Protein AF-A0A9P6H7E5-F1 (afdb_monomer)

Sequence (894 aa):
MCPVGIWALAPSVSDFTDDGSLLLPTSDANMGAVDEIGDEVEEIGEWLGSKRKRANEANEEVTARWKVARREGREMLPDDESGVETDDERKPSRSASASRRLKELARSADFMVDEKKRKRFEEKCVEMDSEAKFRYQDAGWQVLHSKCLKWYKMSEPYNATKFRQHLGTCKARGDKQNLLITSFFKPKDPNDGTEAKSKITVSARNQIFVGGSASASPSIKPPQAGNELVAQRQPCLGISKRHDPLVSTYLSRTVVEGAGSVSLQEATEMVFGKGAEYSKLTGKQKADVTTAQSHLRSWSINRELQVIFSTVCAKFVDQDRSPNKTCSNCEKVLRSDSFKRALRVKPAPFERMKFIPAKYRGSLEDLGAKFAGIRGLSDLLQDDPQTSMWVRFVRGVIKGEYDDKLVFLAMIQATVTAHDRNSRGVGLQNMIYLPIYEEFTQMVALTSPRTYRLLAPHIQLPSLRHHQSLRSRSPLFPRFICNDSFLLAQHYMASVGYSGPTAATKAVLVANPEELQNLLARLEDKVATKLRLWCIQIPLIGIPSMIVAAEAIPNNLTAEELYEKSREVIDNLKSHGINAVSYSSDGTKVERAVQDLLISHAMNWVTHTIPDPEDDCTHEIRIPMYRLSPIVMIQDSKHAAKTMRNNLFSGARALVLGNHLAMYSHVRDMAFNPLPGCPLYHRDVEKLDRQDDNSATRLFSAAVLDFAVNRFPDRLGLIVYLFVMGEVVDAYQSWTITHLERIKMVLRCRYLLRLWKCFLNAARYPKTRYYISREADDILDTLVDGLIGLVYVYRDHLGEQRYPLLPWLHSTEICEHVFAECRKLVKDFTHLDFLHMVPRLHIMIRAASLFSKGTDPKARAMGYSHSYLNPENAHIALVVTRDLHKKCGKGAIL

Mean predicted aligned error: 21.63 Å

Structure (mmCIF, N/CA/C/O backbone):
data_AF-A0A9P6H7E5-F1
#
_entry.id   AF-A0A9P6H7E5-F1
#
loop_
_atom_site.group_PDB
_atom_site.id
_atom_site.type_symbol
_atom_site.label_atom_id
_atom_site.label_alt_id
_atom_site.label_comp_id
_atom_site.label_asym_id
_atom_site.label_entity_id
_atom_site.label_seq_id
_atom_site.pdbx_PDB_ins_code
_atom_site.Cartn_x
_atom_site.Cartn_y
_atom_site.Cartn_z
_atom_site.occupancy
_atom_site.B_iso_or_equiv
_atom_site.auth_seq_id
_atom_site.auth_comp_id
_atom_site.auth_asym_id
_atom_site.auth_atom_id
_atom_site.pdbx_PDB_model_num
ATOM 1 N N . MET A 1 1 ? -11.662 -35.490 19.452 1.00 25.08 1 MET A N 1
ATOM 2 C CA . MET A 1 1 ? -11.122 -36.673 20.158 1.00 25.08 1 MET A CA 1
ATOM 3 C C . MET A 1 1 ? -9.599 -36.575 20.147 1.00 25.08 1 MET A C 1
ATOM 5 O O . MET A 1 1 ? -9.067 -36.141 19.136 1.00 25.08 1 MET A O 1
ATOM 9 N N . CYS A 1 2 ? -8.937 -36.906 21.260 1.00 21.86 2 CYS A N 1
ATOM 10 C CA . CYS A 1 2 ? -7.483 -37.177 21.354 1.00 21.86 2 CYS A CA 1
ATOM 11 C C . CYS A 1 2 ? -7.182 -38.618 20.851 1.00 21.86 2 CYS A C 1
ATOM 13 O O . CYS A 1 2 ? -8.177 -39.303 20.591 1.00 21.86 2 CYS A O 1
ATOM 15 N N . PRO A 1 3 ? -5.922 -39.131 20.736 1.00 32.16 3 PRO A N 1
ATOM 16 C CA . PRO A 1 3 ? -4.662 -38.765 21.437 1.00 32.16 3 PRO A CA 1
ATOM 17 C C . PRO A 1 3 ? -3.443 -38.443 20.523 1.00 32.16 3 PRO A C 1
ATOM 19 O O . PRO A 1 3 ? -3.468 -38.732 19.336 1.00 32.16 3 PRO A O 1
ATOM 22 N N . VAL A 1 4 ? -2.450 -37.646 20.958 1.00 22.53 4 VAL A N 1
ATOM 23 C CA . VAL A 1 4 ? -1.210 -37.953 21.740 1.00 22.53 4 VAL A CA 1
ATOM 24 C C . VAL A 1 4 ? -0.193 -38.875 21.039 1.00 22.53 4 VAL A C 1
ATOM 26 O O . VAL A 1 4 ? -0.474 -40.039 20.784 1.00 22.53 4 VAL A O 1
ATOM 29 N N . GLY A 1 5 ? 1.033 -38.359 20.859 1.00 21.70 5 GLY A N 1
ATOM 30 C CA . GLY A 1 5 ? 2.231 -39.100 20.447 1.00 21.70 5 GLY A CA 1
ATOM 31 C C . GLY A 1 5 ? 3.512 -38.326 20.792 1.00 21.70 5 GLY A C 1
ATOM 32 O O . GLY A 1 5 ? 3.928 -37.445 20.050 1.00 21.70 5 GLY A O 1
ATOM 33 N N . ILE A 1 6 ? 4.107 -38.632 21.948 1.00 21.03 6 ILE A N 1
ATOM 34 C CA . ILE A 1 6 ? 5.485 -38.246 22.317 1.00 21.03 6 ILE A CA 1
ATOM 35 C C . ILE A 1 6 ? 6.450 -39.142 21.523 1.00 21.03 6 ILE A C 1
ATOM 37 O O . ILE A 1 6 ? 6.061 -40.259 21.213 1.00 21.03 6 ILE A O 1
ATOM 41 N N . TRP A 1 7 ? 7.691 -38.717 21.269 1.00 21.47 7 TRP A N 1
ATOM 42 C CA . TRP A 1 7 ? 8.900 -39.562 21.363 1.00 21.47 7 TRP A CA 1
ATOM 43 C C . TRP A 1 7 ? 10.120 -38.644 21.545 1.00 21.47 7 TRP A C 1
ATOM 45 O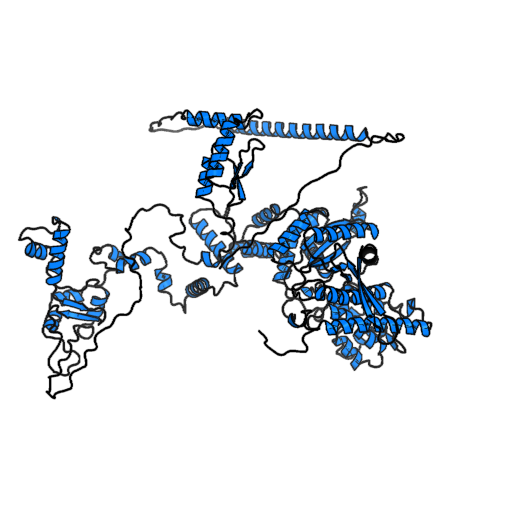 O . TRP A 1 7 ? 10.161 -37.541 21.003 1.00 21.47 7 TRP A O 1
ATOM 55 N N . ALA A 1 8 ? 11.085 -39.079 22.352 1.00 20.47 8 ALA A N 1
ATOM 56 C CA . ALA A 1 8 ? 12.312 -38.348 22.661 1.00 20.47 8 ALA A CA 1
ATOM 57 C C . ALA A 1 8 ? 13.520 -39.171 22.212 1.00 20.47 8 ALA A C 1
ATOM 59 O O . ALA A 1 8 ? 13.470 -40.395 22.300 1.00 20.47 8 ALA A O 1
ATOM 60 N N . LEU A 1 9 ? 14.610 -38.516 21.806 1.00 22.14 9 LEU A N 1
ATOM 61 C CA . LEU A 1 9 ? 15.930 -39.135 21.672 1.00 22.14 9 LEU A CA 1
ATOM 62 C C . LEU A 1 9 ? 17.028 -38.084 21.889 1.00 22.14 9 LEU A C 1
ATOM 64 O O . LEU A 1 9 ? 16.990 -37.005 21.303 1.00 22.14 9 LEU A O 1
ATOM 68 N N . ALA A 1 10 ? 18.004 -38.435 22.722 1.00 20.58 10 ALA A N 1
ATOM 69 C CA . ALA A 1 10 ? 19.292 -37.762 22.873 1.00 20.58 10 ALA A CA 1
ATOM 70 C C . ALA A 1 10 ? 20.404 -38.795 22.617 1.00 20.58 10 ALA A C 1
ATOM 72 O O . ALA A 1 10 ? 20.185 -39.986 22.849 1.00 20.58 10 ALA A O 1
ATOM 73 N N . PRO A 1 11 ? 21.567 -38.357 22.120 1.00 24.69 11 PRO A N 1
ATOM 74 C CA . PRO A 1 11 ? 22.848 -38.647 22.793 1.00 24.69 11 PRO A CA 1
ATOM 75 C C . PRO A 1 11 ? 23.655 -37.338 22.968 1.00 24.69 11 PRO A C 1
ATOM 77 O O . PRO A 1 11 ? 23.604 -36.469 22.105 1.00 24.69 11 PRO A O 1
ATOM 80 N N . SER A 1 12 ? 24.227 -36.998 24.129 1.00 20.86 12 SER A N 1
ATOM 81 C CA . SER A 1 12 ? 25.342 -37.601 24.898 1.00 20.86 12 SER A CA 1
ATOM 82 C C . SER A 1 12 ? 26.742 -37.177 24.420 1.00 20.86 12 SER A C 1
ATOM 84 O O . SER A 1 12 ? 27.041 -37.204 23.232 1.00 20.86 12 SER A O 1
ATOM 86 N N . VAL A 1 13 ? 27.581 -36.785 25.384 1.00 23.23 13 VAL A N 1
ATOM 87 C CA . VAL A 1 13 ? 28.905 -36.147 25.240 1.00 23.23 13 VAL A CA 1
ATOM 88 C C . VAL A 1 13 ? 30.030 -37.183 25.366 1.00 23.23 13 VAL A C 1
ATOM 90 O O . VAL A 1 13 ? 29.924 -38.042 26.237 1.00 23.23 13 VAL A O 1
ATOM 93 N N . SER A 1 14 ? 31.073 -37.077 24.529 1.00 22.09 14 SER A N 1
ATOM 94 C CA . SER A 1 14 ? 32.425 -37.675 24.661 1.00 22.09 14 SER A CA 1
ATOM 95 C C . SER A 1 14 ? 33.227 -37.376 23.371 1.00 22.09 14 SER A C 1
ATOM 97 O O . SER A 1 14 ? 32.622 -37.414 22.300 1.00 22.09 14 SER A O 1
ATOM 99 N N . ASP A 1 15 ? 34.535 -37.079 23.318 1.00 22.94 15 ASP A N 1
ATOM 100 C CA . ASP A 1 15 ? 35.533 -36.505 24.255 1.00 22.94 15 ASP A CA 1
ATOM 101 C C . ASP A 1 15 ? 36.740 -36.008 23.410 1.00 22.94 15 ASP A C 1
ATOM 103 O O . ASP A 1 15 ? 36.989 -36.598 22.363 1.00 22.94 15 ASP A O 1
ATOM 107 N N . PHE A 1 16 ? 37.505 -34.983 23.837 1.00 23.77 16 PHE A N 1
ATOM 108 C CA . PHE A 1 16 ? 38.940 -34.798 23.489 1.00 23.77 16 PHE A CA 1
ATOM 109 C C . PHE A 1 16 ? 39.612 -33.714 24.359 1.00 23.77 16 PHE A C 1
ATOM 111 O O . PHE A 1 16 ? 39.039 -32.649 24.586 1.00 23.77 16 PHE A O 1
ATOM 118 N N . THR A 1 17 ? 40.829 -33.995 24.834 1.00 25.14 17 THR A N 1
ATOM 119 C CA . THR A 1 17 ? 41.576 -33.224 25.847 1.00 25.14 17 THR A CA 1
ATOM 120 C C . THR A 1 17 ? 42.887 -32.619 25.327 1.00 25.14 17 THR A C 1
ATOM 122 O O . THR A 1 17 ? 43.598 -33.270 24.568 1.00 25.14 17 THR A O 1
ATOM 125 N N . ASP A 1 18 ? 43.200 -31.441 25.872 1.00 25.36 18 ASP A N 1
ATOM 126 C CA . ASP A 1 18 ? 44.512 -30.890 26.262 1.00 25.36 18 ASP A CA 1
ATOM 127 C C . ASP A 1 18 ? 45.628 -30.484 25.262 1.00 25.36 18 ASP A C 1
ATOM 129 O O . ASP A 1 18 ? 46.025 -31.195 24.344 1.00 25.36 18 ASP A O 1
ATOM 133 N N . ASP A 1 19 ? 46.184 -29.315 25.624 1.00 24.59 19 ASP A N 1
ATOM 134 C CA . ASP A 1 19 ? 47.555 -28.788 25.513 1.00 24.59 19 ASP A CA 1
ATOM 135 C C . ASP A 1 19 ? 48.208 -28.387 24.170 1.00 24.59 19 ASP A C 1
ATOM 137 O O . ASP A 1 19 ? 48.295 -29.130 23.198 1.00 24.59 19 ASP A O 1
ATOM 141 N N . GLY A 1 20 ? 48.773 -27.164 24.163 1.00 24.12 20 GLY A N 1
ATOM 142 C CA . GLY A 1 20 ? 49.472 -26.571 23.010 1.00 24.12 20 GLY A CA 1
ATOM 143 C C . GLY A 1 20 ? 49.835 -25.083 23.163 1.00 24.12 20 GLY A C 1
ATOM 144 O O . GLY A 1 20 ? 49.370 -24.240 22.406 1.00 24.12 20 GLY A O 1
ATOM 145 N N . SER A 1 21 ? 50.646 -24.757 24.169 1.00 23.62 21 SER A N 1
ATOM 146 C CA . SER A 1 21 ? 51.177 -23.426 24.530 1.00 23.62 21 SER A CA 1
ATOM 147 C C . SER A 1 21 ? 51.617 -22.457 23.405 1.00 23.62 21 SER A C 1
ATOM 149 O O . SER A 1 21 ? 52.334 -22.862 22.498 1.00 23.62 21 SER A O 1
ATOM 151 N N . LEU A 1 22 ? 51.377 -21.153 23.645 1.00 23.94 22 LEU A N 1
ATOM 152 C CA . LEU A 1 22 ? 52.231 -19.978 23.328 1.00 23.94 22 LEU A CA 1
ATOM 153 C C . LEU A 1 22 ? 52.756 -19.763 21.887 1.00 23.94 22 LEU A C 1
ATOM 155 O O . LEU A 1 22 ? 53.616 -20.496 21.417 1.00 23.94 22 LEU A O 1
ATOM 159 N N . LEU A 1 23 ? 52.435 -18.595 21.303 1.00 24.16 23 LEU A N 1
ATOM 160 C CA . LEU A 1 23 ? 53.404 -17.495 21.074 1.00 24.16 23 LEU A CA 1
ATOM 161 C C . LEU A 1 23 ? 52.735 -16.262 20.424 1.00 24.16 23 LEU A C 1
ATOM 163 O O . LEU A 1 23 ? 52.088 -16.364 19.386 1.00 24.16 23 LEU A O 1
ATOM 167 N N . LEU A 1 24 ? 52.946 -15.082 21.017 1.00 23.52 24 LEU A N 1
ATOM 168 C CA . LEU A 1 24 ? 52.703 -13.774 20.391 1.00 23.52 24 LEU A CA 1
ATOM 169 C C . LEU A 1 24 ? 54.004 -13.264 19.749 1.00 23.52 24 LEU A C 1
ATOM 171 O O . LEU A 1 24 ? 55.048 -13.348 20.398 1.00 23.52 24 LEU A O 1
ATOM 175 N N . PRO A 1 25 ? 53.952 -12.629 18.567 1.00 26.30 25 PRO A N 1
ATOM 176 C CA . PRO A 1 25 ? 54.927 -11.623 18.161 1.00 26.30 25 PRO A CA 1
ATOM 177 C C . PRO A 1 25 ? 54.497 -10.238 18.668 1.00 26.30 25 PRO A C 1
ATOM 179 O O . PRO A 1 25 ? 53.348 -9.827 18.507 1.00 26.30 25 PRO A O 1
ATOM 182 N N . THR A 1 26 ? 55.432 -9.525 19.285 1.00 25.06 26 THR A N 1
ATOM 183 C CA . THR A 1 26 ? 55.295 -8.150 19.787 1.00 25.06 26 THR A CA 1
ATOM 184 C C . THR A 1 26 ? 55.647 -7.100 18.727 1.00 25.06 26 THR A C 1
ATOM 186 O O . THR A 1 26 ? 56.281 -7.433 17.727 1.00 25.06 26 THR A O 1
ATOM 189 N N . SER A 1 27 ? 55.394 -5.823 19.066 1.00 26.95 27 SER A N 1
ATOM 190 C CA . SER A 1 27 ? 56.130 -4.608 18.634 1.00 26.95 27 SER A CA 1
ATOM 191 C C . SER A 1 27 ? 56.074 -4.190 17.144 1.00 26.95 27 SER A C 1
ATOM 193 O O . SER A 1 27 ? 56.229 -5.015 16.254 1.00 26.95 27 SER A O 1
ATOM 195 N N . ASP A 1 28 ? 55.932 -2.907 16.781 1.00 26.12 28 ASP A N 1
ATOM 196 C CA . ASP A 1 28 ? 55.709 -1.693 17.592 1.00 26.12 28 ASP A CA 1
ATOM 197 C C . ASP A 1 28 ? 55.170 -0.515 16.741 1.00 26.12 28 ASP A C 1
ATOM 199 O O . ASP A 1 28 ? 55.135 -0.593 15.515 1.00 26.12 28 ASP A O 1
ATOM 203 N N . ALA A 1 29 ? 54.840 0.591 17.427 1.00 27.83 29 ALA A N 1
ATOM 204 C CA . ALA A 1 29 ? 54.575 1.952 16.922 1.00 27.83 29 ALA A CA 1
ATOM 205 C C . ALA A 1 29 ? 53.182 2.268 16.320 1.00 27.83 29 ALA A C 1
ATOM 207 O O . ALA A 1 29 ? 52.977 2.252 15.109 1.00 27.83 29 ALA A O 1
ATOM 208 N N . ASN A 1 30 ? 52.262 2.763 17.161 1.00 29.86 30 ASN A N 1
ATOM 209 C CA . ASN A 1 30 ? 52.198 4.217 17.413 1.00 29.86 30 ASN A CA 1
ATOM 210 C C . ASN A 1 30 ? 51.312 4.547 18.636 1.00 29.86 30 ASN A C 1
ATOM 212 O O . ASN A 1 30 ? 50.109 4.295 18.625 1.00 29.86 30 ASN A O 1
ATOM 216 N N . MET A 1 31 ? 51.897 5.141 19.682 1.00 34.19 31 MET A N 1
ATOM 217 C CA . MET A 1 31 ? 51.150 5.749 20.794 1.00 34.19 31 MET A CA 1
ATOM 218 C C . MET A 1 31 ? 50.840 7.212 20.465 1.00 34.19 31 MET A C 1
ATOM 220 O O . MET A 1 31 ? 51.756 7.963 20.141 1.00 34.19 31 MET A O 1
ATOM 224 N N . GLY A 1 32 ? 49.575 7.623 20.590 1.00 34.72 32 GLY A N 1
ATOM 225 C CA . GLY A 1 32 ? 49.175 9.023 20.397 1.00 34.72 32 GLY A CA 1
ATOM 226 C C . GLY A 1 32 ? 47.685 9.228 20.124 1.00 34.72 32 GLY A C 1
ATOM 227 O O . GLY A 1 32 ? 47.355 9.860 19.128 1.00 34.72 32 GLY A O 1
ATOM 228 N N . ALA A 1 33 ? 46.800 8.643 20.946 1.00 34.81 33 ALA A N 1
ATOM 229 C CA . ALA A 1 33 ? 45.337 8.824 20.856 1.00 34.81 33 ALA A CA 1
ATOM 230 C C . ALA A 1 33 ? 44.575 8.302 22.105 1.00 34.81 33 ALA A C 1
ATOM 232 O O . ALA A 1 33 ? 43.559 7.624 21.962 1.00 34.81 33 ALA A O 1
ATOM 233 N N . VAL A 1 34 ? 45.087 8.519 23.327 1.00 33.81 34 VAL A N 1
ATOM 234 C CA . VAL A 1 34 ? 44.434 8.013 24.564 1.00 33.81 34 VAL A CA 1
ATOM 235 C C . VAL A 1 34 ? 44.217 9.098 25.625 1.00 33.81 34 VAL A C 1
ATOM 237 O O . VAL A 1 34 ? 43.219 9.032 26.337 1.00 33.81 34 VAL A O 1
ATOM 240 N N . ASP A 1 35 ? 45.066 10.127 25.689 1.00 33.97 35 ASP A N 1
ATOM 241 C CA . ASP A 1 35 ? 44.964 11.149 26.742 1.00 33.97 35 ASP A CA 1
ATOM 242 C C . ASP A 1 35 ? 43.819 12.163 26.508 1.00 33.97 35 ASP A C 1
ATOM 244 O O . ASP A 1 35 ? 43.192 12.601 27.467 1.00 33.97 35 ASP A O 1
ATOM 248 N N . GLU A 1 36 ? 43.433 12.449 25.256 1.00 39.47 36 GLU A N 1
ATOM 249 C CA . GLU A 1 36 ? 42.335 13.394 24.939 1.00 39.47 36 GLU A CA 1
ATOM 250 C C . GLU A 1 36 ? 40.924 12.884 25.314 1.00 39.47 36 GLU A C 1
ATOM 252 O O . GLU A 1 36 ? 39.978 13.664 25.354 1.00 39.47 36 GLU A O 1
ATOM 257 N N . ILE A 1 37 ? 40.758 11.589 25.617 1.00 39.59 37 ILE A N 1
ATOM 258 C CA . ILE A 1 37 ? 39.457 11.005 26.012 1.00 39.59 37 ILE A CA 1
ATOM 259 C C . ILE A 1 37 ? 39.257 11.054 27.542 1.00 39.59 37 ILE A C 1
ATOM 261 O O . ILE A 1 37 ? 38.132 10.913 28.024 1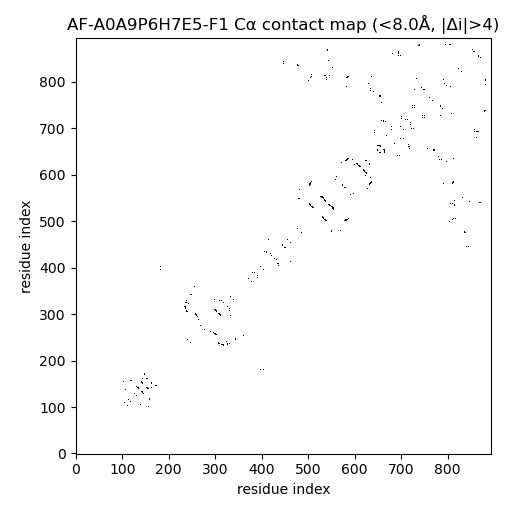.00 39.59 37 ILE A O 1
ATOM 265 N N . GLY A 1 38 ? 40.324 11.269 28.322 1.00 36.66 38 GLY A N 1
ATOM 266 C CA . GLY A 1 38 ? 40.234 11.415 29.779 1.00 36.66 38 GLY A CA 1
ATOM 267 C C . GLY A 1 38 ? 39.550 12.721 30.187 1.00 36.66 38 GLY A C 1
ATOM 268 O O . GLY A 1 38 ? 38.552 12.701 30.914 1.00 36.66 38 GLY A O 1
ATOM 269 N N . ASP A 1 39 ? 40.049 13.835 29.654 1.00 39.38 39 ASP A N 1
ATOM 270 C CA . ASP A 1 39 ? 39.657 15.184 30.072 1.00 39.38 39 ASP A CA 1
ATOM 271 C C . ASP A 1 39 ? 38.188 15.511 29.721 1.00 39.38 39 ASP A C 1
ATOM 273 O O . ASP A 1 39 ? 37.457 16.050 30.556 1.00 39.38 39 ASP A O 1
ATOM 277 N N . GLU A 1 40 ? 37.692 15.100 28.542 1.00 40.44 40 GLU A N 1
ATOM 278 C CA . GLU A 1 40 ? 36.280 15.306 28.159 1.00 40.44 40 GLU A CA 1
ATOM 279 C C . GLU A 1 40 ? 35.293 14.564 29.085 1.00 40.44 40 GLU A C 1
ATOM 281 O O . GLU A 1 40 ? 34.180 15.038 29.340 1.00 40.44 40 GLU A O 1
ATOM 286 N N . VAL A 1 41 ? 35.674 13.394 29.611 1.00 44.38 41 VAL A N 1
ATOM 287 C CA . VAL A 1 41 ? 34.809 12.601 30.503 1.00 44.38 41 VAL A CA 1
ATOM 288 C C . VAL A 1 41 ? 34.741 13.220 31.901 1.00 44.38 41 VAL A C 1
ATOM 290 O O . VAL A 1 41 ? 33.677 13.186 32.532 1.00 44.38 41 VAL A O 1
ATOM 293 N N . GLU A 1 42 ? 35.832 13.824 32.375 1.00 40.22 42 GLU A N 1
ATOM 294 C CA . GLU A 1 42 ? 35.870 14.522 33.662 1.00 40.22 42 GLU A CA 1
ATOM 295 C C . GLU A 1 42 ? 35.089 15.852 33.601 1.00 40.22 42 GLU A C 1
ATOM 297 O O . GLU A 1 42 ? 34.240 16.103 34.464 1.00 40.22 42 GLU A O 1
ATOM 302 N N . GLU A 1 43 ? 35.227 16.630 32.519 1.00 43.72 43 GLU A N 1
ATOM 303 C CA . GLU A 1 43 ? 34.500 17.897 32.327 1.00 43.72 43 GLU A CA 1
ATOM 304 C C . GLU A 1 43 ? 32.970 17.692 32.198 1.00 43.72 43 GLU A C 1
ATOM 306 O O . GLU A 1 43 ? 32.166 18.424 32.795 1.00 43.72 43 GLU A O 1
ATOM 311 N N . ILE A 1 44 ? 32.528 16.627 31.511 1.00 46.25 44 ILE A N 1
ATOM 312 C CA . ILE A 1 44 ? 31.109 16.219 31.476 1.00 46.25 44 ILE A CA 1
ATOM 313 C C . ILE A 1 44 ? 30.615 15.801 32.874 1.00 46.25 44 ILE A C 1
ATOM 315 O O . ILE A 1 44 ? 29.467 16.092 33.244 1.00 46.25 44 ILE A O 1
ATOM 319 N N . GLY A 1 45 ? 31.468 15.149 33.671 1.00 46.59 45 GLY A N 1
ATOM 320 C CA . GLY A 1 45 ? 31.192 14.783 35.060 1.00 46.59 45 GLY A CA 1
ATOM 321 C C . GLY A 1 45 ? 30.925 16.002 35.947 1.00 46.59 45 GLY A C 1
ATOM 322 O O . GLY A 1 45 ? 29.884 16.071 36.617 1.00 46.59 45 GLY A O 1
ATOM 323 N N . GLU A 1 46 ? 31.807 17.002 35.898 1.00 46.75 46 GLU A N 1
ATOM 324 C CA . GLU A 1 46 ? 31.654 18.255 36.645 1.00 46.75 46 GLU A CA 1
ATOM 325 C C . GLU A 1 46 ? 30.420 19.055 36.198 1.00 46.75 46 GLU A C 1
ATOM 327 O O . GLU A 1 46 ? 29.650 19.553 37.035 1.00 46.75 46 GLU A O 1
ATOM 332 N N . TRP A 1 47 ? 30.150 19.124 34.890 1.00 47.38 47 TRP A N 1
ATOM 333 C CA . TRP A 1 47 ? 28.978 19.818 34.348 1.00 47.38 47 TRP A CA 1
ATOM 334 C C . TRP A 1 47 ? 27.654 19.197 34.819 1.00 47.38 47 TRP A C 1
ATOM 336 O O . TRP A 1 47 ? 26.728 19.912 35.234 1.00 47.38 47 TRP A O 1
ATOM 346 N N . LEU A 1 48 ? 27.560 17.861 34.819 1.00 40.03 48 LEU A N 1
ATOM 347 C CA . LEU A 1 48 ? 26.404 17.131 35.348 1.00 40.03 48 LEU A CA 1
ATOM 348 C C . LEU A 1 48 ? 26.255 17.322 36.867 1.00 40.03 48 LEU A C 1
ATOM 350 O O . LEU A 1 48 ? 25.132 17.513 37.350 1.00 40.03 48 LEU A O 1
ATOM 354 N N . GLY A 1 49 ? 27.365 17.347 37.612 1.00 47.03 49 GLY A N 1
ATOM 355 C CA . GLY A 1 49 ? 27.390 17.677 39.039 1.00 47.03 49 GLY A CA 1
ATOM 356 C C . GLY A 1 49 ? 26.843 19.080 39.329 1.00 47.03 49 GLY A C 1
ATOM 357 O O . GLY A 1 49 ? 25.928 19.239 40.144 1.00 47.03 49 GLY A O 1
ATOM 358 N N . SER A 1 50 ? 27.323 20.090 38.598 1.00 49.75 50 SER A N 1
ATOM 359 C CA . SER A 1 50 ? 26.899 21.493 38.727 1.00 49.75 50 SER A CA 1
ATOM 360 C C . SER A 1 50 ? 25.405 21.676 38.426 1.00 49.75 50 SER A C 1
ATOM 362 O O . SER A 1 50 ? 24.685 22.328 39.189 1.00 49.75 50 SER A O 1
ATOM 364 N N . LYS A 1 51 ? 24.885 21.028 37.370 1.00 48.56 51 LYS A N 1
ATOM 365 C CA . LYS A 1 51 ? 23.443 21.032 37.059 1.00 48.56 51 LYS A CA 1
ATOM 366 C C . LYS A 1 51 ? 22.599 20.389 38.156 1.00 48.56 51 LYS A C 1
ATOM 368 O O . LYS A 1 51 ? 21.532 20.909 38.486 1.00 48.56 51 LYS A O 1
ATOM 373 N N . ARG A 1 52 ? 23.063 19.277 38.734 1.00 38.50 52 ARG A N 1
ATOM 374 C CA . ARG A 1 52 ? 22.354 18.569 39.811 1.00 38.50 52 ARG A CA 1
ATOM 375 C C . ARG A 1 52 ? 22.327 19.382 41.107 1.00 38.50 52 ARG A C 1
ATOM 377 O O . ARG A 1 52 ? 21.304 19.385 41.788 1.00 38.50 52 ARG A O 1
ATOM 384 N N . LYS A 1 53 ? 23.403 20.118 41.407 1.00 48.59 53 LYS A N 1
ATOM 385 C CA . LYS A 1 53 ? 23.475 21.028 42.558 1.00 48.59 53 LYS A CA 1
ATOM 386 C C . LYS A 1 53 ? 22.486 22.195 42.425 1.00 48.59 53 LYS A C 1
ATOM 388 O O . LYS A 1 53 ? 21.625 22.339 43.288 1.00 48.59 53 LYS A O 1
ATOM 393 N N . ARG A 1 54 ? 22.491 22.911 41.290 1.00 45.97 54 ARG A N 1
ATOM 394 C CA . ARG A 1 54 ? 21.527 24.003 41.019 1.00 45.97 54 ARG A CA 1
ATOM 395 C C . ARG A 1 54 ? 20.069 23.534 41.028 1.00 45.97 54 ARG A C 1
ATOM 397 O O . ARG A 1 54 ? 19.191 24.264 41.474 1.00 45.97 54 ARG A O 1
ATOM 404 N N . ALA A 1 55 ? 19.796 22.316 40.549 1.00 41.44 55 ALA A N 1
ATOM 405 C CA . ALA A 1 55 ? 18.451 21.739 40.583 1.00 41.44 55 ALA A CA 1
ATOM 406 C C . ALA A 1 55 ? 17.961 21.450 42.015 1.00 41.44 55 ALA A C 1
ATOM 408 O O . ALA A 1 55 ? 16.774 21.612 42.290 1.00 41.44 55 ALA A O 1
ATOM 409 N N . ASN A 1 56 ? 18.858 21.058 42.926 1.00 47.75 56 ASN A N 1
ATOM 410 C CA . ASN A 1 56 ? 18.524 20.868 44.338 1.00 47.75 56 ASN A CA 1
ATOM 411 C C . ASN A 1 56 ? 18.350 22.213 45.063 1.00 47.75 56 ASN A C 1
ATOM 413 O O . ASN A 1 56 ? 17.341 22.394 45.738 1.00 47.75 56 ASN A O 1
ATOM 417 N N . GLU A 1 57 ? 19.262 23.169 44.859 1.00 51.81 57 GLU A N 1
ATOM 418 C CA . GLU A 1 57 ? 19.197 24.516 45.454 1.00 51.81 57 GLU A CA 1
ATOM 419 C C . GLU A 1 57 ? 17.898 25.247 45.057 1.00 51.81 57 GLU A C 1
ATOM 421 O O . GLU A 1 57 ? 17.177 25.748 45.919 1.00 51.81 57 GLU A O 1
ATOM 426 N N . ALA A 1 58 ? 17.511 25.202 43.775 1.00 46.75 58 ALA A N 1
ATOM 427 C CA . ALA A 1 58 ? 16.239 25.763 43.307 1.00 46.75 58 ALA A CA 1
ATOM 428 C C . ALA A 1 58 ? 15.006 25.066 43.921 1.00 46.75 58 ALA A C 1
ATOM 430 O O . ALA A 1 58 ? 13.971 25.696 44.148 1.00 46.75 58 ALA A O 1
ATOM 431 N N . ASN A 1 59 ? 15.092 23.764 44.209 1.00 41.34 59 ASN A N 1
ATOM 432 C CA . ASN A 1 59 ? 13.997 23.012 44.823 1.00 41.34 59 ASN A CA 1
ATOM 433 C C . ASN A 1 59 ? 13.873 23.321 46.330 1.00 41.34 59 ASN A C 1
ATOM 435 O O . ASN A 1 59 ? 12.761 23.401 46.861 1.00 41.34 59 ASN A O 1
ATOM 439 N N . GLU A 1 60 ? 14.992 23.560 47.019 1.00 46.69 60 GLU A N 1
ATOM 440 C CA . GLU A 1 60 ? 15.008 24.034 48.408 1.00 46.69 60 GLU A CA 1
ATOM 441 C C . GLU A 1 60 ? 14.490 25.474 48.528 1.00 46.69 60 GLU A C 1
ATOM 443 O O . GLU A 1 60 ? 13.659 25.738 49.399 1.00 46.69 60 GLU A O 1
ATOM 448 N N . GLU A 1 61 ? 14.861 26.376 47.612 1.00 46.28 61 GLU A N 1
ATOM 449 C CA . GLU A 1 61 ? 14.357 27.758 47.574 1.00 46.28 61 GLU A CA 1
ATOM 450 C C . GLU A 1 61 ? 12.834 27.811 47.345 1.00 46.28 61 GLU A C 1
ATOM 452 O O . GLU A 1 61 ? 12.104 28.510 48.058 1.00 46.28 61 GLU A O 1
ATOM 457 N N . VAL A 1 62 ? 12.313 27.002 46.414 1.00 47.22 62 VAL A N 1
ATOM 458 C CA . VAL A 1 62 ? 10.862 26.833 46.225 1.00 47.22 62 VAL A CA 1
ATOM 459 C C . VAL A 1 62 ? 10.218 26.290 47.505 1.00 47.22 62 VAL A C 1
ATOM 461 O O . VAL A 1 62 ? 9.226 26.849 47.981 1.00 47.22 62 VAL A O 1
ATOM 464 N N . THR A 1 63 ? 10.793 25.255 48.122 1.00 50.53 63 THR A N 1
ATOM 465 C CA . THR A 1 63 ? 10.253 24.659 49.358 1.00 50.53 63 THR A CA 1
ATOM 466 C C . THR A 1 63 ? 10.286 25.636 50.545 1.00 50.53 63 THR A C 1
ATOM 468 O O . THR A 1 63 ? 9.404 25.583 51.408 1.00 50.53 63 THR A O 1
ATOM 471 N N . ALA A 1 64 ? 11.245 26.564 50.586 1.00 46.03 64 ALA A N 1
ATOM 472 C CA . ALA A 1 64 ? 11.298 27.654 51.557 1.00 46.03 64 ALA A CA 1
ATOM 473 C C . ALA A 1 64 ? 10.195 28.699 51.306 1.00 46.03 64 ALA A C 1
ATOM 475 O O . ALA A 1 64 ? 9.449 29.027 52.232 1.00 46.03 64 ALA A O 1
ATOM 476 N N . ARG A 1 65 ? 9.999 29.148 50.056 1.00 40.06 65 ARG A N 1
ATOM 477 C CA . ARG A 1 65 ? 8.924 30.098 49.690 1.00 40.06 65 ARG A CA 1
ATOM 478 C C . ARG A 1 65 ? 7.527 29.551 50.015 1.00 40.06 65 ARG A C 1
ATOM 480 O O . ARG A 1 65 ? 6.702 30.284 50.556 1.00 40.06 65 ARG A O 1
ATOM 487 N N . TRP A 1 66 ? 7.286 28.252 49.809 1.00 38.44 66 TRP A N 1
ATOM 488 C CA . TRP A 1 66 ? 6.036 27.581 50.215 1.00 38.44 66 TRP A CA 1
ATOM 489 C C . TRP A 1 66 ? 5.823 27.496 51.741 1.00 38.44 66 TRP A C 1
ATOM 491 O O . TRP A 1 66 ? 4.684 27.350 52.186 1.00 38.44 66 TRP A O 1
ATOM 501 N N . LYS A 1 67 ? 6.884 27.586 52.557 1.00 39.41 67 LYS A N 1
ATOM 502 C CA . LYS A 1 67 ? 6.789 27.611 54.031 1.00 39.41 67 LYS A CA 1
ATOM 503 C C . LYS A 1 67 ? 6.583 29.023 54.588 1.00 39.41 67 LYS A C 1
ATOM 505 O O . LYS A 1 67 ? 5.874 29.163 55.582 1.00 39.41 67 LYS A O 1
ATOM 510 N N . VAL A 1 68 ? 7.149 30.050 53.949 1.00 42.53 68 VAL A N 1
ATOM 511 C CA . VAL A 1 68 ? 6.948 31.464 54.329 1.00 42.53 68 VAL A CA 1
ATOM 512 C C . VAL A 1 68 ? 5.522 31.916 54.001 1.00 42.53 68 VAL A C 1
ATOM 514 O O . VAL A 1 68 ? 4.811 32.369 54.894 1.00 42.53 68 VAL A O 1
ATOM 517 N N . ALA A 1 69 ? 5.034 31.636 52.785 1.00 40.97 69 ALA A N 1
ATOM 518 C CA . ALA A 1 69 ? 3.674 31.983 52.346 1.00 40.97 69 ALA A CA 1
ATOM 519 C C . ALA A 1 69 ? 2.537 31.336 53.172 1.00 40.97 69 ALA A C 1
ATOM 521 O O . ALA A 1 69 ? 1.369 31.675 52.999 1.00 40.97 69 ALA A O 1
ATOM 522 N N . ARG A 1 70 ? 2.859 30.394 54.070 1.00 39.94 70 ARG A N 1
ATOM 523 C CA . ARG A 1 70 ? 1.908 29.711 54.962 1.00 39.94 70 ARG A CA 1
ATOM 524 C C . ARG A 1 70 ? 1.946 30.222 56.412 1.00 39.94 70 ARG A C 1
ATOM 526 O O . ARG A 1 70 ? 1.202 29.705 57.241 1.00 39.94 70 ARG A O 1
ATOM 533 N N . ARG A 1 71 ? 2.805 31.201 56.734 1.00 37.38 71 ARG A N 1
ATOM 534 C CA . ARG A 1 71 ? 2.948 31.795 58.081 1.00 37.38 71 ARG A CA 1
ATOM 535 C C . ARG A 1 71 ? 2.397 33.218 58.223 1.00 37.38 71 ARG A C 1
ATOM 537 O O . ARG A 1 71 ? 2.235 33.664 59.352 1.00 37.38 71 ARG A O 1
ATOM 544 N N . GLU A 1 72 ? 2.085 33.907 57.128 1.00 39.62 72 GLU A N 1
ATOM 545 C CA . GLU A 1 72 ? 1.723 35.340 57.140 1.00 39.62 72 GLU A CA 1
ATOM 546 C C . GLU A 1 72 ? 0.205 35.615 57.033 1.00 39.62 72 GLU A C 1
ATOM 548 O O . GLU A 1 72 ? -0.216 36.749 56.835 1.00 39.62 72 GLU A O 1
ATOM 553 N N . GLY A 1 73 ? -0.639 34.589 57.202 1.00 33.44 73 GLY A N 1
ATOM 554 C CA . GLY A 1 73 ? -2.104 34.704 57.171 1.00 33.44 73 GLY A CA 1
ATOM 555 C C . GLY A 1 73 ? -2.751 34.907 58.547 1.00 33.44 73 GLY A C 1
ATOM 556 O O . GLY A 1 73 ? -3.330 33.968 59.090 1.00 33.44 73 GLY A O 1
ATOM 557 N N . ARG A 1 74 ? -2.676 36.128 59.088 1.00 30.53 74 ARG A N 1
ATOM 558 C CA . ARG A 1 74 ? -3.566 36.662 60.147 1.00 30.53 74 ARG A CA 1
ATOM 559 C C . ARG A 1 74 ? -4.674 37.496 59.461 1.00 30.53 74 ARG A C 1
ATOM 561 O O . ARG A 1 74 ? -4.416 38.007 58.379 1.00 30.53 74 ARG A O 1
ATOM 568 N N . GLU A 1 75 ? -5.893 37.711 59.960 1.00 29.64 75 GLU A N 1
ATOM 569 C CA . GLU A 1 75 ? -6.597 37.362 61.209 1.00 29.64 75 GLU A CA 1
ATOM 570 C C . GLU A 1 75 ? -8.112 37.616 60.982 1.00 29.64 75 GLU A C 1
ATOM 572 O O . GLU A 1 75 ? -8.432 38.471 60.160 1.00 29.64 75 GLU A O 1
ATOM 577 N N . MET A 1 76 ? -9.021 36.913 61.679 1.00 24.53 76 MET A N 1
ATOM 578 C CA . MET A 1 76 ? -10.242 37.447 62.343 1.00 24.53 76 MET A CA 1
ATOM 579 C C . MET A 1 76 ? -11.260 36.337 62.694 1.00 24.53 76 MET A C 1
ATOM 581 O O . MET A 1 76 ? -11.749 35.615 61.827 1.00 24.53 76 MET A O 1
ATOM 585 N N . LEU A 1 77 ? -11.576 36.260 63.990 1.00 33.09 77 LEU A N 1
ATOM 586 C CA . LEU A 1 77 ? -12.779 35.666 64.609 1.00 33.09 77 LEU A CA 1
ATOM 587 C C . LEU A 1 77 ? -13.970 36.647 64.423 1.00 33.09 77 LEU A C 1
ATOM 589 O O . LEU A 1 77 ? -13.683 37.811 64.116 1.00 33.09 77 LEU A O 1
ATOM 593 N N . PRO A 1 78 ? -15.265 36.253 64.516 1.00 35.59 78 PRO A N 1
ATOM 594 C CA . PRO A 1 78 ? -15.925 35.614 65.684 1.00 35.59 78 PRO A CA 1
ATOM 595 C C . PRO A 1 78 ? -16.949 34.512 65.296 1.00 35.59 78 PRO A C 1
ATOM 597 O O . PRO A 1 78 ? -17.111 34.216 64.114 1.00 35.59 78 PRO A O 1
ATOM 600 N N . ASP A 1 79 ? -17.727 33.877 66.178 1.00 26.52 79 ASP A N 1
ATOM 601 C CA . ASP A 1 79 ? -17.564 33.472 67.588 1.00 26.52 79 ASP A CA 1
ATOM 602 C C . ASP A 1 79 ? -18.504 32.262 67.819 1.00 26.52 79 ASP A C 1
ATOM 604 O O . ASP A 1 79 ? -19.455 32.052 67.066 1.00 26.52 79 ASP A O 1
ATOM 608 N N . ASP A 1 80 ? -18.250 31.547 68.915 1.00 27.72 80 ASP A N 1
ATOM 609 C CA . ASP A 1 80 ? -19.216 30.803 69.740 1.00 27.72 80 ASP A CA 1
ATOM 610 C C . ASP A 1 80 ? -19.745 29.380 69.409 1.00 27.72 80 ASP A C 1
ATOM 612 O O . ASP A 1 80 ? -19.887 28.923 68.278 1.00 27.72 80 ASP A O 1
ATOM 616 N N . GLU A 1 81 ? -20.059 28.724 70.534 1.00 27.72 81 GLU A N 1
ATOM 617 C CA . GLU A 1 81 ? -20.879 27.535 70.812 1.00 27.72 81 GLU A CA 1
ATOM 618 C C . GLU A 1 81 ? -20.493 26.105 70.351 1.00 27.72 81 GLU A C 1
ATOM 620 O O . GLU A 1 81 ? -20.866 25.594 69.296 1.00 27.72 81 GLU A O 1
ATOM 625 N N . SER A 1 82 ? -20.035 25.366 71.374 1.00 26.95 82 SER A N 1
ATOM 626 C CA . SER A 1 82 ? -20.390 23.971 71.711 1.00 26.95 82 SER A CA 1
ATOM 627 C C . SER A 1 82 ? -19.629 22.821 71.025 1.00 26.95 82 SER A C 1
ATOM 629 O O . SER A 1 82 ? -19.413 22.777 69.818 1.00 26.95 82 SER A O 1
ATOM 631 N N . GLY A 1 83 ? -19.169 21.874 71.852 1.00 32.06 83 GLY A N 1
ATOM 632 C CA . GLY A 1 83 ? -18.210 20.839 71.460 1.00 32.06 83 GLY A CA 1
ATOM 633 C C . GLY A 1 83 ? -18.800 19.444 71.249 1.00 32.06 83 GLY A C 1
ATOM 634 O O . GLY A 1 83 ? -19.938 19.158 71.612 1.00 32.06 83 GLY A O 1
ATOM 635 N N . VAL A 1 84 ? -17.957 18.549 70.725 1.00 28.47 84 VAL A N 1
ATOM 636 C CA . VAL A 1 84 ? -18.123 17.088 70.769 1.00 28.47 84 VAL A CA 1
ATOM 637 C C . VAL A 1 84 ? -16.759 16.465 71.087 1.00 28.47 84 VAL A C 1
ATOM 639 O O . VAL A 1 84 ? -15.723 16.967 70.648 1.00 28.47 84 VAL A O 1
ATOM 642 N N . GLU A 1 85 ? -16.765 15.404 71.890 1.00 29.62 85 GLU A N 1
ATOM 643 C CA . GLU A 1 85 ? -15.580 14.728 72.429 1.00 29.62 85 GLU A CA 1
ATOM 644 C C . GLU A 1 85 ? -14.694 14.077 71.347 1.00 29.62 85 GLU A C 1
ATOM 646 O O . GLU A 1 85 ? -15.152 13.711 70.263 1.00 29.62 85 GLU A O 1
ATOM 651 N N . THR A 1 86 ? -13.403 13.913 71.658 1.00 30.42 86 THR A N 1
ATOM 652 C CA . THR A 1 86 ? -12.429 13.240 70.779 1.00 30.42 86 THR A CA 1
ATOM 653 C C . THR A 1 86 ? -12.317 11.758 71.121 1.00 30.42 86 THR A C 1
ATOM 655 O O . THR A 1 86 ? -12.107 11.400 72.277 1.00 30.42 86 THR A O 1
ATOM 658 N N . ASP A 1 87 ? -12.445 10.904 70.104 1.00 32.16 87 ASP A N 1
ATOM 659 C CA . ASP A 1 87 ? -12.434 9.445 70.250 1.00 32.16 87 ASP A CA 1
ATOM 660 C C . ASP A 1 87 ? -11.017 8.849 70.058 1.00 32.16 87 ASP A C 1
ATOM 662 O O . ASP A 1 87 ? -10.206 9.328 69.263 1.00 32.16 87 ASP A O 1
ATOM 666 N N . ASP A 1 88 ? -10.751 7.783 70.807 1.00 36.97 88 ASP A N 1
ATOM 667 C CA . ASP A 1 88 ? -9.468 7.164 71.198 1.00 36.97 88 ASP A CA 1
ATOM 668 C C . ASP A 1 88 ? -8.352 6.953 70.123 1.00 36.97 88 ASP A C 1
ATOM 670 O O . ASP A 1 88 ? -8.538 6.280 69.098 1.00 36.97 88 ASP A O 1
ATOM 674 N N . GLU A 1 89 ? -7.103 7.364 70.420 1.00 39.50 89 GLU A N 1
ATOM 675 C CA . GLU A 1 89 ? -5.905 7.018 69.620 1.00 39.50 89 GLU A CA 1
ATOM 676 C C . GLU A 1 89 ? -5.457 5.551 69.824 1.00 39.50 89 GLU A C 1
ATOM 678 O O . GLU A 1 89 ? -4.617 5.212 70.669 1.00 39.50 89 GLU A O 1
ATOM 683 N N . ARG A 1 90 ? -5.929 4.636 68.969 1.00 42.94 90 ARG A N 1
ATOM 684 C CA . ARG A 1 90 ? -5.453 3.238 68.975 1.00 42.94 90 ARG A CA 1
ATOM 685 C C . ARG A 1 90 ? -4.013 3.088 68.462 1.00 42.94 90 ARG A C 1
ATOM 687 O O . ARG A 1 90 ? -3.757 3.076 67.256 1.00 42.94 90 ARG A O 1
ATOM 694 N N . LYS A 1 91 ? -3.077 2.827 69.383 1.00 46.12 91 LYS A N 1
ATOM 695 C CA . LYS A 1 91 ? -1.685 2.432 69.076 1.00 46.12 91 LYS A CA 1
ATOM 696 C C . LYS A 1 91 ? -1.626 1.195 68.149 1.00 46.12 91 LYS A C 1
ATOM 698 O O . LYS A 1 91 ? -2.354 0.225 68.373 1.00 46.12 91 LYS A O 1
ATOM 703 N N . PRO A 1 92 ? -0.740 1.167 67.131 1.00 45.88 92 PRO A N 1
ATOM 704 C CA . PRO A 1 92 ? -0.635 0.042 66.202 1.00 45.88 92 PRO A CA 1
ATOM 705 C C . PRO A 1 92 ? -0.110 -1.230 66.884 1.00 45.88 92 PRO A C 1
ATOM 707 O O . PRO A 1 92 ? 0.767 -1.187 67.746 1.00 45.88 92 PRO A O 1
ATOM 710 N N . SER A 1 93 ? -0.622 -2.391 66.462 1.00 60.09 93 SER A N 1
ATOM 711 C CA . SER A 1 93 ? -0.255 -3.683 67.054 1.00 60.09 93 SER A CA 1
ATOM 712 C C . SER A 1 93 ? 1.219 -4.049 66.822 1.00 60.09 93 SER A C 1
ATOM 714 O O . SER A 1 93 ? 1.820 -3.674 65.812 1.00 60.09 93 SER A O 1
ATOM 716 N N . ARG A 1 94 ? 1.791 -4.883 67.709 1.00 53.25 94 ARG A N 1
ATOM 717 C CA . ARG A 1 94 ? 3.169 -5.413 67.587 1.00 53.25 94 ARG A CA 1
ATOM 718 C C . ARG A 1 94 ? 3.485 -5.976 66.190 1.00 53.25 94 ARG A C 1
ATOM 720 O O . ARG A 1 94 ? 4.591 -5.789 65.692 1.00 53.25 94 ARG A O 1
ATOM 727 N N . SER A 1 95 ? 2.509 -6.621 65.545 1.00 55.59 95 SER A N 1
ATOM 728 C CA . SER A 1 95 ? 2.651 -7.171 64.187 1.00 55.59 95 SER A CA 1
ATOM 729 C C . SER A 1 95 ? 2.755 -6.095 63.093 1.00 55.59 95 SER A C 1
ATOM 731 O O . SER A 1 95 ? 3.567 -6.231 62.178 1.00 55.59 95 SER A O 1
ATOM 733 N N . ALA A 1 96 ? 2.014 -4.988 63.215 1.00 55.50 96 ALA A N 1
ATOM 734 C CA . ALA A 1 96 ? 2.103 -3.859 62.291 1.00 55.50 96 ALA A CA 1
ATOM 735 C C . ALA A 1 96 ? 3.464 -3.148 62.401 1.00 55.50 96 ALA A C 1
ATOM 737 O O . ALA A 1 96 ? 4.067 -2.808 61.382 1.00 55.50 96 ALA A O 1
ATOM 738 N N . SER A 1 97 ? 3.988 -2.994 63.621 1.00 64.44 97 SER A N 1
ATOM 739 C CA . SER A 1 97 ? 5.321 -2.423 63.864 1.00 64.44 97 SER A CA 1
ATOM 740 C C . SER A 1 97 ? 6.446 -3.317 63.324 1.00 64.44 97 SER A C 1
ATOM 742 O O . SER A 1 97 ? 7.370 -2.816 62.686 1.00 64.44 97 SER A O 1
ATOM 744 N N . ALA A 1 98 ? 6.344 -4.642 63.490 1.00 65.00 98 ALA A N 1
ATOM 745 C CA . ALA A 1 98 ? 7.297 -5.591 62.906 1.00 65.00 98 ALA A CA 1
ATOM 746 C C . ALA A 1 98 ? 7.280 -5.561 61.364 1.00 65.00 98 ALA A C 1
ATOM 748 O O . ALA A 1 98 ? 8.335 -5.522 60.735 1.00 65.00 98 ALA A O 1
ATOM 749 N N . SER A 1 99 ? 6.089 -5.504 60.757 1.00 69.19 99 SER A N 1
ATOM 750 C CA . SER A 1 99 ? 5.906 -5.379 59.304 1.00 69.19 99 SER A CA 1
ATOM 751 C C . SER A 1 99 ? 6.508 -4.081 58.737 1.00 69.19 99 SER A C 1
ATOM 753 O O . SER A 1 99 ? 7.120 -4.112 57.669 1.00 69.19 99 SER A O 1
ATOM 755 N N . ARG A 1 100 ? 6.393 -2.945 59.446 1.00 68.88 100 ARG A N 1
ATOM 756 C CA . ARG A 1 100 ? 7.060 -1.683 59.060 1.00 68.88 100 ARG A CA 1
ATOM 757 C C . ARG A 1 100 ? 8.584 -1.820 59.086 1.00 68.88 100 ARG A C 1
ATOM 759 O O . ARG A 1 100 ? 9.213 -1.610 58.053 1.00 68.88 100 ARG A O 1
ATOM 766 N N . ARG A 1 101 ? 9.147 -2.304 60.200 1.00 72.50 101 ARG A N 1
ATOM 767 C CA . ARG A 1 101 ? 10.599 -2.499 60.359 1.00 72.50 101 ARG A CA 1
ATOM 768 C C . ARG A 1 101 ? 11.188 -3.423 59.284 1.00 72.50 101 ARG A C 1
ATOM 770 O O . ARG A 1 101 ? 12.269 -3.160 58.773 1.00 72.50 101 ARG A O 1
ATOM 777 N N . LEU A 1 102 ? 10.466 -4.475 58.886 1.00 69.19 102 LEU A N 1
ATOM 778 C CA . LEU A 1 102 ? 10.917 -5.403 57.840 1.00 69.19 102 LEU A CA 1
ATOM 779 C C . LEU A 1 102 ? 10.866 -4.792 56.424 1.00 69.19 102 LEU A C 1
ATOM 781 O O . LEU A 1 102 ? 11.673 -5.156 55.574 1.00 69.19 102 LEU A O 1
ATOM 785 N N . LYS A 1 103 ? 9.950 -3.845 56.170 1.00 70.31 103 LYS A N 1
ATOM 786 C CA . LYS A 1 103 ? 9.874 -3.071 54.913 1.00 70.31 103 LYS A CA 1
ATOM 787 C C . LYS A 1 103 ? 10.926 -1.969 54.829 1.00 70.31 103 LYS A C 1
ATOM 789 O O . LYS A 1 103 ? 11.341 -1.632 53.727 1.00 70.31 103 LYS A O 1
ATOM 794 N N . GLU A 1 104 ? 11.325 -1.404 55.964 1.00 68.25 104 GLU A N 1
ATOM 795 C CA . GLU A 1 104 ? 12.432 -0.445 56.063 1.00 68.25 104 GLU A CA 1
ATOM 796 C C . GLU A 1 104 ? 13.772 -1.154 55.841 1.00 68.25 104 GLU A C 1
ATOM 798 O O . GLU A 1 104 ? 14.520 -0.757 54.952 1.00 68.25 104 GLU A O 1
ATOM 803 N N . LEU A 1 105 ? 14.013 -2.277 56.529 1.00 66.88 105 LEU A N 1
ATOM 804 C CA . LEU A 1 105 ? 15.202 -3.114 56.318 1.00 66.88 105 LEU A CA 1
ATOM 805 C C . LEU A 1 105 ? 15.311 -3.641 54.879 1.00 66.88 105 LEU A C 1
ATOM 807 O O . LEU A 1 105 ? 16.403 -3.704 54.335 1.00 66.88 105 LEU A O 1
ATOM 811 N N . ALA A 1 106 ? 14.194 -3.968 54.224 1.00 63.03 106 ALA A N 1
ATOM 812 C CA . ALA A 1 106 ? 14.198 -4.389 52.820 1.00 63.03 106 ALA A CA 1
ATOM 813 C C . ALA A 1 106 ? 14.483 -3.254 51.812 1.00 63.03 106 ALA A C 1
ATOM 815 O O . ALA A 1 106 ? 14.561 -3.531 50.618 1.00 63.03 106 ALA A O 1
ATOM 816 N N . ARG A 1 107 ? 14.579 -1.990 52.257 1.00 62.75 107 ARG A N 1
ATOM 817 C CA . ARG A 1 107 ? 14.947 -0.825 51.429 1.00 62.75 107 ARG A CA 1
ATOM 818 C C . ARG A 1 107 ? 16.397 -0.376 51.624 1.00 62.75 107 ARG A C 1
ATOM 820 O O . ARG A 1 107 ? 16.895 0.351 50.771 1.00 62.75 107 ARG A O 1
ATOM 827 N N . SER A 1 108 ? 17.054 -0.763 52.717 1.00 63.16 108 SER A N 1
ATOM 828 C CA . SER A 1 108 ? 18.500 -0.580 52.891 1.00 63.16 108 SER A CA 1
ATOM 829 C C . SER A 1 108 ? 19.282 -1.600 52.061 1.00 63.16 108 SER A C 1
ATOM 831 O O . SER A 1 108 ? 18.824 -2.729 51.887 1.00 63.16 108 SER A O 1
ATOM 833 N N . ALA A 1 109 ? 20.472 -1.217 51.591 1.00 55.66 109 ALA A N 1
ATOM 834 C CA . ALA A 1 109 ? 21.349 -2.092 50.809 1.00 55.66 109 ALA A CA 1
ATOM 835 C C . ALA A 1 109 ? 21.811 -3.347 51.587 1.00 55.66 109 ALA A C 1
ATOM 837 O O . ALA A 1 109 ? 22.033 -4.389 50.979 1.00 55.66 109 ALA A O 1
ATOM 838 N N . ASP A 1 110 ? 21.849 -3.286 52.923 1.00 53.62 110 ASP A N 1
ATOM 839 C CA . ASP A 1 110 ? 22.323 -4.362 53.813 1.00 53.62 110 ASP A CA 1
ATO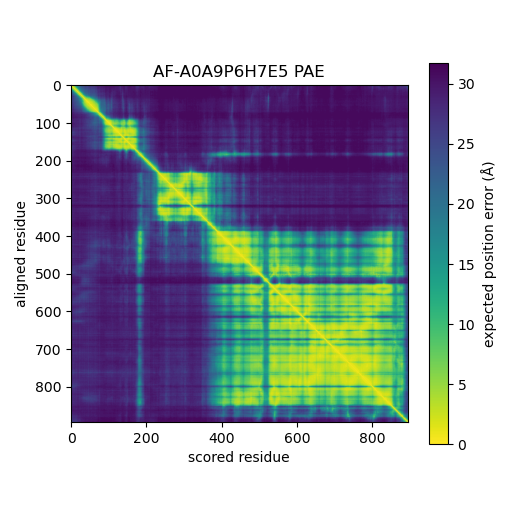M 840 C C . ASP A 1 110 ? 21.274 -5.452 54.144 1.00 53.62 110 ASP A C 1
ATOM 842 O O . ASP A 1 110 ? 21.350 -6.116 55.183 1.00 53.62 110 ASP A O 1
ATOM 846 N N . PHE A 1 111 ? 20.247 -5.653 53.308 1.00 69.88 111 PHE A N 1
ATOM 847 C CA . PHE A 1 111 ? 19.217 -6.668 53.577 1.00 69.88 111 PHE A CA 1
ATOM 848 C C . PHE A 1 111 ? 19.717 -8.102 53.329 1.00 69.88 111 PHE A C 1
ATOM 850 O O . PHE A 1 111 ? 19.491 -8.682 52.265 1.00 69.88 111 PHE A O 1
ATOM 857 N N . MET A 1 112 ? 20.329 -8.723 54.341 1.00 64.50 112 MET A N 1
ATOM 858 C CA . MET A 1 112 ? 20.631 -10.158 54.301 1.00 64.50 112 MET A CA 1
ATOM 859 C C . MET A 1 112 ? 19.346 -11.004 54.280 1.00 64.50 112 MET A C 1
ATOM 861 O O . MET A 1 112 ? 18.511 -10.949 55.188 1.00 64.50 112 MET A O 1
ATOM 865 N N . VAL A 1 113 ? 19.200 -11.817 53.231 1.00 71.94 113 VAL A N 1
ATOM 866 C CA . VAL A 1 113 ? 18.055 -12.715 53.038 1.00 71.94 113 VAL A CA 1
ATOM 867 C C . VAL A 1 113 ? 18.221 -13.976 53.891 1.00 71.94 113 VAL A C 1
ATOM 869 O O . VAL A 1 113 ? 19.226 -14.675 53.810 1.00 71.94 113 VAL A O 1
ATOM 872 N N . ASP A 1 114 ? 17.205 -14.300 54.691 1.00 77.25 114 ASP A N 1
ATOM 873 C CA . ASP A 1 114 ? 17.142 -15.549 55.449 1.00 77.25 114 ASP A CA 1
ATOM 874 C C . ASP A 1 114 ? 16.708 -16.683 54.514 1.00 77.25 114 ASP A C 1
ATOM 876 O O . ASP A 1 114 ? 15.532 -16.806 54.156 1.00 77.25 114 ASP A O 1
ATOM 880 N N . GLU A 1 115 ? 17.671 -17.517 54.132 1.00 72.50 115 GLU A N 1
ATOM 881 C CA . GLU A 1 115 ? 17.495 -18.612 53.177 1.00 72.50 115 GLU A CA 1
ATOM 882 C C . GLU A 1 115 ? 16.389 -19.601 53.588 1.00 72.50 115 GLU A C 1
ATOM 884 O O . GLU A 1 115 ? 15.587 -20.039 52.760 1.00 72.50 115 GLU A O 1
ATOM 889 N N . LYS A 1 116 ? 16.261 -19.898 54.891 1.00 74.56 116 LYS A N 1
ATOM 890 C CA . LYS A 1 116 ? 15.221 -20.806 55.405 1.00 74.56 116 LYS A CA 1
ATOM 891 C C . LYS A 1 116 ? 13.831 -20.178 55.303 1.00 74.56 116 LYS A C 1
ATOM 893 O O . LYS A 1 116 ? 12.850 -20.891 55.080 1.00 74.56 116 LYS A O 1
ATOM 898 N N . LYS A 1 117 ? 13.719 -18.854 55.461 1.00 78.12 117 LYS A N 1
ATOM 899 C CA . LYS A 1 117 ? 12.457 -18.126 55.250 1.00 78.12 117 LYS A CA 1
ATOM 900 C C . LYS A 1 117 ? 12.143 -17.927 53.765 1.00 78.12 117 LYS A C 1
ATOM 902 O O . LYS A 1 117 ? 10.966 -18.001 53.413 1.00 78.12 117 LYS A O 1
ATOM 907 N N . ARG A 1 118 ? 13.152 -17.723 52.902 1.00 81.81 118 ARG A N 1
ATOM 908 C CA . ARG A 1 118 ? 12.987 -17.654 51.438 1.00 81.81 118 ARG A CA 1
ATOM 909 C C . ARG A 1 118 ? 12.405 -18.959 50.906 1.00 81.81 118 ARG A C 1
ATOM 911 O O . ARG A 1 118 ? 11.324 -18.934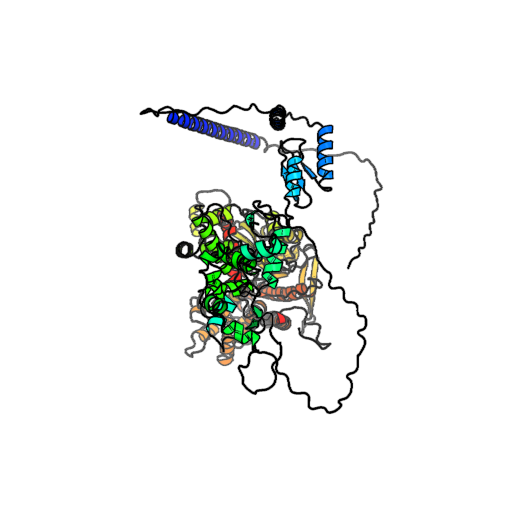 50.325 1.00 81.81 118 ARG A O 1
ATOM 918 N N . LYS A 1 119 ? 13.039 -20.092 51.216 1.00 80.06 119 LYS A N 1
ATOM 919 C CA . LYS A 1 119 ? 12.599 -21.407 50.737 1.00 80.06 119 LYS A CA 1
ATOM 920 C C . LYS A 1 119 ? 11.151 -21.730 51.139 1.00 80.06 119 LYS A C 1
ATOM 922 O O . LYS A 1 119 ? 10.344 -22.073 50.286 1.00 80.06 119 LYS A O 1
ATOM 927 N N . ARG A 1 120 ? 10.763 -21.469 52.397 1.00 82.25 120 ARG A N 1
ATOM 928 C CA . ARG A 1 120 ? 9.366 -21.616 52.876 1.00 82.25 120 ARG A CA 1
ATOM 929 C C . ARG A 1 120 ? 8.352 -20.682 52.204 1.00 82.25 120 ARG A C 1
ATOM 931 O O . ARG A 1 120 ? 7.152 -20.953 52.245 1.00 82.25 120 ARG A O 1
ATOM 938 N N . PHE A 1 121 ? 8.790 -19.539 51.682 1.00 86.56 121 PHE A N 1
ATOM 939 C CA . PHE A 1 121 ? 7.938 -18.622 50.924 1.00 86.56 121 PHE A CA 1
ATOM 940 C C . PHE A 1 121 ? 7.757 -19.109 49.482 1.00 86.56 121 PHE A C 1
ATOM 942 O O . PHE A 1 121 ? 6.637 -19.071 48.975 1.00 86.56 121 PHE A O 1
ATOM 949 N N . GLU A 1 122 ? 8.825 -19.609 48.861 1.00 85.19 122 GLU A N 1
ATOM 950 C CA . GLU A 1 122 ? 8.801 -20.202 47.522 1.00 85.19 122 GLU A CA 1
ATOM 951 C C . GLU A 1 122 ? 7.960 -21.480 47.507 1.00 85.19 122 GLU A C 1
ATOM 953 O O . GLU A 1 122 ? 7.021 -21.555 46.721 1.00 85.19 122 GLU A O 1
ATOM 958 N N . GLU A 1 123 ? 8.181 -22.402 48.452 1.00 84.81 123 GLU A N 1
ATOM 959 C CA . GLU A 1 123 ? 7.363 -23.609 48.669 1.00 84.81 123 GLU A CA 1
ATOM 960 C C . GLU A 1 123 ? 5.863 -23.268 48.736 1.00 84.81 123 GLU A C 1
ATOM 962 O O . GLU A 1 123 ? 5.067 -23.845 48.003 1.00 84.81 123 GLU A O 1
ATOM 967 N N . LYS A 1 124 ? 5.474 -22.253 49.523 1.00 85.00 124 LYS A N 1
ATOM 968 C CA . LYS A 1 124 ? 4.076 -21.788 49.616 1.00 85.00 124 LYS A CA 1
ATOM 969 C C . LYS A 1 124 ? 3.539 -21.145 48.343 1.00 85.00 124 LYS A C 1
ATOM 971 O O . LYS A 1 124 ? 2.328 -21.118 48.151 1.00 85.00 124 LYS A O 1
ATOM 976 N N . CYS A 1 125 ? 4.388 -20.544 47.515 1.00 83.06 125 CYS A N 1
ATOM 977 C CA . CYS A 1 125 ? 3.953 -19.980 46.240 1.00 83.06 125 CYS A CA 1
ATOM 978 C C . CYS A 1 125 ? 3.806 -21.078 45.180 1.00 83.06 125 CYS A C 1
ATOM 980 O O . CYS A 1 125 ? 2.818 -21.051 44.455 1.00 83.06 125 CYS A O 1
ATOM 982 N N . VAL A 1 126 ? 4.707 -22.066 45.164 1.00 84.88 126 VAL A N 1
ATOM 983 C CA . VAL A 1 126 ? 4.655 -23.246 44.284 1.00 84.88 126 VAL A CA 1
ATOM 984 C C . VAL A 1 126 ? 3.483 -24.172 44.639 1.00 84.88 126 VAL A C 1
ATOM 986 O O . VAL A 1 126 ? 2.811 -24.676 43.748 1.00 84.88 126 VAL A O 1
ATOM 989 N N . GLU A 1 127 ? 3.156 -24.322 45.927 1.00 84.69 127 GLU A N 1
ATOM 990 C CA . GLU A 1 127 ? 1.947 -25.021 46.405 1.00 84.69 127 GLU A CA 1
ATOM 991 C C . GLU A 1 127 ? 0.649 -24.386 45.864 1.00 84.69 127 GLU A C 1
ATOM 993 O O . GLU A 1 127 ? -0.353 -25.072 45.669 1.00 84.69 127 GLU A O 1
ATOM 998 N N . MET A 1 128 ? 0.656 -23.072 45.603 1.00 82.50 128 MET A N 1
ATOM 999 C CA . MET A 1 128 ? -0.496 -22.344 45.058 1.00 82.50 128 MET A CA 1
ATOM 1000 C C . MET A 1 128 ? -0.467 -22.184 43.523 1.00 82.50 128 MET A C 1
ATOM 1002 O O . MET A 1 128 ? -1.515 -21.940 42.927 1.00 82.50 128 MET A O 1
ATOM 1006 N N . ASP A 1 129 ? 0.706 -22.288 42.892 1.00 82.88 129 ASP A N 1
ATOM 1007 C CA . ASP A 1 129 ? 0.934 -22.235 41.442 1.00 82.88 129 ASP A CA 1
ATOM 1008 C C . ASP A 1 129 ? 2.222 -23.002 41.093 1.00 82.88 129 ASP A C 1
ATOM 1010 O O . ASP A 1 129 ? 3.327 -22.502 41.305 1.00 82.88 129 ASP A O 1
ATOM 1014 N N . SER A 1 130 ? 2.083 -24.206 40.532 1.00 78.69 130 SER A N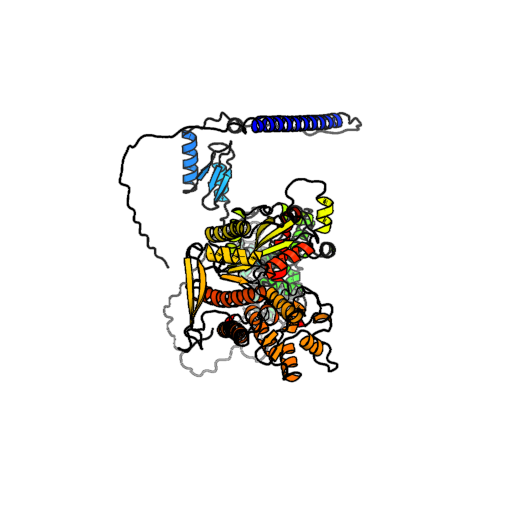 1
ATOM 1015 C CA . SER A 1 130 ? 3.191 -25.147 40.313 1.00 78.69 130 SER A CA 1
ATOM 1016 C C . SER A 1 130 ? 4.296 -24.646 39.374 1.00 78.69 130 SER A C 1
ATOM 1018 O O . SER A 1 130 ? 5.387 -25.209 39.382 1.00 78.69 130 SER A O 1
ATOM 1020 N N . GLU A 1 131 ? 4.042 -23.602 38.578 1.00 78.69 131 GLU A N 1
ATOM 1021 C CA . GLU A 1 131 ? 5.028 -22.990 37.672 1.00 78.69 131 GLU A CA 1
ATOM 1022 C C . GLU A 1 131 ? 5.414 -21.551 38.075 1.00 78.69 131 GLU A C 1
ATOM 1024 O O . GLU A 1 131 ? 5.930 -20.778 37.257 1.00 78.69 131 GLU A O 1
ATOM 1029 N N . ALA A 1 132 ? 5.182 -21.167 39.336 1.00 83.44 132 ALA A N 1
ATOM 1030 C CA . ALA A 1 132 ? 5.562 -19.855 39.850 1.00 83.44 132 ALA A CA 1
ATOM 1031 C C . ALA A 1 132 ? 7.080 -19.605 39.731 1.00 83.44 132 ALA A C 1
ATOM 1033 O O . ALA A 1 132 ? 7.903 -20.409 40.171 1.00 83.44 132 ALA A O 1
ATOM 1034 N N . LYS A 1 133 ? 7.465 -18.448 39.171 1.00 85.06 133 LYS A N 1
ATOM 1035 C CA . LYS A 1 133 ? 8.873 -18.008 39.059 1.00 85.06 133 LYS A CA 1
ATOM 1036 C C . LYS A 1 133 ? 9.142 -16.805 39.958 1.00 85.06 133 LYS A C 1
ATOM 1038 O O . LYS A 1 133 ? 8.263 -15.966 40.148 1.00 85.06 133 LYS A O 1
ATOM 1043 N N . PHE A 1 134 ? 10.365 -16.680 40.465 1.00 86.38 134 PHE A N 1
ATOM 1044 C CA . PHE A 1 134 ? 10.736 -15.680 41.474 1.00 86.38 134 PHE A CA 1
ATOM 1045 C C . PHE A 1 134 ? 11.799 -14.702 40.954 1.00 86.38 134 PHE A C 1
ATOM 1047 O O . PHE A 1 134 ? 12.666 -15.076 40.165 1.00 86.38 134 PHE A O 1
ATOM 1054 N N . ARG A 1 135 ? 11.724 -13.437 41.384 1.00 82.56 135 ARG A N 1
ATOM 1055 C CA . ARG A 1 135 ? 12.734 -12.391 41.138 1.00 82.56 135 ARG A CA 1
ATOM 1056 C C . ARG A 1 135 ? 12.938 -11.560 42.404 1.00 82.56 135 ARG A C 1
ATOM 1058 O O . ARG A 1 135 ? 11.965 -11.191 43.061 1.00 82.56 135 ARG A O 1
ATOM 1065 N N . TYR A 1 136 ? 14.201 -11.251 42.703 1.00 78.19 136 TYR A N 1
ATOM 1066 C CA . TYR A 1 136 ? 14.640 -10.574 43.932 1.00 78.19 136 TYR A CA 1
ATOM 1067 C C . TYR A 1 136 ? 15.679 -9.466 43.653 1.00 78.19 136 TYR A C 1
ATOM 1069 O O . TYR A 1 136 ? 16.689 -9.374 44.341 1.00 78.19 136 TYR A O 1
ATOM 1077 N N . GLN A 1 137 ? 15.460 -8.648 42.620 1.00 59.66 137 GLN A N 1
ATOM 1078 C CA . GLN A 1 137 ? 16.340 -7.521 42.258 1.00 59.66 137 GLN A CA 1
ATOM 1079 C C . GLN A 1 137 ? 15.865 -6.214 42.920 1.00 59.66 137 GLN A C 1
ATOM 1081 O O . GLN A 1 137 ? 14.662 -6.030 43.114 1.00 59.66 137 GLN A O 1
ATOM 1086 N N . ASP A 1 138 ? 16.799 -5.327 43.275 1.00 55.19 138 ASP A N 1
ATOM 1087 C CA . ASP A 1 138 ? 16.589 -3.930 43.706 1.00 55.19 138 ASP A CA 1
ATOM 1088 C C . ASP A 1 138 ? 15.414 -3.713 44.682 1.00 55.19 138 ASP A C 1
ATOM 1090 O O . ASP A 1 138 ? 14.413 -3.050 44.382 1.00 55.19 138 ASP A O 1
ATOM 1094 N N . ALA A 1 139 ? 15.500 -4.335 45.866 1.00 55.28 139 ALA A N 1
ATOM 1095 C CA . ALA A 1 139 ? 14.460 -4.297 46.908 1.00 55.28 139 ALA A CA 1
ATOM 1096 C C . ALA A 1 139 ? 13.057 -4.774 46.436 1.00 55.28 139 ALA A C 1
ATOM 1098 O O . ALA A 1 139 ? 12.014 -4.457 47.025 1.00 55.28 139 ALA A O 1
ATOM 1099 N N . GLY A 1 140 ? 12.990 -5.532 45.339 1.00 65.88 140 GLY A N 1
ATOM 1100 C CA . GLY A 1 140 ? 11.769 -6.015 44.706 1.00 65.88 140 GLY A CA 1
ATOM 1101 C C . GLY A 1 140 ? 11.556 -7.516 44.859 1.00 65.88 140 GLY A C 1
ATOM 1102 O O . GLY A 1 140 ? 11.973 -8.281 44.001 1.00 65.88 140 GLY A O 1
ATOM 1103 N N . TRP A 1 141 ? 10.802 -7.934 45.879 1.00 80.50 141 TRP A N 1
ATOM 1104 C CA . TRP A 1 141 ? 10.283 -9.307 45.967 1.00 80.50 141 TRP A CA 1
ATOM 1105 C C . TRP A 1 141 ? 9.132 -9.497 44.971 1.00 80.50 141 TRP A C 1
ATOM 1107 O O . TRP A 1 141 ? 8.057 -8.916 45.158 1.00 80.50 141 TRP A O 1
ATOM 1117 N N . GLN A 1 142 ? 9.348 -10.278 43.910 1.00 86.75 142 GLN A N 1
ATOM 1118 C CA . GLN A 1 142 ? 8.379 -10.495 42.832 1.00 86.75 142 GLN A CA 1
ATOM 1119 C C . GLN A 1 142 ? 8.120 -11.983 42.556 1.00 86.75 142 GLN A C 1
ATOM 1121 O O . GLN A 1 142 ? 9.049 -12.787 42.526 1.00 86.75 142 GLN A O 1
ATOM 1126 N N . VAL A 1 143 ? 6.854 -12.320 42.286 1.00 87.50 143 VAL A N 1
ATOM 1127 C CA . VAL A 1 143 ? 6.408 -13.668 41.886 1.00 87.50 143 VAL A CA 1
ATOM 1128 C C . VAL A 1 143 ? 5.645 -13.588 40.562 1.00 87.50 143 VAL A C 1
ATOM 1130 O O . VAL A 1 143 ? 4.744 -12.759 40.421 1.00 87.50 143 VAL A O 1
ATOM 1133 N N . LEU A 1 144 ? 6.003 -14.425 39.593 1.00 84.75 144 LEU A N 1
ATOM 1134 C CA . LEU A 1 144 ? 5.282 -14.632 38.338 1.00 84.75 144 LEU A CA 1
ATOM 1135 C C . LEU A 1 144 ? 4.161 -15.652 38.561 1.00 84.75 144 LEU A C 1
ATOM 1137 O O . LEU A 1 144 ? 4.441 -16.740 39.049 1.00 84.75 144 LEU A O 1
ATOM 1141 N N . HIS A 1 145 ? 2.931 -15.325 38.162 1.00 86.56 145 HIS A N 1
ATOM 1142 C CA . HIS A 1 145 ? 1.832 -16.298 38.088 1.00 86.56 145 HIS A CA 1
ATOM 1143 C C . HIS A 1 145 ? 1.758 -16.903 36.679 1.00 86.56 145 HIS A C 1
ATOM 1145 O O . HIS A 1 145 ? 1.601 -16.160 35.703 1.00 86.56 145 HIS A O 1
ATOM 1151 N N . SER A 1 146 ? 1.818 -18.230 36.577 1.00 80.19 146 SER A N 1
ATOM 1152 C CA . SER A 1 146 ? 1.777 -19.007 35.329 1.00 80.19 146 SER A CA 1
ATOM 1153 C C . SER A 1 146 ? 0.598 -18.636 34.414 1.00 80.19 146 SER A C 1
ATOM 1155 O O . SER A 1 146 ? 0.788 -18.272 33.254 1.00 80.19 146 SER A O 1
ATOM 1157 N N . LYS A 1 147 ? -0.630 -18.605 34.949 1.00 73.81 147 LYS A N 1
ATOM 1158 C CA . LYS A 1 147 ? -1.877 -18.414 34.181 1.00 73.81 147 LYS A CA 1
ATOM 1159 C C . LYS A 1 147 ? -2.040 -17.031 33.534 1.00 73.81 147 LYS A C 1
ATOM 1161 O O . LYS A 1 147 ? -2.819 -16.880 32.590 1.00 73.81 147 LYS A O 1
ATOM 1166 N N . CYS A 1 148 ? -1.366 -15.996 34.043 1.00 77.12 148 CYS A N 1
ATOM 1167 C CA . CYS A 1 148 ? -1.445 -14.636 33.485 1.00 77.12 148 CYS A CA 1
ATOM 1168 C C . CYS A 1 148 ? -0.108 -14.057 33.013 1.00 77.12 148 CYS A C 1
ATOM 1170 O O . CYS A 1 148 ? -0.114 -13.000 32.377 1.00 77.12 148 CYS A O 1
ATOM 1172 N N . LEU A 1 149 ? 1.007 -14.730 33.314 1.00 75.81 149 LEU A N 1
ATOM 1173 C CA . LEU A 1 149 ? 2.376 -14.345 32.971 1.00 75.81 149 LEU A CA 1
ATOM 1174 C C . LEU A 1 149 ? 2.745 -12.917 33.421 1.00 75.81 149 LEU A C 1
ATOM 1176 O O . LEU A 1 149 ? 3.500 -12.213 32.751 1.00 75.81 149 LEU A O 1
ATOM 1180 N N . LYS A 1 150 ? 2.210 -12.474 34.568 1.00 77.88 150 LYS A N 1
ATOM 1181 C CA . LYS A 1 150 ? 2.518 -11.168 35.175 1.00 77.88 150 LYS A CA 1
ATOM 1182 C C . LYS A 1 150 ? 3.322 -11.316 36.460 1.00 77.88 150 LYS A C 1
ATOM 1184 O O . LYS A 1 150 ? 2.989 -12.131 37.317 1.00 77.88 150 LYS A O 1
ATOM 1189 N N . TRP A 1 151 ? 4.337 -10.468 36.599 1.00 80.50 151 TRP A N 1
ATOM 1190 C CA . TRP A 1 151 ? 5.122 -10.310 37.820 1.00 80.50 151 TRP A CA 1
ATOM 1191 C C . TRP A 1 151 ? 4.352 -9.477 38.851 1.00 80.50 151 TRP A C 1
ATOM 1193 O O . TRP A 1 151 ? 4.015 -8.318 38.604 1.00 80.50 151 TRP A O 1
ATOM 1203 N N . TYR A 1 152 ? 4.099 -10.050 40.025 1.00 81.44 152 TYR A N 1
ATOM 1204 C CA . TYR A 1 152 ? 3.450 -9.385 41.152 1.00 81.44 152 TYR A CA 1
ATOM 1205 C C . TYR A 1 152 ? 4.471 -9.033 42.231 1.00 81.44 152 TYR A C 1
ATOM 1207 O O . TYR A 1 152 ? 5.105 -9.919 42.798 1.00 81.44 152 TYR A O 1
ATOM 1215 N N . LYS A 1 153 ? 4.604 -7.739 42.555 1.00 83.62 153 LYS A N 1
ATOM 1216 C CA . LYS A 1 153 ? 5.451 -7.264 43.662 1.00 83.62 153 LYS A CA 1
ATOM 1217 C C . LYS A 1 153 ? 4.749 -7.492 45.007 1.00 83.62 153 LYS A C 1
ATOM 1219 O O . LYS A 1 153 ? 3.651 -6.972 45.246 1.00 83.62 153 LYS A O 1
ATOM 1224 N N . MET A 1 154 ? 5.383 -8.265 45.886 1.00 82.06 154 MET A N 1
ATOM 1225 C CA . MET A 1 154 ? 4.892 -8.534 47.239 1.00 82.06 154 MET A CA 1
ATOM 1226 C C . MET A 1 154 ? 4.899 -7.261 48.097 1.00 82.06 154 MET A C 1
ATOM 1228 O O . MET A 1 154 ? 5.578 -6.279 47.802 1.00 82.06 154 MET A O 1
ATOM 1232 N N . SER A 1 155 ? 4.087 -7.246 49.156 1.00 73.56 155 SER A N 1
ATOM 1233 C CA . SER A 1 155 ? 4.012 -6.118 50.097 1.00 73.56 155 SER A CA 1
ATOM 1234 C C . SER A 1 155 ? 5.196 -6.054 51.057 1.00 73.56 155 SER A C 1
ATOM 1236 O O . SER A 1 155 ? 5.498 -4.978 51.562 1.00 73.56 155 SER A O 1
ATOM 1238 N N . GLU A 1 156 ? 5.818 -7.196 51.330 1.00 79.62 156 GLU A N 1
ATOM 1239 C CA . GLU A 1 156 ? 6.958 -7.378 52.227 1.00 79.62 156 GLU A CA 1
ATOM 1240 C C . GLU A 1 156 ? 7.648 -8.713 51.902 1.00 79.62 156 GLU A C 1
ATOM 1242 O O . GLU A 1 156 ? 6.986 -9.605 51.355 1.00 79.62 156 GLU A O 1
ATOM 1247 N N . PRO A 1 157 ? 8.944 -8.863 52.226 1.00 77.56 157 PRO A N 1
ATOM 1248 C CA . PRO A 1 157 ? 9.643 -10.140 52.140 1.00 77.56 157 PRO A CA 1
ATOM 1249 C C . PRO A 1 157 ? 8.895 -11.278 52.846 1.00 77.56 157 PRO A C 1
ATOM 1251 O O . PRO A 1 157 ? 8.254 -11.072 53.877 1.00 77.56 157 PRO A O 1
ATOM 1254 N N . TYR A 1 158 ? 9.002 -12.489 52.298 1.00 81.25 158 TYR A N 1
ATOM 1255 C CA . TYR A 1 158 ? 8.440 -13.733 52.849 1.00 81.25 158 TYR A CA 1
ATOM 1256 C C . TYR A 1 158 ? 6.897 -13.816 52.984 1.00 81.25 158 TYR A C 1
ATOM 1258 O O . TYR A 1 158 ? 6.392 -14.836 53.460 1.00 81.25 158 TYR A O 1
ATOM 1266 N N . ASN A 1 159 ? 6.115 -12.811 52.556 1.00 81.31 159 ASN A N 1
ATOM 1267 C CA . ASN A 1 159 ? 4.646 -12.825 52.675 1.00 81.31 159 ASN A CA 1
ATOM 1268 C C . ASN A 1 159 ? 3.924 -13.064 51.331 1.00 81.31 159 ASN A C 1
ATOM 1270 O O . ASN A 1 159 ? 3.788 -12.163 50.503 1.00 81.31 159 ASN A O 1
ATOM 1274 N N . ALA A 1 160 ? 3.362 -14.267 51.164 1.00 82.00 160 ALA A N 1
ATOM 1275 C CA . ALA A 1 160 ? 2.636 -14.700 49.963 1.00 82.00 160 ALA A CA 1
ATOM 1276 C C . ALA A 1 160 ? 1.156 -14.248 49.879 1.00 82.00 160 ALA A C 1
ATOM 1278 O O . ALA A 1 160 ? 0.445 -14.613 48.941 1.00 82.00 160 ALA A O 1
ATOM 1279 N N . THR A 1 161 ? 0.648 -13.452 50.829 1.00 82.62 161 THR A N 1
ATOM 1280 C CA . THR A 1 161 ? -0.788 -13.095 50.897 1.00 82.62 161 THR A CA 1
ATOM 1281 C C . THR A 1 161 ? -1.264 -12.319 49.666 1.00 82.62 161 THR A C 1
ATOM 1283 O O . THR A 1 161 ? -2.360 -12.574 49.169 1.00 82.62 161 THR A O 1
ATOM 1286 N N . LYS A 1 162 ? -0.430 -11.421 49.117 1.00 80.19 162 LYS A N 1
ATOM 1287 C CA . LYS A 1 162 ? -0.742 -10.710 47.864 1.00 80.19 162 LYS A CA 1
ATOM 1288 C C . LYS A 1 162 ? -0.816 -11.643 46.656 1.00 80.19 162 LYS A C 1
ATOM 1290 O O . LYS A 1 162 ? -1.673 -11.442 45.801 1.00 80.19 162 LYS A O 1
ATOM 1295 N N . PHE A 1 163 ? 0.051 -12.655 46.592 1.00 83.25 163 PHE A N 1
ATOM 1296 C CA . PHE A 1 163 ? 0.010 -13.658 45.528 1.00 83.25 163 PHE A CA 1
ATOM 1297 C C . PHE A 1 163 ? -1.308 -14.441 45.595 1.00 83.25 163 PHE A C 1
ATOM 1299 O O . PHE A 1 163 ? -2.050 -14.475 44.620 1.00 83.25 163 PHE A O 1
ATOM 1306 N N . ARG A 1 164 ? -1.697 -14.916 46.787 1.00 82.12 164 ARG A N 1
ATOM 1307 C CA . ARG A 1 164 ? -2.989 -15.590 47.013 1.00 82.12 164 ARG A CA 1
ATOM 1308 C C . ARG A 1 164 ? -4.203 -14.732 46.625 1.00 82.12 164 ARG A C 1
ATOM 1310 O O . ARG A 1 164 ? -5.126 -15.230 45.986 1.00 82.12 164 ARG A O 1
ATOM 1317 N N . GLN A 1 165 ? -4.203 -13.443 46.974 1.00 82.25 165 GLN A N 1
ATOM 1318 C CA . GLN A 1 165 ? -5.257 -12.501 46.562 1.00 82.25 165 GLN A CA 1
ATOM 1319 C C . GLN A 1 165 ? -5.314 -12.321 45.039 1.00 82.25 165 GLN A C 1
ATOM 1321 O O . GLN A 1 165 ? -6.402 -12.204 44.472 1.00 82.25 165 GLN A O 1
ATOM 1326 N N . HIS A 1 166 ? -4.160 -12.326 44.365 1.00 80.81 166 HIS A N 1
ATOM 1327 C CA . HIS A 1 166 ? -4.117 -12.300 42.911 1.00 80.81 166 HIS A CA 1
ATOM 1328 C C . HIS A 1 166 ? -4.702 -13.580 42.297 1.00 80.81 166 HIS A C 1
ATOM 1330 O O . HIS A 1 166 ? -5.532 -13.470 41.398 1.00 80.81 166 HIS A O 1
ATOM 1336 N N . LEU A 1 167 ? -4.336 -14.769 42.790 1.00 78.12 167 LEU A N 1
ATOM 1337 C CA . LEU A 1 167 ? -4.857 -16.045 42.278 1.00 78.12 167 LEU A CA 1
ATOM 1338 C C . LEU A 1 167 ? -6.395 -16.078 42.300 1.00 78.12 167 LEU A C 1
ATOM 1340 O O . LEU A 1 167 ? -7.015 -16.380 41.283 1.00 78.12 167 LEU A O 1
ATOM 1344 N N . GLY A 1 168 ? -7.011 -15.644 43.407 1.00 70.31 168 GLY A N 1
ATOM 1345 C CA . GLY A 1 168 ? -8.472 -15.552 43.547 1.00 70.31 168 GLY A CA 1
ATOM 1346 C C . GLY A 1 168 ? -9.163 -14.474 42.694 1.00 70.31 168 GLY A C 1
ATOM 1347 O O . GLY A 1 168 ? -10.388 -14.422 42.664 1.00 70.31 168 GLY A O 1
ATOM 1348 N N . THR A 1 169 ? -8.414 -13.606 42.006 1.00 74.69 169 THR A N 1
ATOM 1349 C CA . THR A 1 169 ? -8.944 -12.518 41.153 1.00 74.69 169 THR A CA 1
ATOM 1350 C C . THR A 1 169 ? -8.363 -12.524 39.732 1.00 74.69 169 THR A C 1
ATOM 1352 O O . THR A 1 169 ? -8.546 -11.575 38.963 1.00 74.69 169 THR A O 1
ATOM 1355 N N . CYS A 1 170 ? -7.642 -13.584 39.356 1.00 70.06 170 CYS A N 1
ATOM 1356 C CA . CYS A 1 170 ? -6.895 -13.631 38.109 1.00 70.06 170 CYS A CA 1
ATOM 1357 C C . CYS A 1 170 ? -7.791 -13.924 36.895 1.00 70.06 170 CYS A C 1
ATOM 1359 O O . CYS A 1 170 ? -8.307 -15.030 36.739 1.00 70.06 170 CYS A O 1
ATOM 1361 N N . LYS A 1 171 ? -7.902 -12.950 35.982 1.00 65.88 171 LYS A N 1
ATOM 1362 C CA . LYS A 1 171 ? -8.459 -13.155 34.636 1.00 65.88 171 LYS A CA 1
ATOM 1363 C C . LYS A 1 171 ? -7.336 -13.585 33.685 1.00 65.88 171 LYS A C 1
ATOM 1365 O O . LYS A 1 171 ? -6.318 -12.892 33.597 1.00 65.88 171 LYS A O 1
ATOM 1370 N N . ALA A 1 172 ? -7.514 -14.721 33.008 1.00 52.25 172 ALA A N 1
ATOM 1371 C CA . ALA A 1 172 ? -6.533 -15.272 32.073 1.00 52.25 172 ALA A CA 1
ATOM 1372 C C . ALA A 1 172 ? -6.326 -14.344 30.862 1.00 52.25 172 ALA A C 1
ATOM 1374 O O . ALA A 1 172 ? -7.156 -13.482 30.567 1.00 52.25 172 ALA A O 1
ATOM 1375 N N . ARG A 1 173 ? -5.209 -14.512 30.141 1.00 41.62 173 ARG A N 1
ATOM 1376 C CA . ARG A 1 173 ? -4.827 -13.604 29.041 1.00 41.62 173 ARG A CA 1
ATOM 1377 C C . ARG A 1 173 ? -5.752 -13.687 27.806 1.00 41.62 173 ARG A C 1
ATOM 1379 O O . ARG A 1 173 ? -5.675 -12.795 26.970 1.00 41.62 173 ARG A O 1
ATOM 1386 N N . GLY A 1 174 ? -6.629 -14.697 27.717 1.00 39.19 174 GLY A N 1
ATOM 1387 C CA . GLY A 1 174 ? -7.567 -14.904 26.599 1.00 39.19 174 GLY A CA 1
ATOM 1388 C C . GLY A 1 174 ? -8.898 -14.133 26.674 1.00 39.19 174 GLY A C 1
ATOM 1389 O O . GLY A 1 174 ? -9.406 -13.701 25.643 1.00 39.19 174 GLY A O 1
ATOM 1390 N N . ASP A 1 175 ? -9.443 -13.868 27.867 1.00 34.50 175 ASP A N 1
ATOM 1391 C CA . ASP A 1 175 ? -10.845 -13.416 28.035 1.00 34.50 175 ASP A CA 1
ATOM 1392 C C . ASP A 1 175 ? -11.082 -11.909 27.790 1.00 34.50 175 ASP A C 1
ATOM 1394 O O . ASP A 1 175 ? -11.974 -11.296 28.381 1.00 34.50 175 ASP A O 1
ATOM 1398 N N . LYS A 1 176 ? -10.250 -11.255 26.969 1.00 37.59 176 LYS A N 1
ATOM 1399 C CA . LYS A 1 176 ? -10.334 -9.801 26.726 1.00 37.59 176 LYS A CA 1
ATOM 1400 C C . LYS A 1 176 ? -10.304 -9.351 25.266 1.00 37.59 176 LYS A C 1
ATOM 1402 O O . LYS A 1 176 ? -10.312 -8.143 25.044 1.00 37.59 176 LYS A O 1
ATOM 1407 N N . GLN A 1 177 ? -10.299 -10.261 24.290 1.00 36.47 177 GLN A N 1
ATOM 1408 C CA . GLN A 1 177 ? -10.250 -9.875 22.869 1.00 36.47 177 GLN A CA 1
ATOM 1409 C C . GLN A 1 177 ? -11.514 -10.165 22.044 1.00 36.47 177 GLN A C 1
ATOM 1411 O O . GLN A 1 177 ? -11.656 -9.555 20.994 1.00 36.47 177 GLN A O 1
ATOM 1416 N N . ASN A 1 178 ? -12.478 -10.952 22.543 1.00 30.41 178 ASN A N 1
ATOM 1417 C CA . ASN A 1 178 ? -13.746 -11.231 21.841 1.00 30.41 178 ASN A CA 1
ATOM 1418 C C . ASN A 1 178 ? -14.998 -10.756 22.606 1.00 30.41 178 ASN A C 1
ATOM 1420 O O . ASN A 1 178 ? -16.006 -11.457 22.679 1.00 30.41 178 ASN A O 1
ATOM 1424 N N . LEU A 1 179 ? -14.966 -9.535 23.149 1.00 36.94 179 LEU A N 1
ATOM 1425 C CA . LEU A 1 179 ? -16.214 -8.812 23.413 1.00 36.94 179 LEU A CA 1
ATOM 1426 C C . LEU A 1 179 ? -16.673 -8.180 22.095 1.00 36.94 179 LEU A C 1
ATOM 1428 O O . LEU A 1 179 ? -16.210 -7.102 21.725 1.00 36.94 179 LEU A O 1
ATOM 1432 N N . LEU A 1 180 ? -17.571 -8.874 21.385 1.00 42.81 180 LEU A N 1
ATOM 1433 C CA . LEU A 1 180 ? -18.363 -8.282 20.301 1.00 42.81 180 LEU A CA 1
ATOM 1434 C C . LEU A 1 180 ? -18.936 -6.948 20.789 1.00 42.81 180 LEU A C 1
ATOM 1436 O O . LEU A 1 180 ? -19.466 -6.893 21.894 1.00 42.81 180 LEU A O 1
ATOM 1440 N N . ILE A 1 181 ? -18.895 -5.888 19.978 1.00 46.72 181 ILE A N 1
ATOM 1441 C CA . ILE A 1 181 ? -19.430 -4.572 20.381 1.00 46.72 181 ILE A CA 1
ATOM 1442 C C . ILE A 1 181 ? -20.918 -4.665 20.785 1.00 46.72 181 ILE A C 1
ATOM 1444 O O . ILE A 1 181 ? -21.367 -3.963 21.693 1.00 46.72 181 ILE A O 1
ATOM 1448 N N . THR A 1 182 ? -21.669 -5.617 20.219 1.00 44.22 182 THR A N 1
ATOM 1449 C CA . THR A 1 182 ? -23.046 -5.926 20.638 1.00 44.22 182 THR A CA 1
ATOM 1450 C C . THR A 1 182 ? -23.186 -6.452 22.066 1.00 44.22 182 THR A C 1
ATOM 1452 O O . THR A 1 182 ? -24.282 -6.380 22.612 1.00 44.22 182 THR A O 1
ATOM 1455 N N . SER A 1 183 ? -22.122 -6.915 22.733 1.00 53.22 183 SER A N 1
ATOM 1456 C CA . SER A 1 183 ? -22.183 -7.342 24.139 1.00 53.22 183 SER A CA 1
ATOM 1457 C C . SER A 1 183 ? -22.462 -6.186 25.104 1.00 53.22 183 SER A C 1
ATOM 1459 O O . SER A 1 183 ? -22.909 -6.433 26.217 1.00 53.22 183 SER A O 1
ATOM 1461 N N . PHE A 1 184 ? -22.216 -4.932 24.702 1.00 49.16 184 PHE A N 1
ATOM 1462 C CA . PHE A 1 184 ? -22.636 -3.749 25.465 1.00 49.16 184 PHE A CA 1
ATOM 1463 C C . PHE A 1 184 ? -24.162 -3.552 25.430 1.00 49.16 184 PHE A C 1
ATOM 1465 O O . PHE A 1 184 ? -24.747 -3.049 26.384 1.00 49.16 184 PHE A O 1
ATOM 1472 N N . PHE A 1 185 ? -24.803 -3.976 24.338 1.00 53.03 185 PHE A N 1
ATOM 1473 C CA . PHE A 1 185 ? -26.244 -3.855 24.103 1.00 53.03 185 PHE A CA 1
ATOM 1474 C C . PHE A 1 185 ? -27.030 -5.126 24.472 1.00 53.03 185 PHE A C 1
ATOM 1476 O O . PHE A 1 185 ? -28.258 -5.132 24.406 1.00 53.03 185 PHE A O 1
ATOM 1483 N N . LYS A 1 186 ? -26.341 -6.205 24.860 1.00 47.00 186 LYS A N 1
ATOM 1484 C CA . LYS A 1 186 ? -26.947 -7.444 25.364 1.00 47.00 186 LYS A CA 1
ATOM 1485 C C . LYS A 1 186 ? -27.054 -7.382 26.896 1.00 47.00 186 LYS A C 1
ATOM 1487 O O . LYS A 1 186 ? -26.130 -6.885 27.543 1.00 47.00 186 LYS A O 1
ATOM 1492 N N . PRO A 1 187 ? -28.150 -7.877 27.501 1.00 38.00 187 PRO A N 1
ATOM 1493 C CA . PRO A 1 187 ? -28.244 -7.986 28.953 1.00 38.00 187 PRO A CA 1
ATOM 1494 C C . PRO A 1 187 ? -27.145 -8.918 29.481 1.00 38.00 187 PRO A C 1
ATOM 1496 O O . PRO A 1 187 ? -26.839 -9.937 28.863 1.00 38.00 187 PRO A O 1
ATOM 1499 N N . LYS A 1 188 ? -26.540 -8.562 30.618 1.00 35.22 188 LYS A N 1
ATOM 1500 C CA . LYS A 1 188 ? -25.515 -9.390 31.264 1.00 35.22 188 LYS A CA 1
ATOM 1501 C C . LYS A 1 188 ? -26.134 -10.598 31.960 1.00 35.22 188 LYS A C 1
ATOM 1503 O O . LYS A 1 188 ? -27.174 -10.467 32.603 1.00 35.22 188 LYS A O 1
ATOM 1508 N N . ASP A 1 189 ? -25.438 -11.730 31.908 1.00 36.41 189 ASP A N 1
ATOM 1509 C CA . ASP A 1 189 ? -25.785 -12.908 32.701 1.00 36.41 189 ASP A CA 1
ATOM 1510 C C . ASP A 1 189 ? -25.643 -12.639 34.211 1.00 36.41 189 ASP A C 1
ATOM 1512 O O . ASP A 1 189 ? -24.633 -12.068 34.638 1.00 36.41 189 ASP A O 1
ATOM 1516 N N . PRO A 1 190 ? -26.580 -13.122 35.050 1.00 35.31 190 PRO A N 1
ATOM 1517 C CA . PRO A 1 190 ? -26.536 -12.947 36.505 1.00 35.31 190 PRO A CA 1
ATOM 1518 C C . PRO A 1 190 ? -25.396 -13.713 37.208 1.00 35.31 190 PRO A C 1
ATOM 1520 O O . PRO A 1 190 ? -25.253 -13.606 38.421 1.00 35.31 190 PRO A O 1
ATOM 1523 N N . ASN A 1 191 ? -24.567 -14.464 36.470 1.00 35.97 191 ASN A N 1
ATOM 1524 C CA . ASN A 1 191 ? -23.398 -15.179 36.996 1.00 35.97 191 ASN A CA 1
ATOM 1525 C C . ASN A 1 191 ? -22.056 -14.420 36.836 1.00 35.97 191 ASN A C 1
ATOM 1527 O O . ASN A 1 191 ? -21.030 -14.922 37.300 1.00 35.97 191 ASN A O 1
ATOM 1531 N N . ASP A 1 192 ? -22.010 -13.230 36.214 1.00 32.03 192 ASP A N 1
ATOM 1532 C CA . ASP A 1 192 ? -20.772 -12.423 36.146 1.00 32.03 192 ASP A CA 1
ATOM 1533 C C . ASP A 1 192 ? -20.520 -11.715 37.494 1.00 32.03 192 ASP A C 1
ATOM 1535 O O . ASP A 1 192 ? -21.046 -10.635 37.771 1.00 32.03 192 ASP A O 1
ATOM 1539 N N . GLY A 1 193 ? -19.740 -12.375 38.359 1.00 33.41 193 GLY A N 1
ATOM 1540 C CA . GLY A 1 193 ? -19.611 -12.119 39.801 1.00 33.41 193 GLY A CA 1
ATOM 1541 C C . GLY A 1 193 ? -19.072 -10.746 40.227 1.00 33.41 193 GLY A C 1
ATOM 1542 O O . GLY A 1 193 ? -17.976 -10.642 40.778 1.00 33.41 193 GLY A O 1
ATOM 1543 N N . THR A 1 194 ? -19.877 -9.699 40.052 1.00 36.25 194 THR A N 1
ATOM 1544 C CA . THR A 1 194 ? -19.688 -8.359 40.634 1.00 36.25 194 THR A CA 1
ATOM 1545 C C . THR A 1 194 ? -20.970 -7.857 41.303 1.00 36.25 194 THR A C 1
ATOM 1547 O O . THR A 1 194 ? -21.489 -6.793 40.977 1.00 36.25 194 THR A O 1
ATOM 1550 N N . GLU A 1 195 ? -21.481 -8.614 42.277 1.00 31.75 195 GLU A N 1
ATOM 1551 C CA . GLU A 1 195 ? -22.615 -8.173 43.095 1.00 31.75 195 GLU A CA 1
ATOM 1552 C C . GLU A 1 195 ? -22.199 -7.343 44.317 1.00 31.75 195 GLU A C 1
ATOM 1554 O O . GLU A 1 195 ? -21.400 -7.761 45.163 1.00 31.75 195 GLU A O 1
ATOM 1559 N N . ALA A 1 196 ? -22.863 -6.197 44.473 1.00 31.14 196 ALA A N 1
ATOM 1560 C CA . ALA A 1 196 ? -23.137 -5.653 45.793 1.00 31.14 196 ALA A CA 1
ATOM 1561 C C . ALA A 1 196 ? -24.133 -6.588 46.502 1.00 31.14 196 ALA A C 1
ATOM 1563 O O . ALA A 1 196 ? -25.197 -6.897 45.975 1.00 31.14 196 ALA A O 1
ATOM 1564 N N . LYS A 1 197 ? -23.772 -7.056 47.700 1.00 28.77 197 LYS A N 1
ATOM 1565 C CA . LYS A 1 197 ? -24.498 -8.108 48.425 1.00 28.77 197 LYS A CA 1
ATOM 1566 C C . LYS A 1 197 ? -25.958 -7.730 48.706 1.00 28.77 197 LYS A C 1
ATOM 1568 O O . LYS A 1 197 ? -26.206 -6.832 49.507 1.00 28.77 197 LYS A O 1
ATOM 1573 N N . SER A 1 198 ? -26.901 -8.545 48.236 1.00 27.91 198 SER A N 1
ATOM 1574 C CA . SER A 1 198 ? -28.178 -8.743 48.930 1.00 27.91 198 SER A CA 1
ATOM 1575 C C . SER A 1 198 ? -28.455 -10.245 49.060 1.00 27.91 198 SER A C 1
ATOM 1577 O O . SER A 1 198 ? -28.402 -10.990 48.089 1.00 27.91 198 SER A O 1
ATOM 1579 N N . LYS A 1 199 ? -28.633 -10.728 50.296 1.00 26.77 199 LYS A N 1
ATOM 1580 C CA . LYS A 1 199 ? -28.788 -12.162 50.583 1.00 26.77 199 LYS A CA 1
ATOM 1581 C C . LYS A 1 199 ? -30.262 -12.558 50.521 1.00 26.77 199 LYS A C 1
ATOM 1583 O O . LYS A 1 199 ? -30.990 -12.220 51.450 1.00 26.77 199 LYS A O 1
ATOM 1588 N N . ILE A 1 200 ? -30.658 -13.381 49.550 1.00 25.62 200 ILE A N 1
ATOM 1589 C CA . ILE A 1 200 ? -31.793 -14.305 49.712 1.00 25.62 200 ILE A CA 1
ATOM 1590 C C . ILE A 1 200 ? -31.401 -15.669 49.136 1.00 25.62 200 ILE A C 1
ATOM 1592 O O . ILE A 1 200 ? -31.233 -15.836 47.934 1.00 25.62 200 ILE A O 1
ATOM 1596 N N . THR A 1 201 ? -31.247 -16.654 50.016 1.00 24.11 201 THR A N 1
ATOM 1597 C CA . THR A 1 201 ? -31.038 -18.062 49.662 1.00 24.11 201 THR A CA 1
ATOM 1598 C C . THR A 1 201 ? -32.358 -18.718 49.266 1.00 24.11 201 THR A C 1
ATOM 1600 O O . THR A 1 201 ? -33.269 -18.787 50.092 1.00 24.11 201 THR A O 1
ATOM 1603 N N . VAL A 1 202 ? -32.434 -19.285 48.060 1.00 26.78 202 VAL A N 1
ATOM 1604 C CA . VAL A 1 202 ? -33.500 -20.221 47.667 1.00 26.78 202 VAL A CA 1
ATOM 1605 C C . VAL A 1 202 ? -32.901 -21.621 47.548 1.00 26.78 202 VAL A C 1
ATOM 1607 O O . VAL A 1 202 ? -31.887 -21.822 46.885 1.00 26.78 202 VAL A O 1
ATOM 1610 N N . SER A 1 203 ? -33.514 -22.583 48.238 1.00 26.62 203 SER A N 1
ATOM 1611 C CA . SER A 1 203 ? -33.072 -23.979 48.258 1.00 26.62 203 SER A CA 1
ATOM 1612 C C . SER A 1 203 ? -33.411 -24.677 46.940 1.00 26.62 203 SER A C 1
ATOM 1614 O O . SER A 1 203 ? -34.560 -24.645 46.499 1.00 26.62 203 SER A O 1
ATOM 1616 N N . ALA A 1 204 ? -32.426 -25.330 46.326 1.00 27.31 204 ALA A N 1
ATOM 1617 C CA . ALA A 1 204 ? -32.628 -26.100 45.107 1.00 27.31 204 ALA A CA 1
ATOM 1618 C C . ALA A 1 204 ? -33.309 -27.445 45.412 1.00 27.31 204 ALA A C 1
ATOM 1620 O O . ALA A 1 204 ? -32.738 -28.307 46.081 1.00 27.31 204 ALA A O 1
ATOM 1621 N N . ARG A 1 205 ? -34.507 -27.658 44.860 1.00 26.34 205 ARG A N 1
ATOM 1622 C CA . ARG A 1 205 ? -35.103 -28.989 44.688 1.00 26.34 205 ARG A CA 1
ATOM 1623 C C . ARG A 1 205 ? -35.922 -29.035 43.399 1.00 26.34 205 ARG A C 1
ATOM 1625 O O . ARG A 1 205 ? -36.598 -28.069 43.066 1.00 26.34 205 ARG A O 1
ATOM 1632 N N . ASN A 1 206 ? -35.861 -30.187 42.733 1.00 26.33 206 ASN A N 1
ATOM 1633 C CA . ASN A 1 206 ? -36.592 -30.566 41.518 1.00 26.33 206 ASN A CA 1
ATOM 1634 C C . ASN A 1 206 ? -36.073 -29.965 40.195 1.00 26.33 206 ASN A C 1
ATOM 1636 O O . ASN A 1 206 ? -36.787 -29.268 39.481 1.00 26.33 206 ASN A O 1
ATOM 1640 N N . GLN A 1 207 ? -34.867 -30.381 39.796 1.00 26.75 207 GLN A N 1
ATOM 1641 C CA . GLN A 1 207 ? -34.690 -30.809 38.404 1.00 26.75 207 GLN A CA 1
ATOM 1642 C C . GLN A 1 207 ? -35.293 -32.214 38.271 1.00 26.75 207 GLN A C 1
ATOM 1644 O O . GLN A 1 207 ? -34.942 -33.096 39.055 1.00 26.75 207 GLN A O 1
ATOM 1649 N N . ILE A 1 208 ? -36.175 -32.434 37.294 1.00 25.64 208 ILE A N 1
ATOM 1650 C CA . ILE A 1 208 ? -36.547 -33.781 36.843 1.00 25.64 208 ILE A CA 1
ATOM 1651 C C . ILE A 1 208 ? -36.029 -33.934 35.415 1.00 25.64 208 ILE A C 1
ATOM 1653 O O . ILE A 1 208 ? -36.344 -33.135 34.536 1.00 25.64 208 ILE A O 1
ATOM 1657 N N . PHE A 1 209 ? -35.196 -34.954 35.221 1.00 24.72 209 PHE A N 1
ATOM 1658 C CA . PHE A 1 209 ? -34.649 -35.347 33.928 1.00 24.72 209 PHE A CA 1
ATOM 1659 C C . PHE A 1 209 ? -35.764 -35.787 32.971 1.00 24.72 209 PHE A C 1
ATOM 1661 O O . PHE A 1 209 ? -36.614 -36.600 33.334 1.00 24.72 209 PHE A O 1
ATOM 1668 N N . VAL A 1 210 ? -35.694 -35.342 31.715 1.00 26.34 210 VAL A N 1
ATOM 1669 C CA . VAL A 1 210 ? -36.447 -35.963 30.617 1.00 26.34 210 VAL A CA 1
ATOM 1670 C C . VAL A 1 210 ? -35.681 -37.209 30.168 1.00 26.34 210 VAL A C 1
ATOM 1672 O O . VAL A 1 210 ? -34.814 -37.145 29.301 1.00 26.34 210 VAL A O 1
ATOM 1675 N N . GLY A 1 211 ? -35.973 -38.343 30.805 1.00 25.48 211 GLY A N 1
ATOM 1676 C CA . GLY A 1 211 ? -35.506 -39.664 30.387 1.00 25.48 211 GLY A CA 1
ATOM 1677 C C . GLY A 1 211 ? -36.592 -40.382 29.592 1.00 25.48 211 GLY A C 1
ATOM 1678 O O . GLY A 1 211 ? -37.604 -40.786 30.160 1.00 25.48 211 GLY A O 1
ATOM 1679 N N . GLY A 1 212 ? -36.400 -40.539 28.282 1.00 27.31 212 GLY A N 1
ATOM 1680 C CA . GLY A 1 212 ? -37.314 -41.317 27.446 1.00 27.31 212 GLY A CA 1
ATOM 1681 C C . GLY A 1 212 ? -37.101 -42.820 27.630 1.00 27.31 212 GLY A C 1
ATOM 1682 O O . GLY A 1 212 ? -35.984 -43.310 27.480 1.00 27.31 212 GLY A O 1
ATOM 1683 N N . SER A 1 213 ? -38.166 -43.567 27.916 1.00 25.08 213 SER A N 1
ATOM 1684 C CA . SER A 1 213 ? -38.220 -45.028 27.770 1.00 25.08 213 SER A CA 1
ATOM 1685 C C . SER A 1 213 ? -39.671 -45.471 27.615 1.00 25.08 213 SER A C 1
ATOM 1687 O O . SER A 1 213 ? -40.534 -45.088 28.402 1.00 25.08 213 SER A O 1
ATOM 1689 N N . ALA A 1 214 ? -39.949 -46.245 26.568 1.00 28.78 214 ALA A N 1
ATOM 1690 C CA . ALA A 1 214 ? -41.296 -46.689 26.236 1.00 28.78 214 ALA A CA 1
ATOM 1691 C C . ALA A 1 214 ? -41.711 -47.912 27.068 1.00 28.78 214 ALA A C 1
ATOM 1693 O O . ALA A 1 214 ? -40.945 -48.862 27.214 1.00 28.78 214 ALA A O 1
ATOM 1694 N N . SER A 1 215 ? -42.955 -47.925 27.544 1.00 25.97 215 SER A N 1
ATOM 1695 C CA . SER A 1 215 ? -43.655 -49.147 27.957 1.00 25.97 215 SER A CA 1
ATOM 1696 C C . SER A 1 215 ? -45.159 -49.003 27.685 1.00 25.97 215 SER A C 1
ATOM 1698 O O . SER A 1 215 ? -45.669 -47.895 27.512 1.00 25.97 215 SER A O 1
ATOM 1700 N N . ALA A 1 216 ? -45.836 -50.135 27.491 1.00 26.25 216 ALA A N 1
ATOM 1701 C CA . ALA A 1 216 ? -47.060 -50.205 26.695 1.00 26.25 216 ALA A CA 1
ATOM 1702 C C . ALA A 1 216 ? -48.329 -49.689 27.399 1.00 26.25 216 ALA A C 1
ATOM 1704 O O . ALA A 1 216 ? -48.572 -49.968 28.570 1.00 26.25 216 ALA A O 1
ATOM 1705 N N . SER A 1 217 ? -49.202 -49.029 26.631 1.00 29.11 217 SER A N 1
ATOM 1706 C CA . SER A 1 217 ? -50.608 -48.815 26.998 1.00 29.11 217 SER A CA 1
ATOM 1707 C C . SER A 1 217 ? -51.483 -49.937 26.416 1.00 29.11 217 SER A C 1
ATOM 1709 O O . SER A 1 217 ? -51.346 -50.241 25.227 1.00 29.11 217 SER A O 1
ATOM 1711 N N . PRO A 1 218 ? -52.393 -50.556 27.191 1.00 29.27 218 PRO A N 1
ATOM 1712 C CA . PRO A 1 218 ? -53.286 -51.587 26.671 1.00 29.27 218 PRO A CA 1
ATOM 1713 C C . PRO A 1 218 ? -54.360 -50.979 25.757 1.00 29.27 218 PRO A C 1
ATOM 1715 O O . PRO A 1 218 ? -55.048 -50.027 26.123 1.00 29.27 218 PRO A O 1
ATOM 1718 N N . SER A 1 219 ? -54.531 -51.554 24.565 1.00 30.14 219 SER A N 1
ATOM 1719 C CA . SER A 1 219 ? -55.579 -51.145 23.622 1.00 30.14 219 SER A CA 1
ATOM 1720 C C . SER A 1 219 ? -56.957 -51.628 24.076 1.00 30.14 219 SER A C 1
ATOM 1722 O O . SER A 1 219 ? -57.277 -52.809 23.944 1.00 30.14 219 SER A O 1
ATOM 1724 N N . ILE A 1 220 ? -57.803 -50.709 24.542 1.00 33.72 220 ILE A N 1
ATOM 1725 C CA . ILE A 1 220 ? -59.236 -50.962 24.730 1.00 33.72 220 ILE A CA 1
ATOM 1726 C C . ILE A 1 220 ? -59.952 -50.645 23.411 1.00 33.72 220 ILE A C 1
ATOM 1728 O O . ILE A 1 220 ? -59.977 -49.498 22.967 1.00 33.72 220 ILE A O 1
ATOM 1732 N N . LYS A 1 221 ? -60.520 -51.671 22.766 1.00 34.38 221 LYS A N 1
ATOM 1733 C CA . LYS A 1 221 ? -61.343 -51.507 21.556 1.00 34.38 221 LYS A CA 1
ATOM 1734 C C . LYS A 1 221 ? -62.688 -50.852 21.916 1.00 34.38 221 LYS A C 1
ATOM 1736 O O . LYS A 1 221 ? -63.245 -51.190 22.960 1.00 34.38 221 LYS A O 1
ATOM 1741 N N . PRO A 1 222 ? -63.250 -49.978 21.064 1.00 34.16 222 PRO A N 1
ATOM 1742 C CA . PRO A 1 222 ? -64.592 -49.449 21.279 1.00 34.16 222 PRO A CA 1
ATOM 1743 C C . PRO A 1 222 ? -65.659 -50.541 21.059 1.00 34.16 222 PRO A C 1
ATOM 1745 O O . PRO A 1 222 ? -65.536 -51.316 20.104 1.00 34.16 222 PRO A O 1
ATOM 1748 N N . PRO A 1 223 ? -66.715 -50.613 21.891 1.00 36.09 223 PRO A N 1
ATOM 1749 C CA . PRO A 1 223 ? -67.868 -51.464 21.619 1.00 36.09 223 PRO A CA 1
ATOM 1750 C C . PRO A 1 223 ? -68.680 -50.918 20.434 1.00 36.09 223 PRO A C 1
ATOM 1752 O O . PRO A 1 223 ? -68.730 -49.712 20.190 1.00 36.09 223 PRO A O 1
ATOM 1755 N N . GLN A 1 224 ? -69.308 -51.826 19.687 1.00 37.81 224 GLN A N 1
ATOM 1756 C CA . GLN A 1 224 ? -70.142 -51.495 18.532 1.00 37.81 224 GLN A CA 1
ATOM 1757 C C . GLN A 1 224 ? -71.463 -50.833 18.953 1.00 37.81 224 GLN A C 1
ATOM 1759 O O . GLN A 1 224 ? -71.967 -51.053 20.053 1.00 37.81 224 GLN A O 1
ATOM 1764 N N . ALA A 1 225 ? -72.024 -50.023 18.054 1.00 39.94 225 ALA A N 1
ATOM 1765 C CA . ALA A 1 225 ? -73.256 -49.285 18.292 1.00 39.94 225 ALA A CA 1
ATOM 1766 C C . ALA A 1 225 ? -74.487 -50.208 18.357 1.00 39.94 225 ALA A C 1
ATOM 1768 O O . ALA A 1 225 ? -74.804 -50.900 17.391 1.00 39.94 225 ALA A O 1
ATOM 1769 N N . GLY A 1 226 ? -75.215 -50.140 19.473 1.00 34.50 226 GLY A N 1
ATOM 1770 C CA . GLY A 1 226 ? -76.636 -50.479 19.550 1.00 34.50 226 GLY A CA 1
ATOM 1771 C C . GLY A 1 226 ? -77.458 -49.190 19.517 1.00 34.50 226 GLY A C 1
ATOM 1772 O O . GLY A 1 226 ? -77.128 -48.234 20.218 1.00 34.50 226 GLY A O 1
ATOM 1773 N N . ASN A 1 227 ? -78.495 -49.139 18.680 1.00 46.75 227 ASN A N 1
ATOM 1774 C CA . ASN A 1 227 ? -79.339 -47.953 18.525 1.00 46.75 227 ASN A CA 1
ATOM 1775 C C . ASN A 1 227 ? -80.270 -47.754 19.731 1.00 46.75 227 ASN A C 1
ATOM 1777 O O . ASN A 1 227 ? -81.309 -48.401 19.816 1.00 46.75 227 ASN A O 1
ATOM 1781 N N . GLU A 1 228 ? -79.973 -46.758 20.563 1.00 39.03 228 GLU A N 1
ATOM 1782 C CA . GLU A 1 228 ? -80.983 -46.030 21.335 1.00 39.03 228 GLU A CA 1
ATOM 1783 C C . GLU A 1 228 ? -80.799 -44.523 21.122 1.00 39.03 228 GLU A C 1
ATOM 1785 O O . GLU A 1 228 ? -79.677 -44.012 21.063 1.00 39.03 228 GLU A O 1
ATOM 1790 N N . LEU A 1 229 ? -81.910 -43.792 20.993 1.00 51.12 229 LEU A N 1
ATOM 1791 C CA . LEU A 1 229 ? -81.923 -42.334 20.843 1.00 51.12 229 LEU A CA 1
ATOM 1792 C C . LEU A 1 229 ? -81.599 -41.656 22.184 1.00 51.12 229 LEU A C 1
ATOM 1794 O O . LEU A 1 229 ? -82.475 -41.130 22.869 1.00 51.12 229 LEU A O 1
ATOM 1798 N N . VAL A 1 230 ? -80.319 -41.652 22.559 1.00 45.91 230 VAL A N 1
ATOM 1799 C CA . VAL A 1 230 ? -79.838 -40.925 23.740 1.00 45.91 230 VAL A CA 1
ATOM 1800 C C . VAL A 1 230 ? -80.042 -39.423 23.524 1.00 45.91 230 VAL A C 1
ATOM 1802 O O . VAL A 1 230 ? -79.489 -38.832 22.593 1.00 45.91 230 VAL A O 1
ATOM 1805 N N . ALA A 1 231 ? -80.825 -38.791 24.403 1.00 49.47 231 ALA A N 1
ATOM 1806 C CA . ALA A 1 231 ? -81.069 -37.352 24.376 1.00 49.47 231 ALA A CA 1
ATOM 1807 C C . ALA A 1 231 ? -79.739 -36.573 24.368 1.00 49.47 231 ALA A C 1
ATOM 1809 O O . ALA A 1 231 ? -78.902 -36.744 25.258 1.00 49.47 231 ALA A O 1
ATOM 1810 N N . GLN A 1 232 ? -79.526 -35.713 23.362 1.00 56.22 232 GLN A N 1
ATOM 1811 C CA . GLN A 1 232 ? -78.254 -34.997 23.212 1.00 56.22 232 GLN A CA 1
ATOM 1812 C C . GLN A 1 232 ? -78.110 -33.921 24.294 1.00 56.22 232 GLN A C 1
ATOM 1814 O O . GLN A 1 232 ? -78.593 -32.796 24.146 1.00 56.22 232 GLN A O 1
ATOM 1819 N N . ARG A 1 233 ? -77.408 -34.268 25.372 1.00 63.03 233 ARG A N 1
ATOM 1820 C CA . ARG A 1 233 ? -77.026 -33.351 26.447 1.00 63.03 233 ARG A CA 1
ATOM 1821 C C . ARG A 1 233 ? -75.952 -32.383 25.965 1.00 63.03 233 ARG A C 1
ATOM 1823 O O . ARG A 1 233 ? -74.846 -32.805 25.635 1.00 63.03 233 ARG A O 1
ATOM 1830 N N . GLN A 1 234 ? -76.249 -31.085 25.948 1.00 71.75 234 GLN A N 1
ATOM 1831 C CA . GLN A 1 234 ? -75.267 -30.064 25.565 1.00 71.75 234 GLN A CA 1
ATOM 1832 C C . GLN A 1 234 ? -74.473 -29.579 26.787 1.00 71.75 234 GLN A C 1
ATOM 1834 O O . GLN A 1 234 ? -75.041 -29.484 27.876 1.00 71.75 234 GLN A O 1
ATOM 1839 N N . PRO A 1 235 ? -73.171 -29.264 26.654 1.00 79.38 235 PRO A N 1
ATOM 1840 C CA . PRO A 1 235 ? -72.386 -28.722 27.758 1.00 79.38 235 PRO A CA 1
ATOM 1841 C C . PRO A 1 235 ? -72.863 -27.312 28.136 1.00 79.38 235 PRO A C 1
ATOM 1843 O O . PRO A 1 235 ? -73.205 -26.496 27.282 1.00 79.38 235 PRO A O 1
ATOM 1846 N N . CYS A 1 236 ? -72.849 -27.004 29.432 1.00 83.81 236 CYS A N 1
ATOM 1847 C CA . CYS A 1 236 ? -73.138 -25.668 29.943 1.00 83.81 236 CYS A CA 1
ATOM 1848 C C . CYS A 1 236 ? -72.078 -24.677 29.438 1.00 83.81 236 CYS A C 1
ATOM 1850 O O . CYS A 1 236 ? -70.891 -24.860 29.701 1.00 83.81 236 CYS A O 1
ATOM 1852 N N . LEU A 1 237 ? -72.502 -23.598 28.775 1.00 82.69 237 LEU A N 1
ATOM 1853 C CA . LEU A 1 237 ? -71.586 -22.597 28.207 1.00 82.69 237 LEU A CA 1
ATOM 1854 C C . LEU A 1 237 ? -71.049 -21.578 29.230 1.00 82.69 237 LEU A C 1
ATOM 1856 O O . LEU A 1 237 ? -70.157 -20.803 28.902 1.00 82.69 237 LEU A O 1
ATOM 1860 N N . GLY A 1 238 ? -71.569 -21.577 30.461 1.00 85.44 238 GLY A N 1
ATOM 1861 C CA . GLY A 1 238 ? -71.143 -20.669 31.532 1.00 85.44 238 GLY A CA 1
ATOM 1862 C C . GLY A 1 238 ? -71.505 -19.193 31.305 1.00 85.44 238 GLY A C 1
ATOM 1863 O O . GLY A 1 238 ? -71.999 -18.782 30.255 1.00 85.44 238 GLY A O 1
ATOM 1864 N N . ILE A 1 239 ? -71.274 -18.374 32.330 1.00 87.62 239 ILE A N 1
ATOM 1865 C CA . ILE A 1 239 ? -71.471 -16.924 32.265 1.00 87.62 239 ILE A CA 1
ATOM 1866 C C . ILE A 1 239 ? -70.293 -16.312 31.500 1.00 87.62 239 ILE A C 1
ATOM 1868 O O . ILE A 1 239 ? -69.134 -16.597 31.792 1.00 87.62 239 ILE A O 1
ATOM 1872 N N . SER A 1 240 ? -70.587 -15.442 30.538 1.00 85.19 240 SER A N 1
ATOM 1873 C CA . SER A 1 240 ? -69.625 -14.908 29.565 1.00 85.19 240 SER A CA 1
ATOM 1874 C C . SER A 1 240 ? -69.954 -13.458 29.203 1.00 85.19 240 SER A C 1
ATOM 1876 O O . SER A 1 240 ? -71.019 -12.959 29.573 1.00 85.19 240 SER A O 1
ATOM 1878 N N . LYS A 1 241 ? -69.105 -12.801 28.397 1.00 83.06 241 LYS A N 1
ATOM 1879 C CA . LYS A 1 241 ? -69.361 -11.449 27.847 1.00 83.06 241 LYS A CA 1
ATOM 1880 C C . LYS A 1 241 ? -70.732 -11.303 27.155 1.00 83.06 241 LYS A C 1
ATOM 1882 O O . LYS A 1 241 ? -71.254 -10.198 27.078 1.00 83.06 241 LYS A O 1
ATOM 1887 N N . ARG A 1 242 ? -71.321 -12.405 26.667 1.00 80.56 242 ARG A N 1
ATOM 1888 C CA . ARG A 1 242 ? -72.654 -12.438 26.029 1.00 80.56 242 ARG A CA 1
ATOM 1889 C C . ARG A 1 242 ? -73.804 -12.190 27.014 1.00 80.56 242 ARG A C 1
ATOM 1891 O O . ARG A 1 242 ? -74.888 -11.821 26.585 1.00 80.56 242 ARG A O 1
ATOM 1898 N N . HIS A 1 243 ? -73.563 -12.418 28.304 1.00 81.88 243 HIS A N 1
ATOM 1899 C CA . HIS A 1 243 ? -74.543 -12.290 29.381 1.00 81.88 243 HIS A CA 1
ATOM 1900 C C . HIS A 1 243 ? -74.431 -10.942 30.108 1.00 81.88 243 HIS A C 1
ATOM 1902 O O . HIS A 1 243 ? -75.445 -10.332 30.427 1.00 81.88 243 HIS A O 1
ATOM 1908 N N . ASP A 1 244 ? -73.204 -10.470 30.350 1.00 81.38 244 ASP A N 1
ATOM 1909 C CA . ASP A 1 244 ? -72.915 -9.126 30.862 1.00 81.38 244 ASP A CA 1
ATOM 1910 C C . ASP A 1 244 ? -71.527 -8.685 30.336 1.00 81.38 244 ASP A C 1
ATOM 1912 O O . ASP A 1 244 ? -70.550 -9.431 30.491 1.00 81.38 244 ASP A O 1
ATOM 1916 N N . PRO A 1 245 ? -71.389 -7.500 29.705 1.00 83.31 245 PRO A N 1
ATOM 1917 C CA . PRO A 1 245 ? -70.114 -7.039 29.151 1.00 83.31 245 PRO A CA 1
ATOM 1918 C C . PRO A 1 245 ? -69.003 -6.880 30.206 1.00 83.31 245 PRO A C 1
ATOM 1920 O O . PRO A 1 245 ? -67.822 -7.061 29.881 1.00 83.31 245 PRO A O 1
ATOM 1923 N N . LEU A 1 246 ? -69.360 -6.601 31.467 1.00 84.75 246 LEU A N 1
ATOM 1924 C CA . LEU A 1 246 ? -68.433 -6.446 32.592 1.00 84.75 246 LEU A CA 1
ATOM 1925 C C . LEU A 1 246 ? -67.760 -7.763 32.999 1.00 84.75 246 LEU A C 1
ATOM 1927 O O . LEU A 1 246 ? -66.731 -7.723 33.674 1.00 84.75 246 LEU A O 1
ATOM 1931 N N . VAL A 1 247 ? -68.268 -8.923 32.559 1.00 83.75 247 VAL A N 1
ATOM 1932 C CA . VAL A 1 247 ? -67.621 -10.231 32.780 1.00 83.75 247 VAL A CA 1
ATOM 1933 C C . VAL A 1 247 ? -66.193 -10.228 32.232 1.00 83.75 247 VAL A C 1
ATOM 1935 O O . VAL A 1 247 ? -65.279 -10.671 32.918 1.00 83.75 247 VAL A O 1
ATOM 1938 N N . SER A 1 248 ? -65.969 -9.633 31.056 1.00 77.75 248 SER A N 1
ATOM 1939 C CA . SER A 1 248 ? -64.632 -9.477 30.456 1.00 77.75 248 SER A CA 1
ATOM 1940 C C . SER A 1 248 ? -63.673 -8.710 31.380 1.00 77.75 248 SER A C 1
ATOM 1942 O O . SER A 1 248 ? -62.546 -9.137 31.622 1.00 77.75 248 SER A O 1
ATOM 1944 N N . THR A 1 249 ? -64.145 -7.593 31.941 1.00 78.81 249 THR A N 1
ATOM 1945 C CA . THR A 1 249 ? -63.391 -6.733 32.869 1.00 78.81 249 THR A CA 1
ATOM 1946 C C . THR A 1 249 ? -63.147 -7.420 34.212 1.00 78.81 249 THR A C 1
ATOM 1948 O O . THR A 1 249 ? -62.116 -7.210 34.846 1.00 78.81 249 THR A O 1
ATOM 1951 N N . TYR A 1 250 ? -64.087 -8.253 34.661 1.00 81.31 250 TYR A N 1
ATOM 1952 C CA . TYR A 1 250 ? -63.954 -9.056 35.871 1.00 81.31 250 TYR A CA 1
ATOM 1953 C C . TYR A 1 250 ? -62.922 -10.181 35.704 1.00 81.31 250 TYR A C 1
ATOM 1955 O O . TYR A 1 250 ? -62.093 -10.367 36.593 1.00 81.31 250 TYR A O 1
ATOM 1963 N N . LEU A 1 251 ? -62.926 -10.883 34.566 1.00 78.19 251 LEU A N 1
ATOM 1964 C CA . LEU A 1 251 ? -61.963 -11.938 34.227 1.00 78.19 251 LEU A CA 1
ATOM 1965 C C . LEU A 1 251 ? -60.527 -11.408 34.097 1.00 78.19 251 LEU A C 1
ATOM 1967 O O . LEU A 1 251 ? -59.599 -12.046 34.595 1.00 78.19 251 LEU A O 1
ATOM 1971 N N . SER A 1 252 ? -60.333 -10.237 33.479 1.00 70.00 252 SER A N 1
ATOM 1972 C CA . SER A 1 252 ? -58.997 -9.648 33.312 1.00 70.00 252 SER A CA 1
ATOM 1973 C C . SER A 1 252 ? -58.395 -9.129 34.623 1.00 70.00 252 SER A C 1
ATOM 1975 O O . SER A 1 252 ? -57.190 -9.252 34.830 1.00 70.00 252 SER A O 1
ATOM 1977 N N . ARG A 1 253 ? -59.215 -8.583 35.535 1.00 73.38 253 ARG A N 1
ATOM 1978 C CA . ARG A 1 253 ? -58.742 -7.998 36.807 1.00 73.38 253 ARG A CA 1
ATOM 1979 C C . ARG A 1 253 ? -58.695 -8.978 37.987 1.00 73.38 253 ARG A C 1
ATOM 1981 O O . ARG A 1 253 ? -58.099 -8.655 39.013 1.00 73.38 253 ARG A O 1
ATOM 1988 N N . THR A 1 254 ? -59.383 -10.118 37.905 1.00 74.00 254 THR A N 1
ATOM 1989 C CA . THR A 1 254 ? -59.485 -11.077 39.019 1.00 74.00 254 THR A CA 1
ATOM 1990 C C . THR A 1 254 ? -58.394 -12.134 38.896 1.00 74.00 254 THR A C 1
ATOM 1992 O O . THR A 1 254 ? -58.319 -12.849 37.900 1.00 74.00 254 THR A O 1
ATOM 1995 N N . VAL A 1 255 ? -57.535 -12.246 39.912 1.00 71.31 255 VAL A N 1
ATOM 1996 C CA . VAL A 1 255 ? -56.386 -13.174 39.902 1.00 71.31 255 VAL A CA 1
ATOM 1997 C C . VAL A 1 255 ? -56.758 -14.567 40.436 1.00 71.31 255 VAL A C 1
ATOM 1999 O O . VAL A 1 255 ? -56.227 -15.569 39.962 1.00 71.31 255 VAL A O 1
ATOM 2002 N N . VAL A 1 256 ? -57.715 -14.648 41.364 1.00 74.94 256 VAL A N 1
ATOM 2003 C CA . VAL A 1 256 ? -58.173 -15.904 41.989 1.00 74.94 256 VAL A CA 1
ATOM 2004 C C . VAL A 1 256 ? -59.025 -16.776 41.057 1.00 74.94 256 VAL A C 1
ATOM 2006 O O . VAL A 1 256 ? -59.671 -16.278 40.142 1.00 74.94 256 VAL A O 1
ATOM 2009 N N . GLU A 1 257 ? -59.070 -18.078 41.335 1.00 75.56 257 GLU A N 1
ATOM 2010 C CA . GLU A 1 257 ? -59.795 -19.101 40.554 1.00 75.56 257 GLU A CA 1
ATOM 2011 C C . GLU A 1 257 ? -61.311 -19.152 40.824 1.00 75.56 257 GLU A C 1
ATOM 2013 O O . GLU A 1 257 ? -62.037 -19.925 40.203 1.00 75.56 257 GLU A O 1
ATOM 2018 N N . GLY A 1 258 ? -61.821 -18.363 41.770 1.00 81.88 258 GLY A N 1
ATOM 2019 C CA . GLY A 1 258 ? -63.240 -18.329 42.122 1.00 81.88 258 GLY A CA 1
ATOM 2020 C C . GLY A 1 258 ? -63.539 -17.365 43.266 1.00 81.88 258 GLY A C 1
ATOM 2021 O O . GLY A 1 258 ? -62.625 -16.913 43.957 1.00 81.88 258 GLY A O 1
ATOM 2022 N N . ALA A 1 259 ? -64.815 -17.035 43.462 1.00 83.69 259 ALA A N 1
ATOM 2023 C CA . ALA A 1 259 ? -65.260 -16.092 44.487 1.00 83.69 259 ALA A CA 1
ATOM 2024 C C . ALA A 1 259 ? -66.712 -16.361 44.942 1.00 83.69 259 ALA A C 1
ATOM 2026 O O . ALA A 1 259 ? -67.293 -17.409 44.657 1.00 83.69 259 ALA A O 1
ATOM 2027 N N . GLY A 1 260 ? -67.278 -15.430 45.717 1.00 82.19 260 GLY A N 1
ATOM 2028 C CA . GLY A 1 260 ? -68.603 -15.583 46.324 1.00 82.19 260 GLY A CA 1
ATOM 2029 C C . GLY A 1 260 ? -68.607 -16.515 47.536 1.00 82.19 260 GLY A C 1
ATOM 2030 O O . GLY A 1 260 ? -69.517 -17.324 47.660 1.00 82.19 260 GLY A O 1
ATOM 2031 N N . SER A 1 261 ? -67.572 -16.436 48.377 1.00 81.69 261 SER A N 1
ATOM 2032 C CA . SER A 1 261 ? -67.494 -17.105 49.684 1.00 81.69 261 SER A CA 1
ATOM 2033 C C . SER A 1 261 ? -67.778 -16.115 50.820 1.00 81.69 261 SER A C 1
ATOM 2035 O O . SER A 1 261 ? -67.658 -14.903 50.630 1.00 81.69 261 SER A O 1
ATOM 2037 N N . VAL A 1 262 ? -68.080 -16.650 52.006 1.00 82.56 262 VAL A N 1
ATOM 2038 C CA . VAL A 1 262 ? -68.106 -15.931 53.292 1.00 82.56 262 VAL A CA 1
ATOM 2039 C C . VAL A 1 262 ? -66.767 -15.249 53.615 1.00 82.56 262 VAL A C 1
ATOM 2041 O O . VAL A 1 262 ? -65.718 -15.580 53.038 1.00 82.56 262 VAL A O 1
ATOM 2044 N N . SER A 1 263 ? -66.794 -14.291 54.543 1.00 82.06 263 SER A N 1
ATOM 2045 C CA . SER A 1 263 ? -65.604 -13.570 55.002 1.00 82.06 263 SER A CA 1
ATOM 2046 C C . SER A 1 263 ? -64.584 -14.494 55.684 1.00 82.06 263 SER A C 1
ATOM 2048 O O . SER A 1 263 ? -64.897 -15.605 56.106 1.00 82.06 263 SER A O 1
ATOM 2050 N N . LEU A 1 264 ? -63.333 -14.032 55.810 1.00 79.19 264 LEU A N 1
ATOM 2051 C CA . LEU A 1 264 ? -62.281 -14.787 56.512 1.00 79.19 264 LEU A CA 1
ATOM 2052 C C . LEU A 1 264 ? -62.610 -15.015 57.994 1.00 79.19 264 LEU A C 1
ATOM 2054 O O . LEU A 1 264 ? -62.188 -16.020 58.557 1.00 79.19 264 LEU A O 1
ATOM 2058 N N . GLN A 1 265 ? -63.351 -14.092 58.610 1.00 81.00 265 GLN A N 1
ATOM 2059 C CA . GLN A 1 265 ? -63.738 -14.180 60.013 1.00 81.00 265 GLN A CA 1
ATOM 2060 C C . GLN A 1 265 ? -64.893 -15.176 60.199 1.00 81.00 265 GLN A C 1
ATOM 2062 O O . GLN A 1 265 ? -64.769 -16.085 61.009 1.00 81.00 265 GLN A O 1
ATOM 2067 N N . GLU A 1 266 ? -65.933 -15.130 59.359 1.00 81.81 266 GLU A N 1
ATOM 2068 C CA . GLU A 1 266 ? -66.997 -16.151 59.356 1.00 81.81 266 GLU A CA 1
ATOM 2069 C C . GLU A 1 266 ? -66.446 -17.552 59.042 1.00 81.81 266 GLU A C 1
ATOM 2071 O O . GLU A 1 266 ? -66.794 -18.515 59.716 1.00 81.81 266 GLU A O 1
ATOM 2076 N N . ALA A 1 267 ? -65.530 -17.679 58.072 1.00 81.31 267 ALA A N 1
ATOM 2077 C CA . ALA A 1 267 ? -64.853 -18.948 57.790 1.00 81.31 267 ALA A CA 1
ATOM 2078 C C . ALA A 1 267 ? -64.002 -19.435 58.979 1.00 81.31 267 ALA A C 1
ATOM 2080 O O . ALA A 1 267 ? -63.883 -20.637 59.198 1.00 81.31 267 ALA A O 1
ATOM 2081 N N . THR A 1 268 ? -63.424 -18.517 59.762 1.00 84.38 268 THR A N 1
ATOM 2082 C CA . THR A 1 268 ? -62.703 -18.861 60.997 1.00 84.38 268 THR A CA 1
ATOM 2083 C C . THR A 1 268 ? -63.663 -19.389 62.056 1.00 84.38 268 THR A C 1
ATOM 2085 O O . THR A 1 268 ? -63.396 -20.427 62.654 1.00 84.38 268 THR A O 1
ATOM 2088 N N . GLU A 1 269 ? -64.805 -18.730 62.244 1.00 84.94 269 GLU A N 1
ATOM 2089 C CA . GLU A 1 269 ? -65.823 -19.132 63.217 1.00 84.94 269 GLU A CA 1
ATOM 2090 C C . GLU A 1 269 ? -66.518 -20.450 62.843 1.00 84.94 269 GLU A C 1
ATOM 2092 O O . GLU A 1 269 ? -66.878 -21.221 63.729 1.00 84.94 269 GLU A O 1
ATOM 2097 N N . MET A 1 270 ? -66.644 -20.758 61.547 1.00 81.56 270 MET A N 1
ATOM 2098 C CA . MET A 1 270 ? -67.138 -22.054 61.064 1.00 81.56 270 MET A CA 1
ATOM 2099 C C . MET A 1 270 ? -66.168 -23.216 61.330 1.00 81.56 270 MET A C 1
ATOM 2101 O O . MET A 1 270 ? -66.625 -24.335 61.540 1.00 81.56 270 MET A O 1
ATOM 2105 N N . VAL A 1 271 ? -64.849 -22.977 61.308 1.00 83.06 271 VAL A N 1
ATOM 2106 C CA . VAL A 1 271 ? -63.828 -24.032 61.486 1.00 83.06 271 VAL A CA 1
ATOM 2107 C C . VAL A 1 271 ? -63.377 -24.171 62.946 1.00 83.06 271 VAL A C 1
ATOM 2109 O O . VAL A 1 271 ? -63.116 -25.282 63.398 1.00 83.06 271 VAL A O 1
ATOM 2112 N N . PHE A 1 272 ? -63.296 -23.065 63.694 1.00 84.31 272 PHE A N 1
ATOM 2113 C CA . PHE A 1 272 ? -62.736 -23.016 65.055 1.00 84.31 272 PHE A CA 1
ATOM 2114 C C . PHE A 1 272 ? -63.717 -22.524 66.135 1.00 84.31 272 PHE A C 1
ATOM 2116 O O . PHE A 1 272 ? -63.339 -22.442 67.303 1.00 84.31 272 PHE A O 1
ATOM 2123 N N . GLY A 1 273 ? -64.973 -22.234 65.780 1.00 81.31 273 GLY A N 1
ATOM 2124 C CA . GLY A 1 273 ? -66.014 -21.788 66.710 1.00 81.31 273 GLY A CA 1
ATOM 2125 C C . GLY A 1 273 ? -66.104 -20.265 66.877 1.00 81.31 273 GLY A C 1
ATOM 2126 O O . GLY A 1 273 ? -65.175 -19.512 66.575 1.00 81.31 273 GLY A O 1
ATOM 2127 N N . LYS A 1 274 ? -67.260 -19.796 67.364 1.00 76.12 274 LYS A N 1
ATOM 2128 C CA . LYS A 1 274 ? -67.536 -18.365 67.575 1.00 76.12 274 LYS A CA 1
ATOM 2129 C C . LYS A 1 274 ? -66.537 -17.744 68.557 1.00 76.12 274 LYS A C 1
ATOM 2131 O O . LYS A 1 274 ? -66.338 -18.267 69.649 1.00 76.12 274 LYS A O 1
ATOM 2136 N N . GLY A 1 275 ? -65.957 -16.605 68.176 1.00 74.00 275 GLY A N 1
ATOM 2137 C CA . GLY A 1 275 ? -64.951 -15.882 68.965 1.00 74.00 275 GLY A CA 1
ATOM 2138 C C . GLY A 1 275 ? -63.492 -16.182 68.594 1.00 74.00 275 GLY A C 1
ATOM 2139 O O . GLY A 1 275 ? -62.595 -15.494 69.078 1.00 74.00 275 GLY A O 1
ATOM 2140 N N . ALA A 1 276 ? -63.228 -17.152 67.711 1.00 77.56 276 ALA A N 1
ATOM 2141 C CA . ALA A 1 276 ? -61.892 -17.370 67.161 1.00 77.56 276 ALA A CA 1
ATOM 2142 C C . ALA A 1 276 ? -61.511 -16.243 66.178 1.00 77.56 276 ALA A C 1
ATOM 2144 O O . ALA A 1 276 ? -62.250 -15.943 65.245 1.00 77.56 276 ALA A O 1
ATOM 2145 N N . GLU A 1 277 ? -60.347 -15.616 66.361 1.00 82.19 277 GLU A N 1
ATOM 2146 C CA . GLU A 1 277 ? -59.899 -14.485 65.535 1.00 82.19 277 GLU A CA 1
ATOM 2147 C C . GLU A 1 277 ? -58.830 -14.931 64.527 1.00 82.19 277 GLU A C 1
ATOM 2149 O O . GLU A 1 277 ? -57.789 -15.468 64.918 1.00 82.19 277 GLU A O 1
ATOM 2154 N N . TYR A 1 278 ? -59.038 -14.671 63.228 1.00 79.69 278 TYR A N 1
ATOM 2155 C CA . TYR A 1 278 ? -58.118 -15.130 62.171 1.00 79.69 278 TYR A CA 1
ATOM 2156 C C . TYR A 1 278 ? -56.665 -14.667 62.388 1.00 79.69 278 TYR A C 1
ATOM 2158 O O . TYR A 1 278 ? -55.723 -15.372 62.028 1.00 79.69 278 TYR A O 1
ATOM 2166 N N . SER A 1 279 ? -56.456 -13.491 62.988 1.00 80.19 279 SER A N 1
ATOM 2167 C CA . SER A 1 279 ? -55.131 -12.938 63.300 1.00 80.19 279 SER A CA 1
ATOM 2168 C C . SER A 1 279 ? -54.302 -13.870 64.203 1.00 80.19 279 SER A C 1
ATOM 2170 O O . SER A 1 279 ? -53.127 -14.111 63.906 1.00 80.19 279 SER A O 1
ATOM 2172 N N . LYS A 1 280 ? -54.933 -14.458 65.229 1.00 81.19 280 LYS A N 1
ATOM 2173 C CA . LYS A 1 280 ? -54.326 -15.259 66.309 1.00 81.19 280 LYS A CA 1
ATOM 2174 C C . LYS A 1 280 ? -54.054 -16.722 65.934 1.00 81.19 280 LYS A C 1
ATOM 2176 O O . LYS A 1 280 ? -53.328 -17.405 66.647 1.00 81.19 280 LYS A O 1
ATOM 2181 N N . LEU A 1 281 ? -54.589 -17.204 64.810 1.00 83.00 281 LEU A N 1
ATOM 2182 C CA . LEU A 1 281 ? -54.381 -18.580 64.341 1.00 83.00 281 LEU A CA 1
ATOM 2183 C C . LEU A 1 281 ? -52.934 -18.857 63.887 1.00 83.00 281 LEU A C 1
ATOM 2185 O O . LEU A 1 281 ? -52.259 -17.997 63.312 1.00 83.00 281 LEU A O 1
ATOM 2189 N N . THR A 1 282 ? -52.472 -20.097 64.059 1.00 84.19 282 THR A N 1
ATOM 2190 C CA . THR A 1 282 ? -51.182 -20.568 63.519 1.00 84.19 282 THR A CA 1
ATOM 2191 C C . THR A 1 282 ? -51.210 -20.717 61.992 1.00 84.19 282 THR A C 1
ATOM 2193 O O . THR A 1 282 ? -52.269 -20.730 61.366 1.00 84.19 282 THR A O 1
ATOM 2196 N N . GLY A 1 283 ? -50.038 -20.862 61.360 1.00 79.31 283 GLY A N 1
ATOM 2197 C CA . GLY A 1 283 ? -49.929 -21.010 59.901 1.00 79.31 283 GLY A CA 1
ATOM 2198 C C . GLY A 1 283 ? -50.704 -22.204 59.321 1.00 79.31 283 GLY A C 1
ATOM 2199 O O . GLY A 1 283 ? -51.305 -22.063 58.259 1.00 79.31 283 GLY A O 1
ATOM 2200 N N . LYS A 1 284 ? -50.754 -23.342 60.034 1.00 79.44 284 LYS A N 1
ATOM 2201 C CA . LYS A 1 284 ? -51.560 -24.511 59.629 1.00 79.44 284 LYS A CA 1
ATOM 2202 C C . LYS A 1 284 ? -53.060 -24.226 59.746 1.00 79.44 284 LYS A C 1
ATOM 2204 O O . LYS A 1 284 ? -53.762 -24.321 58.751 1.00 79.44 284 LYS A O 1
ATOM 2209 N N . GLN A 1 285 ? -53.513 -23.726 60.896 1.00 82.00 285 GLN A N 1
ATOM 2210 C CA . GLN A 1 285 ? -54.921 -23.361 61.111 1.00 82.00 285 GLN A CA 1
ATOM 2211 C C . GLN A 1 285 ? -55.420 -22.314 60.096 1.00 82.00 285 GLN A C 1
ATOM 2213 O O . GLN A 1 285 ? -56.544 -22.397 59.608 1.00 82.00 285 GLN A O 1
ATOM 2218 N N . LYS A 1 286 ? -54.574 -21.349 59.707 1.00 83.00 286 LYS A N 1
ATOM 2219 C CA . LYS A 1 286 ? -54.875 -20.380 58.637 1.00 83.00 286 LYS A CA 1
ATOM 2220 C C . LYS A 1 286 ? -55.040 -21.042 57.263 1.00 83.00 286 LYS A C 1
ATOM 2222 O O . LYS A 1 286 ? -55.852 -20.567 56.466 1.00 83.00 286 LYS A O 1
ATOM 2227 N N . ALA A 1 287 ? -54.313 -22.124 56.979 1.00 80.81 287 ALA A N 1
ATOM 2228 C CA . ALA A 1 287 ? -54.505 -22.923 55.770 1.00 80.81 287 ALA A CA 1
ATOM 2229 C C . ALA A 1 287 ? -55.834 -23.699 55.812 1.00 80.81 287 ALA A C 1
ATOM 2231 O O . ALA A 1 287 ? -56.537 -23.726 54.802 1.00 80.81 287 ALA A O 1
ATOM 2232 N N . ASP A 1 288 ? -56.234 -24.219 56.975 1.00 82.50 288 ASP A N 1
ATOM 2233 C CA . ASP A 1 288 ? -57.524 -24.900 57.160 1.00 82.50 288 ASP A CA 1
ATOM 2234 C C . ASP A 1 288 ? -58.706 -23.937 56.921 1.00 82.50 288 ASP A C 1
ATOM 2236 O O . ASP A 1 288 ? -59.581 -24.226 56.101 1.00 82.50 288 ASP A O 1
ATOM 2240 N N . VAL A 1 289 ? -58.678 -22.726 57.509 1.00 83.31 289 VAL A N 1
ATOM 2241 C CA . VAL A 1 289 ? -59.668 -21.662 57.212 1.00 83.31 289 VAL A CA 1
ATOM 2242 C C . VAL A 1 289 ? -59.672 -21.295 55.727 1.00 83.31 289 VAL A C 1
ATOM 2244 O O . VAL A 1 289 ? -60.734 -21.133 55.127 1.00 83.31 289 VAL A O 1
ATOM 2247 N N . THR A 1 290 ? -58.496 -21.158 55.107 1.00 81.00 290 THR A N 1
ATOM 2248 C CA . THR A 1 290 ? -58.391 -20.797 53.682 1.00 81.00 290 THR A CA 1
ATOM 2249 C C . THR A 1 290 ? -58.956 -21.901 52.778 1.00 81.00 290 THR A C 1
ATOM 2251 O O . THR A 1 290 ? -59.572 -21.603 51.754 1.00 81.00 290 THR A O 1
ATOM 2254 N N . THR A 1 291 ? -58.807 -23.166 53.176 1.00 83.44 291 THR A N 1
ATOM 2255 C CA . THR A 1 291 ? -59.366 -24.332 52.478 1.00 83.44 291 THR A CA 1
ATOM 2256 C C . THR A 1 291 ? -60.889 -24.360 52.606 1.00 83.44 291 THR A C 1
ATOM 2258 O O . THR A 1 291 ? -61.581 -24.441 51.591 1.00 83.44 291 THR A O 1
ATOM 2261 N N . ALA A 1 292 ? -61.427 -24.160 53.814 1.00 83.81 292 ALA A N 1
ATOM 2262 C CA . ALA A 1 292 ? -62.867 -24.010 54.036 1.00 83.81 292 ALA A CA 1
ATOM 2263 C C . ALA A 1 292 ? -63.459 -22.837 53.227 1.00 83.81 292 ALA A C 1
ATOM 2265 O O . ALA A 1 292 ? -64.463 -23.001 52.534 1.00 83.81 292 ALA A O 1
ATOM 2266 N N . GLN A 1 293 ? -62.786 -21.680 53.204 1.00 84.19 293 GLN A N 1
ATOM 2267 C CA . GLN A 1 293 ? -63.174 -20.535 52.370 1.00 84.19 293 GLN A CA 1
ATOM 2268 C C . GLN A 1 293 ? -63.097 -20.843 50.859 1.00 84.19 293 GLN A C 1
ATOM 2270 O O . GLN A 1 293 ? -63.810 -20.239 50.057 1.00 84.19 293 GLN A O 1
ATOM 2275 N N . SER A 1 294 ? -62.244 -21.778 50.434 1.00 80.06 294 SER A N 1
ATOM 2276 C CA . SER A 1 294 ? -62.204 -22.237 49.042 1.00 80.06 294 SER A CA 1
ATOM 2277 C C . SER A 1 294 ? -63.421 -23.100 48.694 1.00 80.06 294 SER A C 1
ATOM 2279 O O . SER A 1 294 ? -64.035 -22.900 47.647 1.00 80.06 294 SER A O 1
ATOM 2281 N N . HIS A 1 295 ? -63.817 -24.007 49.594 1.00 81.88 295 HIS A N 1
ATOM 2282 C CA . HIS A 1 295 ? -64.984 -24.877 49.415 1.00 81.88 295 HIS A CA 1
ATOM 2283 C C . HIS A 1 295 ? -66.317 -24.109 49.425 1.00 81.88 295 HIS A C 1
ATOM 2285 O O . HIS A 1 295 ? -67.249 -24.495 48.727 1.00 81.88 295 HIS A O 1
ATOM 2291 N N . LEU A 1 296 ? -66.398 -22.991 50.155 1.00 84.31 296 LEU A N 1
ATOM 2292 C CA . LEU A 1 296 ? -67.600 -22.150 50.266 1.00 84.31 296 LEU A CA 1
ATOM 2293 C C . LEU A 1 296 ? -67.775 -21.128 49.121 1.00 84.31 296 LEU A C 1
ATOM 2295 O O . LEU A 1 296 ? -68.623 -20.240 49.207 1.00 84.31 296 LEU A O 1
ATOM 2299 N N . ARG A 1 297 ? -66.993 -21.216 48.036 1.00 86.88 297 ARG A N 1
ATOM 2300 C CA . ARG A 1 297 ? -67.142 -20.335 46.861 1.00 86.88 297 ARG A CA 1
ATOM 2301 C C . ARG A 1 297 ? -68.428 -20.648 46.092 1.00 86.88 297 ARG A C 1
ATOM 2303 O O . ARG A 1 297 ? -68.703 -21.799 45.764 1.00 86.88 297 ARG A O 1
ATOM 2310 N N . SER A 1 298 ? -69.169 -19.609 45.711 1.00 85.69 298 SER A N 1
ATOM 2311 C CA . SER A 1 298 ? -70.381 -19.726 44.884 1.00 85.69 298 SER A CA 1
ATOM 2312 C C . SER A 1 298 ? -70.085 -19.901 43.386 1.00 85.69 298 SER A C 1
ATOM 2314 O O . SER A 1 298 ? -70.899 -20.472 42.654 1.00 85.69 298 SER A O 1
ATOM 2316 N N . TRP A 1 299 ? -68.935 -19.408 42.905 1.00 90.81 299 TRP A N 1
ATOM 231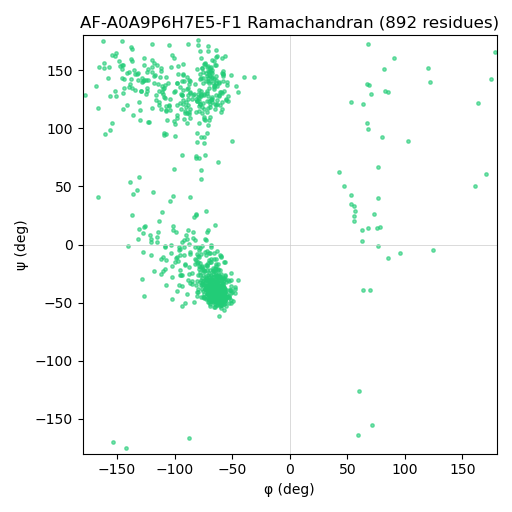7 C CA . TRP A 1 299 ? -68.535 -19.514 41.497 1.00 90.81 299 TRP A CA 1
ATOM 2318 C C . TRP A 1 299 ? -67.025 -19.680 41.294 1.00 90.81 299 TRP A C 1
ATOM 2320 O O . TRP A 1 299 ? -66.213 -19.178 42.075 1.00 90.81 299 TRP A O 1
ATOM 2330 N N . SER A 1 300 ? -66.660 -20.358 40.208 1.00 88.75 300 SER A N 1
ATOM 2331 C CA . SER A 1 300 ? -65.295 -20.572 39.724 1.00 88.75 300 SER A CA 1
ATOM 2332 C C . SER A 1 300 ? -65.071 -19.900 38.366 1.00 88.75 300 SER A C 1
ATOM 2334 O O . SER A 1 300 ? -66.004 -19.656 37.598 1.00 88.75 300 SER A O 1
ATOM 2336 N N . ILE A 1 301 ? -63.817 -19.562 38.081 1.00 86.62 301 ILE A N 1
ATOM 2337 C CA . ILE A 1 301 ? -63.377 -18.833 36.893 1.00 86.62 301 ILE A CA 1
ATOM 2338 C C . ILE A 1 301 ? -62.555 -19.780 36.019 1.00 86.62 301 ILE A C 1
ATOM 2340 O O . ILE A 1 301 ? -61.476 -20.207 36.421 1.00 86.62 301 ILE A O 1
ATOM 2344 N N . ASN A 1 302 ? -63.033 -20.071 34.807 1.00 83.19 302 ASN A N 1
ATOM 2345 C CA . ASN A 1 302 ? -62.259 -20.797 33.805 1.00 83.19 302 ASN A CA 1
ATOM 2346 C C . ASN A 1 302 ? -61.632 -19.792 32.822 1.00 83.19 302 ASN A C 1
ATOM 2348 O O . ASN A 1 302 ? -62.331 -19.134 32.047 1.00 83.19 302 ASN A O 1
ATOM 2352 N N . ARG A 1 303 ? -60.299 -19.664 32.873 1.00 77.75 303 ARG A N 1
ATOM 2353 C CA . ARG A 1 303 ? -59.533 -18.727 32.034 1.00 77.75 303 ARG A CA 1
ATOM 2354 C C . ARG A 1 303 ? -59.373 -19.198 30.588 1.00 77.75 303 ARG A C 1
ATOM 2356 O O . ARG A 1 303 ? -59.355 -18.351 29.704 1.00 77.75 303 ARG A O 1
ATOM 2363 N N . GLU A 1 304 ? -59.273 -20.500 30.343 1.00 75.69 304 GLU A N 1
ATOM 2364 C CA . GLU A 1 304 ? -59.108 -21.062 28.993 1.00 75.69 304 GLU A CA 1
ATOM 2365 C C . GLU A 1 304 ? -60.356 -20.809 28.145 1.00 75.69 304 GLU A C 1
ATOM 2367 O O . GLU A 1 304 ? -60.273 -20.346 27.012 1.00 75.69 304 GLU A O 1
ATOM 2372 N N . LEU A 1 305 ? -61.528 -21.033 28.742 1.00 79.06 305 LEU A N 1
ATOM 2373 C CA . LEU A 1 305 ? -62.824 -20.844 28.099 1.00 79.06 305 LEU A CA 1
ATOM 2374 C C . LEU A 1 305 ? -63.360 -19.402 28.218 1.00 79.06 305 LEU A C 1
ATOM 2376 O O . LEU A 1 305 ? -64.380 -19.092 27.612 1.00 79.06 305 LEU A O 1
ATOM 2380 N N . GLN A 1 306 ? -62.697 -18.519 28.981 1.00 81.81 306 GLN A N 1
ATOM 2381 C CA . GLN A 1 306 ? -63.131 -17.138 29.273 1.00 81.81 306 GLN A CA 1
ATOM 2382 C C . GLN A 1 306 ? -64.569 -17.048 29.833 1.00 81.81 306 GLN A C 1
ATOM 2384 O O . GLN A 1 306 ? -65.358 -16.174 29.461 1.00 81.81 306 GLN A O 1
ATOM 2389 N N . VAL A 1 307 ? -64.910 -17.961 30.749 1.00 85.94 307 VAL A N 1
ATOM 2390 C CA . VAL A 1 307 ? -66.253 -18.082 31.343 1.00 85.94 307 VAL A CA 1
ATOM 2391 C C . VAL A 1 307 ? -66.217 -18.339 32.843 1.00 85.94 307 VAL A C 1
ATOM 2393 O O . VAL A 1 307 ? -65.226 -18.797 33.413 1.00 85.94 307 VAL A O 1
ATOM 2396 N N . ILE A 1 308 ? -67.338 -18.039 33.492 1.00 88.50 308 ILE A N 1
ATOM 2397 C CA . ILE A 1 308 ? -67.544 -18.202 34.929 1.00 88.50 308 ILE A CA 1
ATOM 2398 C C . ILE A 1 308 ? -68.641 -19.244 35.138 1.00 88.50 308 ILE A C 1
ATOM 2400 O O . ILE A 1 308 ? -69.732 -19.140 34.575 1.00 88.50 308 ILE A O 1
ATOM 2404 N N . PHE A 1 309 ? -68.360 -20.245 35.963 1.00 89.69 309 PHE A N 1
ATOM 2405 C CA . PHE A 1 309 ? -69.293 -21.314 36.304 1.00 89.69 309 PHE A CA 1
ATOM 2406 C C . PHE A 1 309 ? -69.712 -21.210 37.767 1.00 89.69 309 PHE A C 1
ATOM 2408 O O . PHE A 1 309 ? -68.941 -20.770 38.613 1.00 89.69 309 PHE A O 1
ATOM 2415 N N . SER A 1 310 ? -70.915 -21.674 38.103 1.00 88.56 310 SER A N 1
ATOM 2416 C CA . SER A 1 310 ? -71.208 -22.029 39.494 1.00 88.56 310 SER A CA 1
ATOM 2417 C C . SER A 1 310 ? -70.319 -23.202 39.919 1.00 88.56 310 SER A C 1
ATOM 2419 O O . SER A 1 310 ? -70.070 -24.106 39.120 1.00 88.56 310 SER A O 1
ATOM 2421 N N . THR A 1 311 ? -69.880 -23.229 41.176 1.00 85.81 311 THR A N 1
ATOM 2422 C CA . THR A 1 311 ? -69.155 -24.383 41.744 1.00 85.81 311 THR A CA 1
ATOM 2423 C C . THR A 1 311 ? -69.990 -25.668 41.717 1.00 85.81 311 THR A C 1
ATOM 2425 O O . THR A 1 311 ? -69.437 -26.752 41.559 1.00 85.81 311 THR A O 1
ATOM 2428 N N . VAL A 1 312 ? -71.323 -25.544 41.741 1.00 85.50 312 VAL A N 1
ATOM 2429 C CA . VAL A 1 312 ? -72.301 -26.632 41.547 1.00 85.50 312 VAL A CA 1
ATOM 2430 C C . VAL A 1 312 ? -72.945 -26.597 40.149 1.00 85.50 312 VAL A C 1
ATOM 2432 O O . VAL A 1 312 ? -74.144 -26.832 39.979 1.00 85.50 312 VAL A O 1
ATOM 2435 N N . CYS A 1 313 ? -72.165 -26.258 39.118 1.00 85.50 313 CYS A N 1
ATOM 2436 C CA . CYS A 1 313 ? -72.604 -26.321 37.721 1.00 85.50 313 CYS A CA 1
ATOM 2437 C C . CYS A 1 313 ? -73.072 -27.741 37.356 1.00 85.50 313 CYS A C 1
ATOM 2439 O O . CYS A 1 313 ? -72.346 -28.708 37.574 1.00 85.50 313 CYS A O 1
ATOM 2441 N N . ALA A 1 314 ? -74.240 -27.860 36.715 1.00 81.88 314 ALA A N 1
ATOM 2442 C CA . ALA A 1 314 ? -74.788 -29.142 36.253 1.00 81.88 314 ALA A CA 1
ATOM 2443 C C . ALA A 1 314 ? -73.946 -29.818 35.146 1.00 81.88 314 ALA A C 1
ATOM 2445 O O . ALA A 1 314 ? -74.214 -30.959 34.779 1.00 81.88 314 ALA A O 1
ATOM 2446 N N . LYS A 1 315 ? -72.924 -29.117 34.622 1.00 83.88 315 LYS A N 1
ATOM 2447 C CA . LYS A 1 315 ? -72.019 -29.470 33.508 1.00 83.88 315 LYS A CA 1
ATOM 2448 C C . LYS A 1 315 ? -72.702 -29.630 32.151 1.00 83.88 315 LYS A C 1
ATOM 2450 O O . LYS A 1 315 ? -72.169 -29.129 31.168 1.00 83.88 315 LYS A O 1
ATOM 2455 N N . PHE A 1 316 ? -73.888 -30.222 32.111 1.00 80.94 316 PHE A N 1
ATOM 2456 C CA . PHE A 1 316 ? -74.707 -30.405 30.922 1.00 80.94 316 PHE A CA 1
ATOM 2457 C C . PHE A 1 316 ? -76.126 -29.860 31.135 1.00 80.94 316 PHE A C 1
ATOM 2459 O O . PHE A 1 316 ? -76.557 -29.643 32.269 1.00 80.94 316 PHE A O 1
ATOM 2466 N N . VAL A 1 317 ? -76.831 -29.605 30.036 1.00 77.81 317 VAL A N 1
ATOM 2467 C CA . VAL A 1 317 ? -78.208 -29.104 29.995 1.00 77.81 317 VAL A CA 1
ATOM 2468 C C . VAL A 1 317 ? -78.985 -29.928 28.965 1.00 77.81 317 VAL A C 1
ATOM 2470 O O . VAL A 1 317 ? -78.496 -30.162 27.856 1.00 77.81 317 VAL A O 1
ATOM 2473 N N . ASP A 1 318 ? -80.181 -30.380 29.342 1.00 64.06 318 ASP A N 1
ATOM 2474 C CA . ASP A 1 318 ? -81.093 -31.092 28.443 1.00 64.06 318 ASP A CA 1
ATOM 2475 C C . ASP A 1 318 ? -81.780 -30.105 27.464 1.00 64.06 318 ASP A C 1
ATOM 2477 O O . ASP A 1 318 ? -81.894 -28.901 27.725 1.00 64.06 318 ASP A O 1
ATOM 2481 N N . GLN A 1 319 ? -82.152 -30.610 26.285 1.00 55.97 319 GLN A N 1
ATOM 2482 C CA . GLN A 1 319 ? -82.323 -29.838 25.046 1.00 55.97 319 GLN A CA 1
ATOM 2483 C C . GLN A 1 319 ? -83.298 -28.642 25.118 1.00 55.97 319 GLN A C 1
ATOM 2485 O O . GLN A 1 319 ? -84.484 -28.809 25.355 1.00 55.97 319 GLN A O 1
ATOM 2490 N N . ASP A 1 320 ? -82.799 -27.454 24.755 1.00 50.81 320 ASP A N 1
ATOM 2491 C CA . ASP A 1 320 ? -83.455 -26.529 23.810 1.00 50.81 320 ASP A CA 1
ATOM 2492 C C . ASP A 1 320 ? -82.354 -25.851 22.988 1.00 50.81 320 ASP A C 1
ATOM 2494 O O . ASP A 1 320 ? -81.311 -25.489 23.539 1.00 50.81 320 ASP A O 1
ATOM 2498 N N . ARG A 1 321 ? -82.579 -25.618 21.690 1.00 50.34 321 ARG A N 1
ATOM 2499 C CA . ARG A 1 321 ? -81.590 -24.985 20.797 1.00 50.34 321 ARG A CA 1
ATOM 2500 C C . ARG A 1 321 ? -81.507 -23.460 20.985 1.00 50.34 321 ARG A C 1
ATOM 2502 O O . ARG A 1 321 ? -81.795 -22.714 20.053 1.00 50.34 321 ARG A O 1
ATOM 2509 N N . SER A 1 322 ? -81.092 -22.977 22.160 1.00 56.16 322 SER A N 1
ATOM 2510 C CA . SER A 1 322 ? -80.783 -21.552 22.374 1.00 56.16 322 SER A CA 1
ATOM 2511 C C . SER A 1 322 ? -79.271 -21.317 22.573 1.00 56.16 322 SER A C 1
ATOM 2513 O O . SER A 1 322 ? -78.642 -21.974 23.403 1.00 56.16 322 SER A O 1
ATOM 2515 N N . PRO A 1 323 ? -78.644 -20.368 21.844 1.00 55.94 323 PRO A N 1
ATOM 2516 C CA . PRO A 1 323 ? -77.180 -20.220 21.796 1.00 55.94 323 PRO A CA 1
ATOM 2517 C C . PRO A 1 323 ? -76.533 -19.646 23.073 1.00 55.94 323 PRO A C 1
ATOM 2519 O O . PRO A 1 323 ? -75.327 -19.405 23.089 1.00 55.94 323 PRO A O 1
ATOM 2522 N N . ASN A 1 324 ? -77.324 -19.415 24.128 1.00 60.25 324 ASN A N 1
ATOM 2523 C CA . ASN A 1 324 ? -76.913 -18.806 25.397 1.00 60.25 324 ASN A CA 1
ATOM 2524 C C . ASN A 1 324 ? -77.377 -19.617 26.635 1.00 60.25 324 ASN A C 1
ATOM 2526 O O . ASN A 1 324 ? -77.361 -19.086 27.744 1.00 60.25 324 ASN A O 1
ATOM 2530 N N . LYS A 1 325 ? -77.838 -20.875 26.496 1.00 70.38 325 LYS A N 1
ATOM 2531 C CA . LYS A 1 325 ? -78.384 -21.629 27.644 1.00 70.38 325 LYS A CA 1
ATOM 2532 C C . LYS A 1 325 ? -77.271 -21.993 28.646 1.00 70.38 325 LYS A C 1
ATOM 2534 O O . LYS A 1 325 ? -76.415 -22.840 28.392 1.00 70.38 325 LYS A O 1
ATOM 2539 N N . THR A 1 326 ? -77.288 -21.347 29.811 1.00 78.44 326 THR A N 1
ATOM 2540 C CA . THR A 1 326 ? -76.506 -21.753 30.989 1.00 78.44 326 THR A CA 1
ATOM 2541 C C . THR A 1 326 ? -77.353 -22.666 31.875 1.00 78.44 326 THR A C 1
ATOM 2543 O O . THR A 1 326 ? -78.581 -22.626 31.823 1.00 78.44 326 THR A O 1
ATOM 2546 N N . CYS A 1 327 ? -76.729 -23.528 32.686 1.00 84.62 327 CYS A N 1
ATOM 2547 C CA . CYS A 1 327 ? -77.498 -24.332 33.640 1.00 84.62 327 CYS A CA 1
ATOM 2548 C C . CYS A 1 327 ? -78.107 -23.444 34.740 1.00 84.62 327 CYS A C 1
ATOM 2550 O O . CYS A 1 327 ? -77.523 -22.424 35.115 1.00 84.62 327 CYS A O 1
ATOM 2552 N N . SER A 1 328 ? -79.228 -23.875 35.323 1.00 81.25 328 SER A N 1
ATOM 2553 C CA . SER A 1 328 ? -79.971 -23.120 36.346 1.00 81.25 328 SER A CA 1
ATOM 2554 C C . SER A 1 328 ? -79.115 -22.679 37.544 1.00 81.25 328 SER A C 1
ATOM 2556 O O . SER A 1 328 ? -79.346 -21.615 38.115 1.00 81.25 328 SER A O 1
ATOM 2558 N N . ASN A 1 329 ? -78.077 -23.438 37.908 1.00 85.19 329 ASN A N 1
ATOM 2559 C CA . ASN A 1 329 ? -77.142 -23.055 38.970 1.00 85.19 329 ASN A CA 1
ATOM 2560 C C . ASN A 1 329 ? -76.158 -21.946 38.545 1.00 85.19 329 ASN A C 1
ATOM 2562 O O . ASN A 1 329 ? -75.850 -21.068 39.348 1.00 85.19 329 ASN A O 1
ATOM 2566 N N . CYS A 1 330 ? -75.710 -21.921 37.285 1.00 86.56 330 CYS A N 1
ATOM 2567 C CA . CYS A 1 330 ? -74.949 -20.784 36.747 1.00 86.56 330 CYS A CA 1
ATOM 2568 C C . CYS A 1 330 ? -75.839 -19.544 36.590 1.00 86.56 330 CYS A C 1
ATOM 2570 O O . CYS A 1 330 ? -75.405 -18.432 36.879 1.00 86.56 330 CYS A O 1
ATOM 2572 N N . GLU A 1 331 ? -77.104 -19.721 36.213 1.00 84.12 331 GLU A N 1
ATOM 2573 C CA . GLU A 1 331 ? -78.048 -18.611 36.107 1.00 84.12 331 GLU A CA 1
ATOM 2574 C C . GLU A 1 331 ? -78.371 -17.980 37.476 1.00 84.12 331 GLU A C 1
ATOM 2576 O O . GLU A 1 331 ? -78.432 -16.754 37.594 1.00 84.12 331 GLU A O 1
ATOM 2581 N N . LYS A 1 332 ? -78.479 -18.783 38.546 1.00 85.19 332 LYS A N 1
ATOM 2582 C CA . LYS A 1 332 ? -78.566 -18.276 39.930 1.00 85.19 332 LYS A CA 1
ATOM 2583 C C . LYS A 1 332 ? -77.360 -17.406 40.302 1.00 85.19 332 LYS A C 1
ATOM 2585 O O . LYS A 1 332 ? -77.548 -16.344 40.891 1.00 85.19 332 LYS A O 1
ATOM 2590 N N . VAL A 1 333 ? -76.139 -17.805 39.922 1.00 86.44 333 VAL A N 1
ATOM 2591 C CA . VAL A 1 333 ? -74.932 -16.978 40.118 1.00 86.44 333 VAL A CA 1
ATOM 2592 C C . VAL A 1 333 ? -75.053 -15.655 39.359 1.00 86.44 333 VAL A C 1
ATOM 2594 O O . VAL A 1 333 ? -74.889 -14.603 39.974 1.00 86.44 333 VAL A O 1
ATOM 2597 N N . LEU A 1 334 ? -75.418 -15.684 38.071 1.00 85.31 334 LEU A N 1
ATOM 2598 C CA . LEU A 1 334 ? -75.603 -14.485 37.241 1.00 85.31 334 LEU A CA 1
ATOM 2599 C C . LEU A 1 334 ? -76.626 -13.505 37.843 1.00 85.31 334 LEU A C 1
ATOM 2601 O O . LEU A 1 334 ? -76.419 -12.291 37.837 1.00 85.31 334 LEU A O 1
ATOM 2605 N N . ARG A 1 335 ? -77.722 -14.030 38.400 1.00 84.88 335 ARG A N 1
ATOM 2606 C CA . ARG A 1 335 ? -78.772 -13.223 39.032 1.00 84.88 335 ARG A CA 1
ATOM 2607 C C . ARG A 1 335 ? -78.401 -12.728 40.439 1.00 84.88 335 ARG A C 1
ATOM 2609 O O . ARG A 1 335 ? -79.044 -11.789 40.904 1.00 84.88 335 ARG A O 1
ATOM 2616 N N . SER A 1 336 ? -77.380 -13.283 41.099 1.00 88.00 336 SER A N 1
ATOM 2617 C CA . SER A 1 336 ? -77.032 -12.948 42.489 1.00 88.00 336 SER A CA 1
ATOM 2618 C C . SER A 1 336 ? -76.424 -11.546 42.671 1.00 88.00 336 SER A C 1
ATOM 2620 O O . SER A 1 336 ? -75.589 -11.084 41.889 1.00 88.00 336 SER A O 1
ATOM 2622 N N . ASP A 1 337 ? -76.799 -10.863 43.756 1.00 84.25 337 ASP A N 1
ATOM 2623 C CA . ASP A 1 337 ? -76.338 -9.493 44.026 1.00 84.25 337 ASP A CA 1
ATOM 2624 C C . ASP A 1 337 ? -74.892 -9.421 44.529 1.00 84.25 337 ASP A C 1
ATOM 2626 O O . ASP A 1 337 ? -74.260 -8.365 44.465 1.00 84.25 337 ASP A O 1
ATOM 2630 N N . SER A 1 338 ? -74.337 -10.527 45.029 1.00 84.81 338 SER A N 1
ATOM 2631 C CA . SER A 1 338 ? -72.903 -10.650 45.317 1.00 84.81 338 SER A CA 1
ATOM 2632 C C . SER A 1 338 ? -72.086 -10.670 44.020 1.00 84.81 338 SER A C 1
ATOM 2634 O O . SER A 1 338 ? -71.105 -9.932 43.908 1.00 84.81 338 SER A O 1
ATOM 2636 N N . PHE A 1 339 ? -72.524 -11.429 43.011 1.00 87.75 339 PHE A N 1
ATOM 2637 C CA . PHE A 1 339 ? -71.883 -11.482 41.697 1.00 87.75 339 PHE A CA 1
ATOM 2638 C C . PHE A 1 339 ? -72.013 -10.156 40.934 1.00 87.75 339 PHE A C 1
ATOM 2640 O O . PHE A 1 339 ? -71.006 -9.602 40.493 1.00 87.75 339 PHE A O 1
ATOM 2647 N N . LYS A 1 340 ? -73.214 -9.563 40.874 1.00 87.31 340 LYS A N 1
ATOM 2648 C CA . LYS A 1 340 ? -73.432 -8.240 40.250 1.00 87.31 340 LYS A CA 1
ATOM 2649 C C . LYS A 1 340 ? -72.584 -7.136 40.891 1.00 87.31 340 LYS A C 1
ATOM 2651 O O . LYS A 1 340 ? -72.022 -6.302 40.181 1.00 87.31 340 LYS A O 1
ATOM 2656 N N . ARG A 1 341 ? -72.443 -7.127 42.226 1.00 87.06 341 ARG A N 1
ATOM 2657 C CA . ARG A 1 341 ? -71.518 -6.209 42.919 1.00 87.06 341 ARG A CA 1
ATOM 2658 C C . ARG A 1 341 ? -70.067 -6.475 42.526 1.00 87.06 341 ARG A C 1
ATOM 2660 O O . ARG A 1 341 ? -69.341 -5.522 42.259 1.00 87.06 341 ARG A O 1
ATOM 2667 N N . ALA A 1 342 ? -69.657 -7.740 42.422 1.00 84.38 342 ALA A N 1
ATOM 2668 C CA . ALA A 1 342 ? -68.310 -8.106 41.996 1.00 84.38 342 ALA A CA 1
ATOM 2669 C C . ALA A 1 342 ? -67.991 -7.649 40.556 1.00 84.38 342 ALA A C 1
ATOM 2671 O O . ALA A 1 342 ? -66.889 -7.151 40.316 1.00 84.38 342 ALA A O 1
ATOM 2672 N N . LEU A 1 343 ? -68.939 -7.729 39.614 1.00 85.88 343 LEU A N 1
ATOM 2673 C CA . LEU A 1 343 ? -68.755 -7.230 38.242 1.00 85.88 343 LEU A CA 1
ATOM 2674 C C . LEU A 1 343 ? -68.538 -5.705 38.175 1.00 85.88 343 LEU A C 1
ATOM 2676 O O . LEU A 1 343 ? -67.749 -5.235 37.359 1.00 85.88 343 LEU A O 1
ATOM 2680 N N . ARG A 1 344 ? -69.184 -4.928 39.056 1.00 85.88 344 ARG A N 1
ATOM 2681 C CA . ARG A 1 344 ? -69.142 -3.449 39.052 1.00 85.88 344 ARG A CA 1
ATOM 2682 C C . ARG A 1 344 ? -67.875 -2.825 39.655 1.00 85.88 344 ARG A C 1
ATOM 2684 O O . ARG A 1 344 ? -67.679 -1.617 39.524 1.00 85.88 344 ARG A O 1
ATOM 2691 N N . VAL A 1 345 ? -67.012 -3.597 40.320 1.00 82.31 345 VAL A N 1
ATOM 2692 C CA . VAL A 1 345 ? -65.760 -3.068 40.897 1.00 82.31 345 VAL A CA 1
ATOM 2693 C C . VAL A 1 345 ? -64.759 -2.747 39.781 1.00 82.31 345 VAL A C 1
ATOM 2695 O O . VAL A 1 345 ? -64.392 -3.621 38.996 1.00 82.31 345 VAL A O 1
ATOM 2698 N N . LYS A 1 346 ? -64.293 -1.493 39.731 1.00 76.44 346 LYS A N 1
ATOM 2699 C CA . LYS A 1 346 ? -63.311 -1.015 38.742 1.00 76.44 346 LYS A CA 1
ATOM 2700 C C . LYS A 1 346 ? -61.913 -1.629 38.981 1.00 76.44 346 LYS A C 1
ATOM 2702 O O . LYS A 1 346 ? -61.575 -1.917 40.131 1.00 76.44 346 LYS A O 1
ATOM 2707 N N . PRO A 1 347 ? -61.083 -1.818 37.935 1.00 66.19 347 PRO A N 1
ATOM 2708 C CA . PRO A 1 347 ? -59.676 -2.195 38.095 1.00 66.19 347 PRO A CA 1
ATOM 2709 C C . PRO A 1 347 ? -58.898 -1.181 38.950 1.00 66.19 347 PRO A C 1
ATOM 2711 O O . PRO A 1 347 ? -59.178 0.017 38.909 1.00 66.19 347 PRO A O 1
ATOM 2714 N N . ALA A 1 348 ? -57.912 -1.654 39.715 1.00 65.00 348 ALA A N 1
ATOM 2715 C CA . ALA A 1 348 ? -57.027 -0.780 40.483 1.00 65.00 348 ALA A CA 1
ATOM 2716 C C . ALA A 1 348 ? -55.954 -0.142 39.571 1.00 65.00 348 ALA A C 1
ATOM 2718 O O . ALA A 1 348 ? -55.430 -0.841 38.701 1.00 65.00 348 ALA A O 1
ATOM 2719 N N . PRO A 1 349 ? -55.574 1.137 39.779 1.00 61.84 349 PRO A N 1
ATOM 2720 C CA . PRO A 1 349 ? -54.434 1.744 39.090 1.00 61.84 349 PRO A CA 1
ATOM 2721 C C . PRO A 1 349 ? -53.133 0.983 39.373 1.00 61.84 349 PRO A C 1
ATOM 2723 O O . PRO A 1 349 ? -52.943 0.489 40.488 1.00 61.84 349 PRO A O 1
ATOM 2726 N N . PHE A 1 350 ? -52.218 0.947 38.400 1.00 56.00 350 PHE A N 1
ATOM 2727 C CA . PHE A 1 350 ? -50.950 0.206 38.486 1.00 56.00 350 PHE A CA 1
ATOM 2728 C C . PHE A 1 350 ? -50.142 0.558 39.751 1.00 56.00 350 PHE A C 1
ATOM 2730 O O . PHE A 1 350 ? -49.740 -0.322 40.510 1.00 56.00 350 PHE A O 1
ATOM 2737 N N . GLU A 1 351 ? -50.039 1.850 40.075 1.00 55.53 351 GLU A N 1
ATOM 2738 C CA . GLU A 1 351 ? -49.380 2.381 41.281 1.00 55.53 351 GLU A CA 1
ATOM 2739 C C . GLU A 1 351 ? -49.923 1.819 42.608 1.00 55.53 351 GLU A C 1
ATOM 2741 O O . GLU A 1 351 ? -49.208 1.778 43.615 1.00 55.53 351 GLU A O 1
ATOM 2746 N N . ARG A 1 352 ? -51.197 1.400 42.628 1.00 63.41 352 ARG A N 1
ATOM 2747 C CA . ARG A 1 352 ? -51.882 0.860 43.811 1.00 63.41 352 ARG A CA 1
ATOM 2748 C C . ARG A 1 352 ? -51.855 -0.669 43.877 1.00 63.41 352 ARG A C 1
ATOM 2750 O O . ARG A 1 352 ? -52.189 -1.220 44.926 1.00 63.41 352 ARG A O 1
ATOM 2757 N N . MET A 1 353 ? -51.404 -1.369 42.829 1.00 59.72 353 MET A N 1
ATOM 2758 C CA . MET A 1 353 ? -51.288 -2.837 42.842 1.00 59.72 353 MET A CA 1
ATOM 2759 C C . MET A 1 353 ? -50.346 -3.340 43.951 1.00 59.72 353 MET A C 1
ATOM 2761 O O . MET A 1 353 ? -50.600 -4.391 44.541 1.00 59.72 353 MET A O 1
ATOM 2765 N N . LYS A 1 354 ? -49.345 -2.534 44.338 1.00 58.47 354 LYS A N 1
ATOM 2766 C CA . LYS A 1 354 ? -48.423 -2.802 45.461 1.00 58.47 354 LYS A CA 1
ATOM 2767 C C . LYS A 1 354 ? -49.087 -2.957 46.842 1.00 58.47 354 LYS A C 1
ATOM 2769 O O . LYS A 1 354 ? -48.412 -3.382 47.776 1.00 58.47 354 LYS A O 1
ATOM 2774 N N . PHE A 1 355 ? -50.376 -2.633 46.986 1.00 60.28 355 PHE A N 1
ATOM 2775 C CA . PHE A 1 355 ? -51.135 -2.762 48.241 1.00 60.28 355 PHE A CA 1
ATOM 2776 C C . PHE A 1 355 ? -52.078 -3.980 48.292 1.00 60.28 355 PHE A C 1
ATOM 2778 O O . PHE A 1 355 ? -52.637 -4.278 49.344 1.00 60.28 355 PHE A O 1
ATOM 2785 N N . ILE A 1 356 ? -52.251 -4.723 47.192 1.00 63.78 356 ILE A N 1
ATOM 2786 C CA . ILE A 1 356 ? -53.026 -5.980 47.183 1.00 63.78 356 ILE A CA 1
ATOM 2787 C C . ILE A 1 356 ? -52.286 -7.013 48.059 1.00 63.78 356 ILE A C 1
ATOM 2789 O O . ILE A 1 356 ? -51.071 -7.097 47.926 1.00 63.78 356 ILE A O 1
ATOM 2793 N N . PRO A 1 357 ? -52.912 -7.819 48.936 1.00 63.94 357 PRO A N 1
ATOM 2794 C CA . PRO A 1 357 ? -52.183 -8.835 49.709 1.00 63.94 357 PRO A CA 1
ATOM 2795 C C . PRO A 1 357 ? -51.510 -9.893 48.816 1.00 63.94 357 PRO A C 1
ATOM 2797 O O . PRO A 1 357 ? -52.140 -10.374 47.877 1.00 63.94 357 PRO A O 1
ATOM 2800 N N . ALA A 1 358 ? -50.276 -10.310 49.134 1.00 60.44 358 ALA A N 1
ATOM 2801 C CA . ALA A 1 358 ? -49.470 -11.223 48.300 1.00 60.44 358 ALA A CA 1
ATOM 2802 C C . ALA A 1 358 ? -50.204 -12.521 47.899 1.00 60.44 358 ALA A C 1
ATOM 2804 O O . ALA A 1 358 ? -50.182 -12.918 46.736 1.00 60.44 358 ALA A O 1
ATOM 2805 N N . LYS A 1 359 ? -50.990 -13.107 48.817 1.00 63.28 359 LYS A N 1
ATOM 2806 C CA . LYS A 1 359 ? -51.846 -14.283 48.549 1.00 63.28 359 LYS A CA 1
ATOM 2807 C C . LYS A 1 359 ? -52.868 -14.117 47.409 1.00 63.28 359 LYS A C 1
ATOM 2809 O O . LYS A 1 359 ? -53.437 -15.106 46.962 1.00 63.28 359 LYS A O 1
ATOM 2814 N N . TYR A 1 360 ? -53.126 -12.889 46.958 1.00 61.41 360 TYR A N 1
ATOM 2815 C CA . TYR A 1 360 ? -54.033 -12.568 45.854 1.00 61.41 360 TYR A CA 1
ATOM 2816 C C . TYR A 1 360 ? -53.318 -11.946 44.638 1.00 61.41 360 TYR A C 1
ATOM 2818 O O . TYR A 1 360 ? -53.995 -11.537 43.697 1.00 61.41 360 TYR A O 1
ATOM 2826 N N . ARG A 1 361 ? -51.975 -11.868 44.630 1.00 57.72 361 ARG A N 1
ATOM 2827 C CA . ARG A 1 361 ? -51.182 -11.341 43.498 1.00 57.72 361 ARG A CA 1
ATOM 2828 C C . ARG A 1 361 ? -50.832 -12.400 42.445 1.00 57.72 361 ARG A C 1
ATOM 2830 O O . ARG A 1 361 ? -50.674 -12.051 41.278 1.00 57.72 361 ARG A O 1
ATOM 2837 N N . GLY A 1 362 ? -50.786 -13.682 42.827 1.00 55.09 362 GLY A N 1
ATOM 2838 C CA . GLY A 1 362 ? -50.503 -14.806 41.919 1.00 55.09 362 GLY A CA 1
ATOM 2839 C C . GLY A 1 362 ? -49.142 -14.697 41.215 1.00 55.09 362 GLY A C 1
ATOM 2840 O O . GLY A 1 362 ? -48.302 -13.884 41.596 1.00 55.09 362 GLY A O 1
ATOM 2841 N N . SER A 1 363 ? -48.924 -15.463 40.138 1.00 49.38 363 SER A N 1
ATOM 2842 C CA . SER A 1 363 ? -47.671 -15.368 39.359 1.00 49.38 363 SER A CA 1
ATOM 2843 C C . SER A 1 363 ? -47.516 -14.044 38.590 1.00 49.38 363 SER A C 1
ATOM 2845 O O . SER A 1 363 ? -46.490 -13.820 37.951 1.00 49.38 363 SER A O 1
ATOM 2847 N N . LEU A 1 364 ? -48.512 -13.149 38.656 1.00 46.25 364 LEU A N 1
ATOM 2848 C CA . LEU A 1 364 ? -48.437 -11.803 38.090 1.00 46.25 364 LEU A CA 1
ATOM 2849 C C . LEU A 1 364 ? -47.413 -10.925 38.819 1.00 46.25 364 LEU A C 1
ATOM 2851 O O . LEU A 1 364 ? -46.883 -9.994 38.221 1.00 46.25 364 LEU A O 1
ATOM 2855 N N . GLU A 1 365 ? -47.122 -11.223 40.088 1.00 43.41 365 GLU A N 1
ATOM 2856 C CA . GLU A 1 365 ? -46.091 -10.532 40.867 1.00 43.41 365 GLU A CA 1
ATOM 2857 C C . GLU A 1 365 ? -44.705 -10.697 40.221 1.00 43.41 365 GLU A C 1
ATOM 2859 O O . GLU A 1 365 ? -43.928 -9.746 40.159 1.00 43.41 365 GLU A O 1
ATOM 2864 N N . ASP A 1 366 ? -44.451 -11.865 39.625 1.00 49.31 366 ASP A N 1
ATOM 2865 C CA . ASP A 1 366 ? -43.163 -12.235 39.044 1.00 49.31 366 ASP A CA 1
ATOM 2866 C C . ASP A 1 366 ? -42.912 -11.622 37.652 1.00 49.31 366 ASP A C 1
ATOM 2868 O O . ASP A 1 366 ? -41.764 -11.472 37.245 1.00 49.31 366 ASP A O 1
ATOM 2872 N N . LEU A 1 367 ? -43.961 -11.207 36.929 1.00 49.25 367 LEU A N 1
ATOM 2873 C CA . LEU A 1 367 ? -43.838 -10.362 35.728 1.00 49.25 367 LEU A CA 1
ATOM 2874 C C . LEU A 1 367 ? -43.911 -8.874 36.095 1.00 49.25 367 LEU A C 1
ATOM 2876 O O . LEU A 1 367 ? -43.051 -8.090 35.704 1.00 49.25 367 LEU A O 1
ATOM 2880 N N . GLY A 1 368 ? -44.923 -8.479 36.871 1.00 49.12 368 GLY A N 1
ATOM 2881 C CA . GLY A 1 368 ? -45.211 -7.084 37.199 1.00 49.12 368 GLY A CA 1
ATOM 2882 C C . GLY A 1 368 ? -44.085 -6.393 37.966 1.00 49.12 368 GLY A C 1
ATOM 2883 O O . GLY A 1 368 ? -43.759 -5.254 37.646 1.00 49.12 368 GLY A O 1
ATOM 2884 N N . ALA A 1 369 ? -43.436 -7.076 38.917 1.00 48.75 369 ALA A N 1
ATOM 2885 C CA . ALA A 1 369 ? -42.281 -6.518 39.623 1.00 48.75 369 ALA A CA 1
ATOM 2886 C C . ALA A 1 369 ? -41.039 -6.406 38.719 1.00 48.75 369 ALA A C 1
ATOM 2888 O O . ALA A 1 369 ? -40.308 -5.420 38.815 1.00 48.75 369 ALA A O 1
ATOM 2889 N N . LYS A 1 370 ? -40.828 -7.361 37.797 1.00 49.75 370 LYS A N 1
ATOM 2890 C CA . LYS A 1 370 ? -39.719 -7.320 36.825 1.00 49.75 370 LYS A CA 1
ATOM 2891 C C . LYS A 1 370 ? -39.897 -6.194 35.801 1.00 49.75 370 LYS A C 1
ATOM 2893 O O . LYS A 1 370 ? -38.925 -5.518 35.486 1.00 49.75 370 LYS A O 1
ATOM 2898 N N . PHE A 1 371 ? -41.125 -5.931 35.346 1.00 49.22 371 PHE A N 1
ATOM 2899 C CA . PHE A 1 371 ? -41.419 -4.795 34.463 1.00 49.22 371 PHE A CA 1
ATOM 2900 C C . PHE A 1 371 ? -41.403 -3.444 35.196 1.00 49.22 371 PHE A C 1
ATOM 2902 O O . PHE A 1 371 ? -40.823 -2.489 34.688 1.00 49.22 371 PHE A O 1
ATOM 2909 N N . ALA A 1 372 ? -41.979 -3.348 36.400 1.00 46.41 372 ALA A N 1
ATOM 2910 C CA . ALA A 1 372 ? -42.023 -2.095 37.163 1.00 46.41 372 ALA A CA 1
ATOM 2911 C C . ALA A 1 372 ? -40.651 -1.655 37.711 1.00 46.41 372 ALA A C 1
ATOM 2913 O O . ALA A 1 372 ? -40.443 -0.467 37.954 1.00 46.41 372 ALA A O 1
ATOM 2914 N N . GLY A 1 373 ? -39.714 -2.590 37.906 1.00 47.94 373 GLY A N 1
ATOM 2915 C CA . GLY A 1 373 ? -38.352 -2.290 38.353 1.00 47.94 373 GLY A CA 1
ATOM 2916 C C . GLY A 1 373 ? -37.465 -1.621 37.295 1.00 47.94 373 GLY A C 1
ATOM 2917 O O . GLY A 1 373 ? -36.454 -1.018 37.653 1.00 47.94 373 GLY A O 1
ATOM 2918 N N . ILE A 1 374 ? -37.826 -1.693 36.007 1.00 51.47 374 ILE A N 1
ATOM 2919 C CA . ILE A 1 374 ? -37.001 -1.199 34.896 1.00 51.47 374 ILE A CA 1
ATOM 2920 C C . ILE A 1 374 ? -37.645 0.056 34.293 1.00 51.47 374 ILE A C 1
ATOM 2922 O O . ILE A 1 374 ? -38.533 -0.004 33.442 1.00 51.47 374 ILE A O 1
ATOM 2926 N N . ARG A 1 375 ? -37.168 1.223 34.743 1.00 49.97 375 ARG A N 1
ATOM 2927 C CA . ARG A 1 375 ? -37.583 2.548 34.250 1.00 49.97 375 ARG A CA 1
ATOM 2928 C C . ARG A 1 375 ? -37.438 2.621 32.720 1.00 49.97 375 ARG A C 1
ATOM 2930 O O . ARG A 1 375 ? -36.368 2.323 32.201 1.00 49.97 375 ARG A O 1
ATOM 2937 N N . GLY A 1 376 ? -38.496 3.021 32.012 1.00 55.16 376 GLY A N 1
ATOM 2938 C CA . GLY A 1 376 ? -38.508 3.157 30.547 1.00 55.16 376 GLY A CA 1
ATOM 2939 C C . GLY A 1 376 ? -38.824 1.881 29.751 1.00 55.16 376 GLY A C 1
ATOM 2940 O O . GLY A 1 376 ? -39.108 1.963 28.558 1.00 55.16 376 GLY A O 1
ATOM 2941 N N . LEU A 1 377 ? -38.831 0.694 30.376 1.00 57.25 377 LEU A N 1
ATOM 2942 C CA . LEU A 1 377 ? -39.128 -0.557 29.661 1.00 57.25 377 LEU A CA 1
ATOM 2943 C C . LEU A 1 377 ? -40.600 -0.654 29.232 1.00 57.25 377 LEU A C 1
ATOM 2945 O O . LEU A 1 377 ? -40.898 -1.231 28.193 1.00 57.25 377 LEU A O 1
ATOM 2949 N N . SER A 1 378 ? -41.513 -0.066 30.011 1.00 51.81 378 SER A N 1
ATOM 2950 C CA . SER A 1 378 ? -42.931 0.032 29.643 1.00 51.81 378 SER A CA 1
ATOM 2951 C C . SER A 1 378 ? -43.138 0.853 28.368 1.00 51.81 378 SER A C 1
ATOM 2953 O O . SER A 1 378 ? -43.993 0.503 27.563 1.00 51.81 378 SER A O 1
ATOM 2955 N N . ASP A 1 379 ? -42.348 1.907 28.173 1.00 57.56 379 ASP A N 1
ATOM 2956 C CA . ASP A 1 379 ? -42.483 2.822 27.037 1.00 57.56 379 ASP A CA 1
ATOM 2957 C C . ASP A 1 379 ? -41.949 2.142 25.759 1.00 57.56 379 ASP A C 1
ATOM 2959 O O . ASP A 1 379 ? -42.643 2.060 24.749 1.00 57.56 379 ASP A O 1
ATOM 2963 N N . LEU A 1 380 ? -40.782 1.489 25.861 1.00 57.91 380 LEU A N 1
ATOM 2964 C CA . LEU A 1 380 ? -40.184 0.652 24.806 1.00 57.91 380 LEU A CA 1
ATOM 2965 C C . LEU A 1 380 ? -41.041 -0.552 24.364 1.00 57.91 380 LEU A C 1
ATOM 2967 O O . LEU A 1 380 ? -40.810 -1.088 23.282 1.00 57.91 380 LEU A O 1
ATOM 2971 N N . LEU A 1 381 ? -41.975 -1.012 25.203 1.00 56.81 381 LEU A N 1
ATOM 2972 C CA . LEU A 1 381 ? -42.894 -2.121 24.905 1.00 56.81 381 LEU A CA 1
ATOM 2973 C C . LEU A 1 381 ? -44.275 -1.657 24.412 1.00 56.81 381 LEU A C 1
ATOM 2975 O O . LEU A 1 381 ? -45.041 -2.485 23.921 1.00 56.81 381 LEU A O 1
ATOM 2979 N N . GLN A 1 382 ? -44.604 -0.372 24.569 1.00 55.16 382 GLN A N 1
ATOM 2980 C CA . GLN A 1 382 ? -45.845 0.234 24.071 1.00 55.16 382 GLN A CA 1
ATOM 2981 C C . GLN A 1 382 ? -45.659 0.893 22.697 1.00 55.16 382 GLN A C 1
ATOM 2983 O O . GLN A 1 382 ? -46.619 0.960 21.930 1.00 55.16 382 GLN A O 1
ATOM 2988 N N . ASP A 1 383 ? -44.439 1.326 22.367 1.00 58.72 383 ASP A N 1
ATOM 2989 C CA . ASP A 1 383 ? -44.064 1.794 21.030 1.00 58.72 383 ASP A CA 1
ATOM 2990 C C . ASP A 1 383 ? -44.223 0.687 19.966 1.00 58.72 383 ASP A C 1
ATOM 2992 O O . ASP A 1 383 ? -43.649 -0.400 20.075 1.00 58.72 383 ASP A O 1
ATOM 2996 N N . ASP A 1 384 ? -44.943 0.983 18.878 1.00 57.88 384 ASP A N 1
ATOM 2997 C CA . ASP A 1 384 ? -45.031 0.096 17.712 1.00 57.88 384 ASP A CA 1
ATOM 2998 C C . ASP A 1 384 ? -43.662 0.025 16.987 1.00 57.88 384 ASP A C 1
ATOM 3000 O O . ASP A 1 384 ? -43.125 1.059 16.563 1.00 57.88 384 ASP A O 1
ATOM 3004 N N . PRO A 1 385 ? -43.088 -1.182 16.780 1.00 55.44 385 PRO A N 1
ATOM 3005 C CA . PRO A 1 385 ? -41.847 -1.371 16.032 1.00 55.44 385 PRO A CA 1
ATOM 3006 C C . PRO A 1 385 ? -41.841 -0.823 14.597 1.00 55.44 385 PRO A C 1
ATOM 3008 O O . PRO A 1 385 ? -40.763 -0.733 14.009 1.00 55.44 385 PRO A O 1
ATOM 3011 N N . GLN A 1 386 ? -42.992 -0.501 13.997 1.00 58.72 386 GLN A N 1
ATOM 3012 C CA . GLN A 1 386 ? -43.049 0.130 12.674 1.00 58.72 386 GLN A CA 1
ATOM 3013 C C . GLN A 1 386 ? -42.816 1.647 12.721 1.00 58.72 386 GLN A C 1
ATOM 3015 O O . GLN A 1 386 ? -42.180 2.190 11.812 1.00 58.72 386 GLN A O 1
ATOM 3020 N N . THR A 1 387 ? -43.278 2.331 13.772 1.00 60.97 387 THR A N 1
ATOM 3021 C CA . THR A 1 387 ? -43.211 3.798 13.898 1.00 60.97 387 THR A CA 1
ATOM 3022 C C . THR A 1 387 ? -42.003 4.288 14.699 1.00 60.97 387 THR A C 1
ATOM 3024 O O . THR A 1 387 ? -41.423 5.315 14.344 1.00 60.97 387 THR A O 1
ATOM 3027 N N . SER A 1 388 ? -41.556 3.558 15.727 1.00 77.00 388 SER A N 1
ATOM 3028 C CA . SER A 1 388 ? -40.433 3.990 16.575 1.00 77.00 388 SER A CA 1
ATOM 3029 C C . SER A 1 388 ? -39.067 3.576 16.006 1.00 77.00 388 SER A C 1
ATOM 3031 O O . SER A 1 388 ? -38.672 2.405 16.027 1.00 77.00 388 SER A O 1
ATOM 3033 N N . MET A 1 389 ? -38.291 4.553 15.514 1.00 75.88 389 MET A N 1
ATOM 3034 C CA . MET A 1 389 ? -36.929 4.323 14.997 1.00 75.88 389 MET A CA 1
ATOM 3035 C C . MET A 1 389 ? -35.991 3.722 16.059 1.00 75.88 389 MET A C 1
ATOM 3037 O O . MET A 1 389 ? -35.128 2.909 15.725 1.00 75.88 389 MET A O 1
ATOM 3041 N N . TRP A 1 390 ? -36.177 4.068 17.336 1.00 77.50 390 TRP A N 1
ATOM 3042 C CA . TRP A 1 390 ? -35.352 3.565 18.436 1.00 77.50 390 TRP A CA 1
ATOM 3043 C C . TRP A 1 390 ? -35.603 2.082 18.718 1.00 77.50 390 TRP A C 1
ATOM 3045 O O . TRP A 1 390 ? -34.645 1.322 18.856 1.00 77.50 390 TRP A O 1
ATOM 3055 N N . VAL A 1 391 ? -36.867 1.641 18.701 1.00 76.44 391 VAL A N 1
ATOM 3056 C CA . VAL A 1 391 ? -37.229 0.216 18.814 1.00 76.44 391 VAL A CA 1
ATOM 3057 C C . VAL A 1 391 ? -36.640 -0.585 17.648 1.00 76.44 391 VAL A C 1
ATOM 3059 O O . VAL A 1 391 ? -36.072 -1.660 17.857 1.00 76.44 391 VAL A O 1
ATOM 3062 N N . ARG A 1 392 ? -36.691 -0.041 16.423 1.00 79.25 392 ARG A N 1
ATOM 3063 C CA . ARG A 1 392 ? -36.053 -0.650 15.241 1.00 79.25 392 ARG A CA 1
ATOM 3064 C C . ARG A 1 392 ? -34.541 -0.784 15.411 1.00 79.25 392 ARG A C 1
ATOM 3066 O O . ARG A 1 392 ? -34.015 -1.872 15.186 1.00 79.25 392 ARG A O 1
ATOM 3073 N N . PHE A 1 393 ? -33.866 0.281 15.846 1.00 82.69 393 PHE A N 1
ATOM 3074 C CA . PHE A 1 393 ? -32.424 0.274 16.088 1.00 82.69 393 PHE A CA 1
ATOM 3075 C C . PHE A 1 393 ? -32.031 -0.768 17.146 1.00 82.69 393 PHE A C 1
ATOM 3077 O O . PHE A 1 393 ? -31.200 -1.629 16.870 1.00 82.69 393 PHE A O 1
ATOM 3084 N N . VAL A 1 394 ? -32.676 -0.763 18.319 1.00 81.50 394 VAL A N 1
ATOM 3085 C CA . VAL A 1 394 ? -32.401 -1.732 19.396 1.00 81.50 394 VAL A CA 1
ATOM 3086 C C . VAL A 1 394 ? -32.624 -3.169 18.920 1.00 81.50 394 VAL A C 1
ATOM 3088 O O . VAL A 1 394 ? -31.773 -4.029 19.149 1.00 81.50 394 VAL A O 1
ATOM 3091 N N . ARG A 1 395 ? -33.720 -3.440 18.195 1.00 77.81 395 ARG A N 1
ATOM 3092 C CA . ARG A 1 395 ? -33.992 -4.777 17.648 1.00 77.81 395 ARG A CA 1
ATOM 3093 C C . ARG A 1 395 ? -32.928 -5.213 16.638 1.00 77.81 395 ARG A C 1
ATOM 3095 O O . ARG A 1 395 ? -32.526 -6.374 16.668 1.00 77.81 395 ARG A O 1
ATOM 3102 N N . GLY A 1 396 ? -32.462 -4.302 15.783 1.00 80.88 396 GLY A N 1
ATOM 3103 C CA . GLY A 1 396 ? -31.376 -4.569 14.841 1.00 80.88 396 GLY A CA 1
ATOM 3104 C C . GLY A 1 396 ? -30.056 -4.879 15.549 1.00 80.88 396 GLY A C 1
ATOM 3105 O O . GLY A 1 396 ? -29.427 -5.890 15.251 1.00 80.88 396 GLY A O 1
ATOM 3106 N N . VAL A 1 397 ? -29.679 -4.096 16.567 1.00 82.06 397 VAL A N 1
ATOM 3107 C CA . VAL A 1 397 ? -28.455 -4.336 17.355 1.00 82.06 397 VAL A CA 1
ATOM 3108 C C . VAL A 1 397 ? -28.501 -5.675 18.099 1.00 82.06 397 VAL A C 1
ATOM 3110 O O . VAL A 1 397 ? -27.518 -6.412 18.085 1.00 82.06 397 VAL A O 1
ATOM 3113 N N . ILE A 1 398 ? -29.636 -6.038 18.710 1.00 78.25 398 ILE A N 1
ATOM 3114 C CA . ILE A 1 398 ? -29.792 -7.331 19.406 1.00 78.25 398 ILE A CA 1
ATOM 3115 C C . ILE A 1 398 ? -29.622 -8.510 18.437 1.00 78.25 398 ILE A C 1
ATOM 3117 O O . ILE A 1 398 ? -29.022 -9.524 18.799 1.00 78.25 398 ILE A O 1
ATOM 3121 N N . LYS A 1 399 ? -30.117 -8.368 17.203 1.00 77.94 399 LYS A N 1
ATOM 3122 C CA . LYS A 1 399 ? -29.992 -9.368 16.136 1.00 77.94 399 LYS A CA 1
ATOM 3123 C C . LYS A 1 399 ? -28.637 -9.381 15.414 1.00 77.94 399 LYS A C 1
ATOM 3125 O O . LYS A 1 399 ? -28.414 -10.292 14.624 1.00 77.94 399 LYS A O 1
ATOM 3130 N N . GLY A 1 400 ? -27.766 -8.396 15.640 1.00 79.06 400 GLY A N 1
ATOM 3131 C CA . GLY A 1 400 ? -26.514 -8.234 14.887 1.00 79.06 400 GLY A CA 1
ATOM 3132 C C . GLY A 1 400 ? -26.678 -7.613 13.489 1.00 79.06 400 GLY A C 1
ATOM 3133 O O . GLY A 1 400 ? -25.741 -7.641 12.700 1.00 79.06 400 GLY A O 1
ATOM 3134 N N . GLU A 1 401 ? -27.829 -6.998 13.175 1.00 80.50 401 GLU A N 1
ATOM 3135 C CA . GLU A 1 401 ? -28.100 -6.328 11.881 1.00 80.50 401 GLU A CA 1
ATOM 3136 C C . GLU A 1 401 ? -27.170 -5.110 11.617 1.00 80.50 401 GLU A C 1
ATOM 3138 O O . GLU A 1 401 ? -27.211 -4.537 10.532 1.00 80.50 401 GLU A O 1
ATOM 3143 N N . TYR A 1 402 ? -26.332 -4.719 12.590 1.00 80.75 402 TYR A N 1
ATOM 3144 C CA . TYR A 1 402 ? -25.357 -3.619 12.506 1.00 80.75 402 TYR A CA 1
ATOM 3145 C C . TYR A 1 402 ? -23.915 -4.039 12.854 1.00 80.75 402 TYR A C 1
ATOM 3147 O O . TYR A 1 402 ? -23.080 -3.175 13.134 1.00 80.75 402 TYR A O 1
ATOM 3155 N N . ASP A 1 403 ? -23.601 -5.340 12.868 1.00 75.00 403 ASP A N 1
ATOM 3156 C CA . ASP A 1 403 ? -22.259 -5.837 13.225 1.00 75.00 403 ASP A CA 1
ATOM 3157 C C . ASP A 1 403 ? -21.168 -5.382 12.232 1.00 75.00 403 ASP A C 1
ATOM 3159 O O . ASP A 1 403 ? -19.991 -5.322 12.581 1.00 75.00 403 ASP A O 1
ATOM 3163 N N . ASP A 1 404 ? -21.548 -4.956 11.024 1.00 72.25 404 ASP A N 1
ATOM 3164 C CA . ASP A 1 404 ? -20.669 -4.315 10.041 1.00 72.25 404 ASP A CA 1
ATOM 3165 C C . ASP A 1 404 ? -20.416 -2.814 10.324 1.00 72.25 404 ASP A C 1
ATOM 3167 O O . ASP A 1 404 ? -19.483 -2.220 9.779 1.00 72.25 404 ASP A O 1
ATOM 3171 N N . LYS A 1 405 ? -21.213 -2.169 11.192 1.00 79.94 405 LYS A N 1
ATOM 3172 C CA . LYS A 1 405 ? -21.130 -0.732 11.531 1.00 79.94 405 LYS A CA 1
ATOM 3173 C C . LYS A 1 405 ? -20.430 -0.471 12.871 1.00 79.94 405 LYS A C 1
ATOM 3175 O O . LYS A 1 405 ? -20.825 0.412 13.635 1.00 79.94 405 LYS A O 1
ATOM 3180 N N . LEU A 1 406 ? -19.340 -1.190 13.141 1.00 80.50 406 LEU A N 1
ATOM 3181 C CA . LEU A 1 406 ? -18.596 -1.139 14.410 1.00 80.50 406 LEU A CA 1
ATOM 3182 C C . LEU A 1 406 ? -18.222 0.285 14.881 1.00 80.50 406 LEU A C 1
ATOM 3184 O O . LEU A 1 406 ? -18.367 0.592 16.063 1.00 80.50 406 LEU A O 1
ATOM 3188 N N . VAL A 1 407 ? -17.793 1.177 13.975 1.00 84.56 407 VAL A N 1
ATOM 3189 C CA . VAL A 1 407 ? -17.453 2.581 14.306 1.00 84.56 407 VAL A CA 1
ATOM 3190 C C . VAL A 1 407 ? -18.672 3.358 14.820 1.00 84.56 407 VAL A C 1
ATOM 3192 O O . VAL A 1 407 ? -18.557 4.118 15.779 1.00 84.56 407 VAL A O 1
ATOM 3195 N N . PHE A 1 408 ? -19.846 3.150 14.219 1.00 86.81 408 PHE A N 1
ATOM 3196 C CA . PHE A 1 408 ? -21.094 3.810 14.611 1.00 86.81 408 PHE A CA 1
ATOM 3197 C C . PHE A 1 408 ? -21.595 3.305 15.968 1.00 86.81 408 PHE A C 1
ATOM 3199 O O . PHE A 1 408 ? -21.942 4.103 16.839 1.00 86.81 408 PHE A O 1
ATOM 3206 N N . LEU A 1 409 ? -21.552 1.989 16.194 1.00 87.50 409 LEU A N 1
ATOM 3207 C CA . LEU A 1 409 ? -21.891 1.404 17.493 1.00 87.50 409 LEU A CA 1
ATOM 3208 C C . LEU A 1 409 ? -20.938 1.891 18.600 1.00 87.50 409 LEU A C 1
ATOM 3210 O O . LEU A 1 409 ? -21.385 2.237 19.694 1.00 87.50 409 LEU A O 1
ATOM 3214 N N . ALA A 1 410 ? -19.640 2.005 18.304 1.00 87.12 410 ALA A N 1
ATOM 3215 C CA . ALA A 1 410 ? -18.648 2.545 19.230 1.00 87.12 410 ALA A CA 1
ATOM 3216 C C . ALA A 1 410 ? -18.830 4.051 19.512 1.00 87.12 410 ALA A C 1
ATOM 3218 O O . ALA A 1 410 ? -18.640 4.487 20.648 1.00 87.12 410 ALA A O 1
ATOM 3219 N N . MET A 1 411 ? -19.253 4.838 18.515 1.00 92.81 411 MET A N 1
ATOM 3220 C CA . MET A 1 411 ? -19.642 6.245 18.680 1.00 92.81 411 MET A CA 1
ATOM 3221 C C . MET A 1 411 ? -20.843 6.386 19.624 1.00 92.81 411 MET A C 1
ATOM 3223 O O . MET A 1 411 ? -20.819 7.218 20.532 1.00 92.81 411 MET A O 1
ATOM 3227 N N . ILE A 1 412 ? -21.877 5.552 19.456 1.00 90.69 412 ILE A N 1
ATOM 3228 C CA . ILE A 1 412 ? -23.035 5.519 20.362 1.00 90.69 412 ILE A CA 1
ATOM 3229 C C . ILE A 1 412 ? -22.584 5.151 21.776 1.00 90.69 412 ILE A C 1
ATOM 3231 O O . ILE A 1 412 ? -22.922 5.862 22.721 1.00 90.69 412 ILE A O 1
ATOM 3235 N N . GLN A 1 413 ? -21.775 4.099 21.932 1.00 89.12 413 GLN A N 1
ATOM 3236 C CA . GLN A 1 413 ? -21.255 3.692 23.238 1.00 89.12 413 GLN A CA 1
ATOM 3237 C C . GLN A 1 413 ? -20.461 4.819 23.915 1.00 89.12 413 GLN A C 1
ATOM 3239 O O . GLN A 1 413 ? -20.649 5.053 25.111 1.00 89.12 413 GLN A O 1
ATOM 3244 N N . ALA A 1 414 ? -19.613 5.544 23.178 1.00 91.94 414 ALA A N 1
ATOM 3245 C CA . ALA A 1 414 ? -18.884 6.694 23.706 1.00 91.94 414 ALA A CA 1
ATOM 3246 C C . ALA A 1 414 ? -19.845 7.791 24.201 1.00 91.94 414 ALA A C 1
ATOM 3248 O O . ALA A 1 414 ? -19.722 8.244 25.339 1.00 91.94 414 ALA A O 1
ATOM 3249 N N . THR A 1 415 ? -20.838 8.168 23.392 1.00 91.31 415 THR A N 1
ATOM 3250 C CA . THR A 1 415 ? -21.821 9.209 23.733 1.00 91.31 415 THR A CA 1
ATOM 3251 C C . THR A 1 415 ? -22.687 8.822 24.937 1.00 91.31 415 THR A C 1
ATOM 3253 O O . THR A 1 415 ? -22.822 9.613 25.871 1.00 91.31 415 THR A O 1
ATOM 3256 N N . VAL A 1 416 ? -23.202 7.588 24.981 1.00 89.94 416 VAL A N 1
ATOM 3257 C CA . VAL A 1 416 ? -23.981 7.063 26.120 1.00 89.94 416 VAL A CA 1
ATOM 3258 C C . VAL A 1 416 ? -23.130 7.014 27.392 1.00 89.94 416 VAL A C 1
ATOM 3260 O O . VAL A 1 416 ? -23.575 7.458 28.447 1.00 89.94 416 VAL A O 1
ATOM 3263 N N . THR A 1 417 ? -21.879 6.550 27.295 1.00 89.19 417 THR A N 1
ATOM 3264 C CA . THR A 1 417 ? -20.952 6.493 28.439 1.00 89.19 417 THR A CA 1
ATOM 3265 C C . THR A 1 417 ? -20.612 7.888 28.966 1.00 89.19 417 THR A C 1
ATOM 3267 O O . THR A 1 417 ? -20.533 8.082 30.176 1.00 89.19 417 THR A O 1
ATOM 3270 N N . ALA A 1 418 ? -20.427 8.883 28.095 1.00 88.94 418 ALA A N 1
ATOM 3271 C CA . ALA A 1 418 ? -20.202 10.262 28.523 1.00 88.94 418 ALA A CA 1
ATOM 3272 C C . ALA A 1 418 ? -21.439 10.864 29.207 1.00 88.94 418 ALA A C 1
ATOM 3274 O O . ALA A 1 418 ? -21.304 11.499 30.253 1.00 88.94 418 ALA A O 1
ATOM 3275 N N . HIS A 1 419 ? -22.639 10.608 28.680 1.00 88.88 419 HIS A N 1
ATOM 3276 C CA . HIS A 1 419 ? -23.888 11.056 29.297 1.00 88.88 419 HIS A CA 1
ATOM 3277 C C . HIS A 1 419 ? -24.107 10.434 30.690 1.00 88.88 419 HIS A C 1
ATOM 3279 O O . HIS A 1 419 ? -24.370 11.161 31.645 1.00 88.88 419 HIS A O 1
ATOM 3285 N N . ASP A 1 420 ? -23.907 9.120 30.839 1.00 87.00 420 ASP A N 1
ATOM 3286 C CA . ASP A 1 420 ? -23.986 8.400 32.124 1.00 87.00 420 ASP A CA 1
ATOM 3287 C C . ASP A 1 420 ? -22.913 8.840 33.142 1.00 87.00 420 ASP A C 1
ATOM 3289 O O . ASP A 1 420 ? -23.094 8.755 34.356 1.00 87.00 420 ASP A O 1
ATOM 3293 N N . ARG A 1 421 ? -21.760 9.334 32.685 1.00 88.44 421 ARG A N 1
ATOM 3294 C CA . ARG A 1 421 ? -20.763 9.943 33.579 1.00 88.44 421 ARG A CA 1
ATOM 3295 C C . ARG A 1 421 ? -21.193 11.333 34.037 1.00 88.44 421 ARG A C 1
ATOM 3297 O O . ARG A 1 421 ? -21.145 11.606 35.235 1.00 88.44 421 ARG A O 1
ATOM 3304 N N . ASN A 1 422 ? -21.685 12.160 33.115 1.00 88.31 422 ASN A N 1
ATOM 3305 C CA . ASN A 1 422 ? -22.179 13.501 33.418 1.00 88.31 422 ASN A CA 1
ATOM 3306 C C . ASN A 1 422 ? -23.399 13.470 34.357 1.00 88.31 422 ASN A C 1
ATOM 3308 O O . ASN A 1 422 ? -23.443 14.254 35.301 1.00 88.31 422 ASN A O 1
ATOM 3312 N N . SER A 1 423 ? -24.342 12.534 34.176 1.00 87.44 423 SER A N 1
ATOM 3313 C CA . SER A 1 423 ? -25.509 12.378 35.066 1.00 87.44 423 SER A CA 1
ATOM 3314 C C . SER A 1 423 ? -25.128 11.992 36.502 1.00 87.44 423 SER A C 1
ATOM 3316 O O . SER A 1 423 ? -25.828 12.348 37.446 1.00 87.44 423 SER A O 1
ATOM 3318 N N . ARG A 1 424 ? -23.984 11.319 36.681 1.00 87.44 424 ARG A N 1
ATOM 3319 C CA . ARG A 1 424 ? -23.387 10.984 37.985 1.00 87.44 424 ARG A CA 1
ATOM 3320 C C . ARG A 1 424 ? -22.441 12.063 38.531 1.00 87.44 424 ARG A C 1
ATOM 3322 O O . ARG A 1 424 ? -21.789 11.826 39.544 1.00 87.44 424 ARG A O 1
ATOM 3329 N N . GLY A 1 425 ? -22.312 13.212 37.863 1.00 84.75 425 GLY A N 1
ATOM 3330 C CA . GLY A 1 425 ? -21.373 14.278 38.242 1.00 84.75 425 GLY A CA 1
ATOM 3331 C C . GLY A 1 425 ? -19.891 13.916 38.059 1.00 84.75 425 GLY A C 1
ATOM 3332 O O . GLY A 1 425 ? -19.016 14.609 38.575 1.00 84.75 425 GLY A O 1
ATOM 3333 N N . VAL A 1 426 ? -19.579 12.836 37.336 1.00 86.81 426 VAL A N 1
ATOM 3334 C CA . VAL A 1 426 ? -18.207 12.359 37.124 1.00 86.81 426 VAL A CA 1
ATOM 3335 C C . VAL A 1 426 ? -17.668 12.921 35.811 1.00 86.81 426 VAL A C 1
ATOM 3337 O O . VAL A 1 426 ? -18.143 12.571 34.734 1.00 86.81 426 VAL A O 1
ATOM 3340 N N . GLY A 1 427 ? -16.616 13.739 35.873 1.00 82.62 427 GLY A N 1
ATOM 3341 C CA . GLY A 1 427 ? -15.975 14.282 34.670 1.00 82.62 427 GLY A CA 1
ATOM 3342 C C . GLY A 1 427 ? -15.444 13.201 33.712 1.00 82.62 427 GLY A C 1
ATOM 3343 O O . GLY A 1 427 ? -15.179 12.060 34.097 1.00 82.62 427 GLY A O 1
ATOM 3344 N N . LEU A 1 428 ? -15.209 13.561 32.447 1.00 83.19 428 LEU A N 1
ATOM 3345 C CA . LEU A 1 428 ? -14.768 12.643 31.375 1.00 83.19 428 LEU A CA 1
ATOM 3346 C C . LEU A 1 428 ? -13.303 12.150 31.498 1.00 83.19 428 LEU A C 1
ATOM 3348 O O . LEU A 1 428 ? -12.752 11.541 30.581 1.00 83.19 428 LEU A O 1
ATOM 3352 N N . GLN A 1 429 ? -12.652 12.398 32.636 1.00 77.44 429 GLN A N 1
ATOM 3353 C CA . GLN A 1 429 ? -11.285 11.964 32.929 1.00 77.44 429 GLN A CA 1
ATOM 3354 C C . GLN A 1 429 ? -11.203 10.431 33.023 1.00 77.44 429 GLN A C 1
ATOM 3356 O O . GLN A 1 429 ? -12.045 9.789 33.654 1.00 77.44 429 GLN A O 1
ATOM 3361 N N . ASN A 1 430 ? -10.179 9.832 32.408 1.00 80.81 430 ASN A N 1
ATOM 3362 C CA . ASN A 1 430 ? -10.005 8.374 32.313 1.00 80.81 430 ASN A CA 1
ATOM 3363 C C . ASN A 1 430 ? -11.202 7.628 31.682 1.00 80.81 430 ASN A C 1
ATOM 3365 O O . ASN A 1 430 ? -11.399 6.441 31.941 1.00 80.81 430 ASN A O 1
ATOM 3369 N N . MET A 1 431 ? -12.006 8.303 30.853 1.00 85.81 431 MET A N 1
ATOM 3370 C CA . MET A 1 431 ? -12.944 7.624 29.961 1.00 85.81 431 MET A CA 1
ATOM 3371 C C . MET A 1 431 ? -12.157 6.783 28.945 1.00 85.81 431 MET A C 1
ATOM 3373 O O . MET A 1 431 ? -11.231 7.283 28.308 1.00 85.81 431 MET A O 1
ATOM 3377 N N . ILE A 1 432 ? -12.527 5.509 28.824 1.00 83.31 432 ILE A N 1
ATOM 3378 C CA . ILE A 1 432 ? -11.949 4.563 27.866 1.00 83.31 432 ILE A CA 1
ATOM 3379 C C . ILE A 1 432 ? -12.820 4.591 26.612 1.00 83.31 432 ILE A C 1
ATOM 3381 O O . ILE A 1 432 ? -14.039 4.442 26.713 1.00 83.31 432 ILE A O 1
ATOM 3385 N N . TYR A 1 433 ? -12.201 4.765 25.449 1.00 87.69 433 TYR A N 1
ATOM 3386 C CA . TYR A 1 433 ? -12.860 4.623 24.157 1.00 87.69 433 TYR A CA 1
ATOM 3387 C C . TYR A 1 433 ? -12.513 3.247 23.565 1.00 87.69 433 TYR A C 1
ATOM 3389 O O . TYR A 1 433 ? -11.563 2.587 23.988 1.00 87.69 433 TYR A O 1
ATOM 3397 N N . LEU A 1 434 ? -13.313 2.765 22.612 1.00 83.44 434 LEU A N 1
ATOM 3398 C CA . LEU A 1 434 ? -12.992 1.523 21.906 1.00 83.44 434 LEU A CA 1
ATOM 3399 C C . LEU A 1 434 ? -11.862 1.773 20.892 1.00 83.44 434 LEU A C 1
ATOM 3401 O O . LEU A 1 434 ? -11.944 2.774 20.179 1.00 83.44 434 LEU A O 1
ATOM 3405 N N . PRO A 1 435 ? -10.877 0.863 20.733 1.00 80.88 435 PRO A N 1
ATOM 3406 C CA . PRO A 1 435 ? -9.730 1.077 19.843 1.00 80.88 435 PRO A CA 1
ATOM 3407 C C . PRO A 1 435 ? -10.106 1.453 18.404 1.00 80.88 435 PRO A C 1
ATOM 3409 O O . PRO A 1 435 ? -9.510 2.355 17.828 1.00 80.88 435 PRO A O 1
ATOM 3412 N N . ILE A 1 436 ? -11.156 0.837 17.846 1.00 77.50 436 ILE A N 1
ATOM 3413 C CA . ILE A 1 436 ? -11.655 1.150 16.496 1.00 77.50 436 ILE A CA 1
ATOM 3414 C C . ILE A 1 436 ? -12.186 2.591 16.367 1.00 77.50 436 ILE A C 1
ATOM 3416 O O . ILE A 1 436 ? -12.065 3.215 15.315 1.00 77.50 436 ILE A O 1
ATOM 3420 N N . TYR A 1 437 ? -12.734 3.149 17.449 1.00 87.81 437 TYR A N 1
ATOM 3421 C CA . TYR A 1 437 ? -13.200 4.533 17.502 1.00 87.81 437 TYR A CA 1
ATOM 3422 C C . TYR A 1 437 ? -12.064 5.506 17.841 1.00 87.81 437 TYR A C 1
ATOM 3424 O O . TYR A 1 437 ? -12.027 6.605 17.295 1.00 87.81 437 TYR A O 1
ATOM 3432 N N . GLU A 1 438 ? -11.089 5.113 18.665 1.00 86.44 438 GLU A N 1
ATOM 3433 C CA . GLU A 1 438 ? -9.848 5.880 18.858 1.00 86.44 438 GLU A CA 1
ATOM 3434 C C . GLU A 1 438 ? -9.060 6.010 17.547 1.00 86.44 438 GLU A C 1
ATOM 3436 O O . GLU A 1 438 ? -8.575 7.094 17.228 1.00 86.44 438 GLU A O 1
ATOM 3441 N N . GLU A 1 439 ? -8.967 4.943 16.750 1.00 80.31 439 GLU A N 1
ATOM 3442 C CA . GLU A 1 439 ? -8.339 4.971 15.427 1.00 80.31 439 GLU A CA 1
ATOM 3443 C C . GLU A 1 439 ? -9.143 5.844 14.448 1.00 80.31 439 GLU A C 1
ATOM 3445 O O . GLU A 1 439 ? -8.586 6.773 13.861 1.00 80.31 439 GLU A O 1
ATOM 3450 N N . PHE A 1 440 ? -10.465 5.651 14.347 1.00 85.12 440 PHE A N 1
ATOM 3451 C CA . PHE A 1 440 ? -11.333 6.493 13.511 1.00 85.12 440 PHE A CA 1
ATOM 3452 C C . PHE A 1 440 ? -11.244 7.985 13.856 1.00 85.12 440 PHE A C 1
ATOM 3454 O O . PHE A 1 440 ? -11.050 8.830 12.981 1.00 85.12 440 PHE A O 1
ATOM 3461 N N . THR A 1 441 ? -11.334 8.327 15.139 1.00 89.94 441 THR A N 1
ATOM 3462 C CA . THR A 1 441 ? -11.273 9.722 15.584 1.00 89.94 441 THR A CA 1
ATOM 3463 C C . THR A 1 441 ? -9.876 10.323 15.402 1.00 89.94 441 THR A C 1
ATOM 3465 O O . THR A 1 441 ? -9.773 11.513 15.103 1.00 89.94 441 THR A O 1
ATOM 3468 N N . GLN A 1 442 ? -8.799 9.531 15.468 1.00 87.88 442 GLN A N 1
ATOM 3469 C CA . GLN A 1 442 ? -7.465 9.984 15.057 1.00 87.88 442 GLN A CA 1
ATOM 3470 C C . GLN A 1 442 ? -7.364 10.249 13.555 1.00 87.88 442 GLN A C 1
ATOM 3472 O O . GLN A 1 442 ? -6.786 11.269 13.186 1.00 87.88 442 GLN A O 1
ATOM 3477 N N . MET A 1 443 ? -7.945 9.398 12.702 1.00 82.94 443 MET A N 1
ATOM 3478 C CA . MET A 1 443 ? -7.989 9.631 11.253 1.00 82.94 443 MET A CA 1
ATOM 3479 C C . MET A 1 443 ? -8.695 10.958 10.940 1.00 82.94 443 MET A C 1
ATOM 3481 O O . MET A 1 443 ? -8.088 11.836 10.332 1.00 82.94 443 MET A O 1
ATOM 3485 N N . VAL A 1 444 ? -9.908 11.182 11.465 1.00 86.88 444 VAL A N 1
ATOM 3486 C CA . VAL A 1 444 ? -10.644 12.453 11.276 1.00 86.88 444 VAL A CA 1
ATOM 3487 C C . VAL A 1 444 ? -9.853 13.659 11.809 1.00 86.88 444 VAL A C 1
ATOM 3489 O O . VAL A 1 444 ? -9.804 14.704 11.157 1.00 86.88 444 VAL A O 1
ATOM 3492 N N . ALA A 1 445 ? -9.195 13.523 12.967 1.00 88.88 445 ALA A N 1
ATOM 3493 C CA . ALA A 1 445 ? -8.368 14.583 13.548 1.00 88.88 445 ALA A CA 1
ATOM 3494 C C . ALA A 1 445 ? -7.115 14.911 12.719 1.00 88.88 445 ALA A C 1
ATOM 3496 O O . ALA A 1 445 ? -6.669 16.057 12.757 1.00 88.88 445 ALA A O 1
ATOM 3497 N N . LEU A 1 446 ? -6.544 13.938 12.001 1.00 84.12 446 LEU A N 1
ATOM 3498 C CA . LEU A 1 446 ? -5.395 14.133 11.111 1.00 84.12 446 LEU A CA 1
ATOM 3499 C C . LEU A 1 446 ? -5.823 14.713 9.756 1.00 84.12 446 LEU A C 1
ATOM 3501 O O . LEU A 1 446 ? -5.201 15.665 9.297 1.00 84.12 446 LEU A O 1
ATOM 3505 N N . THR A 1 447 ? -6.905 14.207 9.154 1.00 81.12 447 THR A N 1
ATOM 3506 C CA . THR A 1 447 ? -7.427 14.706 7.869 1.00 81.12 447 THR A CA 1
ATOM 3507 C C . THR A 1 447 ? -7.906 16.155 7.964 1.00 81.12 447 THR A C 1
ATOM 3509 O O . THR A 1 447 ? -7.659 16.947 7.060 1.00 81.12 447 THR A O 1
ATOM 3512 N N . SER A 1 448 ? -8.603 16.525 9.044 1.00 84.62 448 SER A N 1
ATOM 3513 C CA . SER A 1 448 ? -9.022 17.910 9.274 1.00 84.62 448 SER A CA 1
ATOM 3514 C C . SER A 1 448 ? -9.252 18.190 10.764 1.00 84.62 448 SER A C 1
ATOM 3516 O O . SER A 1 448 ? -10.354 17.975 11.285 1.00 84.62 448 SER A O 1
ATOM 3518 N N . PRO A 1 449 ? -8.265 18.787 11.462 1.00 87.62 449 PRO A N 1
ATOM 3519 C CA . PRO A 1 449 ? -8.449 19.283 12.826 1.00 87.62 449 PRO A CA 1
ATOM 3520 C C . PRO A 1 449 ? -9.600 20.294 12.948 1.00 87.62 449 PRO A C 1
ATOM 3522 O O . PRO A 1 449 ? -10.190 20.433 14.018 1.00 87.62 449 PRO A O 1
ATOM 3525 N N . ARG A 1 450 ? -9.935 21.012 11.863 1.00 87.69 450 ARG A N 1
ATOM 3526 C CA . ARG A 1 450 ? -11.078 21.937 11.815 1.00 87.69 450 ARG A CA 1
ATOM 3527 C C . ARG A 1 450 ? -12.401 21.172 11.846 1.00 87.69 450 ARG A C 1
ATOM 3529 O O . ARG A 1 450 ? -13.234 21.473 12.692 1.00 87.69 450 ARG A O 1
ATOM 3536 N N . THR A 1 451 ? -12.562 20.156 10.999 1.00 89.31 451 THR A N 1
ATOM 3537 C CA . THR A 1 451 ? -13.755 19.292 10.984 1.00 89.31 451 THR A CA 1
ATOM 3538 C C . THR A 1 451 ? -13.904 18.546 12.308 1.00 89.31 451 THR A C 1
ATOM 3540 O O . THR A 1 451 ? -14.997 18.489 12.856 1.00 89.31 451 THR A O 1
ATOM 3543 N N . TYR A 1 452 ? -12.801 18.073 12.893 1.00 93.06 452 TYR A N 1
ATOM 3544 C CA . TYR A 1 452 ? -12.815 17.436 14.210 1.00 93.06 452 TYR A CA 1
ATOM 3545 C C . TYR A 1 452 ? -13.375 18.349 15.314 1.00 93.06 452 TYR A C 1
ATOM 3547 O O . TYR A 1 452 ? -14.219 17.930 16.104 1.00 93.06 452 TYR A O 1
ATOM 3555 N N . ARG A 1 453 ? -12.954 19.623 15.346 1.00 91.88 453 ARG A N 1
ATOM 3556 C CA . ARG A 1 453 ? -13.491 20.620 16.291 1.00 91.88 453 ARG A CA 1
ATOM 3557 C C . ARG A 1 453 ? -14.953 20.980 16.019 1.00 91.88 453 ARG A C 1
ATOM 3559 O O . ARG A 1 453 ? -15.650 21.302 16.970 1.00 91.88 453 ARG A O 1
ATOM 3566 N N . LEU A 1 454 ? -15.410 20.920 14.765 1.00 92.88 454 LEU A N 1
ATOM 3567 C CA . LEU A 1 454 ? -16.819 21.129 14.407 1.00 92.88 454 LEU A CA 1
ATOM 3568 C C . LEU A 1 454 ? -17.711 19.946 14.813 1.00 92.88 454 LEU A C 1
ATOM 3570 O O . LEU A 1 454 ? -18.872 20.153 15.133 1.00 92.88 454 LEU A O 1
ATOM 3574 N N . LEU A 1 455 ? -17.180 18.720 14.832 1.00 91.81 455 LEU A N 1
ATOM 3575 C CA . LEU A 1 455 ? -17.920 17.523 15.250 1.00 91.81 455 LEU A CA 1
ATOM 3576 C C . LEU A 1 455 ? -17.987 17.354 16.778 1.00 91.81 455 LEU A C 1
ATOM 3578 O O . LEU A 1 455 ? -18.978 16.838 17.290 1.00 91.81 455 LEU A O 1
ATOM 3582 N N . ALA A 1 456 ? -16.963 17.803 17.511 1.00 90.19 456 ALA A N 1
ATOM 3583 C CA . ALA A 1 456 ? -16.841 17.610 18.962 1.00 90.19 456 ALA A CA 1
ATOM 3584 C C . ALA A 1 456 ? -18.012 18.129 19.835 1.00 90.19 456 ALA A C 1
ATOM 3586 O O . ALA A 1 456 ? -18.237 17.535 20.888 1.00 90.19 456 ALA A O 1
ATOM 3587 N N . PRO A 1 457 ? -18.770 19.183 19.460 1.00 89.19 457 PRO A N 1
ATOM 3588 C CA . PRO A 1 457 ? -19.980 19.590 20.182 1.00 89.19 457 PRO A CA 1
ATOM 3589 C C . PRO A 1 457 ? -21.191 18.673 19.950 1.00 89.19 457 PRO A C 1
ATOM 3591 O O . PRO A 1 457 ? -22.113 18.676 20.759 1.00 89.19 457 PRO A O 1
ATOM 3594 N N . HIS A 1 458 ? -21.216 17.923 18.843 1.00 89.62 458 HIS A N 1
ATOM 3595 C CA . HIS A 1 458 ? -22.379 17.138 18.406 1.00 89.62 458 HIS A CA 1
ATOM 3596 C C . HIS A 1 458 ? -22.248 15.639 18.699 1.00 89.62 458 HIS A C 1
ATOM 3598 O O . HIS A 1 458 ? -23.256 14.960 18.881 1.00 89.62 458 HIS A O 1
ATOM 3604 N N . ILE A 1 459 ? -21.019 15.116 18.746 1.00 91.38 459 ILE A N 1
ATOM 3605 C CA . ILE A 1 459 ? -20.717 13.713 19.048 1.00 91.38 459 ILE A CA 1
ATOM 3606 C C . ILE A 1 459 ? -19.571 13.611 20.056 1.00 91.38 459 ILE A C 1
ATOM 3608 O O . ILE A 1 459 ? -18.645 14.423 20.048 1.00 91.38 459 ILE A O 1
ATOM 3612 N N . GLN A 1 460 ? -19.601 12.589 20.916 1.00 92.06 460 GLN A N 1
ATOM 3613 C CA . GLN A 1 460 ? -18.575 12.418 21.941 1.00 92.06 460 GLN A CA 1
ATOM 3614 C C . GLN A 1 460 ? -17.237 11.995 21.321 1.00 92.06 460 GLN A C 1
ATOM 3616 O O . GLN A 1 460 ? -17.021 10.826 20.992 1.00 92.06 460 GLN A O 1
ATOM 3621 N N . LEU A 1 461 ? -16.317 12.949 21.203 1.00 92.62 461 LEU A N 1
ATOM 3622 C CA . LEU A 1 461 ? -14.973 12.752 20.666 1.00 92.62 461 LEU A CA 1
ATOM 3623 C C . LEU A 1 461 ? -13.901 12.803 21.772 1.00 92.62 461 LEU A C 1
ATOM 3625 O O . LEU A 1 461 ? -14.004 13.622 22.691 1.00 92.62 461 LEU A O 1
ATOM 3629 N N . PRO A 1 462 ? -12.824 11.998 21.679 1.00 91.25 462 PRO A N 1
ATOM 3630 C CA . PRO A 1 462 ? -11.627 12.206 22.490 1.00 91.25 462 PRO A CA 1
ATOM 3631 C C . PRO A 1 462 ? -11.036 13.605 22.266 1.00 91.25 462 PRO A C 1
ATOM 3633 O O . PRO A 1 462 ? -11.100 14.159 21.166 1.00 91.25 462 PRO A O 1
ATOM 3636 N N . SER A 1 463 ? -10.402 14.192 23.282 1.00 88.69 463 SER A N 1
ATOM 3637 C CA . SER A 1 463 ? -9.728 15.483 23.103 1.00 88.69 463 SER A CA 1
ATOM 3638 C C . SER A 1 463 ? -8.481 15.344 22.218 1.00 88.69 463 SER A C 1
ATOM 3640 O O . SER A 1 463 ? -7.807 14.314 22.222 1.00 88.69 463 SER A O 1
ATOM 3642 N N . LEU A 1 464 ? -8.089 16.407 21.506 1.00 87.75 464 LEU A N 1
ATOM 3643 C CA . LEU A 1 464 ? -6.839 16.397 20.725 1.00 87.75 464 LEU A CA 1
ATOM 3644 C C . LEU A 1 464 ? -5.602 16.102 21.604 1.00 87.75 464 LEU A C 1
ATOM 3646 O O . LEU A 1 464 ? -4.647 15.482 21.137 1.00 87.75 464 LEU A O 1
ATOM 3650 N N . ARG A 1 465 ? -5.653 16.475 22.894 1.00 86.81 465 ARG A N 1
ATOM 3651 C CA . ARG A 1 465 ? -4.633 16.150 23.904 1.00 86.81 465 ARG A CA 1
ATOM 3652 C C . ARG A 1 465 ? -4.593 14.655 24.244 1.00 86.81 465 ARG A C 1
ATOM 3654 O O . ARG A 1 465 ? -3.510 14.126 24.471 1.00 86.81 465 ARG A O 1
ATOM 3661 N N . HIS A 1 466 ? -5.736 13.965 24.249 1.00 87.75 466 HIS A N 1
ATOM 3662 C CA . HIS A 1 466 ? -5.781 12.508 24.397 1.00 87.75 466 HIS A CA 1
ATOM 3663 C C . HIS A 1 466 ? -5.047 11.831 23.228 1.00 87.75 466 HIS A C 1
ATOM 3665 O O . HIS A 1 466 ? -4.129 11.052 23.462 1.00 87.75 466 HIS A O 1
ATOM 3671 N N . HIS A 1 467 ? -5.338 12.230 21.985 1.00 87.31 467 HIS A N 1
ATOM 3672 C CA . HIS A 1 467 ? -4.644 11.719 20.790 1.00 87.31 467 HIS A CA 1
ATOM 3673 C C . HIS A 1 467 ? -3.136 12.011 20.792 1.00 87.31 467 HIS A C 1
ATOM 3675 O O . HIS A 1 467 ? -2.335 11.175 20.378 1.00 87.31 467 HIS A O 1
ATOM 3681 N N . GLN A 1 468 ? -2.718 13.184 21.279 1.00 83.44 468 GLN A N 1
ATOM 3682 C CA . GLN A 1 468 ? -1.298 13.490 21.497 1.00 83.44 468 GLN A CA 1
ATOM 3683 C C . GLN A 1 468 ? -0.672 12.566 22.552 1.00 83.44 468 GLN A C 1
ATOM 3685 O O . GLN A 1 468 ? 0.395 12.013 22.302 1.00 83.44 468 GLN A O 1
ATOM 3690 N N . SER A 1 469 ? -1.346 12.349 23.687 1.00 84.56 469 SER A N 1
ATOM 3691 C CA . SER A 1 469 ? -0.867 11.464 24.757 1.00 84.56 469 SER A CA 1
ATOM 3692 C C . SER A 1 469 ? -0.851 9.984 24.368 1.00 84.56 469 SER A C 1
ATOM 3694 O O . SER A 1 469 ? -0.084 9.227 24.960 1.00 84.56 469 SER A O 1
ATOM 3696 N N . LEU A 1 470 ? -1.697 9.546 23.433 1.00 80.62 470 LEU A N 1
ATOM 3697 C CA . LEU A 1 470 ? -1.670 8.179 22.915 1.00 80.62 470 LEU A CA 1
ATOM 3698 C C . LEU A 1 470 ? -0.442 7.984 22.014 1.00 80.62 470 LEU A C 1
ATOM 3700 O O . LEU A 1 470 ? 0.339 7.055 22.215 1.00 80.62 470 LEU A O 1
ATOM 3704 N N . ARG A 1 471 ? -0.199 8.929 21.096 1.00 78.69 471 ARG A N 1
ATOM 3705 C CA . ARG A 1 471 ? 0.995 8.930 20.237 1.00 78.69 471 ARG A CA 1
ATOM 3706 C C . ARG A 1 471 ? 2.299 9.070 21.023 1.00 78.69 471 ARG A C 1
ATOM 3708 O O . ARG A 1 471 ? 3.263 8.407 20.678 1.00 78.69 471 ARG A O 1
ATOM 3715 N N . SER A 1 472 ? 2.333 9.847 22.109 1.00 75.69 472 SER A N 1
ATOM 3716 C CA . SER A 1 472 ? 3.529 9.955 22.966 1.00 75.69 472 SER A CA 1
ATOM 3717 C C . SER A 1 472 ? 3.798 8.713 23.829 1.00 75.69 472 SER A C 1
ATOM 3719 O O . SER A 1 472 ? 4.826 8.653 24.494 1.00 75.69 472 SER A O 1
ATOM 3721 N N . ARG A 1 473 ? 2.860 7.756 23.881 1.00 77.38 473 ARG A N 1
ATOM 3722 C CA . ARG A 1 473 ? 3.036 6.430 24.502 1.00 77.38 473 ARG A CA 1
ATOM 3723 C C . ARG A 1 473 ? 3.351 5.340 23.478 1.00 77.38 473 ARG A C 1
ATOM 3725 O O . ARG A 1 473 ? 3.691 4.230 23.873 1.00 77.38 473 ARG A O 1
ATOM 3732 N N . SER A 1 474 ? 3.197 5.636 22.188 1.00 69.44 474 SER A N 1
ATOM 3733 C CA . SER A 1 474 ? 3.662 4.751 21.122 1.00 69.44 474 SER A CA 1
ATOM 3734 C C . SER A 1 474 ? 5.196 4.751 21.126 1.00 69.44 474 SER A C 1
ATOM 3736 O O . SER A 1 474 ? 5.782 5.798 21.422 1.00 69.44 474 SER A O 1
ATOM 3738 N N . PRO A 1 475 ? 5.860 3.623 20.820 1.00 67.88 475 PRO A N 1
ATOM 3739 C CA . PRO A 1 475 ? 7.309 3.617 20.664 1.00 67.88 475 PRO A CA 1
ATOM 3740 C C . PRO A 1 475 ? 7.715 4.620 19.578 1.00 67.88 475 PRO A C 1
ATOM 3742 O O . PRO A 1 475 ? 7.028 4.770 18.564 1.00 67.88 475 PRO A O 1
ATOM 3745 N N . LEU A 1 476 ? 8.820 5.330 19.809 1.00 67.94 476 LEU A N 1
ATOM 3746 C CA . LEU A 1 476 ? 9.416 6.182 18.784 1.00 67.94 476 LEU A CA 1
ATOM 3747 C C . LEU A 1 476 ? 9.936 5.298 17.650 1.00 67.94 476 LEU A C 1
ATOM 3749 O O . LEU A 1 476 ? 10.471 4.220 17.902 1.00 67.94 476 LEU A O 1
ATOM 3753 N N . PHE A 1 477 ? 9.793 5.762 16.409 1.00 77.75 477 PHE A N 1
ATOM 3754 C CA . PHE A 1 477 ? 10.402 5.067 15.282 1.00 77.75 477 PHE A CA 1
ATOM 3755 C C . PHE A 1 477 ? 11.938 5.147 15.399 1.00 77.75 477 PHE A C 1
ATOM 3757 O O . PHE A 1 477 ? 12.448 6.235 15.700 1.00 77.75 477 PHE A O 1
ATOM 3764 N N . PRO A 1 478 ? 12.677 4.040 15.200 1.00 75.00 478 PRO A N 1
ATOM 3765 C CA . PRO A 1 478 ? 14.132 4.045 15.298 1.00 75.00 478 PRO A CA 1
ATOM 3766 C C . PRO A 1 478 ? 14.806 5.036 14.343 1.00 75.00 478 PRO A C 1
ATOM 3768 O O . PRO A 1 478 ? 14.333 5.284 13.237 1.00 75.00 478 PRO A O 1
ATOM 3771 N N . ARG A 1 479 ? 15.938 5.603 14.777 1.00 66.56 479 ARG A N 1
ATOM 3772 C CA . ARG A 1 479 ? 16.728 6.566 13.981 1.00 66.56 479 ARG A CA 1
ATOM 3773 C C . ARG A 1 479 ? 17.603 5.907 12.911 1.00 66.56 479 ARG A C 1
ATOM 3775 O O . ARG A 1 479 ? 18.060 6.580 11.998 1.00 66.56 479 ARG A O 1
ATOM 3782 N N . PHE A 1 480 ? 17.854 4.612 13.069 1.00 74.81 480 PHE A N 1
ATOM 3783 C CA . PHE A 1 480 ? 18.752 3.800 12.257 1.00 74.81 480 PHE A CA 1
ATOM 3784 C C . PHE A 1 480 ? 18.092 2.445 11.991 1.00 74.81 480 PHE A C 1
ATOM 3786 O O . PHE A 1 480 ? 17.079 2.111 12.614 1.00 74.81 480 PHE A O 1
ATOM 3793 N N . ILE A 1 481 ? 18.680 1.647 11.100 1.00 79.25 481 ILE A N 1
ATOM 3794 C CA . ILE A 1 481 ? 18.321 0.235 10.953 1.00 79.25 481 ILE A CA 1
ATOM 3795 C C . ILE A 1 481 ? 18.613 -0.453 12.298 1.00 79.25 481 ILE A C 1
ATOM 3797 O O . ILE A 1 481 ? 19.732 -0.396 12.799 1.00 79.25 481 ILE A O 1
ATOM 3801 N N . CYS A 1 482 ? 17.597 -1.033 12.941 1.00 81.19 482 CYS A N 1
ATOM 3802 C CA . CYS A 1 482 ? 17.769 -1.735 14.213 1.00 81.19 482 CYS A CA 1
ATOM 3803 C C . CYS A 1 482 ? 16.731 -2.846 14.402 1.00 81.19 482 CYS A C 1
ATOM 3805 O O . CYS A 1 482 ? 15.673 -2.851 13.768 1.00 81.19 482 CYS A O 1
ATOM 3807 N N . ASN A 1 483 ? 17.020 -3.770 15.321 1.00 81.44 483 ASN A N 1
ATOM 3808 C CA . ASN A 1 483 ? 16.210 -4.964 15.561 1.00 81.44 483 ASN A CA 1
ATOM 3809 C C . ASN A 1 483 ? 14.741 -4.655 15.932 1.00 81.44 483 ASN A C 1
ATOM 3811 O O . ASN A 1 483 ? 13.838 -5.388 15.531 1.00 81.44 483 ASN A O 1
ATOM 3815 N N . ASP A 1 484 ? 14.481 -3.552 16.642 1.00 79.69 484 ASP A N 1
ATOM 3816 C CA . ASP A 1 484 ? 13.131 -3.168 17.083 1.00 79.69 484 ASP A CA 1
ATOM 3817 C C . ASP A 1 484 ? 12.172 -2.908 15.909 1.00 79.69 484 ASP A C 1
ATOM 3819 O O . ASP A 1 484 ? 10.993 -3.262 15.984 1.00 79.69 484 ASP A O 1
ATOM 3823 N N . SER A 1 485 ? 12.670 -2.358 14.795 1.00 81.19 485 SER A N 1
ATOM 3824 C CA . SER A 1 485 ? 11.877 -2.180 13.570 1.00 81.19 485 SER A CA 1
ATOM 3825 C C . SER A 1 485 ? 11.415 -3.511 12.977 1.00 81.19 485 SER A C 1
ATOM 3827 O O . SER A 1 485 ? 10.279 -3.630 12.513 1.00 81.19 485 SER A O 1
ATOM 3829 N N . PHE A 1 486 ? 12.275 -4.531 12.998 1.00 84.81 486 PHE A N 1
ATOM 3830 C CA . PHE A 1 486 ? 11.964 -5.848 12.441 1.00 84.81 486 PHE A CA 1
ATOM 3831 C C . PHE A 1 486 ? 11.062 -6.664 13.379 1.00 84.81 486 PHE A C 1
ATOM 3833 O O . PHE A 1 486 ? 10.166 -7.363 12.905 1.00 84.81 486 PHE A O 1
ATOM 3840 N N . LEU A 1 487 ? 11.193 -6.489 14.700 1.00 84.56 487 LEU A N 1
ATOM 3841 C CA . LEU A 1 487 ? 10.225 -6.990 15.684 1.00 84.56 487 LEU A CA 1
ATOM 3842 C C . LEU A 1 487 ? 8.843 -6.341 15.508 1.00 84.56 487 LEU A C 1
ATOM 3844 O O . LEU A 1 487 ? 7.830 -7.038 15.547 1.00 84.56 487 LEU A O 1
ATOM 3848 N N . LEU A 1 488 ? 8.775 -5.028 15.257 1.00 80.88 488 LEU A N 1
ATOM 3849 C CA . LEU A 1 488 ? 7.513 -4.345 14.953 1.00 80.88 488 LEU A CA 1
ATOM 3850 C C . LEU A 1 488 ? 6.877 -4.887 13.662 1.00 80.88 488 LEU A C 1
ATOM 3852 O O . LEU A 1 488 ? 5.672 -5.144 13.637 1.00 80.88 488 LEU A O 1
ATOM 3856 N N . ALA A 1 489 ? 7.683 -5.129 12.625 1.00 81.50 489 ALA A N 1
ATOM 3857 C CA . ALA A 1 489 ? 7.229 -5.758 11.389 1.00 81.50 489 ALA A CA 1
ATOM 3858 C C . ALA A 1 489 ? 6.711 -7.189 11.617 1.00 81.50 489 ALA A C 1
ATOM 3860 O O . ALA A 1 489 ? 5.636 -7.532 11.125 1.00 81.50 489 ALA A O 1
ATOM 3861 N N . GLN A 1 490 ? 7.401 -7.998 12.425 1.00 82.94 490 GLN A N 1
ATOM 3862 C CA . GLN A 1 490 ? 6.957 -9.344 12.799 1.00 82.94 490 GLN A CA 1
ATOM 3863 C C . GLN A 1 490 ? 5.637 -9.309 13.588 1.00 82.94 490 GLN A C 1
ATOM 3865 O O . GLN A 1 490 ? 4.715 -10.071 13.290 1.00 82.94 490 GLN A O 1
ATOM 3870 N N . HIS A 1 491 ? 5.497 -8.391 14.550 1.00 81.94 491 HIS A N 1
ATOM 3871 C CA . HIS A 1 491 ? 4.240 -8.179 15.269 1.00 81.94 491 HIS A CA 1
ATOM 3872 C C . HIS A 1 491 ? 3.103 -7.745 14.338 1.00 81.94 491 HIS A C 1
ATOM 3874 O O . HIS A 1 491 ? 1.975 -8.209 14.511 1.00 81.94 491 HIS A O 1
ATOM 3880 N N . TYR A 1 492 ? 3.387 -6.914 13.331 1.00 78.88 492 TYR A N 1
ATOM 3881 C CA . TYR A 1 492 ? 2.403 -6.529 12.323 1.00 78.88 492 TYR A CA 1
ATOM 3882 C C . TYR A 1 492 ? 1.947 -7.735 11.491 1.00 78.88 492 TYR A C 1
ATOM 3884 O O . TYR A 1 492 ? 0.748 -8.017 11.470 1.00 78.88 492 TYR A O 1
ATOM 3892 N N . MET A 1 493 ? 2.879 -8.512 10.919 1.00 76.56 493 MET A N 1
ATOM 3893 C CA . MET A 1 493 ? 2.570 -9.765 10.207 1.00 76.56 493 MET A CA 1
ATOM 3894 C C . MET A 1 493 ? 1.685 -10.695 11.059 1.00 76.56 493 MET A C 1
ATOM 3896 O O . MET A 1 493 ? 0.630 -11.143 10.608 1.00 76.56 493 MET A O 1
ATOM 3900 N N . ALA A 1 494 ? 2.054 -10.905 12.329 1.00 77.44 494 ALA A N 1
ATOM 3901 C CA . ALA A 1 494 ? 1.307 -11.741 13.269 1.00 77.44 494 ALA A CA 1
ATOM 3902 C C . ALA A 1 494 ? -0.101 -11.199 13.586 1.00 77.44 494 ALA A C 1
ATOM 3904 O O . ALA A 1 494 ? -1.046 -11.977 13.685 1.00 77.44 494 ALA A O 1
ATOM 3905 N N . SER A 1 495 ? -0.269 -9.877 13.714 1.00 71.38 495 SER A N 1
ATOM 3906 C CA . SER A 1 495 ? -1.578 -9.242 13.957 1.00 71.38 495 SER A CA 1
ATOM 3907 C C . SER A 1 495 ? -2.529 -9.274 12.756 1.00 71.38 495 SER A C 1
ATOM 3909 O O . SER A 1 495 ? -3.743 -9.270 12.944 1.00 71.38 495 SER A O 1
ATOM 3911 N N . VAL A 1 496 ? -1.983 -9.335 11.538 1.00 70.56 496 VAL A N 1
ATOM 3912 C CA . VAL A 1 496 ? -2.736 -9.582 10.298 1.00 70.56 496 VAL A CA 1
ATOM 3913 C C . VAL A 1 496 ? -2.983 -11.088 10.096 1.00 70.56 496 VAL A C 1
ATOM 3915 O O . VAL A 1 496 ? -3.858 -11.472 9.325 1.00 70.56 496 VAL A O 1
ATOM 3918 N N . GLY A 1 497 ? -2.247 -11.953 10.805 1.00 71.56 497 GLY A N 1
ATOM 3919 C CA . GLY A 1 497 ? -2.307 -13.408 10.646 1.00 71.56 497 GLY A CA 1
ATOM 3920 C C . GLY A 1 497 ? -1.640 -13.902 9.358 1.00 71.56 497 GLY A C 1
ATOM 3921 O O . GLY A 1 497 ? -2.031 -14.937 8.826 1.00 71.56 497 GLY A O 1
ATOM 3922 N N . TYR A 1 498 ? -0.664 -13.154 8.833 1.00 77.19 498 TYR A N 1
ATOM 3923 C CA . TYR A 1 498 ? -0.043 -13.406 7.533 1.00 77.19 498 TYR A CA 1
ATOM 3924 C C . TYR A 1 498 ? 1.411 -13.875 7.665 1.00 77.19 498 TYR A C 1
ATOM 3926 O O . TYR A 1 498 ? 2.215 -13.241 8.343 1.00 77.19 498 TYR A O 1
ATOM 3934 N N . SER A 1 499 ? 1.759 -14.958 6.968 1.00 72.19 499 SER A N 1
ATOM 3935 C CA . SER A 1 499 ? 3.111 -15.546 6.920 1.00 72.19 499 SER A CA 1
ATOM 3936 C C . SER A 1 499 ? 3.640 -15.744 5.490 1.00 72.19 499 SER A C 1
ATOM 3938 O O . SER A 1 499 ? 4.567 -16.521 5.275 1.00 72.19 499 SER A O 1
ATOM 3940 N N . GLY A 1 500 ? 3.002 -15.109 4.504 1.00 73.69 500 GLY A N 1
ATOM 3941 C CA . GLY A 1 500 ? 3.297 -15.294 3.083 1.00 73.69 500 GLY A CA 1
ATOM 3942 C C . GLY A 1 500 ? 4.398 -14.378 2.530 1.00 73.69 500 GLY A C 1
ATOM 3943 O O . GLY A 1 500 ? 5.116 -13.733 3.298 1.00 73.69 500 GLY A O 1
ATOM 3944 N N . PRO A 1 501 ? 4.530 -14.286 1.192 1.00 76.00 501 PRO A N 1
ATOM 3945 C CA . PRO A 1 501 ? 5.480 -13.387 0.538 1.00 76.00 501 PRO A CA 1
ATOM 3946 C C . PRO A 1 501 ? 5.249 -11.925 0.929 1.00 76.00 501 PRO A C 1
ATOM 3948 O O . PRO A 1 501 ? 4.105 -11.488 1.054 1.00 76.00 501 PRO A O 1
ATOM 3951 N N . THR A 1 502 ? 6.317 -11.142 1.037 1.00 76.88 502 THR A N 1
ATOM 3952 C CA . THR A 1 502 ? 6.257 -9.676 1.116 1.00 76.88 502 THR A CA 1
ATOM 3953 C C . THR A 1 502 ? 7.096 -9.033 0.014 1.00 76.88 502 THR A C 1
ATOM 3955 O O . THR A 1 502 ? 8.108 -9.582 -0.428 1.00 76.88 502 THR A O 1
ATOM 3958 N N . ALA A 1 503 ? 6.676 -7.861 -0.455 1.00 71.50 503 ALA A N 1
ATOM 3959 C CA . ALA A 1 503 ? 7.468 -7.037 -1.357 1.00 71.50 503 ALA A CA 1
ATOM 3960 C C . ALA A 1 503 ? 8.242 -6.004 -0.531 1.00 71.50 503 ALA A C 1
ATOM 3962 O O . ALA A 1 503 ? 7.637 -5.212 0.194 1.00 71.50 503 ALA A O 1
ATOM 3963 N N . ALA A 1 504 ? 9.572 -6.007 -0.630 1.00 73.44 504 ALA A N 1
ATOM 3964 C CA . ALA A 1 504 ? 10.395 -4.914 -0.135 1.00 73.44 504 ALA A CA 1
ATOM 3965 C C . ALA A 1 504 ? 10.532 -3.851 -1.234 1.00 73.44 504 ALA A C 1
ATOM 3967 O O . ALA A 1 504 ? 10.659 -4.161 -2.423 1.00 73.44 504 ALA A O 1
ATOM 3968 N N . THR A 1 505 ? 10.505 -2.585 -0.839 1.00 73.06 505 THR A N 1
ATOM 3969 C CA . THR A 1 505 ? 10.647 -1.443 -1.745 1.00 73.06 505 THR A CA 1
ATOM 3970 C C . THR A 1 505 ? 11.484 -0.352 -1.094 1.00 73.06 505 THR A C 1
ATOM 3972 O O . THR A 1 505 ? 11.458 -0.175 0.129 1.00 73.06 505 THR A O 1
ATOM 3975 N N . LYS A 1 506 ? 12.234 0.379 -1.920 1.00 76.38 506 LYS A N 1
ATOM 3976 C CA . LYS A 1 506 ? 13.135 1.440 -1.490 1.00 76.38 506 LYS A CA 1
ATOM 3977 C C . LYS A 1 506 ? 13.019 2.663 -2.400 1.00 76.38 506 LYS A C 1
ATOM 3979 O O . LYS A 1 506 ? 13.093 2.538 -3.618 1.00 76.38 506 LYS A O 1
ATOM 3984 N N . ALA A 1 507 ? 12.948 3.852 -1.803 1.00 55.53 507 ALA A N 1
ATOM 3985 C CA . ALA A 1 507 ? 13.004 5.125 -2.526 1.00 55.53 507 ALA A CA 1
ATOM 3986 C C . ALA A 1 507 ? 13.899 6.155 -1.814 1.00 55.53 507 ALA A C 1
ATOM 3988 O O . ALA A 1 507 ? 14.322 5.958 -0.669 1.00 55.53 507 ALA A O 1
ATOM 3989 N N . VAL A 1 508 ? 14.203 7.253 -2.512 1.00 58.38 508 VAL A N 1
ATOM 3990 C CA . VAL A 1 508 ? 14.978 8.394 -2.003 1.00 58.38 508 VAL A CA 1
ATOM 3991 C C . VAL A 1 508 ? 14.160 9.666 -2.157 1.00 58.38 508 VAL A C 1
ATOM 3993 O O . VAL A 1 508 ? 13.671 9.959 -3.243 1.00 58.38 508 VAL A O 1
ATOM 3996 N N . LEU A 1 509 ? 14.082 10.462 -1.096 1.00 51.16 509 LEU A N 1
ATOM 3997 C CA . LEU A 1 509 ? 13.654 11.852 -1.170 1.00 51.16 509 LEU A CA 1
ATOM 3998 C C . LEU A 1 509 ? 14.886 12.758 -1.128 1.00 51.16 509 LEU A C 1
ATOM 4000 O O . LEU A 1 509 ? 15.724 12.597 -0.246 1.00 51.16 509 LEU A O 1
ATOM 4004 N N . VAL A 1 510 ? 14.984 13.720 -2.044 1.00 49.81 510 VAL A N 1
ATOM 4005 C CA . VAL A 1 510 ? 15.990 14.796 -2.002 1.00 49.81 510 VAL A CA 1
ATOM 4006 C C . VAL A 1 510 ? 15.367 16.011 -1.311 1.00 49.81 510 VAL A C 1
ATOM 4008 O O . VAL A 1 510 ? 14.260 16.410 -1.678 1.00 49.81 510 VAL A O 1
ATOM 4011 N N . ALA A 1 511 ? 16.046 16.584 -0.317 1.00 45.75 511 ALA A N 1
ATOM 4012 C CA . ALA A 1 511 ? 15.651 17.864 0.271 1.00 45.75 511 ALA A CA 1
ATOM 4013 C C . ALA A 1 511 ? 15.932 19.017 -0.712 1.00 45.75 511 ALA A C 1
ATOM 4015 O O . ALA A 1 511 ? 16.832 18.914 -1.546 1.00 45.75 511 ALA A O 1
ATOM 4016 N N . ASN A 1 512 ? 15.170 20.110 -0.620 1.00 47.09 512 ASN A N 1
ATOM 4017 C CA . ASN A 1 512 ? 15.305 21.262 -1.515 1.00 47.09 512 ASN A CA 1
ATOM 4018 C C . ASN A 1 512 ? 16.726 21.874 -1.418 1.00 47.09 512 ASN A C 1
ATOM 4020 O O . ASN A 1 512 ? 17.083 22.383 -0.352 1.00 47.09 512 ASN A O 1
ATOM 4024 N N . PRO A 1 513 ? 17.562 21.822 -2.477 1.00 44.97 513 PRO A N 1
ATOM 4025 C CA . PRO A 1 513 ? 18.979 22.168 -2.357 1.00 44.97 513 PRO A CA 1
ATOM 4026 C C . PRO A 1 513 ? 19.236 23.666 -2.127 1.00 44.97 513 PRO A C 1
ATOM 40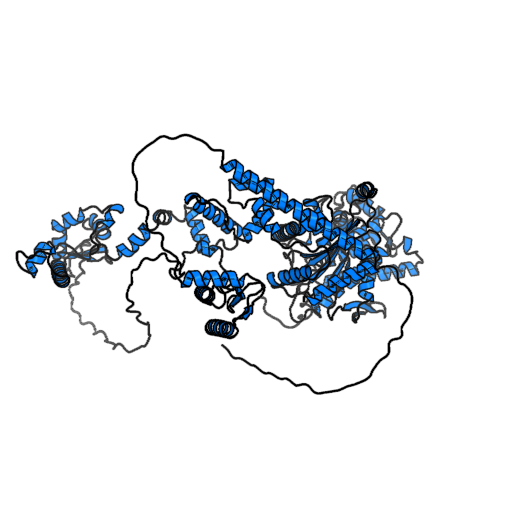28 O O . PRO A 1 513 ? 20.226 24.006 -1.485 1.00 44.97 513 PRO A O 1
ATOM 4031 N N . GLU A 1 514 ? 18.357 24.554 -2.601 1.00 45.34 514 GLU A N 1
ATOM 4032 C CA . GLU A 1 514 ? 18.565 26.013 -2.547 1.00 45.34 514 GLU A CA 1
ATOM 4033 C C . GLU A 1 514 ? 18.355 26.601 -1.138 1.00 45.34 514 GLU A C 1
ATOM 4035 O O . GLU A 1 514 ? 19.138 27.437 -0.686 1.00 45.34 514 GLU A O 1
ATOM 4040 N N . GLU A 1 515 ? 17.351 26.132 -0.389 1.00 46.12 515 GLU A N 1
ATOM 4041 C CA . GLU A 1 515 ? 17.185 26.513 1.026 1.00 46.12 515 GLU A CA 1
ATOM 4042 C C . GLU A 1 515 ? 18.301 25.928 1.898 1.00 46.12 515 GLU A C 1
ATOM 4044 O O . GLU A 1 515 ? 18.781 26.584 2.824 1.00 46.12 515 GLU A O 1
ATOM 4049 N N . LEU A 1 516 ? 18.758 24.716 1.570 1.00 40.66 516 LEU A N 1
ATOM 4050 C CA . LEU A 1 516 ? 19.813 24.038 2.313 1.00 40.66 516 LEU A CA 1
ATOM 4051 C C . LEU A 1 516 ? 21.166 24.749 2.158 1.00 40.66 516 LEU A C 1
ATOM 4053 O O . LEU A 1 516 ? 21.860 24.940 3.153 1.00 40.66 516 LEU A O 1
ATOM 4057 N N . GLN A 1 517 ? 21.521 25.213 0.953 1.00 47.09 517 GLN A N 1
ATOM 4058 C CA . GLN A 1 517 ? 22.765 25.961 0.700 1.00 47.09 517 GLN A CA 1
ATOM 4059 C C . GLN A 1 517 ? 22.897 27.234 1.551 1.00 47.09 517 GLN A C 1
ATOM 4061 O O . GLN A 1 517 ? 23.987 27.526 2.038 1.00 47.09 517 GLN A O 1
ATOM 4066 N N . ASN A 1 518 ? 21.797 27.946 1.805 1.00 52.38 518 ASN A N 1
ATOM 4067 C CA . ASN A 1 518 ? 21.808 29.151 2.643 1.00 52.38 518 ASN A CA 1
ATOM 4068 C C . ASN A 1 518 ? 21.971 28.853 4.147 1.00 52.38 518 ASN A C 1
ATOM 4070 O O . ASN A 1 518 ? 22.413 29.717 4.905 1.00 52.38 518 ASN A O 1
ATOM 4074 N N . LEU A 1 519 ? 21.629 27.638 4.585 1.00 43.91 519 LEU A N 1
ATOM 4075 C CA . LEU A 1 519 ? 21.744 27.188 5.978 1.00 43.91 519 LEU A CA 1
ATOM 4076 C C . LEU A 1 519 ? 23.082 26.464 6.241 1.00 43.91 519 LEU A C 1
ATOM 4078 O O . LEU A 1 519 ? 23.606 26.515 7.352 1.00 43.91 519 LEU A O 1
ATOM 4082 N N . LEU A 1 520 ? 23.671 25.866 5.198 1.00 45.66 520 LEU A N 1
ATOM 4083 C CA . LEU A 1 520 ? 24.962 25.165 5.207 1.00 45.66 520 LEU A CA 1
ATOM 4084 C C . LEU A 1 520 ? 26.175 26.061 5.497 1.00 45.66 520 LEU A C 1
ATOM 4086 O O . LEU A 1 520 ? 27.196 25.560 5.950 1.00 45.66 520 LEU A O 1
ATOM 4090 N N . ALA A 1 521 ? 26.080 27.379 5.309 1.00 53.19 521 ALA A N 1
ATOM 4091 C CA . ALA A 1 521 ? 27.190 28.312 5.536 1.00 53.19 521 ALA A CA 1
ATOM 4092 C C . ALA A 1 521 ? 27.570 28.531 7.025 1.00 53.19 521 ALA A C 1
ATOM 4094 O O . ALA A 1 521 ? 28.259 29.502 7.338 1.00 53.19 521 ALA A O 1
ATOM 4095 N N . ARG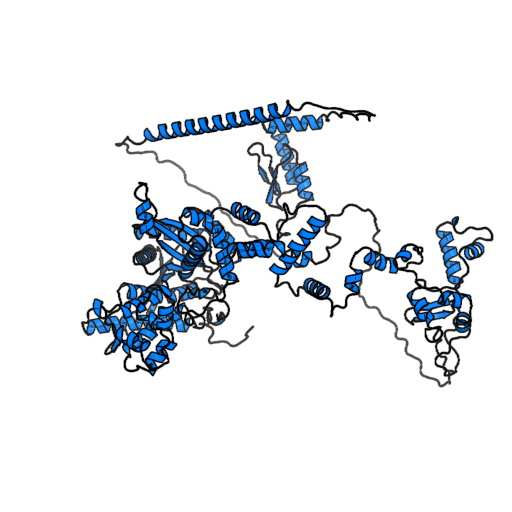 A 1 522 ? 27.065 27.709 7.962 1.00 50.28 522 ARG A N 1
ATOM 4096 C CA . ARG A 1 522 ? 27.215 27.909 9.421 1.00 50.28 522 ARG A CA 1
ATOM 4097 C C . ARG A 1 522 ? 27.462 26.647 10.261 1.00 50.28 522 ARG A C 1
ATOM 4099 O O . ARG A 1 522 ? 27.567 26.783 11.475 1.00 50.28 522 ARG A O 1
ATOM 4106 N N . LEU A 1 523 ? 27.505 25.447 9.676 1.00 45.81 523 LEU A N 1
ATOM 4107 C CA . LEU A 1 523 ? 27.686 24.187 10.416 1.00 45.81 523 LEU A CA 1
ATOM 4108 C C . LEU A 1 523 ? 28.595 23.238 9.620 1.00 45.81 523 LEU A C 1
ATOM 4110 O O . LEU A 1 523 ? 28.254 22.876 8.497 1.00 45.81 523 LEU A O 1
ATOM 4114 N N . GLU A 1 524 ? 29.732 22.844 10.200 1.00 48.97 524 GLU A N 1
ATOM 4115 C CA . GLU A 1 524 ? 30.801 22.094 9.508 1.00 48.97 524 GLU A CA 1
ATOM 4116 C C . GLU A 1 524 ? 30.646 20.561 9.513 1.00 48.97 524 GLU A C 1
ATOM 4118 O O . GLU A 1 524 ? 31.449 19.864 8.895 1.00 48.97 524 GLU A O 1
ATOM 4123 N N . ASP A 1 525 ? 29.588 20.017 10.122 1.00 49.22 525 ASP A N 1
ATOM 4124 C CA . ASP A 1 525 ? 29.345 18.569 10.166 1.00 49.22 525 ASP A CA 1
ATOM 4125 C C . ASP A 1 525 ? 28.369 18.056 9.098 1.00 49.22 525 ASP A C 1
ATOM 4127 O O . ASP A 1 525 ? 27.405 18.720 8.715 1.00 49.22 525 ASP A O 1
ATOM 4131 N N . LYS A 1 526 ? 28.620 16.823 8.634 1.00 55.75 526 LYS A N 1
ATOM 4132 C CA . LYS A 1 526 ? 28.008 16.158 7.462 1.00 55.75 526 LYS A CA 1
ATOM 4133 C C . LYS A 1 526 ? 26.469 16.211 7.430 1.00 55.75 526 LYS A C 1
ATOM 4135 O O . LYS A 1 526 ? 25.784 15.274 7.843 1.00 55.75 526 LYS A O 1
ATOM 4140 N N . VAL A 1 527 ? 25.915 17.265 6.832 1.00 58.84 527 VAL A N 1
ATOM 4141 C CA . VAL A 1 527 ? 24.466 17.419 6.648 1.00 58.84 527 VAL A CA 1
ATOM 4142 C C . VAL A 1 527 ? 23.929 16.406 5.633 1.00 58.84 527 VAL A C 1
ATOM 4144 O O . VAL A 1 527 ? 24.302 16.391 4.457 1.00 58.84 527 VAL A O 1
ATOM 4147 N N . ALA A 1 528 ? 22.988 15.573 6.076 1.00 65.62 528 ALA A N 1
ATOM 4148 C CA . ALA A 1 528 ? 22.246 14.681 5.198 1.00 65.62 528 ALA A CA 1
ATOM 4149 C C . ALA A 1 528 ? 21.307 15.476 4.271 1.00 65.62 528 ALA A C 1
ATOM 4151 O O . ALA A 1 528 ? 20.465 16.252 4.717 1.00 65.62 528 ALA A O 1
ATOM 4152 N N . THR A 1 529 ? 21.441 15.249 2.966 1.00 72.94 529 THR A N 1
ATOM 4153 C CA . THR A 1 529 ? 20.709 15.961 1.896 1.00 72.94 529 THR A CA 1
ATOM 4154 C C . THR A 1 529 ? 19.520 15.163 1.364 1.00 72.94 529 THR A C 1
ATOM 4156 O O . THR A 1 529 ? 18.663 15.698 0.658 1.00 72.94 529 THR A O 1
ATOM 4159 N N . LYS A 1 530 ? 19.470 13.868 1.681 1.00 78.19 530 LYS A N 1
ATOM 4160 C CA . LYS A 1 530 ? 18.475 12.913 1.208 1.00 78.19 530 LYS A CA 1
ATOM 4161 C C . LYS A 1 530 ? 17.934 12.090 2.374 1.00 78.19 530 LYS A C 1
ATOM 4163 O O . LYS A 1 530 ? 18.664 11.751 3.302 1.00 78.19 530 LYS A O 1
ATOM 4168 N N . LEU A 1 531 ? 16.662 11.715 2.297 1.00 83.88 531 LEU A N 1
ATOM 4169 C CA . LEU A 1 531 ? 16.063 10.706 3.166 1.00 83.88 531 LEU A CA 1
ATOM 4170 C C . LEU A 1 531 ? 15.886 9.416 2.369 1.00 83.88 531 LEU A C 1
ATOM 4172 O O . LEU A 1 531 ? 15.160 9.382 1.373 1.00 83.88 531 LEU A O 1
ATOM 4176 N N . ARG A 1 532 ? 16.537 8.349 2.823 1.00 85.88 532 ARG A N 1
ATOM 4177 C CA . ARG A 1 532 ? 16.331 6.995 2.324 1.00 85.88 532 ARG A CA 1
ATOM 4178 C C . ARG A 1 532 ? 15.205 6.332 3.106 1.00 85.88 532 ARG A C 1
ATOM 4180 O O . ARG A 1 532 ? 15.182 6.416 4.330 1.00 85.88 532 ARG A O 1
ATOM 4187 N N . LEU A 1 533 ? 14.295 5.663 2.405 1.00 87.94 533 LEU A N 1
ATOM 4188 C CA . LEU A 1 533 ? 13.150 4.973 2.996 1.00 87.94 533 LEU A CA 1
ATOM 4189 C C . LEU A 1 533 ? 13.074 3.532 2.485 1.00 87.94 533 LEU A C 1
ATOM 4191 O O . LEU A 1 533 ? 13.122 3.316 1.273 1.00 87.94 533 LEU A O 1
ATOM 4195 N N . TRP A 1 534 ? 12.905 2.576 3.401 1.00 90.56 534 TRP A N 1
ATOM 4196 C CA . TRP A 1 534 ? 12.581 1.180 3.105 1.00 90.56 534 TRP A CA 1
ATOM 4197 C C . TRP A 1 534 ? 11.202 0.836 3.673 1.00 90.56 534 TRP A C 1
ATOM 4199 O O . TRP A 1 534 ? 10.957 0.961 4.881 1.00 90.56 534 TRP A O 1
ATOM 4209 N N . CYS A 1 535 ? 10.313 0.356 2.808 1.00 90.62 535 CYS A N 1
ATOM 4210 C CA . CYS A 1 535 ? 8.988 -0.123 3.189 1.00 90.62 535 CYS A CA 1
ATOM 4211 C C . CYS A 1 535 ? 8.814 -1.598 2.817 1.00 90.62 535 CYS A C 1
ATOM 4213 O O . CYS A 1 535 ? 9.419 -2.089 1.862 1.00 90.62 535 CYS A O 1
ATOM 4215 N N . ILE A 1 536 ? 7.948 -2.285 3.560 1.00 91.06 536 ILE A N 1
ATOM 4216 C CA . ILE A 1 536 ? 7.431 -3.605 3.198 1.00 91.06 536 ILE A CA 1
ATOM 4217 C C . ILE A 1 536 ? 5.941 -3.518 2.892 1.00 91.06 536 ILE A C 1
ATOM 4219 O O . ILE A 1 536 ? 5.191 -2.785 3.544 1.00 91.06 536 ILE A O 1
ATOM 4223 N N . GLN A 1 537 ? 5.519 -4.318 1.924 1.00 88.12 537 GLN A N 1
ATOM 4224 C CA . GLN A 1 537 ? 4.132 -4.505 1.540 1.00 88.12 537 GLN A CA 1
ATOM 4225 C C . GLN A 1 537 ? 3.779 -5.987 1.629 1.00 88.12 537 GLN A C 1
ATOM 4227 O O . GLN A 1 537 ? 4.514 -6.841 1.132 1.00 88.12 537 GLN A O 1
ATOM 4232 N N . ILE A 1 538 ? 2.626 -6.295 2.221 1.00 84.62 538 ILE A N 1
ATOM 4233 C CA . ILE A 1 538 ? 1.968 -7.580 1.983 1.00 84.62 538 ILE A CA 1
ATOM 4234 C C . ILE A 1 538 ? 1.252 -7.449 0.627 1.00 84.62 538 ILE A C 1
ATOM 4236 O O . ILE A 1 538 ? 0.402 -6.567 0.506 1.00 84.62 538 ILE A O 1
ATOM 4240 N N . PRO A 1 539 ? 1.568 -8.258 -0.399 1.00 83.06 539 PRO A N 1
ATOM 4241 C CA . PRO A 1 539 ? 1.031 -8.135 -1.754 1.00 83.06 539 PRO A CA 1
ATOM 4242 C C . PRO A 1 539 ? -0.410 -8.676 -1.841 1.00 83.06 539 PRO A C 1
ATOM 4244 O O . PRO A 1 539 ? -0.727 -9.560 -2.630 1.00 83.06 539 PRO A O 1
ATOM 4247 N N . LEU A 1 540 ? -1.295 -8.122 -1.010 1.00 79.19 540 LEU A N 1
ATOM 4248 C CA . LEU A 1 540 ? -2.730 -8.366 -0.949 1.00 79.19 540 LEU A CA 1
ATOM 4249 C C . LEU A 1 540 ? -3.475 -7.025 -0.909 1.00 79.19 540 LEU A C 1
ATOM 4251 O O . LEU A 1 540 ? -2.997 -6.037 -0.349 1.00 79.19 540 LEU A O 1
ATOM 4255 N N . ILE A 1 541 ? -4.669 -7.005 -1.496 1.00 71.25 541 ILE A N 1
ATOM 4256 C CA . ILE A 1 541 ? -5.507 -5.807 -1.621 1.00 71.25 541 ILE A CA 1
ATOM 4257 C C . ILE A 1 541 ? -5.987 -5.336 -0.239 1.00 71.25 541 ILE A C 1
ATOM 4259 O O . ILE A 1 541 ? -6.379 -6.144 0.600 1.00 71.25 541 ILE A O 1
ATOM 4263 N N . GLY A 1 542 ? -5.976 -4.019 -0.012 1.00 67.56 542 GLY A N 1
ATOM 4264 C CA . GLY A 1 542 ? -6.484 -3.390 1.214 1.00 67.56 542 GLY A CA 1
ATOM 4265 C C . GLY A 1 542 ? -5.572 -3.511 2.441 1.00 67.56 542 GLY A C 1
ATOM 4266 O O . GLY A 1 542 ? -5.908 -2.970 3.495 1.00 67.56 542 GLY A O 1
ATOM 4267 N N . ILE A 1 543 ? -4.415 -4.178 2.330 1.00 74.44 543 ILE A N 1
ATOM 4268 C CA . ILE A 1 543 ? -3.447 -4.273 3.428 1.00 74.44 543 ILE A CA 1
ATOM 4269 C C . ILE A 1 543 ? -2.450 -3.102 3.347 1.00 74.44 543 ILE A C 1
ATOM 4271 O O . ILE A 1 543 ? -1.774 -2.953 2.330 1.00 74.44 543 ILE A O 1
ATOM 4275 N N . PRO A 1 544 ? -2.326 -2.268 4.396 1.00 76.62 544 PRO A N 1
ATOM 4276 C CA . PRO A 1 544 ? -1.424 -1.121 4.383 1.00 76.62 544 PRO A CA 1
ATOM 4277 C C . PRO A 1 544 ? 0.055 -1.521 4.431 1.00 76.62 544 PRO A C 1
ATOM 4279 O O . PRO A 1 544 ? 0.445 -2.471 5.118 1.00 76.62 544 PRO A O 1
ATOM 4282 N N . SER A 1 545 ? 0.886 -0.727 3.757 1.00 84.62 545 SER A N 1
ATOM 4283 C CA . SER A 1 545 ? 2.347 -0.814 3.812 1.00 84.62 545 SER A CA 1
ATOM 4284 C C . SER A 1 545 ? 2.899 -0.433 5.183 1.00 84.62 545 SER A C 1
ATOM 4286 O O . SER A 1 545 ? 2.370 0.471 5.835 1.00 84.62 545 SER A O 1
ATOM 4288 N N . MET A 1 546 ? 4.035 -1.016 5.562 1.00 84.75 546 MET A N 1
ATOM 4289 C CA . MET A 1 546 ? 4.776 -0.650 6.770 1.00 84.75 546 MET A CA 1
ATOM 4290 C C . MET A 1 546 ? 6.140 -0.043 6.428 1.00 84.75 546 MET A C 1
ATOM 4292 O O . MET A 1 546 ? 6.861 -0.541 5.566 1.00 84.75 546 MET A O 1
ATOM 4296 N N . ILE A 1 547 ? 6.512 1.019 7.143 1.00 88.56 547 ILE A N 1
ATOM 4297 C CA . ILE A 1 547 ? 7.867 1.583 7.124 1.00 88.56 547 ILE A CA 1
ATOM 4298 C C . ILE A 1 547 ? 8.742 0.731 8.049 1.00 88.56 547 ILE A C 1
ATOM 4300 O O . ILE A 1 547 ? 8.409 0.588 9.223 1.00 88.56 547 ILE A O 1
ATOM 4304 N N . VAL A 1 548 ? 9.845 0.181 7.532 1.00 87.75 548 VAL A N 1
ATOM 4305 C CA . VAL A 1 548 ? 10.771 -0.669 8.307 1.00 87.75 548 VAL A CA 1
ATOM 4306 C C . VAL A 1 548 ? 12.014 0.110 8.717 1.00 87.75 548 VAL A C 1
ATOM 4308 O O . VAL A 1 548 ? 12.394 0.099 9.883 1.00 87.75 548 VAL A O 1
ATOM 4311 N N . ALA A 1 549 ? 12.620 0.841 7.785 1.00 87.19 549 ALA A N 1
ATOM 4312 C CA . ALA A 1 549 ? 13.789 1.665 8.061 1.00 87.19 549 ALA A CA 1
ATOM 4313 C C . ALA A 1 549 ? 13.691 3.003 7.327 1.00 87.19 549 ALA A C 1
ATOM 4315 O O . ALA A 1 549 ? 13.132 3.092 6.231 1.00 87.19 549 ALA A O 1
ATOM 4316 N N . ALA A 1 550 ? 14.265 4.039 7.928 1.00 86.75 550 ALA A N 1
ATOM 4317 C CA . ALA A 1 550 ? 14.485 5.321 7.285 1.00 86.75 550 ALA A CA 1
ATOM 4318 C C . ALA A 1 550 ? 15.813 5.894 7.776 1.00 86.75 550 ALA A C 1
ATOM 4320 O O . ALA A 1 550 ? 16.077 5.872 8.974 1.00 86.75 550 ALA A O 1
ATOM 4321 N N . GLU A 1 551 ? 16.635 6.405 6.866 1.00 83.81 551 GLU A N 1
ATOM 4322 C CA . GLU A 1 551 ? 17.979 6.883 7.188 1.00 83.81 551 GLU A CA 1
ATOM 4323 C C . GLU A 1 551 ? 18.300 8.171 6.429 1.00 83.81 551 GLU A C 1
ATOM 4325 O O . GLU A 1 551 ? 18.013 8.302 5.235 1.00 83.81 551 GLU A O 1
ATOM 4330 N N . ALA A 1 552 ? 18.889 9.137 7.128 1.00 82.25 552 ALA A N 1
ATOM 4331 C CA . ALA A 1 552 ? 19.363 10.373 6.530 1.00 82.25 552 ALA A CA 1
ATOM 4332 C C . ALA A 1 552 ? 20.724 10.130 5.859 1.00 82.25 552 ALA A C 1
ATOM 4334 O O . ALA A 1 552 ? 21.663 9.670 6.504 1.00 82.25 552 ALA A O 1
ATOM 4335 N N . ILE A 1 553 ? 20.830 10.433 4.567 1.00 80.19 553 ILE A N 1
ATOM 4336 C CA . ILE A 1 553 ? 21.999 10.124 3.743 1.00 80.19 553 ILE A CA 1
ATOM 4337 C C . ILE A 1 553 ? 22.530 11.362 2.989 1.00 80.19 553 ILE A C 1
ATOM 4339 O O . ILE A 1 553 ? 21.740 12.204 2.545 1.00 80.19 553 ILE A O 1
ATOM 4343 N N . PRO A 1 554 ? 23.858 11.521 2.825 1.00 78.12 554 PRO A N 1
ATOM 4344 C CA . PRO A 1 554 ? 24.441 12.545 1.960 1.00 78.12 554 PRO A CA 1
ATOM 4345 C C . PRO A 1 554 ? 24.228 12.255 0.462 1.00 78.12 554 PRO A C 1
ATOM 4347 O O . PRO A 1 554 ? 23.755 11.194 0.051 1.00 78.12 554 PRO A O 1
ATOM 4350 N N . ASN A 1 555 ? 24.569 13.234 -0.379 1.00 72.31 555 ASN A N 1
ATOM 4351 C CA . ASN A 1 555 ? 24.251 13.212 -1.810 1.00 72.31 555 ASN A CA 1
ATOM 4352 C C . ASN A 1 555 ? 25.171 12.303 -2.639 1.00 72.31 555 ASN A C 1
ATOM 4354 O O . ASN A 1 555 ? 24.796 11.952 -3.758 1.00 72.31 555 ASN A O 1
ATOM 4358 N N . ASN A 1 556 ? 26.341 11.967 -2.094 1.00 74.50 556 ASN A N 1
ATOM 4359 C CA . ASN A 1 556 ? 27.506 11.389 -2.764 1.00 74.50 556 ASN A CA 1
ATOM 4360 C C . ASN A 1 556 ? 27.859 9.955 -2.319 1.00 74.50 556 ASN A C 1
ATOM 4362 O O . ASN A 1 556 ? 28.932 9.488 -2.687 1.00 74.50 556 ASN A O 1
ATOM 4366 N N . LEU A 1 557 ? 26.992 9.275 -1.554 1.00 78.06 557 LEU A N 1
ATOM 4367 C CA . LEU A 1 557 ? 27.171 7.850 -1.235 1.00 78.06 557 LEU A CA 1
ATOM 4368 C C . LEU A 1 557 ? 27.325 7.015 -2.508 1.00 78.06 557 LEU A C 1
ATOM 4370 O O . LEU A 1 557 ? 26.595 7.222 -3.487 1.00 78.06 557 LEU A O 1
ATOM 4374 N N . THR A 1 558 ? 28.227 6.042 -2.463 1.00 84.12 558 THR A N 1
ATOM 4375 C CA . THR A 1 558 ? 28.466 5.121 -3.573 1.00 84.12 558 THR A CA 1
ATOM 4376 C C . THR A 1 558 ? 27.412 4.006 -3.624 1.00 84.12 558 THR A C 1
ATOM 4378 O O . THR A 1 558 ? 26.561 3.866 -2.737 1.00 84.12 558 THR A O 1
ATOM 4381 N N . ALA A 1 559 ? 27.427 3.205 -4.694 1.00 85.06 559 ALA A N 1
ATOM 4382 C CA . ALA A 1 559 ? 26.511 2.072 -4.818 1.00 85.06 559 ALA A CA 1
ATOM 4383 C C . ALA A 1 559 ? 26.829 0.975 -3.785 1.00 85.06 559 ALA A C 1
ATOM 4385 O O . ALA A 1 559 ? 25.918 0.334 -3.272 1.00 85.06 559 ALA A O 1
ATOM 4386 N N . GLU A 1 560 ? 28.102 0.812 -3.431 1.00 87.44 560 GLU A N 1
ATOM 4387 C CA . GLU A 1 560 ? 28.621 -0.168 -2.477 1.00 87.44 560 GLU A CA 1
ATOM 4388 C C . GLU A 1 560 ? 28.135 0.140 -1.051 1.00 87.44 560 GLU A C 1
ATOM 4390 O O . GLU A 1 560 ? 27.551 -0.718 -0.389 1.00 87.44 560 GLU A O 1
ATOM 4395 N N . GLU A 1 561 ? 28.252 1.396 -0.608 1.00 86.12 561 GLU A N 1
ATOM 4396 C CA . GLU A 1 561 ? 27.758 1.841 0.705 1.00 86.12 561 GLU A CA 1
ATOM 4397 C C . GLU A 1 561 ? 26.224 1.711 0.825 1.00 86.12 561 GLU A C 1
ATOM 4399 O O . GLU A 1 561 ? 25.677 1.404 1.889 1.00 86.12 561 GLU A O 1
ATOM 4404 N N . LEU A 1 562 ? 25.502 1.924 -0.282 1.00 85.25 562 LEU A N 1
ATOM 4405 C CA . LEU A 1 562 ? 24.048 1.746 -0.363 1.00 85.25 562 LEU A CA 1
ATOM 4406 C C . LEU A 1 562 ? 23.623 0.274 -0.476 1.00 85.25 562 LEU A C 1
ATOM 4408 O O . LEU A 1 562 ? 22.501 -0.067 -0.076 1.00 85.25 562 LEU A O 1
ATOM 4412 N N . TYR A 1 563 ? 24.489 -0.585 -1.016 1.00 89.25 563 TYR A N 1
ATOM 4413 C CA . TYR A 1 563 ? 24.317 -2.032 -1.063 1.00 89.25 563 TYR A CA 1
ATOM 4414 C C . TYR A 1 563 ? 24.411 -2.629 0.343 1.00 89.25 563 TYR A C 1
ATOM 4416 O O . TYR A 1 563 ? 23.473 -3.319 0.734 1.00 89.25 563 TYR A O 1
ATOM 4424 N N . GLU A 1 564 ? 25.430 -2.283 1.139 1.00 89.25 564 GLU A N 1
ATOM 4425 C CA . GLU A 1 564 ? 25.588 -2.767 2.523 1.00 89.25 564 GLU A CA 1
ATOM 4426 C C . GLU A 1 564 ? 24.319 -2.525 3.360 1.00 89.25 564 GLU A C 1
ATOM 4428 O O . GLU A 1 564 ? 23.734 -3.459 3.913 1.00 89.25 564 GLU A O 1
ATOM 4433 N N . LYS A 1 565 ? 23.804 -1.289 3.337 1.00 88.00 565 LYS A N 1
ATOM 4434 C CA . LYS A 1 565 ? 22.550 -0.894 4.007 1.00 88.00 565 LYS A CA 1
ATOM 4435 C C . LYS A 1 565 ? 21.327 -1.650 3.486 1.00 88.00 565 LYS A C 1
ATOM 4437 O O . LYS A 1 565 ? 20.404 -1.969 4.231 1.00 88.00 565 LYS A O 1
ATOM 4442 N N . SER A 1 566 ? 21.289 -1.930 2.184 1.00 89.00 566 SER A N 1
ATOM 4443 C CA . SER A 1 566 ? 20.182 -2.671 1.570 1.00 89.00 566 SER A CA 1
ATOM 4444 C C . SER A 1 566 ? 20.229 -4.160 1.920 1.00 89.00 566 SER A C 1
ATOM 4446 O O . SER A 1 566 ? 19.177 -4.744 2.186 1.00 89.00 566 SER A O 1
ATOM 4448 N N . ARG A 1 567 ? 21.430 -4.753 1.979 1.00 89.00 567 ARG A N 1
ATOM 4449 C CA . ARG A 1 567 ? 21.664 -6.128 2.431 1.00 89.00 567 ARG A CA 1
ATOM 4450 C C . ARG A 1 567 ? 21.269 -6.283 3.895 1.00 89.00 567 ARG A C 1
ATOM 4452 O O . ARG A 1 567 ? 20.519 -7.200 4.204 1.00 89.00 567 ARG A O 1
ATOM 4459 N N . GLU A 1 568 ? 21.674 -5.355 4.763 1.00 89.44 568 GLU A N 1
ATOM 4460 C CA . GLU A 1 568 ? 21.319 -5.359 6.188 1.00 89.44 568 GLU A CA 1
ATOM 4461 C C . GLU A 1 568 ? 19.797 -5.421 6.411 1.00 89.44 568 GLU A C 1
ATOM 4463 O O . GLU A 1 568 ? 19.319 -6.231 7.208 1.00 89.44 568 GLU A O 1
ATOM 4468 N N . VAL A 1 569 ? 19.009 -4.621 5.679 1.00 89.75 569 VAL A N 1
ATOM 4469 C CA . VAL A 1 569 ? 17.537 -4.664 5.769 1.00 89.75 569 VAL A CA 1
ATOM 4470 C C . VAL A 1 569 ? 16.981 -6.010 5.289 1.00 89.75 569 VAL A C 1
ATOM 4472 O O . VAL A 1 569 ? 16.097 -6.568 5.937 1.00 89.75 569 VAL A O 1
ATOM 4475 N N . ILE A 1 570 ? 17.493 -6.556 4.181 1.00 88.25 570 ILE A N 1
ATOM 4476 C CA . ILE A 1 570 ? 17.056 -7.852 3.633 1.00 88.25 570 ILE A CA 1
ATOM 4477 C C . ILE A 1 570 ? 17.369 -8.999 4.609 1.00 88.25 570 ILE A C 1
ATOM 4479 O O . ILE A 1 570 ? 16.491 -9.808 4.917 1.00 88.25 570 ILE A O 1
ATOM 4483 N N . ASP A 1 571 ? 18.593 -9.046 5.131 1.00 87.12 571 ASP A N 1
ATOM 4484 C CA . ASP A 1 571 ? 19.058 -10.054 6.083 1.00 87.12 571 ASP A CA 1
ATOM 4485 C C . ASP A 1 571 ? 18.249 -10.033 7.387 1.00 87.12 571 ASP A C 1
ATOM 4487 O O . ASP A 1 571 ? 17.867 -11.091 7.898 1.00 87.12 571 ASP A O 1
ATOM 4491 N N . ASN A 1 572 ? 17.943 -8.840 7.906 1.00 88.56 572 ASN A N 1
ATOM 4492 C CA . ASN A 1 572 ? 17.157 -8.685 9.127 1.00 88.56 572 ASN A CA 1
ATOM 4493 C C . ASN A 1 572 ? 15.664 -8.996 8.935 1.00 88.56 572 ASN A C 1
ATOM 4495 O O . ASN A 1 572 ? 15.040 -9.552 9.839 1.00 88.56 572 ASN A O 1
ATOM 4499 N N . LEU A 1 573 ? 15.078 -8.729 7.761 1.00 88.75 573 LEU A N 1
ATOM 4500 C CA . LEU A 1 573 ? 13.729 -9.221 7.446 1.00 88.75 573 LEU A CA 1
ATOM 4501 C C . LEU A 1 573 ? 13.690 -10.757 7.502 1.00 88.75 573 LEU A C 1
ATOM 4503 O O . LEU A 1 573 ? 12.800 -11.332 8.134 1.00 88.75 573 LEU A O 1
ATOM 4507 N N . LYS A 1 574 ? 14.690 -11.427 6.914 1.00 84.25 574 LYS A N 1
ATOM 4508 C CA . LYS A 1 574 ? 14.783 -12.895 6.916 1.00 84.25 574 LYS A CA 1
ATOM 4509 C C . LYS A 1 574 ? 15.030 -13.474 8.309 1.00 84.25 574 LYS A C 1
ATOM 4511 O O . LYS A 1 574 ? 14.391 -14.467 8.649 1.00 84.25 574 LYS A O 1
ATOM 4516 N N . SER A 1 575 ? 15.885 -12.865 9.137 1.00 87.56 575 SER A N 1
ATOM 4517 C CA . SER A 1 575 ? 16.127 -13.340 10.514 1.00 87.56 575 SER A CA 1
ATOM 4518 C C . SER A 1 575 ? 14.874 -13.292 11.399 1.00 87.56 575 SER A C 1
ATOM 4520 O O . SER A 1 575 ? 14.726 -14.124 12.291 1.00 87.56 575 SER A O 1
ATOM 4522 N N . HIS A 1 576 ? 13.932 -12.391 11.104 1.00 87.19 576 HIS A N 1
ATOM 4523 C CA . HIS A 1 576 ? 12.640 -12.277 11.790 1.00 87.19 576 HIS A CA 1
ATOM 4524 C C . HIS A 1 576 ? 11.520 -13.122 11.150 1.00 87.19 576 HIS A C 1
ATOM 4526 O O . HIS A 1 576 ? 10.356 -13.007 11.543 1.00 87.19 576 HIS A O 1
ATOM 4532 N N . GLY A 1 577 ? 11.845 -13.982 10.177 1.00 85.12 577 GLY A N 1
ATOM 4533 C CA . GLY A 1 577 ? 10.885 -14.852 9.493 1.00 85.12 577 GLY A CA 1
ATOM 4534 C C . GLY A 1 577 ? 9.998 -14.142 8.463 1.00 85.12 577 GLY A C 1
ATOM 4535 O O . GLY A 1 577 ? 8.994 -14.706 8.036 1.00 85.12 577 GLY A O 1
ATOM 4536 N N . ILE A 1 578 ? 10.339 -12.916 8.050 1.00 86.12 578 ILE A N 1
ATOM 4537 C CA . ILE A 1 578 ? 9.574 -12.163 7.049 1.00 86.12 578 ILE A CA 1
ATOM 4538 C C . ILE A 1 578 ? 10.083 -12.537 5.655 1.00 86.12 578 ILE A C 1
ATOM 4540 O O . ILE A 1 578 ? 11.207 -12.210 5.264 1.00 86.12 578 ILE A O 1
ATOM 4544 N N . ASN A 1 579 ? 9.243 -13.223 4.877 1.00 85.94 579 ASN A N 1
ATOM 4545 C CA . ASN A 1 579 ? 9.627 -13.724 3.564 1.00 85.94 579 ASN A CA 1
ATOM 4546 C C . ASN A 1 579 ? 9.549 -12.643 2.468 1.00 85.94 579 ASN A C 1
ATOM 4548 O O . ASN A 1 579 ? 8.661 -12.670 1.618 1.00 85.94 579 ASN A O 1
ATOM 4552 N N . ALA A 1 580 ? 10.505 -11.711 2.457 1.00 89.00 580 ALA A N 1
ATOM 4553 C CA . ALA A 1 580 ? 10.668 -10.789 1.332 1.00 89.00 580 ALA A CA 1
ATOM 4554 C C . ALA A 1 580 ? 11.033 -11.569 0.052 1.00 89.00 580 ALA A C 1
ATOM 4556 O O . ALA A 1 580 ? 12.042 -12.277 0.045 1.00 89.00 580 ALA A O 1
ATOM 4557 N N . VAL A 1 581 ? 10.218 -11.455 -1.002 1.00 90.19 581 VAL A N 1
ATOM 4558 C CA . VAL A 1 581 ? 10.392 -12.165 -2.293 1.00 90.19 581 VAL A CA 1
ATOM 4559 C C . VAL A 1 581 ? 10.783 -11.256 -3.453 1.00 90.19 581 VAL A C 1
ATOM 4561 O O . VAL A 1 581 ? 11.141 -11.733 -4.526 1.00 90.19 581 VAL A O 1
ATOM 4564 N N . SER A 1 582 ? 10.712 -9.942 -3.260 1.00 92.50 582 SER A N 1
ATOM 4565 C CA . SER A 1 582 ? 11.120 -8.965 -4.263 1.00 92.50 582 SER A CA 1
ATOM 4566 C C . SER A 1 582 ? 11.732 -7.734 -3.625 1.00 92.50 582 SER A C 1
ATOM 4568 O O . SER A 1 582 ? 11.363 -7.365 -2.508 1.00 92.50 582 SER A O 1
ATOM 4570 N N . TYR A 1 583 ? 12.579 -7.050 -4.383 1.00 92.31 583 TYR A N 1
ATOM 4571 C CA . TYR A 1 583 ? 13.176 -5.778 -4.012 1.00 92.31 583 TYR A CA 1
ATOM 4572 C C . TYR A 1 583 ? 12.992 -4.764 -5.146 1.00 92.31 583 TYR A C 1
ATOM 4574 O O . TYR A 1 583 ? 13.627 -4.865 -6.197 1.00 92.31 583 TYR A O 1
ATOM 4582 N N . SER A 1 584 ? 12.101 -3.797 -4.926 1.00 90.12 584 SER A N 1
ATOM 4583 C CA . SER A 1 584 ? 11.749 -2.766 -5.911 1.00 90.12 584 SER A CA 1
ATOM 4584 C C . SER A 1 584 ? 12.562 -1.490 -5.684 1.00 90.12 584 SER A C 1
ATOM 4586 O O . SER A 1 584 ? 12.672 -1.032 -4.541 1.00 90.12 584 SER A O 1
ATOM 4588 N N . SER A 1 585 ? 13.095 -0.896 -6.753 1.00 83.81 585 SER A N 1
ATOM 4589 C CA . SER A 1 585 ? 13.790 0.396 -6.709 1.00 83.81 585 SER A CA 1
ATOM 4590 C C . SER A 1 585 ? 13.396 1.319 -7.870 1.00 83.81 585 SER A C 1
ATOM 4592 O O . SER A 1 585 ? 12.894 0.878 -8.905 1.00 83.81 585 SER A O 1
ATOM 4594 N N . ASP A 1 586 ? 13.603 2.622 -7.664 1.00 71.31 586 ASP A N 1
ATOM 4595 C CA . ASP A 1 586 ? 13.437 3.654 -8.691 1.00 71.31 586 ASP A CA 1
ATOM 4596 C C . ASP A 1 586 ? 14.552 3.553 -9.749 1.00 71.31 586 ASP A C 1
ATOM 4598 O O . ASP A 1 586 ? 15.686 3.189 -9.436 1.00 71.31 586 ASP A O 1
ATOM 4602 N N . GLY A 1 587 ? 14.260 3.927 -10.996 1.00 65.19 587 GLY A N 1
ATOM 4603 C CA . GLY A 1 587 ? 15.115 3.727 -12.175 1.00 65.19 587 GLY A CA 1
ATOM 4604 C C . GLY A 1 587 ? 16.356 4.611 -12.279 1.00 65.19 587 GLY A C 1
ATOM 4605 O O . GLY A 1 587 ? 16.832 4.896 -13.383 1.00 65.19 587 GLY A O 1
ATOM 4606 N N . THR A 1 588 ? 16.929 5.041 -11.156 1.00 76.12 588 THR A N 1
ATOM 4607 C CA . THR A 1 588 ? 18.193 5.783 -11.162 1.00 76.12 588 THR A CA 1
ATOM 4608 C C . THR A 1 588 ? 19.385 4.852 -11.402 1.00 76.12 588 THR A C 1
ATOM 4610 O O . THR A 1 588 ? 19.381 3.676 -11.034 1.00 76.12 588 THR A O 1
ATOM 4613 N N . LYS A 1 589 ? 20.458 5.393 -11.991 1.00 79.69 589 LYS A N 1
ATOM 4614 C CA . LYS A 1 589 ? 21.693 4.639 -12.265 1.00 79.69 589 LYS A CA 1
ATOM 4615 C C . LYS A 1 589 ? 22.323 4.042 -10.996 1.00 79.69 589 LYS A C 1
ATOM 4617 O O . LYS A 1 589 ? 22.877 2.951 -11.060 1.00 79.69 589 LYS A O 1
ATOM 4622 N N . VAL A 1 590 ? 22.225 4.739 -9.860 1.00 82.75 590 VAL A N 1
ATOM 4623 C CA . VAL A 1 590 ? 22.774 4.269 -8.575 1.00 82.75 590 VAL A CA 1
ATOM 4624 C C . VAL A 1 590 ? 21.919 3.140 -7.996 1.00 82.75 590 VAL A C 1
ATOM 4626 O O . VAL A 1 590 ? 22.466 2.172 -7.483 1.00 82.75 590 VAL A O 1
ATOM 4629 N N . GLU A 1 591 ? 20.590 3.203 -8.126 1.00 82.75 591 GLU A N 1
ATOM 4630 C CA . GLU A 1 591 ? 19.722 2.108 -7.671 1.00 82.75 591 GLU A CA 1
ATOM 4631 C C . GLU A 1 591 ? 19.883 0.829 -8.494 1.00 82.75 591 GLU A C 1
ATOM 4633 O O . GLU A 1 591 ? 19.874 -0.254 -7.910 1.00 82.75 591 GLU A O 1
ATOM 4638 N N . ARG A 1 592 ? 20.055 0.941 -9.820 1.00 84.06 592 ARG A N 1
ATOM 4639 C CA . ARG A 1 592 ? 20.378 -0.224 -10.659 1.00 84.06 592 ARG A CA 1
ATOM 4640 C C . ARG A 1 592 ? 21.717 -0.833 -10.260 1.00 84.06 592 ARG A C 1
ATOM 4642 O O . ARG A 1 592 ? 21.751 -2.020 -9.980 1.00 84.06 592 ARG A O 1
ATOM 4649 N N . ALA A 1 593 ? 22.758 -0.019 -10.068 1.00 86.75 593 ALA A N 1
ATOM 4650 C CA . ALA A 1 593 ? 24.041 -0.511 -9.563 1.00 86.75 593 ALA A CA 1
ATOM 4651 C C . ALA A 1 593 ? 23.912 -1.226 -8.200 1.00 86.75 593 ALA A C 1
ATOM 4653 O O . ALA A 1 593 ? 24.553 -2.248 -7.987 1.00 86.75 593 ALA A O 1
ATOM 4654 N N . VAL A 1 594 ? 23.039 -0.763 -7.293 1.00 87.62 594 VAL A N 1
ATOM 4655 C CA . VAL A 1 594 ? 22.738 -1.485 -6.039 1.00 87.62 594 VAL A CA 1
ATOM 4656 C C . VAL A 1 594 ? 22.040 -2.829 -6.297 1.00 87.62 594 VAL A C 1
ATOM 4658 O O . VAL A 1 594 ? 22.354 -3.804 -5.620 1.00 87.62 594 VAL A O 1
ATOM 4661 N N . GLN A 1 595 ? 21.117 -2.919 -7.261 1.00 88.88 595 GLN A N 1
ATOM 4662 C CA . GLN A 1 595 ? 20.493 -4.193 -7.658 1.00 88.88 595 GLN A CA 1
ATOM 4663 C C . GLN A 1 595 ? 21.487 -5.144 -8.347 1.00 88.88 595 GLN A C 1
ATOM 4665 O O . GLN A 1 595 ? 21.469 -6.339 -8.058 1.00 88.88 595 GLN A O 1
ATOM 4670 N N . ASP A 1 596 ? 22.400 -4.628 -9.170 1.00 87.62 596 ASP A N 1
ATOM 4671 C CA . ASP A 1 596 ? 23.480 -5.402 -9.791 1.00 87.62 596 ASP A CA 1
ATOM 4672 C C . ASP A 1 596 ? 24.461 -5.930 -8.731 1.00 87.62 596 ASP A C 1
ATOM 4674 O O . ASP A 1 596 ? 24.863 -7.097 -8.768 1.00 87.62 596 ASP A O 1
ATOM 4678 N N . LEU A 1 597 ? 24.805 -5.104 -7.733 1.00 89.50 597 LEU A N 1
ATOM 4679 C CA . LEU A 1 597 ? 25.616 -5.505 -6.578 1.00 89.50 597 LEU A CA 1
ATOM 4680 C C . LEU A 1 597 ? 24.909 -6.581 -5.748 1.00 89.50 597 LEU A C 1
ATOM 4682 O O . LEU A 1 597 ? 25.540 -7.571 -5.387 1.00 89.50 597 LEU A O 1
ATOM 4686 N N . LEU A 1 598 ? 23.599 -6.445 -5.515 1.00 87.25 598 LEU A N 1
ATOM 4687 C CA . LEU A 1 598 ? 22.791 -7.488 -4.883 1.00 87.25 598 LEU A CA 1
ATOM 4688 C C . LEU A 1 598 ? 22.885 -8.807 -5.684 1.00 87.25 598 LEU A C 1
ATOM 4690 O O . LEU A 1 598 ? 23.333 -9.816 -5.138 1.00 87.25 598 LEU A O 1
ATOM 4694 N N . ILE A 1 599 ? 22.551 -8.805 -6.979 1.00 87.62 599 ILE A N 1
ATOM 4695 C CA . ILE A 1 599 ? 22.574 -10.016 -7.822 1.00 87.62 599 ILE A CA 1
ATOM 4696 C C . ILE A 1 599 ? 23.966 -10.668 -7.864 1.00 87.62 599 ILE A C 1
ATOM 4698 O O . ILE A 1 599 ? 24.055 -11.892 -7.795 1.00 87.62 599 ILE A O 1
ATOM 4702 N N . SER A 1 600 ? 25.038 -9.879 -7.974 1.00 87.25 600 SER A N 1
ATOM 4703 C CA . SER A 1 600 ? 26.420 -10.375 -8.091 1.00 87.25 600 SER A CA 1
ATOM 4704 C C . SER A 1 600 ? 27.015 -10.902 -6.782 1.00 87.25 600 SER A C 1
ATOM 4706 O O . SER A 1 600 ? 27.804 -11.840 -6.826 1.00 87.25 600 SER A O 1
ATOM 4708 N N . HIS A 1 601 ? 26.619 -10.351 -5.629 1.00 86.50 601 HIS A N 1
ATOM 4709 C CA . HIS A 1 601 ? 27.080 -10.800 -4.307 1.00 86.50 601 HIS A CA 1
ATOM 4710 C C . HIS A 1 601 ? 26.174 -11.867 -3.667 1.00 86.50 601 HIS A C 1
ATOM 4712 O O . HIS A 1 601 ? 26.395 -12.267 -2.521 1.00 86.50 601 HIS A O 1
ATOM 4718 N N . ALA A 1 602 ? 25.139 -12.338 -4.367 1.00 84.19 602 ALA A N 1
ATOM 4719 C CA . ALA A 1 602 ? 24.356 -13.479 -3.911 1.00 84.19 602 ALA A CA 1
ATOM 4720 C C . ALA A 1 602 ? 25.226 -14.749 -3.885 1.00 84.19 602 ALA A C 1
ATOM 4722 O O . ALA A 1 602 ? 25.981 -15.014 -4.811 1.00 84.19 602 ALA A O 1
ATOM 4723 N N . MET A 1 603 ? 25.112 -15.563 -2.831 1.00 79.75 603 MET A N 1
ATOM 4724 C CA . MET A 1 603 ? 25.906 -16.799 -2.710 1.00 79.75 603 MET A CA 1
ATOM 4725 C C . MET A 1 603 ? 25.407 -17.930 -3.620 1.00 79.75 603 MET A C 1
ATOM 4727 O O . MET A 1 603 ? 26.134 -18.886 -3.866 1.00 79.75 603 MET A O 1
ATOM 4731 N N . ASN A 1 604 ? 24.148 -17.861 -4.053 1.00 85.88 604 ASN A N 1
ATOM 4732 C CA . ASN A 1 604 ? 23.477 -18.860 -4.876 1.00 85.88 604 ASN A CA 1
ATOM 4733 C C . ASN A 1 604 ? 22.447 -18.169 -5.781 1.00 85.88 604 ASN A C 1
ATOM 4735 O O . ASN A 1 604 ? 21.932 -17.099 -5.442 1.00 85.88 604 ASN A O 1
ATOM 4739 N N . TRP A 1 605 ? 22.077 -18.824 -6.881 1.00 88.81 605 TRP A N 1
ATOM 4740 C CA . TRP A 1 605 ? 21.040 -18.365 -7.806 1.00 88.81 605 TRP A CA 1
ATOM 4741 C C . TRP A 1 605 ? 20.115 -19.521 -8.184 1.00 88.81 605 TRP A C 1
ATOM 4743 O O . TRP A 1 605 ? 20.542 -20.672 -8.250 1.00 88.81 605 TRP A O 1
ATOM 4753 N N . VAL A 1 606 ? 18.856 -19.202 -8.472 1.00 87.88 606 VAL A N 1
ATOM 4754 C CA . VAL A 1 606 ? 17.961 -20.071 -9.242 1.00 87.88 606 VAL A CA 1
ATOM 4755 C C . VAL A 1 606 ? 17.975 -19.560 -10.677 1.00 87.88 606 VAL A C 1
ATOM 4757 O O . VAL A 1 606 ? 17.631 -18.403 -10.918 1.00 87.88 606 VAL A O 1
ATOM 4760 N N . THR A 1 607 ? 18.383 -20.407 -11.620 1.00 88.44 607 THR A N 1
ATOM 4761 C CA . THR A 1 607 ? 18.414 -20.072 -13.048 1.00 88.44 607 THR A CA 1
ATOM 4762 C C . THR A 1 607 ? 17.320 -20.835 -13.777 1.00 88.44 607 THR A C 1
ATOM 4764 O O . THR A 1 607 ? 17.268 -22.062 -13.713 1.00 88.44 607 THR A O 1
ATOM 4767 N N . HIS A 1 608 ? 16.471 -20.115 -14.506 1.00 88.31 608 HIS A N 1
ATOM 4768 C CA . HIS A 1 608 ? 15.518 -20.700 -15.444 1.00 88.31 608 HIS A CA 1
ATOM 4769 C C . HIS A 1 608 ? 15.882 -20.289 -16.867 1.00 88.31 608 HIS A C 1
ATOM 4771 O O . HIS A 1 608 ? 16.090 -19.107 -17.135 1.00 88.31 608 HIS A O 1
ATOM 4777 N N . THR A 1 609 ? 15.922 -21.250 -17.785 1.00 86.94 609 THR A N 1
ATOM 4778 C CA . THR A 1 609 ? 16.149 -20.996 -19.209 1.00 86.94 609 THR A CA 1
ATOM 4779 C C . THR A 1 609 ? 14.830 -20.957 -19.974 1.00 86.94 609 THR A C 1
ATOM 4781 O O . THR A 1 609 ? 13.931 -21.768 -19.746 1.00 86.94 609 THR A O 1
ATOM 4784 N N . ILE A 1 610 ? 14.713 -20.015 -20.908 1.00 85.38 610 ILE A N 1
ATOM 4785 C CA . ILE A 1 610 ? 13.651 -19.984 -21.919 1.00 85.38 610 ILE A CA 1
ATOM 4786 C C . ILE A 1 610 ? 14.339 -20.055 -23.289 1.00 85.38 610 ILE A C 1
ATOM 4788 O O . ILE A 1 610 ? 15.125 -19.155 -23.591 1.00 85.38 610 ILE A O 1
ATOM 4792 N N . PRO A 1 611 ? 14.103 -21.096 -24.111 1.00 81.56 611 PRO A N 1
ATOM 4793 C CA . PRO A 1 611 ? 14.668 -21.153 -25.456 1.00 81.56 611 PRO A CA 1
ATOM 4794 C C . PRO A 1 611 ? 14.110 -20.012 -26.312 1.00 81.56 611 PRO A C 1
ATOM 4796 O O . PRO A 1 611 ? 12.932 -19.657 -26.198 1.00 81.56 611 PRO A O 1
ATOM 4799 N N . ASP A 1 612 ? 14.953 -19.416 -27.149 1.00 77.00 612 ASP A N 1
ATOM 4800 C CA . ASP A 1 612 ? 14.497 -18.471 -28.162 1.00 77.00 612 ASP A CA 1
ATOM 4801 C C . ASP A 1 612 ? 13.755 -19.218 -29.295 1.00 77.00 612 ASP A C 1
ATOM 4803 O O . ASP A 1 612 ? 14.110 -20.357 -29.603 1.00 77.00 612 ASP A O 1
ATOM 4807 N N . PRO A 1 613 ? 12.703 -18.640 -29.907 1.00 74.19 613 PRO A N 1
ATOM 4808 C CA . PRO A 1 613 ? 11.988 -19.301 -30.999 1.00 74.19 613 PRO A CA 1
ATOM 4809 C C . PRO A 1 613 ? 12.752 -19.372 -32.330 1.00 74.19 613 PRO A C 1
ATOM 4811 O O . PRO A 1 613 ? 12.387 -20.203 -33.159 1.00 74.19 613 PRO A O 1
ATOM 4814 N N . GLU A 1 614 ? 13.740 -18.496 -32.565 1.00 67.06 614 GLU A N 1
ATOM 4815 C CA . GLU A 1 614 ? 14.432 -18.383 -33.865 1.00 67.06 614 GLU A CA 1
ATOM 4816 C C . GLU A 1 614 ? 15.939 -18.694 -33.820 1.00 67.06 614 GLU A C 1
ATOM 4818 O O . GLU A 1 614 ? 16.492 -19.071 -34.851 1.00 67.06 614 GLU A O 1
ATOM 4823 N N . ASP A 1 615 ? 16.598 -18.590 -32.660 1.00 62.06 615 ASP A N 1
ATOM 4824 C CA . ASP A 1 615 ? 18.025 -18.923 -32.492 1.00 62.06 615 ASP A CA 1
ATOM 4825 C C . ASP A 1 615 ? 18.240 -20.075 -31.498 1.00 62.06 615 ASP A C 1
ATOM 4827 O O . ASP A 1 615 ? 17.503 -20.201 -30.523 1.00 62.06 615 ASP A O 1
ATOM 4831 N N . ASP A 1 616 ? 19.370 -20.785 -31.611 1.00 63.28 616 ASP A N 1
ATOM 4832 C CA . ASP A 1 616 ? 19.905 -21.700 -30.575 1.00 63.28 616 ASP A CA 1
ATOM 4833 C C . ASP A 1 616 ? 20.334 -20.976 -29.265 1.00 63.28 616 ASP A C 1
ATOM 4835 O O . ASP A 1 616 ? 21.084 -21.504 -28.441 1.00 63.28 616 ASP A O 1
ATOM 4839 N N . CYS A 1 617 ? 19.890 -19.734 -29.049 1.00 66.75 617 CYS A N 1
ATOM 4840 C CA . CYS A 1 617 ? 20.136 -18.972 -27.831 1.00 66.75 617 CYS A CA 1
ATOM 4841 C C . CYS A 1 617 ? 19.076 -19.268 -26.761 1.00 66.75 617 CYS A C 1
ATOM 4843 O O . CYS A 1 617 ? 17.878 -19.317 -27.031 1.00 66.75 617 CYS A O 1
ATOM 4845 N N . THR A 1 618 ? 19.504 -19.358 -25.503 1.00 78.00 618 THR A N 1
ATOM 4846 C CA . THR A 1 618 ? 18.607 -19.449 -24.344 1.00 78.00 618 THR A CA 1
ATOM 4847 C C . THR A 1 618 ? 18.641 -18.169 -23.520 1.00 78.00 618 THR A C 1
ATOM 4849 O O . THR A 1 618 ? 19.711 -17.677 -23.168 1.00 78.00 618 THR A O 1
ATOM 4852 N N . HIS A 1 619 ? 17.469 -17.661 -23.147 1.00 79.31 619 HIS A N 1
ATOM 4853 C CA . HIS A 1 619 ? 17.327 -16.551 -22.206 1.00 79.31 619 HIS A CA 1
ATOM 4854 C C . HIS A 1 619 ? 17.424 -17.082 -20.775 1.00 79.31 619 HIS A C 1
ATOM 4856 O O . HIS A 1 619 ? 16.553 -17.836 -20.341 1.00 79.31 619 HIS A O 1
ATOM 4862 N N . GLU A 1 620 ? 18.475 -16.703 -20.050 1.00 84.88 620 GLU A N 1
ATOM 4863 C CA . GLU A 1 620 ? 18.677 -17.073 -18.645 1.00 84.88 620 GLU A CA 1
ATOM 4864 C C . GLU A 1 620 ? 18.078 -16.037 -17.689 1.00 84.88 620 GLU A C 1
ATOM 4866 O O . GLU A 1 620 ? 18.590 -14.928 -17.544 1.00 84.88 620 GLU A O 1
ATOM 4871 N N . ILE A 1 621 ? 17.036 -16.435 -16.964 1.00 88.25 621 ILE A N 1
ATOM 4872 C CA . ILE A 1 621 ? 16.461 -15.665 -15.861 1.00 88.25 621 ILE A CA 1
ATOM 4873 C C . ILE A 1 621 ? 17.148 -16.126 -14.576 1.00 88.25 621 ILE A C 1
ATOM 4875 O O . ILE A 1 621 ? 16.909 -17.242 -14.110 1.00 88.25 621 ILE A O 1
ATOM 4879 N N . ARG A 1 622 ? 18.010 -15.275 -14.011 1.00 87.75 622 ARG A N 1
ATOM 4880 C CA . ARG A 1 622 ? 18.792 -15.562 -12.797 1.00 87.75 622 ARG A CA 1
ATOM 4881 C C . ARG A 1 622 ? 18.196 -14.835 -11.594 1.00 87.75 622 ARG A C 1
ATOM 4883 O O . ARG A 1 622 ? 18.203 -13.609 -11.538 1.00 87.75 622 ARG A O 1
ATOM 4890 N N . ILE A 1 623 ? 17.708 -15.594 -10.618 1.00 90.50 623 ILE A N 1
ATOM 4891 C CA . ILE A 1 623 ? 17.068 -15.084 -9.402 1.00 90.50 623 ILE A CA 1
ATOM 4892 C C . ILE A 1 623 ? 18.032 -15.293 -8.220 1.00 90.50 623 ILE A C 1
ATOM 4894 O O . ILE A 1 623 ? 18.331 -16.444 -7.896 1.00 90.50 623 ILE A O 1
ATOM 4898 N N . PRO A 1 624 ? 18.549 -14.233 -7.570 1.00 89.56 624 PRO A N 1
ATOM 4899 C CA . PRO A 1 624 ? 19.489 -14.379 -6.462 1.00 89.56 624 PRO A CA 1
ATOM 4900 C C . PRO A 1 624 ? 18.817 -14.960 -5.211 1.00 89.56 624 PRO A C 1
ATOM 4902 O O . PRO A 1 624 ? 17.686 -14.609 -4.863 1.00 89.56 624 PRO A O 1
ATOM 4905 N N . MET A 1 625 ? 19.544 -15.835 -4.513 1.00 85.38 625 MET A N 1
ATOM 4906 C CA . MET A 1 625 ? 19.096 -16.521 -3.301 1.00 85.38 625 MET A CA 1
ATOM 4907 C C . MET A 1 625 ? 19.795 -15.958 -2.059 1.00 85.38 625 MET A C 1
ATOM 4909 O O . MET A 1 625 ? 20.997 -16.143 -1.864 1.00 85.38 625 MET A O 1
ATOM 4913 N N . TYR A 1 626 ? 19.021 -15.345 -1.163 1.00 80.88 626 TYR A N 1
ATOM 4914 C CA . TYR A 1 626 ? 19.477 -14.855 0.140 1.00 80.88 626 TYR A CA 1
ATOM 4915 C C . TYR A 1 626 ? 18.938 -15.743 1.252 1.00 80.88 626 TYR A C 1
ATOM 4917 O O . TYR A 1 626 ? 17.724 -15.868 1.412 1.00 80.88 626 TYR A O 1
ATOM 4925 N N . ARG A 1 627 ? 19.837 -16.369 2.026 1.00 75.44 627 ARG A N 1
ATOM 4926 C CA . ARG A 1 627 ? 19.484 -17.309 3.111 1.00 75.44 627 ARG A CA 1
ATOM 4927 C C . ARG A 1 627 ? 18.434 -18.343 2.663 1.00 75.44 627 ARG A C 1
ATOM 4929 O O . ARG A 1 627 ? 17.396 -18.508 3.297 1.00 75.44 627 ARG A O 1
ATOM 4936 N N . LEU A 1 628 ? 18.696 -18.990 1.522 1.00 76.44 628 LEU A N 1
ATOM 4937 C CA . LEU A 1 628 ? 17.819 -19.972 0.860 1.00 76.44 628 LEU A CA 1
ATOM 4938 C C . LEU A 1 628 ? 16.446 -19.443 0.386 1.00 76.44 628 LEU A C 1
ATOM 4940 O O . LEU A 1 628 ? 15.594 -20.234 -0.005 1.00 76.44 628 LEU A O 1
ATOM 4944 N N . SER A 1 629 ? 16.227 -18.125 0.360 1.00 81.69 629 SER A N 1
ATOM 4945 C CA . SER A 1 629 ? 15.035 -17.511 -0.237 1.00 81.69 629 SER A CA 1
ATOM 4946 C C . SER A 1 629 ? 15.357 -16.765 -1.534 1.00 81.69 629 SER A C 1
ATOM 4948 O O . SER A 1 629 ? 16.280 -15.947 -1.521 1.00 81.69 629 SER A O 1
ATOM 4950 N N . PRO A 1 630 ? 14.572 -16.928 -2.610 1.00 89.12 630 PRO A N 1
ATOM 4951 C CA . PRO A 1 630 ? 14.735 -16.114 -3.809 1.00 89.12 630 PRO A CA 1
ATOM 4952 C C . PRO A 1 630 ? 14.246 -14.682 -3.571 1.00 89.12 630 PRO A C 1
ATOM 4954 O O . PRO A 1 630 ? 13.218 -14.469 -2.922 1.00 89.12 630 PRO A O 1
ATOM 4957 N N . ILE A 1 631 ? 14.963 -13.700 -4.121 1.00 91.31 631 ILE A N 1
ATOM 4958 C CA . ILE A 1 631 ? 14.542 -12.294 -4.133 1.00 91.31 631 ILE A CA 1
ATOM 4959 C C . ILE A 1 631 ? 14.653 -11.752 -5.554 1.00 91.31 631 ILE A C 1
ATOM 4961 O O . ILE A 1 631 ? 15.742 -11.639 -6.106 1.00 91.31 631 ILE A O 1
ATOM 4965 N N . VAL A 1 632 ? 13.520 -11.382 -6.142 1.00 92.88 632 VAL A N 1
ATOM 4966 C CA . VAL A 1 632 ? 13.470 -10.830 -7.498 1.00 92.88 632 VAL A CA 1
ATOM 4967 C C . VAL A 1 632 ? 13.736 -9.324 -7.462 1.00 92.88 632 VAL A C 1
ATOM 4969 O O . VAL A 1 632 ? 13.049 -8.589 -6.748 1.00 92.88 632 VAL A O 1
ATOM 4972 N N . MET A 1 633 ? 14.716 -8.848 -8.228 1.00 91.31 633 MET A N 1
ATOM 4973 C CA . MET A 1 633 ? 14.951 -7.410 -8.399 1.00 91.31 633 MET A CA 1
ATOM 4974 C C . MET A 1 633 ? 13.908 -6.840 -9.363 1.00 91.31 633 MET A C 1
ATOM 4976 O O . MET A 1 633 ? 13.688 -7.400 -10.433 1.00 91.31 633 MET A O 1
ATOM 4980 N N . ILE A 1 634 ? 13.244 -5.752 -8.969 1.00 90.75 634 ILE A N 1
ATOM 4981 C CA . ILE A 1 634 ? 12.160 -5.128 -9.737 1.00 90.75 634 ILE A CA 1
ATOM 4982 C C . ILE A 1 634 ? 12.453 -3.642 -9.948 1.00 90.75 634 ILE A C 1
ATOM 4984 O O . ILE A 1 634 ? 12.958 -2.954 -9.059 1.00 90.75 634 ILE A O 1
ATOM 4988 N N . GLN A 1 635 ? 12.110 -3.151 -11.134 1.00 89.44 635 GLN A N 1
ATOM 4989 C CA . GLN A 1 635 ? 12.127 -1.738 -11.499 1.00 89.44 635 GLN A CA 1
ATOM 4990 C C . GLN A 1 635 ? 10.705 -1.173 -11.497 1.00 89.44 635 GLN A C 1
ATOM 4992 O O . GLN A 1 635 ? 9.738 -1.907 -11.701 1.00 89.44 635 GLN A O 1
ATOM 4997 N N . ASP A 1 636 ? 10.549 0.129 -11.262 1.00 87.75 636 ASP A N 1
ATOM 4998 C CA . ASP A 1 636 ? 9.214 0.723 -11.235 1.00 87.75 636 ASP A CA 1
ATOM 4999 C C . ASP A 1 636 ? 8.606 0.871 -12.646 1.00 87.75 636 ASP A C 1
ATOM 5001 O O . ASP A 1 636 ? 9.095 1.621 -13.494 1.00 87.75 636 ASP A O 1
ATOM 5005 N N . SER A 1 637 ? 7.497 0.169 -12.890 1.00 89.69 637 SER A N 1
ATOM 5006 C CA . SER A 1 637 ? 6.758 0.205 -14.162 1.00 89.69 637 SER A CA 1
ATOM 5007 C C . SER A 1 637 ? 6.251 1.602 -14.574 1.00 89.69 637 SER A C 1
ATOM 5009 O O . SER A 1 637 ? 6.237 1.907 -15.770 1.00 89.69 637 SER A O 1
ATOM 5011 N N . LYS A 1 638 ? 5.893 2.490 -13.631 1.00 87.12 638 LYS A N 1
ATOM 5012 C CA . LYS A 1 638 ? 5.489 3.877 -13.940 1.00 87.12 638 LYS A CA 1
ATOM 5013 C C . LYS A 1 638 ? 6.700 4.741 -14.278 1.00 87.12 638 LYS A C 1
ATOM 5015 O O . LYS A 1 638 ? 6.651 5.526 -15.229 1.00 87.12 638 LYS A O 1
ATOM 5020 N N . HIS A 1 639 ? 7.823 4.541 -13.583 1.00 87.50 639 HIS A N 1
ATOM 5021 C CA . HIS A 1 639 ? 9.096 5.149 -13.979 1.00 87.50 639 HIS A CA 1
ATOM 5022 C C . HIS A 1 639 ? 9.504 4.710 -15.394 1.00 87.50 639 HIS A C 1
ATOM 5024 O O . HIS A 1 639 ? 9.884 5.545 -16.217 1.00 87.50 639 HIS A O 1
ATOM 5030 N N . ALA A 1 640 ? 9.379 3.421 -15.718 1.00 90.06 640 ALA A N 1
ATOM 5031 C CA . ALA A 1 640 ? 9.671 2.908 -17.052 1.00 90.06 640 ALA A CA 1
ATOM 5032 C C . ALA A 1 640 ? 8.782 3.553 -18.127 1.00 90.06 640 ALA A C 1
ATOM 5034 O O . ALA A 1 640 ? 9.308 4.021 -19.137 1.00 90.06 640 ALA A O 1
ATOM 5035 N N . ALA A 1 641 ? 7.472 3.690 -17.882 1.00 91.62 641 ALA A N 1
ATOM 5036 C CA . ALA A 1 641 ? 6.555 4.407 -18.771 1.00 91.62 641 ALA A CA 1
ATOM 5037 C C . ALA A 1 641 ? 7.015 5.858 -19.028 1.00 91.62 641 ALA A C 1
ATOM 5039 O O . ALA A 1 641 ? 7.118 6.290 -20.182 1.00 91.62 641 ALA A O 1
ATOM 5040 N N . LYS A 1 642 ? 7.376 6.603 -17.969 1.00 90.12 642 LYS A N 1
ATOM 5041 C CA . LYS A 1 642 ? 7.955 7.955 -18.090 1.00 90.12 642 LYS A CA 1
ATOM 5042 C C . LYS A 1 642 ? 9.234 7.944 -18.933 1.00 90.12 642 LYS A C 1
ATOM 5044 O O . LYS A 1 642 ? 9.383 8.785 -19.820 1.00 90.12 642 LYS A O 1
ATOM 5049 N N . THR A 1 643 ? 10.126 6.979 -18.720 1.00 91.25 643 THR A N 1
ATOM 5050 C CA . THR A 1 643 ? 11.396 6.846 -19.452 1.00 91.25 643 THR A CA 1
ATOM 5051 C C . THR A 1 643 ? 11.196 6.501 -20.932 1.00 91.25 643 THR A C 1
ATOM 5053 O O . THR A 1 643 ? 11.868 7.099 -21.779 1.00 91.25 643 THR A O 1
ATOM 5056 N N . MET A 1 644 ? 10.234 5.640 -21.286 1.00 92.12 644 MET A N 1
ATOM 5057 C CA . MET A 1 644 ? 9.901 5.336 -22.687 1.00 92.12 644 MET A CA 1
ATOM 5058 C C . MET A 1 644 ? 9.276 6.533 -23.406 1.00 92.12 644 MET A C 1
ATOM 5060 O O . MET A 1 644 ? 9.684 6.853 -24.527 1.00 92.12 644 MET A O 1
ATOM 5064 N N . ARG A 1 645 ? 8.343 7.253 -22.763 1.00 92.25 645 ARG A N 1
ATOM 5065 C CA . ARG A 1 645 ? 7.811 8.522 -23.293 1.00 92.25 645 ARG A CA 1
ATOM 5066 C C . ARG A 1 645 ? 8.947 9.519 -23.527 1.00 92.25 645 ARG A C 1
ATOM 5068 O O . ARG A 1 645 ? 9.076 10.065 -24.618 1.00 92.25 645 ARG A O 1
ATOM 5075 N N . ASN A 1 646 ? 9.798 9.731 -22.524 1.00 91.00 646 ASN A N 1
ATOM 5076 C CA . ASN A 1 646 ? 10.882 10.712 -22.592 1.00 91.00 646 ASN A CA 1
ATOM 5077 C C . ASN A 1 646 ? 11.916 10.367 -23.687 1.00 91.00 646 ASN A C 1
ATOM 5079 O O . ASN A 1 646 ? 12.458 11.280 -24.306 1.00 91.00 646 ASN A O 1
ATOM 5083 N N . ASN A 1 647 ? 12.147 9.081 -23.984 1.00 91.12 647 ASN A N 1
ATOM 5084 C CA . ASN A 1 647 ? 12.985 8.644 -25.109 1.00 91.12 647 ASN A CA 1
ATOM 5085 C C . ASN A 1 647 ? 12.370 8.993 -26.473 1.00 91.12 647 ASN A C 1
ATOM 5087 O O . ASN A 1 647 ? 13.046 9.595 -27.308 1.00 91.12 647 ASN A O 1
ATOM 5091 N N . LEU A 1 648 ? 11.084 8.689 -26.675 1.00 91.06 648 LEU A N 1
ATOM 5092 C CA . LEU A 1 648 ? 10.337 9.048 -27.890 1.00 91.06 648 LEU A CA 1
ATOM 5093 C C . LEU A 1 648 ? 10.265 10.575 -28.104 1.00 91.06 648 LEU A C 1
ATOM 5095 O O . LEU A 1 648 ? 10.239 11.058 -29.235 1.00 91.06 648 LEU A O 1
ATOM 5099 N N . PHE A 1 649 ? 10.268 11.339 -27.010 1.00 89.31 649 PHE A N 1
ATOM 5100 C CA . PHE A 1 649 ? 10.163 12.801 -26.991 1.00 89.31 649 PHE A CA 1
ATOM 5101 C C . PHE A 1 649 ? 11.532 13.505 -26.965 1.00 89.31 649 PHE A C 1
ATOM 5103 O O . PHE A 1 649 ? 11.595 14.731 -26.899 1.00 89.31 649 PHE A O 1
ATOM 5110 N N . SER A 1 650 ? 12.641 12.759 -27.012 1.00 81.94 650 SER A N 1
ATOM 5111 C CA . SER A 1 650 ? 13.988 13.302 -26.789 1.00 81.94 650 SER A CA 1
ATOM 5112 C C . SER A 1 650 ? 14.435 14.333 -27.835 1.00 81.94 650 SER A C 1
ATOM 5114 O O . SER A 1 650 ? 15.384 15.067 -27.560 1.00 81.94 650 SER A O 1
ATOM 5116 N N . GLY A 1 651 ? 13.835 14.351 -29.033 1.00 72.31 651 GLY A N 1
ATOM 5117 C CA . GLY A 1 651 ? 14.193 15.220 -30.169 1.00 72.31 651 GLY A CA 1
ATOM 5118 C C . GLY A 1 651 ? 15.540 14.889 -30.833 1.00 72.31 651 GLY A C 1
ATOM 5119 O O . GLY A 1 651 ? 15.646 14.884 -32.052 1.00 72.31 651 GLY A O 1
ATOM 5120 N N . ALA A 1 652 ? 16.548 14.532 -30.036 1.00 74.75 652 ALA A N 1
ATOM 5121 C CA . ALA A 1 652 ? 17.883 14.104 -30.455 1.00 74.75 652 ALA A CA 1
ATOM 5122 C C . ALA A 1 652 ? 17.963 12.634 -30.927 1.00 74.75 652 ALA A C 1
ATOM 5124 O O . ALA A 1 652 ? 19.036 12.169 -31.312 1.00 74.75 652 ALA A O 1
ATOM 5125 N N . ARG A 1 653 ? 16.848 11.892 -30.873 1.00 83.25 653 ARG A N 1
ATOM 5126 C CA . ARG A 1 653 ? 16.730 10.489 -31.295 1.00 83.25 653 ARG A CA 1
ATOM 5127 C C . ARG A 1 653 ? 15.616 10.349 -32.325 1.00 83.25 653 ARG A C 1
ATOM 5129 O O . ARG A 1 653 ? 14.558 10.958 -32.172 1.00 83.25 653 ARG A O 1
ATOM 5136 N N . ALA A 1 654 ? 15.839 9.506 -33.326 1.00 86.75 654 ALA A N 1
ATOM 5137 C CA . ALA A 1 654 ? 14.822 9.076 -34.279 1.00 86.75 654 ALA A CA 1
ATOM 5138 C C . ALA A 1 654 ? 14.768 7.550 -34.214 1.00 86.75 654 ALA A C 1
ATOM 5140 O O . ALA A 1 654 ? 15.704 6.893 -34.653 1.00 86.75 654 ALA A O 1
ATOM 5141 N N . LEU A 1 655 ? 13.735 6.978 -33.602 1.00 93.00 655 LEU A N 1
ATOM 5142 C CA . LEU A 1 655 ? 13.691 5.539 -33.344 1.00 93.00 655 LEU A CA 1
ATOM 5143 C C . LEU A 1 655 ? 13.357 4.810 -34.657 1.00 93.00 655 LEU A C 1
ATOM 5145 O O . LEU A 1 655 ? 12.262 4.993 -35.189 1.00 93.00 655 LEU A O 1
ATOM 5149 N N . VAL A 1 656 ? 14.300 4.027 -35.194 1.00 93.56 656 VAL A N 1
ATOM 5150 C CA . VAL A 1 656 ? 14.163 3.347 -36.501 1.00 93.56 656 VAL A CA 1
ATOM 5151 C C . VAL A 1 656 ? 13.787 1.888 -36.283 1.00 93.56 656 VAL A C 1
ATOM 5153 O O . VAL A 1 656 ? 14.638 1.094 -35.888 1.00 93.56 656 VAL A O 1
ATOM 5156 N N . LEU A 1 657 ? 12.534 1.527 -36.557 1.00 90.62 657 LEU A N 1
ATOM 5157 C CA . LEU A 1 657 ? 12.019 0.162 -36.452 1.00 90.62 657 LEU A CA 1
ATOM 5158 C C . LEU A 1 657 ? 11.807 -0.397 -37.865 1.00 90.62 657 LEU A C 1
ATOM 5160 O O . LEU A 1 657 ? 10.781 -0.144 -38.503 1.00 90.62 657 LEU A O 1
ATOM 5164 N N . GLY A 1 658 ? 12.805 -1.123 -38.378 1.00 87.56 658 GLY A N 1
ATOM 5165 C CA . GLY A 1 658 ? 12.824 -1.570 -39.772 1.00 87.56 658 GLY A CA 1
ATOM 5166 C C . GLY A 1 658 ? 12.801 -0.376 -40.730 1.00 87.56 658 GLY A C 1
ATOM 5167 O O . GLY A 1 658 ? 13.598 0.549 -40.597 1.00 87.56 658 GLY A O 1
ATOM 5168 N N . ASN A 1 659 ? 11.841 -0.365 -41.656 1.00 89.31 659 ASN A N 1
ATOM 5169 C CA . ASN A 1 659 ? 11.640 0.732 -42.611 1.00 89.31 659 ASN A CA 1
ATOM 5170 C C . ASN A 1 659 ? 10.792 1.898 -42.053 1.00 89.31 659 ASN A C 1
ATOM 5172 O O . ASN A 1 659 ? 10.447 2.810 -42.802 1.00 89.31 659 ASN A O 1
ATOM 5176 N N . HIS A 1 660 ? 10.427 1.881 -40.765 1.00 93.06 660 HIS A N 1
ATOM 5177 C CA . HIS A 1 660 ? 9.520 2.862 -40.162 1.00 93.06 660 HIS A CA 1
ATOM 5178 C C . HIS A 1 660 ? 10.172 3.651 -39.020 1.00 93.06 660 HIS A C 1
ATOM 5180 O O . HIS A 1 660 ? 11.139 3.218 -38.395 1.00 93.06 660 HIS A O 1
ATOM 5186 N N . LEU A 1 661 ? 9.598 4.820 -38.719 1.00 92.00 661 LEU A N 1
ATOM 5187 C CA . LEU A 1 661 ? 10.099 5.751 -37.708 1.00 92.00 661 LEU A CA 1
ATOM 5188 C C . LEU A 1 661 ? 9.085 5.967 -36.576 1.00 92.00 661 LEU A C 1
ATOM 5190 O O . LEU A 1 661 ? 7.892 6.161 -36.824 1.00 92.00 661 LEU A O 1
ATOM 5194 N N . ALA A 1 662 ? 9.575 6.027 -35.338 1.00 92.88 662 ALA A N 1
ATOM 5195 C CA . ALA A 1 662 ? 8.859 6.588 -34.195 1.00 92.88 662 ALA A CA 1
ATOM 5196 C C . ALA A 1 662 ? 9.583 7.857 -33.712 1.00 92.88 662 ALA A C 1
ATOM 5198 O O . ALA A 1 662 ? 10.770 7.839 -33.378 1.00 92.88 662 ALA A O 1
ATOM 5199 N N . MET A 1 663 ? 8.874 8.989 -33.737 1.00 90.25 663 MET A N 1
ATOM 5200 C CA . MET A 1 663 ? 9.432 10.323 -33.497 1.00 90.25 663 MET A CA 1
ATOM 5201 C C . MET A 1 663 ? 8.423 11.212 -32.766 1.00 90.25 663 MET A C 1
ATOM 5203 O O . MET A 1 663 ? 7.213 11.044 -32.920 1.00 90.25 663 MET A O 1
ATOM 5207 N N . TYR A 1 664 ? 8.926 12.210 -32.036 1.00 90.31 664 TYR A N 1
ATOM 5208 C CA . TYR A 1 664 ? 8.117 13.235 -31.366 1.00 90.31 664 TYR A CA 1
ATOM 5209 C C . TYR A 1 664 ? 7.097 13.918 -32.295 1.00 90.31 664 TYR A C 1
ATOM 5211 O O . TYR A 1 664 ? 5.945 14.103 -31.906 1.00 90.31 664 TYR A O 1
ATOM 5219 N N . SER A 1 665 ? 7.493 14.246 -33.531 1.00 89.62 665 SER A N 1
ATOM 5220 C CA . SER A 1 665 ? 6.616 14.862 -34.539 1.00 89.62 665 SER A CA 1
ATOM 5221 C C . SER A 1 665 ? 5.345 14.047 -34.774 1.00 89.62 665 SER A C 1
ATOM 5223 O O . SER A 1 665 ? 4.257 14.608 -34.777 1.00 89.62 665 SER A O 1
ATOM 5225 N N . HIS A 1 666 ? 5.453 12.719 -34.859 1.00 90.81 666 HIS A N 1
ATOM 5226 C CA . HIS A 1 666 ? 4.296 11.851 -35.072 1.00 90.81 666 HIS A CA 1
ATOM 5227 C C . HIS A 1 666 ? 3.276 11.956 -33.924 1.00 90.81 666 HIS A C 1
ATOM 5229 O O . HIS A 1 666 ? 2.074 12.015 -34.176 1.00 90.81 666 HIS A O 1
ATOM 5235 N N . VAL A 1 667 ? 3.748 12.032 -32.673 1.00 90.81 667 VAL A N 1
ATOM 5236 C CA . VAL A 1 667 ? 2.888 12.190 -31.485 1.00 90.81 667 VAL A CA 1
ATOM 5237 C C . VAL A 1 667 ? 2.302 13.604 -31.408 1.00 90.81 667 VAL A C 1
ATOM 5239 O O . VAL A 1 667 ? 1.138 13.774 -31.048 1.00 90.81 667 VAL A O 1
ATOM 5242 N N . ARG A 1 668 ? 3.074 14.624 -31.799 1.00 90.69 668 ARG A N 1
ATOM 5243 C CA . ARG A 1 668 ? 2.600 16.011 -31.887 1.00 90.69 668 ARG A CA 1
ATOM 5244 C C . ARG A 1 668 ? 1.487 16.165 -32.918 1.00 90.69 668 ARG A C 1
ATOM 5246 O O . ARG A 1 668 ? 0.439 16.706 -32.586 1.00 90.69 668 ARG A O 1
ATOM 5253 N N . ASP A 1 669 ? 1.664 15.626 -34.116 1.00 89.12 669 ASP A N 1
ATOM 5254 C CA . ASP A 1 669 ? 0.637 15.650 -35.160 1.00 89.12 669 ASP A CA 1
ATOM 5255 C C . ASP A 1 669 ? -0.636 14.896 -34.743 1.00 89.12 669 ASP A C 1
ATOM 5257 O O . ASP A 1 669 ? -1.726 15.264 -35.163 1.00 89.12 669 ASP A O 1
ATOM 5261 N N . MET A 1 670 ? -0.520 13.847 -33.914 1.00 88.62 670 MET A N 1
ATOM 5262 C CA . MET A 1 670 ? -1.682 13.165 -33.333 1.00 88.62 670 MET A CA 1
ATOM 5263 C C . MET A 1 670 ? -2.414 14.051 -32.321 1.00 88.62 670 MET A C 1
ATOM 5265 O O . MET A 1 670 ? -3.637 14.144 -32.376 1.00 88.62 670 MET A O 1
ATOM 5269 N N . ALA A 1 671 ? -1.691 14.682 -31.391 1.00 88.19 671 ALA A N 1
ATOM 5270 C CA . ALA A 1 671 ? -2.286 15.487 -30.322 1.00 88.19 671 ALA A CA 1
ATOM 5271 C C . ALA A 1 671 ? -2.873 16.819 -30.815 1.00 88.19 671 ALA A C 1
ATOM 5273 O O . ALA A 1 671 ? -3.878 17.263 -30.277 1.00 88.19 671 ALA A O 1
ATOM 5274 N N . PHE A 1 672 ? -2.269 17.433 -31.836 1.00 87.75 672 PHE A N 1
ATOM 5275 C CA . PHE A 1 672 ? -2.704 18.703 -32.432 1.00 87.75 672 PHE A CA 1
ATOM 5276 C C . PHE A 1 672 ? -3.477 18.518 -33.751 1.00 87.75 672 PHE A C 1
ATOM 5278 O O . PHE A 1 672 ? -3.626 19.469 -34.520 1.00 87.75 672 PHE A O 1
ATOM 5285 N N . ASN A 1 673 ? -3.960 17.304 -34.043 1.00 79.44 673 ASN A N 1
ATOM 5286 C CA . ASN A 1 673 ? -4.794 17.061 -35.217 1.00 79.44 673 ASN A CA 1
ATOM 5287 C C . ASN A 1 673 ? -6.093 17.891 -35.105 1.00 79.44 673 ASN A C 1
ATOM 5289 O O . ASN A 1 673 ? -6.777 17.782 -34.086 1.00 79.44 673 ASN A O 1
ATOM 5293 N N . PRO A 1 674 ? -6.482 18.688 -36.120 1.00 68.94 674 PRO A N 1
ATOM 5294 C CA . PRO A 1 674 ? -7.743 19.434 -36.095 1.00 68.94 674 PRO A CA 1
ATOM 5295 C C . PRO A 1 674 ? -9.000 18.541 -36.076 1.00 68.94 674 PRO A C 1
ATOM 5297 O O . PRO A 1 674 ? -10.096 19.041 -35.826 1.00 68.94 674 PRO A O 1
ATOM 5300 N N . LEU A 1 675 ? -8.873 17.235 -36.338 1.00 66.88 675 LEU A N 1
ATOM 5301 C CA . LEU A 1 675 ? -9.967 16.271 -36.216 1.00 66.88 675 LEU A CA 1
ATOM 5302 C C . LEU A 1 675 ? -10.195 15.858 -34.747 1.00 66.88 675 LEU A C 1
ATOM 5304 O O . LEU A 1 675 ? -9.253 15.421 -34.081 1.00 66.88 675 LEU A O 1
ATOM 5308 N N . PRO A 1 676 ? -11.441 15.906 -34.237 1.00 66.25 676 PRO A N 1
ATOM 5309 C CA . PRO A 1 676 ? -11.743 15.499 -32.869 1.00 66.25 676 PRO A CA 1
ATOM 5310 C C . PRO A 1 676 ? -11.547 13.989 -32.661 1.00 66.25 676 PRO A C 1
ATOM 5312 O O . PRO A 1 676 ? -11.819 13.180 -33.550 1.00 66.25 676 PRO A O 1
ATOM 5315 N N . GLY A 1 677 ? -11.132 13.609 -31.448 1.00 74.19 677 GLY A N 1
ATOM 5316 C CA . GLY A 1 677 ? -11.066 12.210 -31.002 1.00 74.19 677 GLY A CA 1
ATOM 5317 C C . GLY A 1 677 ? -9.706 11.732 -30.488 1.00 74.19 677 GLY A C 1
ATOM 5318 O O . GLY A 1 677 ? -9.629 10.606 -30.007 1.00 74.19 677 GLY A O 1
ATOM 5319 N N . CYS A 1 678 ? -8.649 12.549 -30.546 1.00 82.25 678 CYS A N 1
ATOM 5320 C CA . CYS A 1 678 ? -7.368 12.189 -29.932 1.00 82.25 678 CYS A CA 1
ATOM 5321 C C . CYS A 1 678 ? -7.490 12.163 -28.390 1.00 82.25 678 CYS A C 1
ATOM 5323 O O . CYS A 1 678 ? -7.911 13.168 -27.815 1.00 82.25 678 CYS A O 1
ATOM 5325 N N . PRO A 1 679 ? -7.108 11.072 -27.693 1.00 85.69 679 PRO A N 1
ATOM 5326 C CA . PRO A 1 679 ? -7.173 11.010 -26.224 1.00 85.69 679 PRO A CA 1
ATOM 5327 C C . PRO A 1 679 ? -6.038 11.745 -25.486 1.00 85.69 679 PRO A C 1
ATOM 5329 O O . PRO A 1 679 ? -6.021 11.758 -24.255 1.00 85.69 679 PRO A O 1
ATOM 5332 N N . LEU A 1 680 ? -5.067 12.309 -26.213 1.00 87.56 680 LEU A N 1
ATOM 5333 C CA . LEU A 1 680 ? -3.976 13.112 -25.652 1.00 87.56 680 LEU A CA 1
ATOM 5334 C C . LEU A 1 680 ? -4.387 14.579 -25.531 1.00 87.56 680 LEU A C 1
ATOM 5336 O O . LEU A 1 680 ? -4.935 15.157 -26.468 1.00 87.56 680 LEU A O 1
ATOM 5340 N N . TYR A 1 681 ? -4.035 15.221 -24.420 1.00 85.94 681 TYR A N 1
ATOM 5341 C CA . TYR A 1 681 ? -4.128 16.675 -24.314 1.00 85.94 681 TYR A CA 1
ATOM 5342 C C . TYR A 1 681 ? -2.919 17.339 -24.984 1.00 85.94 681 TYR A C 1
ATOM 5344 O O . TYR A 1 681 ? -1.808 16.819 -24.921 1.00 85.94 681 TYR A O 1
ATOM 5352 N N . HIS A 1 682 ? -3.077 18.561 -25.506 1.00 86.81 682 HIS A N 1
ATOM 5353 C CA . HIS A 1 682 ? -1.951 19.359 -26.027 1.00 86.81 682 HIS A CA 1
ATOM 5354 C C . HIS A 1 682 ? -0.780 19.469 -25.025 1.00 86.81 682 HIS A C 1
ATOM 5356 O O . HIS A 1 682 ? 0.384 19.423 -25.418 1.00 86.81 682 HIS A O 1
ATOM 5362 N N . ARG A 1 683 ? -1.086 19.548 -23.718 1.00 84.88 683 ARG A N 1
ATOM 5363 C CA . ARG A 1 683 ? -0.091 19.593 -22.626 1.00 84.88 683 ARG A CA 1
ATOM 5364 C C . ARG A 1 683 ? 0.666 18.284 -22.371 1.00 84.88 683 ARG A C 1
ATOM 5366 O O . ARG A 1 683 ? 1.693 18.303 -21.703 1.00 84.88 683 ARG A O 1
ATOM 5373 N N . ASP A 1 684 ? 0.168 17.164 -22.891 1.00 84.50 684 ASP A N 1
ATOM 5374 C CA . ASP A 1 684 ? 0.862 15.875 -22.826 1.00 84.50 684 ASP A CA 1
ATOM 5375 C C . ASP A 1 684 ? 2.002 15.810 -23.859 1.00 84.50 684 ASP A C 1
ATOM 5377 O O . ASP A 1 684 ? 2.789 14.866 -23.839 1.00 84.50 684 ASP A O 1
ATOM 5381 N N . VAL A 1 685 ? 2.098 16.805 -24.758 1.00 84.06 685 VAL A N 1
ATOM 5382 C CA . VAL A 1 685 ? 3.088 16.861 -25.844 1.00 84.06 685 VAL A CA 1
ATOM 5383 C C . VAL A 1 685 ? 3.893 18.163 -25.872 1.00 84.06 685 VAL A C 1
ATOM 5385 O O . VAL A 1 685 ? 5.116 18.120 -26.010 1.00 84.06 685 VAL A O 1
ATOM 5388 N N . GLU A 1 686 ? 3.256 19.321 -25.701 1.00 83.62 686 GLU A N 1
ATOM 5389 C CA . GLU A 1 686 ? 3.933 20.615 -25.551 1.00 83.62 686 GLU A CA 1
ATOM 5390 C C . GLU A 1 686 ? 3.877 21.098 -24.098 1.00 83.62 686 GLU A C 1
ATOM 5392 O O . GLU A 1 686 ? 2.849 20.988 -23.437 1.00 83.62 686 GLU A O 1
ATOM 5397 N N . LYS A 1 687 ? 4.985 21.660 -23.590 1.00 78.25 687 LYS A N 1
ATOM 5398 C CA . LYS A 1 687 ? 5.156 22.017 -22.162 1.00 78.25 687 LYS A CA 1
ATOM 5399 C C . LYS A 1 687 ? 4.932 20.829 -21.203 1.00 78.25 687 LYS A C 1
ATOM 5401 O O . LYS A 1 687 ? 4.472 21.015 -20.079 1.00 78.25 687 LYS A O 1
ATOM 5406 N N . LEU A 1 688 ? 5.287 19.627 -21.662 1.00 74.44 688 LEU A N 1
ATOM 5407 C CA . LEU A 1 688 ? 5.203 18.373 -20.916 1.00 74.44 688 LEU A CA 1
ATOM 5408 C C . LEU A 1 688 ? 5.958 18.445 -19.578 1.00 74.44 688 LEU A C 1
ATOM 5410 O O . LEU A 1 688 ? 7.173 18.661 -19.553 1.00 74.44 688 LEU A O 1
ATOM 5414 N N . ASP A 1 689 ? 5.255 18.146 -18.487 1.00 76.44 689 ASP A N 1
ATOM 5415 C CA . ASP A 1 689 ? 5.885 17.783 -17.220 1.00 76.44 689 ASP A CA 1
ATOM 5416 C C . ASP A 1 689 ? 6.500 16.380 -17.344 1.00 76.44 689 ASP A C 1
ATOM 5418 O O . ASP A 1 689 ? 5.805 15.373 -17.502 1.00 76.44 689 ASP A O 1
ATOM 5422 N N . ARG A 1 690 ? 7.832 16.303 -17.277 1.00 76.69 690 ARG A N 1
ATOM 5423 C CA . ARG A 1 690 ? 8.567 15.036 -17.402 1.00 76.69 690 ARG A CA 1
ATOM 5424 C C . ARG A 1 690 ? 8.341 14.087 -16.221 1.00 76.69 690 ARG A C 1
ATOM 5426 O O . ARG A 1 690 ? 8.655 12.906 -16.374 1.00 76.69 690 ARG A O 1
ATOM 5433 N N . GLN A 1 691 ? 7.797 14.561 -15.099 1.00 74.69 691 GLN A N 1
ATOM 5434 C CA . GLN A 1 691 ? 7.472 13.744 -13.928 1.00 74.69 691 GLN A CA 1
ATOM 5435 C C . GLN A 1 691 ? 6.000 13.317 -13.847 1.00 74.69 691 GLN A C 1
ATOM 5437 O O . GLN A 1 691 ? 5.690 12.435 -13.052 1.00 74.69 691 GLN A O 1
ATOM 5442 N N . ASP A 1 692 ? 5.106 13.864 -14.677 1.00 77.62 692 ASP A N 1
ATOM 5443 C CA . ASP A 1 692 ? 3.693 13.469 -14.672 1.00 77.62 692 ASP A CA 1
ATOM 5444 C C . ASP A 1 692 ? 3.502 12.036 -15.199 1.00 77.62 692 ASP A C 1
ATOM 5446 O O . ASP A 1 692 ? 3.782 11.740 -16.364 1.00 77.62 692 ASP A O 1
ATOM 5450 N N . ASP A 1 693 ? 2.981 11.152 -14.347 1.00 79.50 693 ASP A N 1
ATOM 5451 C CA . ASP A 1 693 ? 2.635 9.772 -14.704 1.00 79.50 693 ASP A CA 1
ATOM 5452 C C . ASP A 1 693 ? 1.383 9.687 -15.586 1.00 79.50 693 ASP A C 1
ATOM 5454 O O . ASP A 1 693 ? 1.233 8.741 -16.364 1.00 79.50 693 ASP A O 1
ATOM 5458 N N . ASN A 1 694 ? 0.466 10.658 -15.495 1.00 80.75 694 ASN A N 1
ATOM 5459 C CA . ASN A 1 694 ? -0.832 10.567 -16.164 1.00 80.75 694 ASN A CA 1
ATOM 5460 C C . ASN A 1 694 ? -0.697 10.734 -17.684 1.00 80.75 694 ASN A C 1
ATOM 5462 O O . ASN A 1 694 ? -1.324 9.993 -18.436 1.00 80.75 694 ASN A O 1
ATOM 5466 N N . SER A 1 695 ? 0.150 11.651 -18.156 1.00 84.94 695 SER A N 1
ATOM 5467 C CA . SER A 1 695 ? 0.471 11.818 -19.582 1.00 84.94 695 SER A CA 1
ATOM 5468 C C . SER A 1 695 ? 1.207 10.608 -20.166 1.00 84.94 695 SER A C 1
ATOM 5470 O O . SER A 1 695 ? 0.905 10.205 -21.288 1.00 84.94 695 SER A O 1
ATOM 5472 N N . ALA A 1 696 ? 2.108 9.965 -19.409 1.00 88.00 696 ALA A N 1
ATOM 5473 C CA . ALA A 1 696 ? 2.710 8.692 -19.822 1.00 88.00 696 ALA A CA 1
ATOM 5474 C C . ALA A 1 696 ? 1.650 7.575 -19.909 1.00 88.00 696 ALA A C 1
ATOM 5476 O O . ALA A 1 696 ? 1.572 6.872 -20.915 1.00 88.00 696 ALA A O 1
ATOM 5477 N N . THR A 1 697 ? 0.774 7.479 -18.904 1.00 86.56 697 THR A N 1
ATOM 5478 C CA . THR A 1 697 ? -0.342 6.516 -18.856 1.00 86.56 697 THR A CA 1
ATOM 5479 C C . THR A 1 697 ? -1.350 6.732 -19.991 1.00 86.56 697 THR A C 1
ATOM 5481 O O . THR A 1 697 ? -1.882 5.765 -20.534 1.00 86.56 697 THR A O 1
ATOM 5484 N N . ARG A 1 698 ? -1.618 7.986 -20.387 1.00 88.94 698 ARG A N 1
ATOM 5485 C CA . ARG A 1 698 ? -2.459 8.307 -21.551 1.00 88.94 698 ARG A CA 1
ATOM 5486 C C . ARG A 1 698 ? -1.784 7.909 -22.859 1.00 88.94 698 ARG A C 1
ATOM 5488 O O . ARG A 1 698 ? -2.426 7.234 -23.658 1.00 88.94 698 ARG A O 1
ATOM 5495 N N . LEU A 1 699 ? -0.513 8.265 -23.063 1.00 92.06 699 LEU A N 1
ATOM 5496 C CA . LEU A 1 699 ? 0.226 7.953 -24.294 1.00 92.06 699 LEU A CA 1
ATOM 5497 C C . LEU A 1 699 ? 0.265 6.455 -24.600 1.00 92.06 699 LEU A C 1
ATOM 5499 O O . LEU A 1 699 ? 0.030 6.065 -25.739 1.00 92.06 699 LEU A O 1
ATOM 5503 N N . PHE A 1 700 ? 0.518 5.629 -23.587 1.00 92.81 700 PHE A N 1
ATOM 5504 C CA . PHE A 1 700 ? 0.559 4.173 -23.729 1.00 92.81 700 PHE A CA 1
ATOM 5505 C C . PHE A 1 700 ? -0.809 3.496 -23.546 1.00 92.81 700 PHE A C 1
ATOM 5507 O O . PHE A 1 700 ? -0.888 2.279 -23.416 1.00 92.81 700 PHE A O 1
ATOM 5514 N N . SER A 1 701 ? -1.907 4.259 -23.537 1.00 90.81 701 SER A N 1
ATOM 5515 C CA . SER A 1 701 ? -3.247 3.685 -23.405 1.00 90.81 701 SER A CA 1
ATOM 5516 C C . SER A 1 701 ? -3.757 3.081 -24.716 1.00 90.81 701 SER A C 1
ATOM 5518 O O . SER A 1 701 ? -3.553 3.631 -25.800 1.00 90.81 701 SER A O 1
ATOM 5520 N N . ALA A 1 702 ? -4.543 2.006 -24.601 1.00 88.88 702 ALA A N 1
ATOM 5521 C CA . ALA A 1 702 ? -5.230 1.377 -25.730 1.00 88.88 702 ALA A CA 1
ATOM 5522 C C . ALA A 1 702 ? -6.050 2.360 -26.594 1.00 88.88 702 ALA A C 1
ATOM 5524 O O . ALA A 1 702 ? -6.146 2.165 -27.799 1.00 88.88 702 ALA A O 1
ATOM 5525 N N . ALA A 1 703 ? -6.592 3.440 -26.015 1.00 89.75 703 ALA A N 1
ATOM 5526 C CA . ALA A 1 703 ? -7.330 4.458 -26.765 1.00 89.75 703 ALA A CA 1
ATOM 5527 C C . ALA A 1 703 ? -6.422 5.301 -27.683 1.00 89.75 703 ALA A C 1
ATOM 5529 O O . ALA A 1 703 ? -6.819 5.647 -28.794 1.00 89.75 703 ALA A O 1
ATOM 5530 N N . VAL A 1 704 ? -5.201 5.632 -27.244 1.00 90.81 704 VAL A N 1
ATOM 5531 C CA . VAL A 1 704 ? -4.222 6.348 -28.085 1.00 90.81 704 VAL A CA 1
ATOM 5532 C C . VAL A 1 704 ? -3.658 5.420 -29.159 1.00 90.81 704 VAL A C 1
ATOM 5534 O O . VAL A 1 704 ? -3.458 5.861 -30.290 1.00 90.81 704 VAL A O 1
ATOM 5537 N N . LEU A 1 705 ? -3.462 4.137 -28.837 1.00 92.38 705 LEU A N 1
ATOM 5538 C CA . LEU A 1 705 ? -3.058 3.126 -29.812 1.00 92.38 705 LEU A CA 1
ATOM 5539 C C . LEU A 1 705 ? -4.127 2.915 -30.897 1.00 92.38 705 LEU A C 1
ATOM 5541 O O . LEU A 1 705 ? -3.796 2.966 -32.076 1.00 92.38 705 LEU A O 1
ATOM 5545 N N . ASP A 1 706 ? -5.396 2.741 -30.519 1.00 91.81 706 ASP A N 1
ATOM 5546 C CA . ASP A 1 706 ? -6.514 2.606 -31.463 1.00 91.81 706 ASP A CA 1
ATOM 5547 C C . ASP A 1 706 ? -6.645 3.845 -32.366 1.00 91.81 706 ASP A C 1
ATOM 5549 O O . ASP A 1 706 ? -6.726 3.725 -33.590 1.00 91.81 706 ASP A O 1
ATOM 5553 N N . PHE A 1 707 ? -6.537 5.050 -31.794 1.00 91.06 707 PHE A N 1
ATOM 5554 C CA . PHE A 1 707 ? -6.502 6.287 -32.575 1.00 91.06 707 PHE A CA 1
ATOM 5555 C C . PHE A 1 707 ? -5.312 6.327 -33.552 1.00 91.06 707 PHE A C 1
ATOM 5557 O O . PHE A 1 707 ? -5.484 6.729 -34.703 1.00 91.06 707 PHE A O 1
ATOM 5564 N N . ALA A 1 708 ? -4.119 5.885 -33.134 1.00 91.25 708 ALA A N 1
ATOM 5565 C CA . ALA A 1 708 ? -2.943 5.811 -34.002 1.00 91.25 708 ALA A CA 1
ATOM 5566 C C . ALA A 1 708 ? -3.144 4.828 -35.168 1.00 91.25 708 ALA A C 1
ATOM 5568 O O . ALA A 1 708 ? -2.879 5.190 -36.312 1.00 91.25 708 ALA A O 1
ATOM 5569 N N . VAL A 1 709 ? -3.660 3.625 -34.894 1.00 92.75 709 VAL A N 1
ATOM 5570 C CA . VAL A 1 709 ? -3.949 2.590 -35.901 1.00 92.75 709 VAL A CA 1
ATOM 5571 C C . VAL A 1 709 ? -4.993 3.075 -36.908 1.00 92.75 709 VAL A C 1
ATOM 5573 O O . VAL A 1 709 ? -4.766 3.002 -38.113 1.00 92.75 709 VAL A O 1
ATOM 5576 N N . ASN A 1 710 ? -6.112 3.622 -36.428 1.00 91.06 710 ASN A N 1
ATOM 5577 C CA . ASN A 1 710 ? -7.248 3.991 -37.274 1.00 91.06 710 ASN A CA 1
ATOM 5578 C C . ASN A 1 710 ? -7.048 5.306 -38.049 1.00 91.06 710 ASN A C 1
ATOM 5580 O O . ASN A 1 710 ? -7.718 5.524 -39.060 1.00 91.06 710 ASN A O 1
ATOM 5584 N N . ARG A 1 711 ? -6.178 6.216 -37.583 1.00 88.69 711 ARG A N 1
ATOM 5585 C CA . ARG A 1 711 ? -5.955 7.534 -38.221 1.00 88.69 711 ARG A CA 1
ATOM 5586 C C . ARG A 1 711 ? -4.603 7.694 -38.902 1.00 88.69 711 ARG A C 1
ATOM 5588 O O . ARG A 1 711 ? -4.492 8.541 -39.783 1.00 88.69 711 ARG A O 1
ATOM 5595 N N . PHE A 1 712 ? -3.598 6.919 -38.510 1.00 89.69 712 PHE A N 1
ATOM 5596 C CA . PHE A 1 712 ? -2.237 7.026 -39.031 1.00 89.69 712 PHE A CA 1
ATOM 5597 C C . PHE A 1 712 ? -1.599 5.642 -39.290 1.00 89.69 712 PHE A C 1
ATOM 5599 O O . PHE A 1 712 ? -0.491 5.393 -38.804 1.00 89.69 712 PHE A O 1
ATOM 5606 N N . PRO A 1 713 ? -2.247 4.743 -40.061 1.00 90.44 713 PRO A N 1
ATOM 5607 C CA . PRO A 1 713 ? -1.759 3.376 -40.287 1.00 90.44 713 PRO A CA 1
ATOM 5608 C C . PRO A 1 713 ? -0.344 3.328 -40.891 1.00 90.44 713 PRO A C 1
ATOM 5610 O O . PRO A 1 713 ? 0.444 2.449 -40.546 1.00 90.44 713 PRO A O 1
ATOM 5613 N N . ASP A 1 714 ? 0.029 4.322 -41.706 1.00 90.75 714 ASP A N 1
ATOM 5614 C CA . ASP A 1 714 ? 1.367 4.447 -42.307 1.00 90.75 714 ASP A CA 1
ATOM 5615 C C . ASP A 1 714 ? 2.490 4.617 -41.262 1.00 90.75 714 ASP A C 1
ATOM 5617 O O . ASP A 1 714 ? 3.664 4.332 -41.519 1.00 90.75 714 ASP A O 1
ATOM 5621 N N . ARG A 1 715 ? 2.150 5.061 -40.043 1.00 91.88 715 ARG A N 1
ATOM 5622 C CA . ARG A 1 715 ? 3.090 5.302 -38.935 1.00 91.88 715 ARG A CA 1
ATOM 5623 C C . ARG A 1 715 ? 3.350 4.034 -38.116 1.00 91.88 715 ARG A C 1
ATOM 5625 O O . ARG A 1 715 ? 3.463 4.095 -36.890 1.00 91.88 715 ARG A O 1
ATOM 5632 N N . LEU A 1 716 ? 3.497 2.893 -38.793 1.00 93.50 716 LEU A N 1
ATOM 5633 C CA . LEU A 1 716 ? 3.637 1.565 -38.185 1.00 93.50 716 LEU A CA 1
ATOM 5634 C C . LEU A 1 716 ? 4.724 1.499 -37.098 1.00 93.50 716 LEU A C 1
ATOM 5636 O O . LEU A 1 716 ? 4.501 0.911 -36.046 1.00 93.50 716 LEU A O 1
ATOM 5640 N N . GLY A 1 717 ? 5.867 2.166 -37.296 1.00 93.88 717 GLY A N 1
ATOM 5641 C CA . GLY A 1 717 ? 6.943 2.227 -36.297 1.00 93.88 717 GLY A CA 1
ATOM 5642 C C . GLY A 1 717 ? 6.510 2.857 -34.967 1.00 93.88 717 GLY A C 1
ATOM 5643 O O . GLY A 1 717 ? 6.881 2.359 -33.906 1.00 93.88 717 GLY A O 1
ATOM 5644 N N . LEU A 1 718 ? 5.675 3.905 -35.002 1.00 94.00 718 LEU A N 1
ATOM 5645 C CA . LEU A 1 718 ? 5.083 4.482 -33.791 1.00 94.00 718 LEU A CA 1
ATOM 5646 C C . LEU A 1 718 ? 4.037 3.541 -33.183 1.00 94.00 718 LEU A C 1
ATOM 5648 O O . LEU A 1 718 ? 4.033 3.366 -31.970 1.00 94.00 718 LEU A O 1
ATOM 5652 N N . ILE A 1 719 ? 3.179 2.930 -34.003 1.00 95.12 719 ILE A N 1
ATOM 5653 C CA . ILE A 1 719 ? 2.138 1.995 -33.545 1.00 95.12 719 ILE A CA 1
ATOM 5654 C C . ILE A 1 719 ? 2.769 0.815 -32.789 1.00 95.12 719 ILE A C 1
ATOM 5656 O O . ILE A 1 719 ? 2.376 0.535 -31.659 1.00 95.12 719 ILE A O 1
ATOM 5660 N N . VAL A 1 720 ? 3.797 0.179 -33.363 1.00 95.38 720 VAL A N 1
ATOM 5661 C CA . VAL A 1 720 ? 4.540 -0.927 -32.733 1.00 95.38 720 VAL A CA 1
ATOM 5662 C C . VAL A 1 720 ? 5.213 -0.477 -31.433 1.00 95.38 720 VAL A C 1
ATOM 5664 O O . VAL A 1 720 ? 5.147 -1.194 -30.436 1.00 95.38 720 VAL A O 1
ATOM 5667 N N . TYR A 1 721 ? 5.811 0.720 -31.411 1.00 95.12 721 TYR A N 1
ATOM 5668 C CA . TYR A 1 721 ? 6.425 1.271 -30.202 1.00 95.12 721 TYR A CA 1
ATOM 5669 C C . TYR A 1 721 ? 5.397 1.523 -29.088 1.00 95.12 721 TYR A C 1
ATOM 5671 O O . TYR A 1 721 ? 5.616 1.111 -27.951 1.00 95.12 721 TYR A O 1
ATOM 5679 N N . LEU A 1 722 ? 4.265 2.165 -29.397 1.00 95.38 722 LEU A N 1
ATOM 5680 C CA . LEU A 1 722 ? 3.199 2.430 -28.425 1.00 95.38 722 LEU A CA 1
ATOM 5681 C C . LEU A 1 722 ? 2.579 1.132 -27.895 1.00 95.38 722 LEU A C 1
ATOM 5683 O O . LEU A 1 722 ? 2.351 1.026 -26.693 1.00 95.38 722 LEU A O 1
ATOM 5687 N N . PHE A 1 723 ? 2.358 0.150 -28.773 1.00 95.56 723 PHE A N 1
ATOM 5688 C CA . PHE A 1 723 ? 1.838 -1.164 -28.406 1.00 95.56 723 PHE A CA 1
ATOM 5689 C C . PHE A 1 723 ? 2.776 -1.886 -27.435 1.00 95.56 723 PHE A C 1
ATOM 5691 O O . PHE A 1 723 ? 2.399 -2.123 -26.293 1.00 95.56 723 PHE A O 1
ATOM 5698 N N . VAL A 1 724 ? 4.016 -2.171 -27.838 1.00 94.94 724 VAL A N 1
ATOM 5699 C CA . VAL A 1 724 ? 4.914 -3.021 -27.039 1.00 94.94 724 VAL A CA 1
ATOM 5700 C C . VAL A 1 724 ? 5.362 -2.343 -25.741 1.00 94.94 724 VAL A C 1
ATOM 5702 O O . VAL A 1 724 ? 5.424 -2.996 -24.701 1.00 94.94 724 VAL A O 1
ATOM 5705 N N . MET A 1 725 ? 5.616 -1.030 -25.754 1.00 94.50 725 MET A N 1
ATOM 5706 C CA . MET A 1 725 ? 5.978 -0.309 -24.527 1.00 94.50 725 MET A CA 1
ATOM 5707 C C . MET A 1 725 ? 4.788 -0.173 -23.569 1.00 94.50 725 MET A C 1
ATOM 5709 O O . MET A 1 725 ? 4.976 -0.259 -22.356 1.00 94.50 725 MET A O 1
ATOM 5713 N N . GLY A 1 726 ? 3.566 -0.007 -24.091 1.00 92.88 726 GLY A N 1
ATOM 5714 C CA . GLY A 1 726 ? 2.352 -0.010 -23.274 1.00 92.88 726 GLY A CA 1
ATOM 5715 C C . GLY A 1 726 ? 2.040 -1.381 -22.687 1.00 92.88 726 GLY A C 1
ATOM 5716 O O . GLY A 1 726 ? 1.723 -1.478 -21.504 1.00 92.88 726 GLY A O 1
ATOM 5717 N N . GLU A 1 727 ? 2.233 -2.452 -23.457 1.00 93.94 727 GLU A N 1
ATOM 5718 C CA . GLU A 1 727 ? 2.042 -3.822 -22.986 1.00 93.94 727 GLU A CA 1
ATOM 5719 C C . GLU A 1 727 ? 2.950 -4.187 -21.806 1.00 93.94 727 GLU A C 1
ATOM 5721 O O . GLU A 1 727 ? 2.480 -4.829 -20.870 1.00 93.94 727 GLU A O 1
ATOM 5726 N N . VAL A 1 728 ? 4.219 -3.761 -21.782 1.00 94.00 728 VAL A N 1
ATOM 5727 C CA . VAL A 1 728 ? 5.096 -4.003 -20.615 1.00 94.00 728 VAL A CA 1
ATOM 5728 C C . VAL A 1 728 ? 4.552 -3.325 -19.354 1.00 94.00 728 VAL A C 1
ATOM 5730 O O . VAL A 1 728 ? 4.595 -3.908 -18.271 1.00 94.00 728 VAL A O 1
ATOM 5733 N N . VAL A 1 729 ? 4.000 -2.115 -19.481 1.00 92.25 729 VAL A N 1
ATOM 5734 C CA . VAL A 1 729 ? 3.412 -1.375 -18.353 1.00 92.25 729 VAL A CA 1
ATOM 5735 C C . VAL A 1 729 ? 2.100 -2.027 -17.904 1.00 92.25 729 VAL A C 1
ATOM 5737 O O . VAL A 1 729 ? 1.922 -2.281 -16.712 1.00 92.25 729 VAL A O 1
ATOM 5740 N N . ASP A 1 730 ? 1.212 -2.379 -18.837 1.00 91.56 730 ASP A N 1
ATOM 5741 C CA . ASP A 1 730 ? -0.052 -3.069 -18.549 1.00 91.56 730 ASP A CA 1
ATOM 5742 C C . ASP A 1 730 ? 0.174 -4.477 -17.966 1.00 91.56 730 ASP A C 1
ATOM 5744 O O . ASP A 1 730 ? -0.580 -4.906 -17.087 1.00 91.56 730 ASP A O 1
ATOM 5748 N N . ALA A 1 731 ? 1.244 -5.176 -18.362 1.00 93.38 731 ALA A N 1
ATOM 5749 C CA . ALA A 1 731 ? 1.628 -6.470 -17.796 1.00 93.38 731 ALA A CA 1
ATOM 5750 C C . ALA A 1 731 ? 1.966 -6.392 -16.294 1.00 93.38 731 ALA A C 1
ATOM 5752 O O . ALA A 1 731 ? 1.817 -7.392 -15.586 1.00 93.38 731 ALA A O 1
ATOM 5753 N N . TYR A 1 732 ? 2.321 -5.211 -15.777 1.00 91.62 732 TYR A N 1
ATOM 5754 C CA . TYR A 1 732 ? 2.423 -4.939 -14.341 1.00 91.62 732 TYR A CA 1
ATOM 5755 C C . TYR A 1 732 ? 1.135 -4.340 -13.758 1.00 91.62 732 TYR A C 1
ATOM 5757 O O . TYR A 1 732 ? 0.600 -4.862 -12.779 1.00 91.62 732 TYR A O 1
ATOM 5765 N N . GLN A 1 733 ? 0.629 -3.259 -14.356 1.00 88.31 733 GLN A N 1
ATOM 5766 C CA . GLN A 1 733 ? -0.387 -2.380 -13.764 1.00 88.31 733 GLN A CA 1
ATOM 5767 C C . GLN A 1 733 ? -1.835 -2.850 -13.960 1.00 88.31 733 GLN A C 1
ATOM 5769 O O . GLN A 1 733 ? -2.699 -2.487 -13.163 1.00 88.31 733 GLN A O 1
ATOM 5774 N N . SER A 1 734 ? -2.133 -3.653 -14.986 1.00 84.94 734 SER A N 1
ATOM 5775 C CA . SER A 1 734 ? -3.500 -4.123 -15.242 1.00 84.94 734 SER A CA 1
ATOM 5776 C C . SER A 1 734 ? -3.947 -5.176 -14.227 1.00 84.94 734 SER A C 1
ATOM 5778 O O . SER A 1 734 ? -3.147 -5.994 -13.769 1.00 84.94 734 SER A O 1
ATOM 5780 N N . TRP A 1 735 ? -5.243 -5.207 -13.905 1.00 79.81 735 TRP A N 1
ATOM 5781 C CA . TRP A 1 735 ? -5.844 -6.100 -12.895 1.00 79.81 735 TRP A CA 1
ATOM 5782 C C . TRP A 1 735 ? -6.700 -7.229 -13.477 1.00 79.81 735 TRP A C 1
ATOM 5784 O O . TRP A 1 735 ? -7.232 -8.058 -12.739 1.00 79.81 735 TRP A O 1
ATOM 5794 N N . THR A 1 736 ? -6.835 -7.256 -14.802 1.00 78.19 736 THR A N 1
ATOM 5795 C CA . THR A 1 736 ? -7.670 -8.207 -15.550 1.00 78.19 736 THR A CA 1
ATOM 5796 C C . THR A 1 736 ? -6.837 -9.237 -16.322 1.00 78.19 736 THR A C 1
ATOM 5798 O O . THR A 1 736 ? -7.340 -10.303 -16.667 1.00 78.19 736 THR A O 1
ATOM 5801 N N . ILE A 1 737 ? -5.559 -8.943 -16.594 1.00 84.88 737 ILE A N 1
ATOM 5802 C CA . ILE A 1 737 ? -4.685 -9.773 -17.436 1.00 84.88 737 ILE A CA 1
ATOM 5803 C C . ILE A 1 737 ? -4.162 -10.989 -16.652 1.00 84.88 737 ILE A C 1
ATOM 5805 O O . ILE A 1 737 ? -3.666 -10.861 -15.529 1.00 84.88 737 ILE A O 1
ATOM 5809 N N . THR A 1 738 ? -4.241 -12.172 -17.266 1.00 88.19 738 THR A N 1
ATOM 5810 C CA . THR A 1 738 ? -3.742 -13.440 -16.700 1.00 88.19 738 THR A CA 1
ATOM 5811 C C . THR A 1 738 ? -2.214 -13.531 -16.728 1.00 88.19 738 THR A C 1
ATOM 5813 O O . THR A 1 738 ? -1.567 -12.947 -17.597 1.00 88.19 738 THR A O 1
ATOM 5816 N N . HIS A 1 739 ? -1.623 -14.331 -15.836 1.00 88.75 739 HIS A N 1
ATOM 5817 C CA . HIS A 1 739 ? -0.165 -14.546 -15.782 1.00 88.75 739 HIS A CA 1
ATOM 5818 C C . HIS A 1 739 ? 0.447 -15.044 -17.093 1.00 88.75 739 HIS A C 1
ATOM 5820 O O . HIS A 1 739 ? 1.523 -14.593 -17.475 1.00 88.75 739 HIS A O 1
ATOM 5826 N N . LEU A 1 740 ? -0.246 -15.931 -17.813 1.00 90.50 740 LEU A N 1
ATOM 5827 C CA . LEU A 1 740 ? 0.229 -16.427 -19.106 1.00 90.50 740 LEU A CA 1
ATOM 5828 C C . LEU A 1 740 ? 0.317 -15.302 -20.146 1.00 90.50 740 LEU A C 1
ATOM 5830 O O . LEU A 1 740 ? 1.281 -15.247 -20.904 1.00 90.50 740 LEU A O 1
ATOM 5834 N N . GLU A 1 741 ? -0.670 -14.406 -20.183 1.00 92.94 741 GLU A N 1
ATOM 5835 C CA . GLU A 1 741 ? -0.662 -13.298 -21.140 1.00 92.94 741 GLU A CA 1
ATOM 5836 C C . GLU A 1 741 ? 0.385 -12.243 -20.761 1.00 92.94 741 GLU A C 1
ATOM 5838 O O . GLU A 1 741 ? 1.137 -11.808 -21.628 1.00 92.94 741 GLU A O 1
ATOM 5843 N N . ARG A 1 742 ? 0.548 -11.942 -19.463 1.00 94.06 742 ARG A N 1
ATOM 5844 C CA . ARG A 1 742 ? 1.641 -11.089 -18.954 1.00 94.06 742 ARG A CA 1
ATOM 5845 C C . ARG A 1 742 ? 3.016 -11.573 -19.418 1.00 94.06 742 ARG A C 1
ATOM 5847 O O . ARG A 1 742 ? 3.815 -10.765 -19.881 1.00 94.06 742 ARG A O 1
ATOM 5854 N N . ILE A 1 743 ? 3.274 -12.884 -19.346 1.00 93.31 743 ILE A N 1
ATOM 5855 C CA . ILE A 1 743 ? 4.530 -13.488 -19.821 1.00 93.31 743 ILE A CA 1
ATOM 5856 C C . ILE A 1 743 ? 4.714 -13.267 -21.329 1.00 93.31 743 ILE A C 1
ATOM 5858 O O . ILE A 1 743 ? 5.792 -12.851 -21.746 1.00 93.31 743 ILE A O 1
ATOM 5862 N N . LYS A 1 744 ? 3.676 -13.477 -22.153 1.00 93.50 744 LYS A N 1
ATOM 5863 C CA . LYS A 1 744 ? 3.762 -13.203 -23.600 1.00 93.50 744 LYS A CA 1
ATOM 5864 C C . LYS A 1 744 ? 4.059 -11.734 -23.892 1.00 93.50 744 LYS A C 1
ATOM 5866 O O . LYS A 1 744 ? 4.869 -11.460 -24.768 1.00 93.50 744 LYS A O 1
ATOM 5871 N N . MET A 1 745 ? 3.422 -10.810 -23.171 1.00 95.38 745 MET A N 1
ATOM 5872 C CA . MET A 1 745 ? 3.603 -9.364 -23.341 1.00 95.38 745 MET A CA 1
ATOM 5873 C C . MET A 1 745 ? 5.059 -8.948 -23.082 1.00 95.38 745 MET A C 1
ATOM 5875 O O . MET A 1 745 ? 5.667 -8.283 -23.921 1.00 95.38 745 MET A O 1
ATOM 5879 N N . VAL A 1 746 ? 5.666 -9.401 -21.976 1.00 94.81 746 VAL A N 1
ATOM 5880 C CA . VAL A 1 746 ? 7.072 -9.066 -21.682 1.00 94.81 746 VAL A CA 1
ATOM 5881 C C . VAL A 1 746 ? 8.064 -9.805 -22.586 1.00 94.81 746 VAL A C 1
ATOM 5883 O O . VAL A 1 746 ? 9.031 -9.197 -23.043 1.00 94.81 746 VAL A O 1
ATOM 5886 N N . LEU A 1 747 ? 7.806 -11.069 -22.945 1.00 92.81 747 LEU A N 1
ATOM 5887 C CA . LEU A 1 747 ? 8.639 -11.791 -23.915 1.00 92.81 747 LEU A CA 1
ATOM 5888 C C . LEU A 1 747 ? 8.588 -11.143 -25.307 1.00 92.81 747 LEU A C 1
ATOM 5890 O O . LEU A 1 747 ? 9.631 -10.972 -25.932 1.00 92.81 747 LEU A O 1
ATOM 5894 N N . ARG A 1 748 ? 7.411 -10.690 -25.766 1.00 93.69 748 ARG A N 1
ATOM 5895 C CA . ARG A 1 748 ? 7.259 -9.926 -27.017 1.00 93.69 748 ARG A CA 1
ATOM 5896 C C . ARG A 1 748 ? 8.129 -8.669 -27.013 1.00 93.69 748 ARG A C 1
ATOM 5898 O O . ARG A 1 748 ? 8.766 -8.382 -28.025 1.00 93.69 748 ARG A O 1
ATOM 5905 N N . CYS A 1 749 ? 8.201 -7.958 -25.884 1.00 94.81 749 CYS A N 1
ATOM 5906 C CA . CYS A 1 749 ? 9.120 -6.831 -25.737 1.00 94.81 749 CYS A CA 1
ATOM 5907 C C . CYS A 1 749 ? 10.579 -7.267 -25.900 1.00 94.81 749 CYS A C 1
ATOM 5909 O O . CYS A 1 749 ? 11.269 -6.736 -26.767 1.00 94.81 749 CYS A O 1
ATOM 5911 N N . ARG A 1 750 ? 11.035 -8.283 -25.158 1.00 92.25 750 ARG A N 1
ATOM 5912 C CA . ARG A 1 750 ? 12.413 -8.790 -25.263 1.00 92.25 750 ARG A CA 1
ATOM 5913 C C . ARG A 1 750 ? 12.788 -9.214 -26.685 1.00 92.25 750 ARG A C 1
ATOM 5915 O O . ARG A 1 750 ? 13.837 -8.797 -27.178 1.00 92.25 750 ARG A O 1
ATOM 5922 N N . TYR A 1 751 ? 11.934 -9.980 -27.366 1.00 91.25 751 TYR A N 1
ATOM 5923 C CA . TYR A 1 751 ? 12.182 -10.383 -28.752 1.00 91.25 751 TYR A CA 1
ATOM 5924 C C . TYR A 1 751 ? 12.229 -9.169 -29.696 1.00 91.25 751 TYR A C 1
ATOM 5926 O O . TYR A 1 751 ? 13.148 -9.081 -30.510 1.00 91.25 751 TYR A O 1
ATOM 5934 N N . LEU A 1 752 ? 11.334 -8.179 -29.541 1.00 92.44 752 LEU A N 1
ATOM 5935 C CA . LEU A 1 752 ? 11.396 -6.936 -30.322 1.00 92.44 752 LEU A CA 1
ATOM 5936 C C . LEU A 1 752 ? 12.702 -6.170 -30.072 1.00 92.44 752 LEU A C 1
ATOM 5938 O O . LEU A 1 752 ? 13.353 -5.770 -31.034 1.00 92.44 752 LEU A O 1
ATOM 5942 N N . LEU A 1 753 ? 13.109 -5.968 -28.814 1.00 92.50 753 LEU A N 1
ATOM 5943 C CA . LEU A 1 753 ? 14.355 -5.270 -28.475 1.00 92.50 753 LEU A CA 1
ATOM 5944 C C . LEU A 1 753 ? 15.574 -5.992 -29.065 1.00 92.50 753 LEU A C 1
ATOM 5946 O O . LEU A 1 753 ? 16.486 -5.341 -29.578 1.00 92.50 753 LEU A O 1
ATOM 5950 N N . ARG A 1 754 ? 15.588 -7.331 -29.045 1.00 90.19 754 ARG A N 1
ATOM 5951 C CA . ARG A 1 754 ? 16.649 -8.146 -29.653 1.00 90.19 754 ARG A CA 1
ATOM 5952 C C . ARG A 1 754 ? 16.689 -7.982 -31.172 1.00 90.19 754 ARG A C 1
ATOM 5954 O O . ARG A 1 754 ? 17.726 -7.584 -31.701 1.00 90.19 754 ARG A O 1
ATOM 5961 N N . LEU A 1 755 ? 15.565 -8.197 -31.857 1.00 90.62 755 LEU A N 1
ATOM 5962 C CA . LEU A 1 755 ? 15.445 -8.026 -33.310 1.00 90.62 755 LEU A CA 1
ATOM 5963 C C . LEU A 1 755 ? 15.806 -6.599 -33.744 1.00 90.62 755 LEU A C 1
ATOM 5965 O O . LEU A 1 755 ? 16.530 -6.412 -34.719 1.00 90.62 755 LEU A O 1
ATOM 5969 N N . TRP A 1 756 ? 15.393 -5.587 -32.978 1.00 93.31 756 TRP A N 1
ATOM 5970 C CA . TRP A 1 756 ? 15.741 -4.187 -33.211 1.00 93.31 756 TRP A CA 1
ATOM 5971 C C . TRP A 1 756 ? 17.253 -3.945 -33.054 1.00 93.31 756 TRP A C 1
ATOM 5973 O O . TRP A 1 756 ? 17.880 -3.346 -33.933 1.00 93.31 756 TRP A O 1
ATOM 5983 N N . LYS A 1 757 ? 17.876 -4.478 -31.992 1.00 92.56 757 LYS A N 1
ATOM 5984 C CA . LYS A 1 757 ? 19.335 -4.432 -31.779 1.00 92.56 757 LYS A CA 1
ATOM 5985 C C . LYS A 1 757 ? 20.110 -5.139 -32.907 1.00 92.56 757 LYS A C 1
ATOM 5987 O O . LYS A 1 757 ? 21.168 -4.628 -33.289 1.00 92.56 757 LYS A O 1
ATOM 5992 N N . CYS A 1 758 ? 19.598 -6.245 -33.453 1.00 91.25 758 CYS A N 1
ATOM 5993 C CA . CYS A 1 758 ? 20.181 -6.967 -34.593 1.00 91.25 758 CYS A CA 1
ATOM 5994 C C . CYS A 1 758 ? 20.014 -6.209 -35.920 1.00 91.25 758 CYS A C 1
ATOM 5996 O O . CYS A 1 758 ? 20.994 -6.024 -36.641 1.00 91.25 758 CYS A O 1
ATOM 5998 N N . PHE A 1 759 ? 18.818 -5.688 -36.206 1.00 93.25 759 PHE A N 1
ATOM 5999 C CA . PHE A 1 759 ? 18.536 -4.869 -37.388 1.00 93.25 759 PHE A CA 1
ATOM 6000 C C . PHE A 1 759 ? 19.449 -3.638 -37.461 1.00 93.25 759 PHE A C 1
ATOM 6002 O O . PHE A 1 759 ? 20.084 -3.406 -38.488 1.00 93.25 759 PHE A O 1
ATOM 6009 N N . LEU A 1 760 ? 19.584 -2.878 -36.364 1.00 94.12 760 LEU A N 1
ATOM 6010 C CA . LEU A 1 760 ? 20.452 -1.694 -36.338 1.00 94.12 760 LEU A CA 1
ATOM 6011 C C . LEU A 1 760 ? 21.928 -2.055 -36.566 1.00 94.12 760 LEU A C 1
ATOM 6013 O O . LEU A 1 760 ? 22.630 -1.316 -37.253 1.00 94.12 760 LEU A O 1
ATOM 6017 N N . ASN A 1 761 ? 22.393 -3.196 -36.043 1.00 93.44 761 ASN A N 1
ATOM 6018 C CA . ASN A 1 761 ? 23.741 -3.702 -36.314 1.00 93.44 761 ASN A CA 1
ATOM 6019 C C . ASN A 1 761 ? 23.924 -4.035 -37.809 1.00 93.44 761 ASN A C 1
ATOM 6021 O O . ASN A 1 761 ? 24.892 -3.580 -38.418 1.00 93.44 761 ASN A O 1
ATOM 6025 N N . ALA A 1 762 ? 22.991 -4.784 -38.408 1.00 92.44 762 ALA A N 1
ATOM 6026 C CA . ALA A 1 762 ? 23.046 -5.189 -39.816 1.00 92.44 762 ALA A CA 1
ATOM 6027 C C . ALA A 1 762 ? 22.979 -3.986 -40.777 1.00 92.44 762 ALA A C 1
ATOM 6029 O O . ALA A 1 762 ? 23.777 -3.885 -41.707 1.00 92.44 762 ALA A O 1
ATOM 6030 N N . ALA A 1 763 ? 22.091 -3.027 -40.498 1.00 92.69 763 ALA A N 1
ATOM 6031 C CA . ALA A 1 763 ? 21.952 -1.772 -41.238 1.00 92.69 763 ALA A CA 1
ATOM 6032 C C . ALA A 1 763 ? 23.053 -0.733 -40.925 1.00 92.69 763 ALA A C 1
ATOM 6034 O O . ALA A 1 763 ? 23.061 0.351 -41.505 1.00 92.69 763 ALA A O 1
ATOM 6035 N N . ARG A 1 764 ? 23.988 -1.045 -40.011 1.00 93.31 764 ARG A N 1
ATOM 6036 C CA . ARG A 1 764 ? 25.072 -0.160 -39.535 1.00 93.31 764 ARG A CA 1
ATOM 6037 C C . ARG A 1 764 ? 24.587 1.173 -38.939 1.00 93.31 764 ARG A C 1
ATOM 6039 O O . ARG A 1 764 ? 25.315 2.167 -38.947 1.00 93.31 764 ARG A O 1
ATOM 6046 N N . TYR A 1 765 ? 23.381 1.200 -38.374 1.00 92.62 765 TYR A N 1
ATOM 6047 C CA . TYR A 1 765 ? 22.835 2.377 -37.705 1.00 92.62 765 TYR A CA 1
ATOM 6048 C C . TYR A 1 765 ? 23.358 2.502 -36.259 1.00 92.62 765 TYR A C 1
ATOM 6050 O O . TYR A 1 765 ? 23.173 1.589 -35.450 1.00 92.62 765 TYR A O 1
ATOM 6058 N N . PRO A 1 766 ? 23.966 3.641 -35.864 1.00 91.25 766 PRO A N 1
ATOM 6059 C CA . PRO A 1 766 ? 24.438 3.848 -34.498 1.00 91.25 766 PRO A CA 1
ATOM 6060 C C . PRO A 1 766 ? 23.282 3.880 -33.486 1.00 91.25 766 PRO A C 1
ATOM 6062 O O . PRO A 1 766 ? 22.455 4.798 -33.477 1.00 91.25 766 PRO A O 1
ATOM 6065 N N . LYS A 1 767 ? 23.280 2.908 -32.564 1.00 91.06 767 LYS A N 1
ATOM 6066 C CA . LYS A 1 767 ? 22.278 2.763 -31.488 1.00 91.06 767 LYS A CA 1
ATOM 6067 C C . LYS A 1 767 ? 22.099 4.038 -30.652 1.00 91.06 767 LYS A C 1
ATOM 6069 O O . LYS A 1 767 ? 20.994 4.343 -30.227 1.00 91.06 767 LYS A O 1
ATOM 6074 N N . THR A 1 768 ? 23.148 4.842 -30.483 1.00 88.19 768 THR A N 1
ATOM 6075 C CA . THR A 1 768 ? 23.088 6.120 -29.748 1.00 88.19 768 THR A CA 1
ATOM 6076 C C . THR A 1 768 ? 22.095 7.137 -30.325 1.00 88.19 768 THR A C 1
ATOM 6078 O O . THR A 1 768 ? 21.612 7.978 -29.569 1.00 88.19 768 THR A O 1
ATOM 6081 N N . ARG A 1 769 ? 21.776 7.065 -31.627 1.00 87.62 769 ARG A N 1
ATOM 6082 C CA . ARG A 1 769 ? 20.819 7.959 -32.311 1.00 87.62 769 ARG A CA 1
ATOM 6083 C C . ARG A 1 769 ? 19.500 7.276 -32.674 1.00 87.62 769 ARG A C 1
ATOM 6085 O O . ARG A 1 769 ? 18.458 7.929 -32.640 1.00 87.62 769 ARG A O 1
ATOM 6092 N N . TYR A 1 770 ? 19.561 5.992 -33.034 1.00 92.56 770 TYR A N 1
ATOM 6093 C CA . TYR A 1 770 ? 18.451 5.277 -33.678 1.00 92.56 770 TYR A CA 1
ATOM 6094 C C . TYR A 1 770 ? 17.740 4.237 -32.792 1.00 92.56 770 TYR A C 1
ATOM 6096 O O . TYR A 1 770 ? 16.764 3.622 -33.223 1.00 92.56 770 TYR A O 1
ATOM 6104 N N . TYR A 1 771 ? 18.203 4.071 -31.550 1.00 93.88 771 TYR A N 1
ATOM 6105 C CA . TYR A 1 771 ? 17.629 3.194 -30.524 1.00 93.88 771 TYR A CA 1
ATOM 6106 C C . TYR A 1 771 ? 17.186 4.001 -29.290 1.00 93.88 771 TYR A C 1
ATOM 6108 O O . TYR A 1 771 ? 17.478 5.199 -29.166 1.00 93.88 771 TYR A O 1
ATOM 6116 N N . ILE A 1 772 ? 16.510 3.338 -28.349 1.00 93.69 772 ILE A N 1
ATOM 6117 C CA . ILE A 1 772 ? 16.256 3.867 -27.000 1.00 93.69 772 ILE A CA 1
ATOM 6118 C C . ILE A 1 772 ? 17.571 4.072 -26.219 1.00 93.69 772 ILE A C 1
ATOM 6120 O O . ILE A 1 772 ? 18.657 3.680 -26.661 1.00 93.69 772 ILE A O 1
ATOM 6124 N N . SER A 1 773 ? 17.526 4.785 -25.092 1.00 91.75 773 SER A N 1
ATOM 6125 C CA . SER A 1 773 ? 18.714 4.990 -24.255 1.00 91.75 773 SER A CA 1
ATOM 6126 C C . SER A 1 773 ? 19.174 3.682 -23.613 1.00 91.75 773 SER A C 1
ATOM 6128 O O . SER A 1 773 ? 18.397 2.738 -23.491 1.00 91.75 773 SER A O 1
ATOM 6130 N N . ARG A 1 774 ? 20.445 3.618 -23.200 1.00 89.62 774 ARG A N 1
ATOM 6131 C CA . ARG A 1 774 ? 20.969 2.427 -22.519 1.00 89.62 774 ARG A CA 1
ATOM 6132 C C . ARG A 1 774 ? 20.187 2.169 -21.233 1.00 89.62 774 ARG A C 1
ATOM 6134 O O . ARG A 1 774 ? 19.760 1.057 -20.989 1.00 89.62 774 ARG A O 1
ATOM 6141 N N . GLU A 1 775 ? 19.906 3.230 -20.484 1.00 88.25 775 GLU A N 1
ATOM 6142 C CA . GLU A 1 775 ? 19.104 3.183 -19.263 1.00 88.25 775 GLU A CA 1
ATOM 6143 C C . GLU A 1 775 ? 17.684 2.667 -19.522 1.00 88.25 775 GLU A C 1
ATOM 6145 O O . GLU A 1 775 ? 17.128 1.980 -18.675 1.00 88.25 775 GLU A O 1
ATOM 6150 N N . ALA A 1 776 ? 17.098 2.995 -20.677 1.00 90.81 776 ALA A N 1
ATOM 6151 C CA . ALA A 1 776 ? 15.788 2.503 -21.082 1.00 90.81 776 ALA A CA 1
ATOM 6152 C C . ALA A 1 776 ? 15.823 1.006 -21.442 1.00 90.81 776 ALA A C 1
ATOM 6154 O O . ALA A 1 776 ? 14.930 0.273 -21.028 1.00 90.81 776 ALA A O 1
ATOM 6155 N N . ASP A 1 777 ? 16.860 0.558 -22.154 1.00 92.25 777 ASP A N 1
ATOM 6156 C CA . ASP A 1 777 ? 17.102 -0.858 -22.472 1.00 92.25 777 ASP A CA 1
ATOM 6157 C C . ASP A 1 777 ? 17.297 -1.681 -21.183 1.00 92.25 777 ASP A C 1
ATOM 6159 O O . ASP A 1 777 ? 16.559 -2.635 -20.948 1.00 92.25 777 ASP A O 1
ATOM 6163 N N . ASP A 1 778 ? 18.189 -1.228 -20.289 1.00 89.69 778 ASP A N 1
ATOM 6164 C CA . ASP A 1 778 ? 18.473 -1.856 -18.990 1.00 89.69 778 ASP A CA 1
ATOM 6165 C C . ASP A 1 778 ? 17.196 -1.975 -18.114 1.00 89.69 778 ASP A C 1
ATOM 6167 O O . ASP A 1 778 ? 16.958 -2.999 -17.468 1.00 89.69 778 ASP A O 1
ATOM 6171 N N . ILE A 1 779 ? 16.350 -0.929 -18.082 1.00 90.81 779 ILE A N 1
ATOM 6172 C CA . ILE A 1 779 ? 15.072 -0.931 -17.341 1.00 90.81 779 ILE A CA 1
ATOM 6173 C C . ILE A 1 779 ? 14.083 -1.941 -17.934 1.00 90.81 779 ILE A C 1
ATOM 6175 O O . ILE A 1 779 ? 13.429 -2.655 -17.173 1.00 90.81 779 ILE A O 1
ATOM 6179 N N . LEU A 1 780 ? 13.950 -2.007 -19.264 1.00 93.19 780 LEU A N 1
ATOM 6180 C CA . LEU A 1 780 ? 13.040 -2.956 -19.911 1.00 93.19 780 LEU A CA 1
ATOM 6181 C C . LEU A 1 780 ? 13.483 -4.399 -19.675 1.00 93.19 780 LEU A C 1
ATOM 6183 O O . LEU A 1 780 ? 12.645 -5.217 -19.306 1.00 93.19 780 LEU A O 1
ATOM 6187 N N . ASP A 1 781 ? 14.777 -4.704 -19.810 1.00 91.19 781 ASP A N 1
ATOM 6188 C CA . ASP A 1 781 ? 15.289 -6.049 -19.534 1.00 91.19 781 ASP A CA 1
ATOM 6189 C C . ASP A 1 781 ? 15.065 -6.447 -18.061 1.00 91.19 781 ASP A C 1
ATOM 6191 O O . ASP A 1 781 ? 14.564 -7.542 -17.798 1.00 91.19 781 ASP A O 1
ATOM 6195 N N . THR A 1 782 ? 15.274 -5.530 -17.106 1.00 90.75 782 THR A N 1
ATOM 6196 C CA . THR A 1 782 ? 14.983 -5.791 -15.679 1.00 90.75 782 THR A CA 1
ATOM 6197 C C . THR A 1 782 ? 13.485 -5.996 -15.405 1.00 90.75 782 THR A C 1
ATOM 6199 O O . THR A 1 782 ? 13.122 -6.803 -14.551 1.00 90.75 782 THR A O 1
ATOM 6202 N N . LEU A 1 783 ? 12.588 -5.306 -16.120 1.00 93.00 783 LEU A N 1
ATOM 6203 C CA . LEU A 1 783 ? 11.139 -5.542 -16.024 1.00 93.00 783 LEU A CA 1
ATOM 6204 C C . LEU A 1 783 ? 10.720 -6.890 -16.630 1.00 93.00 783 LEU A C 1
ATOM 6206 O O . LEU A 1 783 ? 9.830 -7.548 -16.093 1.00 93.00 783 LEU A O 1
ATOM 6210 N N . VAL A 1 784 ? 11.343 -7.322 -17.731 1.00 93.88 784 VAL A N 1
ATOM 6211 C CA . VAL A 1 784 ? 11.050 -8.631 -18.333 1.00 93.88 784 VAL A CA 1
ATOM 6212 C C . VAL A 1 784 ? 11.483 -9.759 -17.397 1.00 93.88 784 VAL A C 1
ATOM 6214 O O . VAL A 1 784 ? 10.658 -10.600 -17.034 1.00 93.88 784 VAL A O 1
ATOM 6217 N N . ASP A 1 785 ? 12.744 -9.754 -16.956 1.00 92.94 785 ASP A N 1
ATOM 6218 C CA . ASP A 1 785 ? 13.263 -10.771 -16.034 1.00 92.94 785 ASP A CA 1
ATOM 6219 C C . ASP A 1 785 ? 12.564 -10.712 -14.674 1.00 92.94 785 ASP A C 1
ATOM 6221 O O . ASP A 1 785 ? 12.254 -11.747 -14.083 1.00 92.94 785 ASP A O 1
ATOM 6225 N N . GLY A 1 786 ? 12.244 -9.504 -14.207 1.00 93.00 786 GLY A N 1
ATOM 6226 C CA . GLY A 1 786 ? 11.524 -9.263 -12.968 1.00 93.00 786 GLY A CA 1
ATOM 6227 C C . GLY A 1 786 ? 10.128 -9.887 -12.953 1.00 93.00 786 GLY A C 1
ATOM 6228 O O . GLY A 1 786 ? 9.772 -10.589 -12.005 1.00 93.00 786 GLY A O 1
ATOM 6229 N N . LEU A 1 787 ? 9.324 -9.684 -14.000 1.00 94.81 787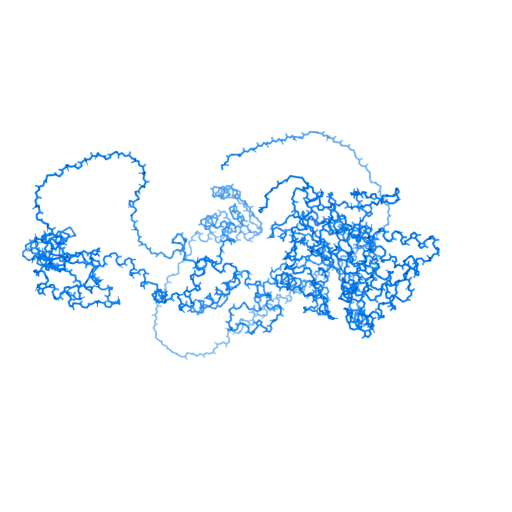 LEU A N 1
ATOM 6230 C CA . LEU A 1 787 ? 7.960 -10.218 -14.027 1.00 94.81 787 LEU A CA 1
ATOM 6231 C C . LEU A 1 787 ? 7.946 -11.745 -14.126 1.00 94.81 787 LEU A C 1
ATOM 6233 O O . LEU A 1 787 ? 7.178 -12.404 -13.423 1.00 94.81 787 LEU A O 1
ATOM 6237 N N . ILE A 1 788 ? 8.810 -12.319 -14.967 1.00 94.06 788 ILE A N 1
ATOM 6238 C CA . ILE A 1 788 ? 8.888 -13.775 -15.128 1.00 94.06 788 ILE A CA 1
ATOM 6239 C C . ILE A 1 788 ? 9.498 -14.414 -13.867 1.00 94.06 788 ILE A C 1
ATOM 6241 O O . ILE A 1 788 ? 8.996 -15.433 -13.389 1.00 94.06 788 ILE A O 1
ATOM 6245 N N . GLY A 1 789 ? 10.508 -13.780 -13.262 1.00 93.25 789 GLY A N 1
ATOM 6246 C CA . GLY A 1 789 ? 11.089 -14.185 -11.983 1.00 93.25 789 GLY A CA 1
ATOM 6247 C C . GLY A 1 789 ? 10.063 -14.209 -10.848 1.00 93.25 789 GLY A C 1
ATOM 6248 O O . GLY A 1 789 ? 10.013 -15.180 -10.094 1.00 93.25 789 GLY A O 1
ATOM 6249 N N . LEU A 1 790 ? 9.177 -13.207 -10.760 1.00 93.19 790 LEU A N 1
ATOM 6250 C CA . LEU A 1 790 ? 8.065 -13.216 -9.800 1.00 93.19 790 LEU A CA 1
ATOM 6251 C C . LEU A 1 790 ? 7.130 -14.412 -10.014 1.00 93.19 790 LEU A C 1
ATOM 6253 O O . LEU A 1 790 ? 6.726 -15.041 -9.036 1.00 93.19 790 LEU A O 1
ATOM 6257 N N . VAL A 1 791 ? 6.810 -14.764 -11.266 1.00 92.00 791 VAL A N 1
ATOM 6258 C CA . VAL A 1 791 ? 5.983 -15.948 -11.552 1.00 92.00 791 VAL A CA 1
ATOM 6259 C C . VAL A 1 791 ? 6.677 -17.228 -11.084 1.00 92.00 791 VAL A C 1
ATOM 6261 O O . VAL A 1 791 ? 6.026 -18.036 -10.424 1.00 92.00 791 VAL A O 1
ATOM 6264 N N . TYR A 1 792 ? 7.976 -17.406 -11.354 1.00 91.12 792 TYR A N 1
ATOM 6265 C CA . TYR A 1 792 ? 8.735 -18.562 -10.857 1.00 91.12 792 TYR A CA 1
ATOM 6266 C C . TYR A 1 792 ? 8.737 -18.633 -9.324 1.00 91.12 792 TYR A C 1
ATOM 6268 O O . TYR A 1 792 ? 8.371 -19.663 -8.759 1.00 91.12 792 TYR A O 1
ATOM 6276 N N . VAL A 1 793 ? 9.037 -17.529 -8.631 1.00 90.25 793 VAL A N 1
ATOM 6277 C CA . VAL A 1 793 ? 9.045 -17.497 -7.158 1.00 90.25 793 VAL A CA 1
ATOM 6278 C C . VAL A 1 793 ? 7.680 -17.848 -6.568 1.00 90.25 793 VAL A C 1
ATOM 6280 O O . VAL A 1 793 ? 7.602 -18.700 -5.682 1.00 90.25 793 VAL A O 1
ATOM 6283 N N . TYR A 1 794 ? 6.595 -17.264 -7.082 1.00 89.38 794 TYR A N 1
ATOM 6284 C CA . TYR A 1 794 ? 5.242 -17.552 -6.592 1.00 89.38 794 TYR A CA 1
ATOM 6285 C C . TYR A 1 794 ? 4.709 -18.940 -6.974 1.00 89.38 794 TYR A C 1
ATOM 6287 O O . TYR A 1 794 ? 3.734 -19.396 -6.373 1.00 89.38 794 TYR A O 1
ATOM 6295 N N . ARG A 1 795 ? 5.289 -19.594 -7.985 1.00 86.56 795 ARG A N 1
ATOM 6296 C CA . ARG A 1 795 ? 4.895 -20.935 -8.438 1.00 86.56 795 ARG A CA 1
ATOM 6297 C C . ARG A 1 795 ? 5.661 -22.036 -7.705 1.00 86.56 795 ARG A C 1
ATOM 6299 O O . ARG A 1 795 ? 5.040 -23.016 -7.302 1.00 86.56 795 ARG A O 1
ATOM 6306 N N . ASP A 1 796 ? 6.969 -21.851 -7.523 1.00 86.62 796 ASP A N 1
ATOM 6307 C CA . ASP A 1 796 ? 7.898 -22.925 -7.146 1.00 86.62 796 ASP A CA 1
ATOM 6308 C C . ASP A 1 796 ? 8.474 -22.769 -5.727 1.00 86.62 796 ASP A C 1
ATOM 6310 O O . ASP A 1 796 ? 8.833 -23.762 -5.099 1.00 86.62 796 ASP A O 1
ATOM 6314 N N . HIS A 1 797 ? 8.538 -21.543 -5.187 1.00 83.69 797 HIS A N 1
ATOM 6315 C CA . HIS A 1 797 ? 9.290 -21.240 -3.957 1.00 83.69 797 HIS A CA 1
ATOM 6316 C C . HIS A 1 797 ? 8.439 -20.783 -2.758 1.00 83.69 797 HIS A C 1
ATOM 6318 O O . HIS A 1 797 ? 8.987 -20.499 -1.694 1.00 83.69 797 HIS A O 1
ATOM 6324 N N . LEU A 1 798 ? 7.107 -20.740 -2.887 1.00 81.00 798 LEU A N 1
ATOM 6325 C CA . LEU A 1 798 ? 6.180 -20.403 -1.789 1.00 81.00 798 LEU A CA 1
ATOM 6326 C C . LEU A 1 798 ? 5.530 -21.621 -1.103 1.00 81.00 798 LEU A C 1
ATOM 6328 O O . LEU A 1 798 ? 4.624 -21.468 -0.283 1.00 81.00 798 LEU A O 1
ATOM 6332 N N . GLY A 1 799 ? 6.019 -22.828 -1.396 1.00 73.00 799 GLY A N 1
ATOM 6333 C CA . GLY A 1 799 ? 5.521 -24.073 -0.811 1.00 73.00 799 GLY A CA 1
ATOM 6334 C C . GLY A 1 799 ? 4.129 -24.465 -1.319 1.00 73.00 799 GLY A C 1
ATOM 6335 O O . GLY A 1 799 ? 3.717 -24.109 -2.421 1.00 73.00 799 GLY A O 1
ATOM 6336 N N . GLU A 1 800 ? 3.388 -25.237 -0.522 1.00 65.19 800 GLU A N 1
ATOM 6337 C CA . GLU A 1 800 ? 2.070 -25.748 -0.934 1.00 65.19 800 GLU A CA 1
ATOM 6338 C C . GLU A 1 800 ? 0.946 -24.697 -0.876 1.00 65.19 800 GLU A C 1
ATOM 6340 O O . GLU A 1 800 ? -0.095 -24.864 -1.524 1.00 65.19 800 GLU A O 1
ATOM 6345 N N . GLN A 1 801 ? 1.147 -23.615 -0.115 1.00 66.44 801 GLN A N 1
ATOM 6346 C CA . GLN A 1 801 ? 0.165 -22.548 0.075 1.00 66.44 801 GLN A CA 1
ATOM 6347 C C . GLN A 1 801 ? 0.065 -21.667 -1.179 1.00 66.44 801 GLN A C 1
ATOM 6349 O O . GLN A 1 801 ? 1.058 -21.187 -1.718 1.00 66.44 801 GLN A O 1
ATOM 6354 N N . ARG A 1 802 ? -1.164 -21.447 -1.662 1.00 69.75 802 ARG A N 1
ATOM 6355 C CA . ARG A 1 802 ? -1.424 -20.641 -2.863 1.00 69.75 802 ARG A CA 1
ATOM 6356 C C . ARG A 1 802 ? -1.536 -19.162 -2.499 1.00 69.75 802 ARG A C 1
ATOM 6358 O O . ARG A 1 802 ? -2.498 -18.771 -1.844 1.00 69.75 802 ARG A O 1
ATOM 6365 N N . TYR A 1 803 ? -0.619 -18.347 -3.009 1.00 81.12 803 TYR A N 1
ATOM 6366 C CA . TYR A 1 803 ? -0.683 -16.887 -2.915 1.00 81.12 803 TYR A CA 1
ATOM 6367 C C . TYR A 1 803 ? -1.017 -16.269 -4.283 1.00 81.12 803 TYR A C 1
ATOM 6369 O O . TYR A 1 803 ? -0.469 -16.714 -5.295 1.00 81.12 803 TYR A O 1
ATOM 6377 N N . PRO A 1 804 ? -1.905 -15.260 -4.357 1.00 83.12 804 PRO A N 1
ATOM 6378 C CA . PRO A 1 804 ? -2.104 -14.496 -5.582 1.00 83.12 804 PRO A CA 1
ATOM 6379 C C . PRO A 1 804 ? -0.886 -13.594 -5.828 1.00 83.12 804 PRO A C 1
ATOM 6381 O O . PRO A 1 804 ? -0.440 -12.890 -4.926 1.00 83.12 804 PRO A O 1
ATOM 6384 N N . LEU A 1 805 ? -0.358 -13.598 -7.051 1.00 88.75 805 LEU A N 1
ATOM 6385 C CA . LEU A 1 805 ? 0.730 -12.703 -7.458 1.00 88.75 805 LEU A CA 1
ATOM 6386 C C . LEU A 1 805 ? 0.114 -11.416 -8.005 1.00 88.75 805 LEU A C 1
ATOM 6388 O O . LEU A 1 805 ? -0.376 -11.430 -9.124 1.00 88.75 805 LEU A O 1
ATOM 6392 N N . LEU A 1 806 ? 0.132 -10.316 -7.252 1.00 88.31 806 LEU A N 1
ATOM 6393 C CA . LEU A 1 806 ? -0.404 -9.016 -7.685 1.00 88.31 806 LEU A CA 1
ATOM 6394 C C . LEU A 1 806 ? 0.759 -8.108 -8.154 1.00 88.31 806 LEU A C 1
ATOM 6396 O O . LEU A 1 806 ? 1.365 -7.453 -7.304 1.00 88.31 806 LEU A O 1
ATOM 6400 N N . PRO A 1 807 ? 1.129 -8.044 -9.457 1.00 89.94 807 PRO A N 1
ATOM 6401 C CA . PRO A 1 807 ? 2.409 -7.447 -9.867 1.00 89.94 807 PRO A CA 1
ATOM 6402 C C . PRO A 1 807 ? 2.525 -5.950 -9.558 1.00 89.94 807 PRO A C 1
ATOM 6404 O O . PRO A 1 807 ? 3.604 -5.474 -9.226 1.00 89.94 807 PRO A O 1
ATOM 6407 N N . TRP A 1 808 ? 1.407 -5.219 -9.570 1.00 86.69 808 TRP A N 1
ATOM 6408 C CA . TRP A 1 808 ? 1.340 -3.801 -9.200 1.00 86.69 808 TRP A CA 1
ATOM 6409 C C . TRP A 1 808 ? 1.642 -3.516 -7.716 1.00 86.69 808 TRP A C 1
ATOM 6411 O O . TRP A 1 808 ? 1.861 -2.365 -7.356 1.00 86.69 808 TRP A O 1
ATOM 6421 N N . LEU A 1 809 ? 1.677 -4.534 -6.844 1.00 86.56 809 LEU A N 1
ATOM 6422 C CA . LEU A 1 809 ? 2.127 -4.400 -5.448 1.00 86.56 809 LEU A CA 1
ATOM 6423 C C . LEU A 1 809 ? 3.631 -4.681 -5.268 1.00 86.56 809 LEU A C 1
ATOM 6425 O O . LEU A 1 809 ? 4.158 -4.522 -4.168 1.00 86.56 809 LEU A O 1
ATOM 6429 N N . HIS A 1 810 ? 4.330 -5.052 -6.345 1.00 90.38 810 HIS A N 1
ATOM 6430 C CA . HIS A 1 810 ? 5.787 -5.159 -6.422 1.00 90.38 810 HIS A CA 1
ATOM 6431 C C . HIS A 1 810 ? 6.353 -3.910 -7.132 1.00 90.38 810 HIS A C 1
ATOM 6433 O O . HIS A 1 810 ? 6.843 -3.986 -8.254 1.00 90.38 810 HIS A O 1
ATOM 6439 N N . SER A 1 811 ? 6.204 -2.734 -6.512 1.00 86.56 811 SER A N 1
ATOM 6440 C CA . SER A 1 811 ? 6.549 -1.422 -7.092 1.00 86.56 811 SER A CA 1
ATOM 6441 C C . SER A 1 811 ? 6.959 -0.413 -6.006 1.00 86.56 811 SER A C 1
ATOM 6443 O O . SER A 1 811 ? 6.726 -0.639 -4.814 1.00 86.56 811 SER A O 1
ATOM 6445 N N . THR A 1 812 ? 7.584 0.702 -6.407 1.00 86.81 812 THR A N 1
ATOM 6446 C CA . THR A 1 812 ? 8.018 1.779 -5.503 1.00 86.81 812 THR A CA 1
ATOM 6447 C C . THR A 1 812 ? 6.969 2.844 -5.194 1.00 86.81 812 THR A C 1
ATOM 6449 O O . THR A 1 812 ? 7.162 3.606 -4.243 1.00 86.81 812 THR A O 1
ATOM 6452 N N . GLU A 1 813 ? 5.821 2.823 -5.883 1.00 81.19 813 GLU A N 1
ATOM 6453 C CA . GLU A 1 813 ? 4.642 3.680 -5.644 1.00 81.19 813 GLU A CA 1
ATOM 6454 C C . GLU A 1 813 ? 4.249 3.809 -4.162 1.00 81.19 813 GLU A C 1
ATOM 6456 O O . GLU A 1 813 ? 3.717 4.824 -3.715 1.00 81.19 813 GLU A O 1
ATOM 6461 N N . ILE A 1 814 ? 4.521 2.766 -3.383 1.00 81.69 814 ILE A N 1
ATOM 6462 C CA . ILE A 1 814 ? 4.252 2.689 -1.950 1.00 81.69 814 ILE A CA 1
ATOM 6463 C C . ILE A 1 814 ? 5.128 3.677 -1.172 1.00 81.69 814 ILE A C 1
ATOM 6465 O O . ILE A 1 814 ? 4.632 4.417 -0.324 1.00 81.69 814 ILE A O 1
ATOM 6469 N N . CYS A 1 815 ? 6.427 3.736 -1.474 1.00 84.69 815 CYS A N 1
ATOM 6470 C CA . CYS A 1 815 ? 7.332 4.703 -0.862 1.00 84.69 815 CYS A CA 1
ATOM 6471 C C . CYS A 1 815 ? 7.020 6.132 -1.336 1.00 84.69 815 CYS A C 1
ATOM 6473 O O . CYS A 1 815 ? 7.077 7.065 -0.534 1.00 84.69 815 CYS A O 1
ATOM 6475 N N . GLU A 1 816 ? 6.627 6.308 -2.603 1.00 83.31 816 GLU A N 1
ATOM 6476 C CA . GLU A 1 816 ? 6.147 7.597 -3.117 1.00 83.31 816 GLU A CA 1
ATOM 6477 C C . GLU A 1 816 ? 4.888 8.074 -2.379 1.00 83.31 816 GLU A C 1
ATOM 6479 O O . GLU A 1 816 ? 4.812 9.238 -1.982 1.00 83.31 816 GLU A O 1
ATOM 6484 N N . HIS A 1 817 ? 3.930 7.177 -2.119 1.00 80.88 817 HIS A N 1
ATOM 6485 C CA . HIS A 1 817 ? 2.741 7.466 -1.318 1.00 80.88 817 HIS A CA 1
ATOM 6486 C C . HIS A 1 817 ? 3.101 7.833 0.127 1.00 80.88 817 HIS A C 1
ATOM 6488 O O . HIS A 1 817 ? 2.573 8.817 0.643 1.00 80.88 817 HIS A O 1
ATOM 6494 N N . VAL A 1 818 ? 4.041 7.127 0.774 1.00 85.50 818 VAL A N 1
ATOM 6495 C CA . VAL A 1 818 ? 4.540 7.531 2.104 1.00 85.50 818 VAL A CA 1
ATOM 6496 C C . VAL A 1 818 ? 5.090 8.959 2.060 1.00 85.50 818 VAL A C 1
ATOM 6498 O O . VAL A 1 818 ? 4.685 9.784 2.877 1.00 85.50 818 VAL A O 1
ATOM 6501 N N . PHE A 1 819 ? 5.939 9.298 1.084 1.00 85.62 819 PHE A N 1
ATOM 6502 C CA . PHE A 1 819 ? 6.446 10.666 0.936 1.00 85.62 819 PHE A CA 1
ATOM 6503 C C . PHE A 1 819 ? 5.343 11.688 0.608 1.00 85.62 819 PHE A C 1
ATOM 6505 O O . PHE A 1 819 ? 5.422 12.831 1.062 1.00 85.62 819 PHE A O 1
ATOM 6512 N N . ALA A 1 820 ? 4.299 11.311 -0.134 1.00 82.62 820 ALA A N 1
ATOM 6513 C CA . ALA A 1 820 ? 3.141 12.167 -0.379 1.00 82.62 820 ALA A CA 1
ATOM 6514 C C . ALA A 1 820 ? 2.348 12.444 0.914 1.00 82.62 820 ALA A C 1
ATOM 6516 O O . ALA A 1 820 ? 1.992 13.596 1.166 1.00 82.62 820 ALA A O 1
ATOM 6517 N N . GLU A 1 821 ? 2.132 11.439 1.769 1.00 83.50 821 GLU A N 1
ATOM 6518 C CA . GLU A 1 821 ? 1.524 11.621 3.096 1.00 83.50 821 GLU A CA 1
ATOM 6519 C C . GLU A 1 821 ? 2.404 12.476 4.027 1.00 83.50 821 GLU A C 1
ATOM 6521 O O . GLU A 1 821 ? 1.872 13.335 4.734 1.00 83.50 821 GLU A O 1
ATOM 6526 N N . CYS A 1 822 ? 3.739 12.339 3.979 1.00 86.31 822 CYS A N 1
ATOM 6527 C CA . CYS A 1 822 ? 4.655 13.239 4.697 1.00 86.31 822 CYS A CA 1
ATOM 6528 C C . CYS A 1 822 ? 4.424 14.702 4.301 1.00 86.31 822 CYS A C 1
ATOM 6530 O O . CYS A 1 822 ? 4.197 15.548 5.168 1.00 86.31 822 CYS A O 1
ATOM 6532 N N . ARG A 1 823 ? 4.397 14.992 2.991 1.00 83.00 823 ARG A N 1
ATOM 6533 C CA . ARG A 1 823 ? 4.216 16.357 2.463 1.00 83.00 823 ARG A CA 1
ATOM 6534 C C . ARG A 1 823 ? 2.850 16.973 2.791 1.00 83.00 823 ARG A C 1
ATOM 6536 O O . ARG A 1 823 ? 2.738 18.196 2.813 1.00 83.00 823 ARG A O 1
ATOM 6543 N N . LYS A 1 824 ? 1.820 16.163 3.078 1.00 82.62 824 LYS A N 1
ATOM 6544 C CA . LYS A 1 824 ? 0.520 16.647 3.593 1.00 82.62 824 LYS A CA 1
ATOM 6545 C C . LYS A 1 824 ? 0.594 17.102 5.054 1.00 82.62 824 LYS A C 1
ATOM 6547 O O . LYS A 1 824 ? -0.193 17.957 5.453 1.00 82.62 824 LYS A O 1
ATOM 6552 N N . LEU A 1 825 ? 1.501 16.533 5.853 1.00 81.75 825 LEU A N 1
ATOM 6553 C CA . LEU A 1 825 ? 1.727 16.932 7.246 1.00 81.75 825 LEU A CA 1
ATOM 6554 C C . LEU A 1 825 ? 2.666 18.137 7.348 1.00 81.75 825 LEU A C 1
ATOM 6556 O O . LEU A 1 825 ? 2.353 19.095 8.053 1.00 81.75 825 LEU A O 1
ATOM 6560 N N . VAL A 1 826 ? 3.810 18.070 6.667 1.00 80.69 826 VAL A N 1
ATOM 6561 C CA . VAL A 1 826 ? 4.835 19.117 6.605 1.00 80.69 826 VAL A CA 1
ATOM 6562 C C . VAL A 1 826 ? 5.421 19.081 5.195 1.00 80.69 826 VAL A C 1
ATOM 6564 O O . VAL A 1 826 ? 5.988 18.067 4.800 1.00 80.69 826 VAL A O 1
ATOM 6567 N N . LYS A 1 827 ? 5.255 20.163 4.423 1.00 77.44 827 LYS A N 1
ATOM 6568 C CA . LYS A 1 827 ? 5.627 20.211 2.997 1.00 77.44 827 LYS A CA 1
ATOM 6569 C C . LYS A 1 827 ? 7.117 19.933 2.779 1.00 77.44 827 LYS A C 1
ATOM 6571 O O . LYS A 1 827 ? 7.466 19.058 1.991 1.00 77.44 827 LYS A O 1
ATOM 6576 N N . ASP A 1 828 ? 7.951 20.656 3.516 1.00 78.31 828 ASP A N 1
ATOM 6577 C CA . ASP A 1 828 ? 9.407 20.597 3.469 1.00 78.31 828 ASP A CA 1
ATOM 6578 C C . ASP A 1 828 ? 9.868 20.244 4.893 1.00 78.31 828 ASP A C 1
ATOM 6580 O O . ASP A 1 828 ? 9.707 21.039 5.817 1.00 78.31 828 ASP A O 1
ATOM 6584 N N . PHE A 1 829 ? 10.298 18.994 5.101 1.00 79.38 829 PHE A N 1
ATOM 6585 C CA . PHE A 1 829 ? 10.459 18.387 6.429 1.00 79.38 829 PHE A CA 1
ATOM 6586 C C . PHE A 1 829 ? 11.885 17.880 6.665 1.00 79.38 829 PHE A C 1
ATOM 6588 O O . PHE A 1 829 ? 12.513 17.317 5.768 1.00 79.38 829 PHE A O 1
ATOM 6595 N N . THR A 1 830 ? 12.392 18.039 7.888 1.00 81.19 830 THR A N 1
ATOM 6596 C CA . THR A 1 830 ? 13.702 17.501 8.285 1.00 81.19 830 THR A CA 1
ATOM 6597 C C . THR A 1 830 ? 13.623 15.999 8.580 1.00 81.19 830 THR A C 1
ATOM 6599 O O . THR A 1 830 ? 12.545 15.437 8.789 1.00 81.19 830 THR A O 1
ATOM 6602 N N . HIS A 1 831 ? 14.769 15.317 8.678 1.00 80.25 831 HIS A N 1
ATOM 6603 C CA . HIS A 1 831 ? 14.786 13.926 9.148 1.00 80.25 831 HIS A CA 1
ATOM 6604 C C . HIS A 1 831 ? 14.205 13.781 10.571 1.00 80.25 831 HIS A C 1
ATOM 6606 O O . HIS A 1 831 ? 13.522 12.801 10.860 1.00 80.25 831 HIS A O 1
ATOM 6612 N N . LEU A 1 832 ? 14.390 14.778 11.445 1.00 77.81 832 LEU A N 1
ATOM 6613 C CA . LEU A 1 832 ? 13.793 14.774 12.783 1.00 77.81 832 LEU A CA 1
ATOM 6614 C C . LEU A 1 832 ? 12.258 14.880 12.722 1.00 77.81 832 LEU A C 1
ATOM 6616 O O . LEU A 1 832 ? 11.561 14.138 13.418 1.00 77.81 832 LEU A O 1
ATOM 6620 N N . ASP A 1 833 ? 11.726 15.736 11.843 1.00 82.38 833 ASP A N 1
ATOM 6621 C CA . ASP A 1 833 ? 10.283 15.817 11.587 1.00 82.38 833 ASP A CA 1
ATOM 6622 C C . ASP A 1 833 ? 9.738 14.487 11.067 1.00 82.38 833 ASP A C 1
ATOM 6624 O O . ASP A 1 833 ? 8.678 14.051 11.520 1.00 82.38 833 ASP A O 1
ATOM 6628 N N . PHE A 1 834 ? 10.475 13.816 10.166 1.00 85.12 834 PHE A N 1
ATOM 6629 C CA . PHE A 1 834 ? 10.118 12.489 9.662 1.00 85.12 834 PHE A CA 1
ATOM 6630 C C . PHE A 1 834 ? 9.926 11.489 10.813 1.00 85.12 834 PHE A C 1
ATOM 6632 O O . PHE A 1 834 ? 8.855 10.892 10.941 1.00 85.12 834 PHE A O 1
ATOM 6639 N N . LEU A 1 835 ? 10.918 11.362 11.701 1.00 81.88 835 LEU A N 1
ATOM 6640 C CA . LEU A 1 835 ? 10.865 10.455 12.855 1.00 81.88 835 LEU A CA 1
ATOM 6641 C C . LEU A 1 835 ? 9.665 10.749 13.774 1.00 81.88 835 LEU A C 1
ATOM 6643 O O . LEU A 1 835 ? 8.983 9.828 14.231 1.00 81.88 835 LEU A O 1
ATOM 6647 N N . HIS A 1 836 ? 9.353 12.028 14.008 1.00 80.50 836 HIS A N 1
ATOM 6648 C CA . HIS A 1 836 ? 8.203 12.434 14.821 1.00 80.50 836 HIS A CA 1
ATOM 6649 C C . HIS A 1 836 ? 6.845 12.287 14.117 1.00 80.50 836 HIS A C 1
ATOM 6651 O O . HIS A 1 836 ? 5.817 12.179 14.799 1.00 80.50 836 HIS A O 1
ATOM 6657 N N . MET A 1 837 ? 6.801 12.260 12.781 1.00 86.12 837 MET A N 1
ATOM 6658 C CA . MET A 1 837 ? 5.562 12.034 12.035 1.00 86.12 837 MET A CA 1
ATOM 6659 C C . MET A 1 837 ? 5.242 10.555 11.791 1.00 86.12 837 MET A C 1
ATOM 6661 O O . MET A 1 837 ? 4.062 10.269 11.599 1.00 86.12 837 MET A O 1
ATOM 6665 N N . VAL A 1 838 ? 6.190 9.605 11.878 1.00 83.94 838 VAL A N 1
ATOM 6666 C CA . VAL A 1 838 ? 5.923 8.163 11.630 1.00 83.94 838 VAL A CA 1
ATOM 6667 C C . VAL A 1 838 ? 4.680 7.604 12.358 1.00 83.94 838 VAL A C 1
ATOM 6669 O O . VAL A 1 838 ? 3.897 6.904 11.707 1.00 83.94 838 VAL A O 1
ATOM 6672 N N . PRO A 1 839 ? 4.395 7.931 13.639 1.00 81.94 839 PRO A N 1
ATOM 6673 C CA . PRO A 1 839 ? 3.169 7.474 14.305 1.00 81.94 839 PRO A CA 1
ATOM 6674 C C . PRO A 1 839 ? 1.876 8.042 13.692 1.00 81.94 839 PRO A C 1
ATOM 6676 O O . PRO A 1 839 ? 0.822 7.420 13.783 1.00 81.94 839 PRO A O 1
ATOM 6679 N N . ARG A 1 840 ? 1.932 9.226 13.065 1.00 84.12 840 ARG A N 1
ATOM 6680 C CA . ARG A 1 840 ? 0.814 9.807 12.298 1.00 84.12 840 ARG A CA 1
ATOM 6681 C C . ARG A 1 840 ? 0.737 9.198 10.899 1.00 84.12 840 ARG A C 1
ATOM 6683 O O . ARG A 1 840 ? -0.362 8.879 10.458 1.00 84.12 840 ARG A O 1
ATOM 6690 N N . LEU A 1 841 ? 1.884 8.993 10.243 1.00 84.44 841 LEU A N 1
ATOM 6691 C CA . LEU A 1 841 ? 1.971 8.363 8.923 1.00 84.44 841 LEU A CA 1
ATOM 6692 C C . LEU A 1 841 ? 1.363 6.963 8.935 1.00 84.44 841 LEU A C 1
ATOM 6694 O O . LEU A 1 841 ? 0.553 6.673 8.068 1.00 84.44 841 LEU A O 1
ATOM 6698 N N . HIS A 1 842 ? 1.657 6.129 9.939 1.00 80.44 842 HIS A N 1
ATOM 6699 C CA . HIS A 1 842 ? 1.026 4.809 10.061 1.00 80.44 842 HIS A CA 1
ATOM 6700 C C . HIS A 1 842 ? -0.508 4.900 10.057 1.00 80.44 842 HIS A C 1
ATOM 6702 O O . HIS A 1 842 ? -1.161 4.160 9.328 1.00 80.44 842 HIS A O 1
ATOM 6708 N N . ILE A 1 843 ? -1.094 5.846 10.798 1.00 78.56 843 ILE A N 1
ATOM 6709 C CA . ILE A 1 843 ? -2.551 6.056 10.816 1.00 78.56 843 ILE A CA 1
ATOM 6710 C C . ILE A 1 843 ? -3.050 6.549 9.446 1.00 78.56 843 ILE A C 1
ATOM 6712 O O . ILE A 1 843 ? -4.075 6.075 8.967 1.00 78.56 843 ILE A O 1
ATOM 6716 N N . MET A 1 844 ? -2.327 7.459 8.787 1.00 80.06 844 MET A N 1
ATOM 6717 C CA . MET A 1 844 ? -2.704 8.006 7.473 1.00 80.06 844 MET A CA 1
ATOM 6718 C C . MET A 1 844 ? -2.596 6.974 6.341 1.00 80.06 844 MET A C 1
ATOM 6720 O O . MET A 1 844 ? -3.489 6.898 5.506 1.00 80.06 844 MET A O 1
ATOM 6724 N N . ILE A 1 845 ? -1.571 6.119 6.351 1.00 77.94 845 ILE A N 1
ATOM 6725 C CA . ILE A 1 845 ? -1.390 5.015 5.397 1.00 77.94 845 ILE A CA 1
ATOM 6726 C C . ILE A 1 845 ? -2.497 3.966 5.577 1.00 77.94 845 ILE A C 1
ATOM 6728 O O . ILE A 1 845 ? -3.080 3.510 4.590 1.00 77.94 845 ILE A O 1
ATOM 6732 N N . ARG A 1 846 ? -2.848 3.620 6.828 1.00 74.94 846 ARG A N 1
ATOM 6733 C CA . ARG A 1 846 ? -4.002 2.752 7.126 1.00 74.94 846 ARG A CA 1
ATOM 6734 C C . ARG A 1 846 ? -5.316 3.394 6.669 1.00 74.94 846 ARG A C 1
ATOM 6736 O O . ARG A 1 846 ? -6.118 2.719 6.032 1.00 74.94 846 ARG A O 1
ATOM 6743 N N . ALA A 1 847 ? -5.507 4.694 6.903 1.00 70.75 847 ALA A N 1
ATOM 6744 C CA . ALA A 1 847 ? -6.679 5.438 6.436 1.00 70.75 847 ALA A CA 1
ATOM 6745 C C . ALA A 1 847 ? -6.804 5.425 4.905 1.00 70.75 847 ALA A C 1
ATOM 6747 O O . ALA A 1 847 ? -7.866 5.109 4.376 1.00 70.75 847 ALA A O 1
ATOM 6748 N N . ALA A 1 848 ? -5.715 5.718 4.189 1.00 67.62 848 ALA A N 1
ATOM 6749 C CA . ALA A 1 848 ? -5.675 5.661 2.732 1.00 67.62 848 ALA A CA 1
ATOM 6750 C C . ALA A 1 848 ? -6.007 4.249 2.222 1.00 67.62 848 ALA A C 1
ATOM 6752 O O . ALA A 1 848 ? -6.813 4.106 1.309 1.00 67.62 848 ALA A O 1
ATOM 6753 N N . SER A 1 849 ? -5.478 3.208 2.869 1.00 64.06 849 SER A N 1
ATOM 6754 C CA . SER A 1 849 ? -5.725 1.810 2.484 1.00 64.06 849 SER A CA 1
ATOM 6755 C C . SER A 1 849 ? -7.165 1.338 2.723 1.00 64.06 849 SER A C 1
ATOM 6757 O O . SER A 1 849 ? -7.637 0.455 2.016 1.00 64.06 849 SER A O 1
ATOM 6759 N N . LEU A 1 850 ? -7.869 1.923 3.699 1.00 61.75 850 LEU A N 1
ATOM 6760 C CA . LEU A 1 850 ? -9.244 1.551 4.059 1.00 61.75 850 LEU A CA 1
ATOM 6761 C C . LEU A 1 850 ? -10.327 2.419 3.395 1.00 61.75 850 LEU A C 1
ATOM 6763 O O . LEU A 1 850 ? -11.460 1.964 3.254 1.00 61.75 850 LEU A O 1
ATOM 6767 N N . PHE A 1 851 ? -10.012 3.667 3.026 1.00 56.19 851 PHE A N 1
ATOM 6768 C CA . PHE A 1 851 ? -11.010 4.656 2.586 1.00 56.19 851 PHE A CA 1
ATOM 6769 C C . PHE A 1 851 ? -10.717 5.317 1.230 1.00 56.19 851 PHE A C 1
ATOM 6771 O O . PHE A 1 851 ? -11.563 6.066 0.738 1.00 56.19 851 PHE A O 1
ATOM 6778 N N . SER A 1 852 ? -9.557 5.078 0.609 1.00 53.25 852 SER A N 1
ATOM 6779 C CA . SER A 1 852 ? -9.267 5.634 -0.718 1.00 53.25 852 SER A CA 1
ATOM 6780 C C . SER A 1 852 ? -10.024 4.875 -1.807 1.00 53.25 852 SER A C 1
ATOM 6782 O O . SER A 1 852 ? -9.832 3.677 -1.998 1.00 53.25 852 SER A O 1
ATOM 6784 N N . LYS A 1 853 ? -10.856 5.588 -2.573 1.00 46.84 853 LYS A N 1
ATOM 6785 C CA . LYS A 1 853 ? -11.344 5.107 -3.869 1.00 46.84 853 LYS A CA 1
ATOM 6786 C C . LYS A 1 853 ? -10.363 5.567 -4.939 1.00 46.84 853 LYS A C 1
ATOM 6788 O O . LYS A 1 853 ? -10.180 6.771 -5.117 1.00 46.84 853 LYS A O 1
ATOM 6793 N N . GLY A 1 854 ? -9.733 4.625 -5.641 1.00 45.69 854 GLY A N 1
ATOM 6794 C CA . GLY A 1 854 ? -8.772 4.959 -6.694 1.00 45.69 854 GLY A CA 1
ATOM 6795 C C . GLY A 1 854 ? -9.420 5.780 -7.810 1.00 45.69 854 GLY A C 1
ATOM 6796 O O . GLY A 1 854 ? -10.487 5.435 -8.318 1.00 45.69 854 GLY A O 1
ATOM 6797 N N . THR A 1 855 ? -8.769 6.877 -8.183 1.00 48.03 855 THR A N 1
ATOM 6798 C CA . THR A 1 855 ? -9.210 7.783 -9.249 1.00 48.03 855 THR A CA 1
ATOM 6799 C C . THR A 1 855 ? -8.647 7.345 -10.595 1.00 48.03 855 THR A C 1
ATOM 6801 O O . THR A 1 855 ? -7.441 7.127 -10.694 1.00 48.03 855 THR A O 1
ATOM 6804 N N . ASP A 1 856 ? -9.469 7.300 -11.644 1.00 50.03 856 ASP A N 1
ATOM 6805 C CA . ASP A 1 856 ? -8.990 6.996 -12.999 1.00 50.03 856 ASP A CA 1
ATOM 6806 C C . ASP A 1 856 ? -7.921 8.021 -13.462 1.00 50.03 856 ASP A C 1
ATOM 6808 O O . ASP A 1 856 ? -8.244 9.208 -13.597 1.00 50.03 856 ASP A O 1
ATOM 6812 N N . PRO A 1 857 ? -6.658 7.604 -13.712 1.00 49.97 857 PRO A N 1
ATOM 6813 C CA . PRO A 1 857 ? -5.605 8.497 -14.208 1.00 49.97 857 PRO A CA 1
ATOM 6814 C C . PRO A 1 857 ? -5.878 9.024 -15.626 1.00 49.97 857 PRO A C 1
ATOM 6816 O O . PRO A 1 857 ? -5.367 10.079 -16.008 1.00 49.97 857 PRO A O 1
ATOM 6819 N N . LYS A 1 858 ? -6.699 8.327 -16.424 1.00 52.22 858 LYS A N 1
ATOM 6820 C CA . LYS A 1 858 ? -7.044 8.748 -17.791 1.00 52.22 858 LYS A CA 1
ATOM 6821 C C . LYS A 1 858 ? -8.007 9.941 -17.777 1.00 52.22 858 LYS A C 1
ATOM 6823 O O . LYS A 1 858 ? -7.916 10.808 -18.643 1.00 52.22 858 LYS A O 1
ATOM 6828 N N . ALA A 1 859 ? -8.850 10.046 -16.748 1.00 43.03 859 ALA A N 1
ATOM 6829 C CA . ALA A 1 859 ? -9.873 11.082 -16.602 1.00 43.03 859 ALA A CA 1
ATOM 6830 C C . ALA A 1 859 ? -9.379 12.437 -16.041 1.00 43.03 859 ALA A C 1
ATOM 6832 O O . ALA A 1 859 ? -10.184 13.359 -15.898 1.00 43.03 859 ALA A O 1
ATOM 6833 N N . ARG A 1 860 ? -8.091 12.597 -15.686 1.00 47.31 860 ARG A N 1
ATOM 6834 C CA . ARG A 1 860 ? -7.563 13.841 -15.080 1.00 47.31 860 ARG A CA 1
ATOM 6835 C C . ARG A 1 860 ? -6.283 14.359 -15.730 1.00 47.31 860 ARG A C 1
ATOM 6837 O O . ARG A 1 860 ? -5.364 13.612 -16.043 1.00 47.31 860 ARG A O 1
ATOM 6844 N N . ALA A 1 861 ? -6.195 15.683 -15.848 1.00 32.06 861 ALA A N 1
ATOM 6845 C CA . ALA A 1 861 ? -5.042 16.375 -16.423 1.00 32.06 861 ALA A CA 1
ATOM 6846 C C . ALA A 1 861 ? -3.855 16.573 -15.452 1.00 32.06 861 ALA A C 1
ATOM 6848 O O . ALA A 1 861 ? -2.787 16.968 -15.914 1.00 32.06 861 ALA A O 1
ATOM 6849 N N . MET A 1 862 ? -4.040 16.370 -14.136 1.00 33.91 862 MET A N 1
ATOM 6850 C CA . MET A 1 862 ? -3.013 16.505 -13.083 1.00 33.91 862 MET A CA 1
ATOM 6851 C C . MET A 1 862 ? -3.371 15.691 -11.822 1.00 33.91 862 MET A C 1
ATOM 6853 O O . MET A 1 862 ? -4.552 15.554 -11.491 1.00 33.91 862 MET A O 1
ATOM 6857 N N . GLY A 1 863 ? -2.344 15.271 -11.071 1.00 35.62 863 GLY A N 1
ATOM 6858 C CA . GLY A 1 863 ? -2.441 14.695 -9.719 1.00 35.62 863 GLY A CA 1
ATOM 6859 C C . GLY A 1 863 ? -1.885 13.270 -9.614 1.00 35.62 863 GLY A C 1
ATOM 6860 O O . GLY A 1 863 ? -1.904 12.528 -10.589 1.00 35.62 863 GLY A O 1
ATOM 6861 N N . TYR A 1 864 ? -1.402 12.871 -8.433 1.00 35.81 864 TYR A N 1
ATOM 6862 C CA . TYR A 1 864 ? -0.969 11.489 -8.192 1.00 35.81 864 TYR A CA 1
ATOM 6863 C C . TYR A 1 864 ? -2.175 10.542 -8.235 1.00 35.81 864 TYR A C 1
ATOM 6865 O O . TYR A 1 864 ? -3.120 10.712 -7.460 1.00 35.81 864 TYR A O 1
ATOM 6873 N N . SER A 1 865 ? -2.137 9.536 -9.113 1.00 42.34 865 SER A N 1
ATOM 6874 C CA . SER A 1 865 ? -3.106 8.438 -9.101 1.00 42.34 865 SER A CA 1
ATOM 6875 C C . SER A 1 865 ? -2.503 7.210 -8.422 1.00 42.34 865 SER A C 1
ATOM 6877 O O . SER A 1 865 ? -1.679 6.488 -8.992 1.00 42.34 865 SER A O 1
ATOM 6879 N N . HIS A 1 866 ? -2.932 6.978 -7.181 1.00 48.66 866 HIS A N 1
ATOM 6880 C CA . HIS A 1 866 ? -2.603 5.782 -6.408 1.00 48.66 866 HIS A CA 1
ATOM 6881 C C . HIS A 1 866 ? -3.489 4.620 -6.876 1.00 48.66 866 HIS A C 1
ATOM 6883 O O . HIS A 1 866 ? -4.463 4.254 -6.213 1.00 48.66 866 HIS A O 1
ATOM 6889 N N . SER A 1 867 ? -3.174 4.081 -8.059 1.00 46.12 867 SER A N 1
ATOM 6890 C CA . SER A 1 867 ? -3.920 2.988 -8.695 1.00 46.12 867 SER A CA 1
ATOM 6891 C C . SER A 1 867 ? -4.080 1.801 -7.746 1.00 46.12 867 SER A C 1
ATOM 6893 O O . SER A 1 867 ? -5.198 1.327 -7.569 1.00 46.12 867 SER A O 1
ATOM 6895 N N . TYR A 1 868 ? -3.007 1.392 -7.061 1.00 51.56 868 TYR A N 1
ATOM 6896 C CA . TYR A 1 868 ? -2.944 0.193 -6.213 1.00 51.56 868 TYR A CA 1
ATOM 6897 C C . TYR A 1 868 ? -3.936 0.122 -5.028 1.00 51.56 868 TYR A C 1
ATOM 6899 O O . TYR A 1 868 ? -4.052 -0.935 -4.410 1.00 51.56 868 TYR A O 1
ATOM 6907 N N . LEU A 1 869 ? -4.650 1.208 -4.700 1.00 45.28 869 LEU A N 1
ATOM 6908 C CA . LEU A 1 869 ? -5.561 1.278 -3.548 1.00 45.28 869 LEU A CA 1
ATOM 6909 C C . LEU A 1 869 ? -7.026 0.902 -3.837 1.00 45.28 869 LEU A C 1
ATOM 6911 O O . LEU A 1 869 ? -7.797 0.789 -2.889 1.00 45.28 869 LEU A O 1
ATOM 6915 N N . ASN A 1 870 ? -7.447 0.715 -5.094 1.00 49.19 870 ASN A N 1
ATOM 6916 C CA . ASN A 1 870 ? -8.854 0.400 -5.388 1.00 49.19 870 ASN A CA 1
ATOM 6917 C C . ASN A 1 870 ? -9.134 -1.125 -5.355 1.00 49.19 870 ASN A C 1
ATOM 6919 O O . ASN A 1 870 ? -8.565 -1.857 -6.156 1.00 49.19 870 ASN A O 1
ATOM 6923 N N . PRO A 1 871 ? -10.028 -1.642 -4.492 1.00 46.00 871 PRO A N 1
ATOM 6924 C CA . PRO A 1 871 ? -10.400 -3.058 -4.510 1.00 46.00 871 PRO A CA 1
ATOM 6925 C C . PRO A 1 871 ? -11.442 -3.422 -5.584 1.00 46.00 871 PRO A C 1
ATOM 6927 O O . PRO A 1 871 ? -11.630 -4.603 -5.862 1.00 46.00 871 PRO A O 1
ATOM 6930 N N . GLU A 1 872 ? -12.146 -2.448 -6.174 1.00 43.28 872 GLU A N 1
ATOM 6931 C CA . GLU A 1 872 ? -13.431 -2.682 -6.860 1.00 43.28 872 GLU A CA 1
ATOM 6932 C C . GLU A 1 872 ? -13.320 -3.417 -8.219 1.00 43.28 872 GLU A C 1
ATOM 6934 O O . GLU A 1 872 ? -14.314 -3.977 -8.671 1.00 43.28 872 GLU A O 1
ATOM 6939 N N . ASN A 1 873 ? -12.135 -3.476 -8.850 1.00 45.34 873 ASN A N 1
ATOM 6940 C CA . ASN A 1 873 ? -11.953 -3.988 -10.227 1.00 45.34 873 ASN A CA 1
ATOM 6941 C C . ASN A 1 873 ? -10.977 -5.182 -10.373 1.00 45.34 873 ASN A C 1
ATOM 6943 O O . ASN A 1 873 ? -10.612 -5.542 -11.494 1.00 45.34 873 ASN A O 1
ATOM 6947 N N . ALA A 1 874 ? -10.495 -5.781 -9.280 1.00 47.59 874 ALA A N 1
ATOM 6948 C CA . ALA A 1 874 ? -9.471 -6.829 -9.349 1.00 47.59 874 ALA A CA 1
ATOM 6949 C C . ALA A 1 874 ? -10.068 -8.247 -9.444 1.00 47.59 874 ALA A C 1
ATOM 6951 O O . ALA A 1 874 ? -10.664 -8.753 -8.493 1.00 47.59 874 ALA A O 1
ATOM 6952 N N . HIS A 1 875 ? -9.845 -8.946 -10.564 1.00 51.34 875 HIS A N 1
ATOM 6953 C CA . HIS A 1 875 ? -10.289 -10.336 -10.734 1.00 51.34 875 HIS A CA 1
ATOM 6954 C C . HIS A 1 875 ? -9.319 -11.323 -10.071 1.00 51.34 875 HIS A C 1
ATOM 6956 O O . HIS A 1 875 ? -8.559 -12.008 -10.751 1.00 51.34 875 HIS A O 1
ATOM 6962 N N . ILE A 1 876 ? -9.373 -11.428 -8.738 1.00 52.03 876 ILE A N 1
ATOM 6963 C CA . ILE A 1 876 ? -8.461 -12.248 -7.912 1.00 52.03 876 ILE A CA 1
ATOM 6964 C C . ILE A 1 876 ? -8.279 -13.679 -8.466 1.00 52.03 876 ILE A C 1
ATOM 6966 O O . ILE A 1 876 ? -7.160 -14.188 -8.488 1.00 52.03 876 ILE A O 1
ATOM 6970 N N . ALA A 1 877 ? -9.343 -14.301 -8.990 1.00 48.59 877 ALA A N 1
ATOM 6971 C CA . ALA A 1 877 ? -9.301 -15.640 -9.588 1.00 48.59 877 ALA A CA 1
ATOM 6972 C C . ALA A 1 877 ? -8.333 -15.771 -10.786 1.00 48.59 877 ALA A C 1
ATOM 6974 O O . ALA A 1 877 ? -7.638 -16.775 -10.894 1.00 48.59 877 ALA A O 1
ATOM 6975 N N . LEU A 1 878 ? -8.222 -14.751 -11.649 1.00 48.28 878 LEU A N 1
ATOM 6976 C CA . LEU A 1 878 ? -7.321 -14.752 -12.819 1.00 48.28 878 LEU A CA 1
ATOM 6977 C C . LEU A 1 878 ? -5.838 -14.580 -12.447 1.00 48.28 878 LEU A C 1
ATOM 6979 O O . LEU A 1 878 ? -4.960 -14.644 -13.311 1.00 48.28 878 LEU A O 1
ATOM 6983 N N . VAL A 1 879 ? -5.574 -14.318 -11.166 1.00 50.94 879 VAL A N 1
ATOM 6984 C CA . VAL A 1 879 ? -4.294 -13.840 -10.641 1.00 50.94 879 VAL A CA 1
ATOM 6985 C C . VAL A 1 879 ? -3.705 -14.822 -9.602 1.00 50.94 879 VAL A C 1
ATOM 6987 O O . VAL A 1 879 ? -2.617 -14.616 -9.058 1.00 50.94 879 VAL A O 1
ATOM 6990 N N . VAL A 1 880 ? -4.352 -15.974 -9.396 1.00 53.41 880 VAL A N 1
ATOM 6991 C CA . VAL A 1 880 ? -3.773 -17.130 -8.692 1.00 53.41 880 VAL A CA 1
ATOM 6992 C C . VAL A 1 880 ? -2.835 -17.887 -9.641 1.00 53.41 880 VAL A C 1
ATOM 6994 O O . VAL A 1 880 ? -3.225 -18.307 -10.726 1.00 53.41 880 VAL A O 1
ATOM 6997 N N . THR A 1 881 ? -1.583 -18.106 -9.237 1.00 42.88 881 THR A N 1
ATOM 6998 C CA . THR A 1 881 ? -0.513 -18.650 -10.105 1.00 42.88 881 THR A CA 1
ATOM 6999 C C . THR A 1 881 ? -0.661 -20.127 -10.500 1.00 42.88 881 THR A C 1
ATOM 7001 O O . THR A 1 881 ? 0.094 -20.609 -11.344 1.00 42.88 881 THR A O 1
ATOM 7004 N N . ARG A 1 882 ? -1.626 -20.868 -9.933 1.00 39.94 882 ARG A N 1
ATOM 7005 C CA . ARG A 1 882 ? -1.689 -22.345 -10.006 1.00 39.94 882 ARG A CA 1
ATOM 7006 C C . ARG A 1 882 ? -2.837 -22.931 -10.851 1.00 39.94 882 ARG A C 1
ATOM 7008 O O . ARG A 1 882 ? -3.232 -24.074 -10.621 1.00 39.94 882 ARG A O 1
ATOM 7015 N N . ASP A 1 883 ? -3.310 -22.202 -11.862 1.00 33.91 883 ASP A N 1
ATOM 7016 C CA . ASP A 1 883 ? -4.246 -22.731 -12.879 1.00 33.91 883 ASP A CA 1
ATOM 7017 C C . ASP A 1 883 ? -3.564 -23.235 -14.166 1.00 33.91 883 ASP A C 1
ATOM 7019 O O . ASP A 1 883 ? -4.197 -23.871 -15.010 1.00 33.91 883 ASP A O 1
ATOM 7023 N N . LEU A 1 884 ? -2.241 -23.084 -14.286 1.00 35.28 884 LEU A N 1
ATOM 7024 C CA . LEU A 1 884 ? -1.465 -23.592 -15.427 1.00 35.28 884 LEU A CA 1
ATOM 7025 C C . LEU A 1 884 ? -1.258 -25.123 -15.448 1.00 35.28 884 LEU A C 1
ATOM 7027 O O . LEU A 1 884 ? -0.586 -25.618 -16.346 1.00 35.28 884 LEU A O 1
ATOM 7031 N N . HIS A 1 885 ? -1.849 -25.892 -14.520 1.00 27.42 885 HIS A N 1
ATOM 7032 C CA . HIS A 1 885 ? -1.693 -27.358 -14.495 1.00 27.42 885 HIS A CA 1
ATOM 7033 C C . HIS A 1 885 ? -2.969 -28.184 -14.220 1.00 27.42 885 HIS A C 1
ATOM 7035 O O . HIS A 1 885 ? -2.875 -29.327 -13.775 1.00 27.42 885 HIS A O 1
ATOM 7041 N N . LYS A 1 886 ? -4.170 -27.663 -14.528 1.00 26.62 886 LYS A N 1
ATOM 7042 C CA . LYS A 1 886 ? -5.427 -28.455 -14.525 1.00 26.62 886 LYS A CA 1
ATOM 7043 C C . LYS A 1 886 ? -6.312 -28.269 -15.770 1.00 26.62 886 LYS A C 1
ATOM 7045 O O . LYS A 1 886 ? -7.533 -28.206 -15.682 1.00 26.62 886 LYS A O 1
ATOM 7050 N N . LYS A 1 887 ? -5.715 -28.323 -16.968 1.00 26.56 887 LYS A N 1
ATOM 7051 C CA . LYS A 1 887 ? -6.456 -28.570 -18.230 1.00 26.56 887 LYS A CA 1
ATOM 7052 C C . LYS A 1 887 ? -6.753 -30.060 -18.507 1.00 26.56 887 LYS A C 1
ATOM 7054 O O . LYS A 1 887 ? -6.970 -30.456 -19.646 1.00 26.56 887 LYS A O 1
ATOM 7059 N N . CYS A 1 888 ? -6.815 -30.881 -17.458 1.00 28.56 888 CYS A N 1
ATOM 7060 C CA . CYS A 1 888 ? -7.370 -32.235 -17.470 1.00 28.56 888 CYS A CA 1
ATOM 7061 C C . CYS A 1 888 ? -8.053 -32.514 -16.123 1.00 28.56 888 CYS A C 1
ATOM 7063 O O . CYS A 1 888 ? -7.444 -32.305 -15.076 1.00 28.56 888 CYS A O 1
ATOM 7065 N N . GLY A 1 889 ? -9.295 -33.011 -16.152 1.00 23.14 889 GLY A N 1
ATOM 7066 C CA . GLY A 1 889 ? -10.022 -33.458 -14.954 1.00 23.14 889 GLY A CA 1
ATOM 7067 C C . GLY A 1 889 ? -11.090 -32.487 -14.433 1.00 23.14 889 GLY A C 1
ATOM 7068 O O . GLY A 1 889 ? -10.830 -31.660 -13.568 1.00 23.14 889 GLY A O 1
ATOM 7069 N N . LYS A 1 890 ? -12.305 -32.663 -14.960 1.00 23.77 890 LYS A N 1
ATOM 7070 C CA . LYS A 1 890 ? -13.610 -32.104 -14.552 1.00 23.77 890 LYS A CA 1
ATOM 7071 C C . LYS A 1 890 ? -13.795 -31.827 -13.041 1.00 23.77 890 LYS A C 1
ATOM 7073 O O . LYS A 1 890 ? -13.534 -32.710 -12.231 1.00 23.77 890 LYS A O 1
ATOM 7078 N N . GLY A 1 891 ? -14.513 -30.741 -12.727 1.00 22.09 891 GLY A N 1
ATOM 7079 C CA . GLY A 1 891 ? -15.577 -30.771 -11.706 1.00 22.09 891 GLY A CA 1
ATOM 7080 C C . GLY A 1 891 ? -15.453 -29.824 -10.502 1.00 22.09 891 GLY A C 1
ATOM 7081 O O . GLY A 1 891 ? -14.391 -29.706 -9.908 1.00 22.09 891 GLY A O 1
ATOM 7082 N N . ALA A 1 892 ? -16.608 -29.259 -10.122 1.00 20.78 892 ALA A N 1
ATOM 7083 C CA . ALA A 1 892 ? -16.914 -28.508 -8.893 1.00 20.78 892 ALA A CA 1
ATOM 7084 C C . ALA A 1 892 ? -16.237 -27.132 -8.698 1.00 20.78 892 ALA A C 1
ATOM 7086 O O . ALA A 1 892 ? -15.121 -27.013 -8.201 1.00 20.78 892 ALA A O 1
ATOM 7087 N N . ILE A 1 893 ? -17.009 -26.086 -9.012 1.00 25.09 893 ILE A N 1
ATOM 7088 C CA . ILE A 1 893 ? -16.874 -24.738 -8.443 1.00 25.09 893 ILE A CA 1
ATOM 7089 C C . ILE A 1 893 ? -17.617 -24.730 -7.100 1.00 25.09 893 ILE A C 1
ATOM 7091 O O . ILE A 1 893 ? -18.789 -25.113 -7.078 1.00 25.09 893 ILE A O 1
ATOM 7095 N N . LEU A 1 894 ? -16.963 -24.256 -6.037 1.00 24.62 894 LEU A N 1
ATOM 7096 C CA . LEU A 1 894 ? -17.562 -23.626 -4.852 1.00 24.62 894 LEU A CA 1
ATOM 7097 C C . LEU A 1 894 ? -16.514 -22.715 -4.197 1.00 24.62 894 LEU A C 1
ATOM 7099 O O . LEU A 1 894 ? -15.370 -23.195 -4.034 1.00 24.62 894 LEU A O 1
#

Radius of gyration: 44.95 Å; Cα contacts (8 Å, |Δi|>4): 976; chains: 1; bounding box: 140×89×115 Å

Foldseek 3Di:
DDDDDDDDDDDDDDDDDDDDDDDDDDDDDDDDDDPVVVVVVVVVVVVVVVVVVVVVVVVVVVVVVVVVVVPPDDDDDDDDDDDDDDDDDDDDDPVVVVQVVQLVLLQDPPNDDDPVLQVVLVVVLCVVAVPKDFDDPNSFTWIAHPQARDIDTDSGPSDCVVVVVCSVVPDGPPPPDPPQLLVVLDDDDPPPPDDDDDDDDDDDDDDDDPDDDDDDDDDDDDDDDDDDPDFDWAFFLAAACVLPVLLLVLLVQFQDFFADFDDLQVLLCVVPNPPDDLVPDDPVSVVVSVVSRVVRTQWGADNVSSHIAGPPFPRTDGDDPDPNDGPPSSVCLSPDPVNVVSSPDHHDPLVCLVVDPPVRCPCVCVVSVVCVVDPCVVVLVVDDCVPDPVVVVSVCSNVVVCSVVSLVSQQVVLQVVCVVCVVVVHHCPPPDGDPVNLLVLLQVCLVDVPVSVVCVVPTPGDDPVVNVVVLVPDDFDDAFQDLVLLVVVLVLCVVVPHLFEKFKEKEKDFFDVPVVVVVVVPDDDDFQGMKIWIWIDDLDALGFIDTRGIYRHHPDDALVNVLVRVVSSVLSNVVSSHHHAEYEYELDPSVVSSVVVQQVPAPDWDWDWDQDPPDNDTDILTFGADPNHTYAYAYALLNLLLQLLCQQLVQQAWADQDPATRHLVLVQCLQPPPDPQALAHNQLRPVDDSPFSLSSLSQLDPSNLVSCCVPPVVRVVNSVSSPLSSLLSCLQQPQPDFLVVSLVSLVVNVVSLVVSVVVCVVVVNDCVHHHRDPSSVSNSVSSNSRSVSLLCCQPPPRPPDWDFRNRNSNHNVSVVVLVVSLCSVPVRDDSVSVSSCSSVSVSNSSCCSNPPAFDDSSPDPDDDGPSSRHPPDHPSVSRTSPPPPPPDDDDDDD

pLDDT: mean 70.58, std 21.51, range [20.47, 95.56]

Secondary structure (DSSP, 8-state):
-----------------------PPP------SSTHHHHHHHHHHHHHHHHHHHHHHHHHHHHHHHHHTTT-------------PPP---PPPHHHHHHHHHHHHTTSTT----HHHHHHHHHHHHTT-TT-EEEEETTEEEEEETTTTEEEE-SSTT-THHHHHHHTT---TTTTS---GGGGTSPPPTTSS-PPP------------------PPP--PPPPPP------PEEP--B-TTT-THHHHHHHH--SSEE-PPPHHHHHHHHH-TT--GGGS-HHHHHHHHHHHHHT-SEEEETTTTEEEETT--SEE-----TT---HHHHHHHH-HHHHHHHHPPPPPGGGGGGS-GGGTTTHHHHHHHHHTSTTHHHHHHS-TTT-HHHHHHHHHHHTTTTT-HHHHHHHHHHHHHHHHHHTT--STTPPPPHHHHHHHHHHHHH-HHHHHHHTTTS----HHHHHHHHTTSPPPPSSS-HHHHHHHHHHHHHHT--S-EEEEEEEEEP-HHHHHHHHTT--S----EEEEEEEE-SSTTPPPEEEEEEEE-TT--HHHHHHHHHHHHHHHHHTT--EEEEEE-S-HHHHHHHHHHHHH-SEEEEEEEE-SSSS-EEEEEEEEETTEE-EEEE-HHHHHHHHHHHHT-SS--EEETTEEE-HHHHHHHHT-SSTT-SS-GGGTSS--TT-HHHHHHHTSHHHHHHHHHH-TT-HHHHHHHHHHHHHHHHHH-SS--HHHHHHHHHHHHHHHHHHHHHHHHTT--HHHHS--HHHHHHHHHHHHHHHHHHHHHHHSSTTS--B--GGGSSSHHHHHHHHHHHHH-SS--HHHHHHHHHHHHHHHHHHHHHPPPPPSTT-SSS---GGG--TT--GGGGBTT-TT-SS------

Organism: NCBI:txid56493

Solvent-accessible surface area (backbone atoms only — not comparable to full-atom values): 53902 Å² total; per-residue (Å²): 134,87,85,92,82,88,90,86,88,86,85,88,89,86,86,90,82,87,90,83,81,89,86,82,88,76,88,84,90,83,91,88,88,65,72,78,64,52,57,60,54,51,54,53,48,52,52,54,49,51,53,53,49,54,56,48,54,55,50,50,53,51,56,47,54,63,54,52,77,71,70,74,83,78,87,83,87,88,81,89,86,87,89,81,87,88,81,82,88,79,77,79,52,74,67,59,55,50,55,50,53,53,46,52,46,44,70,44,93,83,54,80,78,57,63,74,52,47,52,58,32,50,54,60,45,35,77,75,34,86,67,48,46,80,47,78,58,91,74,37,50,30,40,31,42,64,76,59,73,45,77,44,73,44,90,43,82,70,49,62,65,59,56,56,56,43,66,80,66,64,71,52,80,72,88,76,78,80,74,55,79,54,59,78,76,42,88,80,67,96,77,70,90,76,77,82,90,76,92,78,90,79,84,90,78,81,87,78,84,92,75,89,79,92,78,88,80,85,86,80,78,83,80,80,90,75,96,67,90,72,79,72,64,40,70,45,67,42,50,30,52,92,78,42,68,43,46,53,59,37,60,75,67,49,72,65,63,53,42,70,41,72,52,72,53,59,30,24,26,74,75,69,36,85,87,48,53,63,85,81,50,53,78,68,57,49,49,53,32,52,49,53,38,58,71,50,28,52,29,33,52,42,76,91,79,60,26,34,36,20,66,72,46,69,59,44,38,77,81,70,102,53,101,78,60,47,31,72,50,28,47,49,44,69,71,30,70,69,49,52,52,57,42,70,59,77,80,77,57,76,90,55,56,83,72,58,60,71,95,62,46,60,78,54,49,71,51,51,51,61,50,71,70,40,86,66,52,65,56,67,71,67,52,52,65,90,76,36,66,65,52,41,50,53,54,32,46,72,72,49,77,48,70,89,42,55,55,60,57,42,42,50,52,41,36,52,51,52,51,60,28,52,78,69,73,39,72,81,75,91,67,83,73,54,68,68,40,53,50,50,53,48,44,45,41,68,80,31,55,65,58,40,62,68,42,47,86,80,44,66,61,82,52,74,65,53,57,50,56,52,57,73,67,46,84,77,61,67,79,50,86,53,70,67,40,42,52,52,50,41,52,48,32,59,74,74,70,55,86,61,65,26,24,34,23,36,45,75,47,76,57,70,63,72,69,47,58,73,60,52,81,77,58,94,65,92,70,55,44,24,43,39,41,34,35,41,28,54,49,51,85,66,53,52,67,44,82,54,36,46,38,73,34,56,89,77,73,52,42,65,66,53,29,54,58,50,48,53,53,53,55,48,35,48,76,58,70,43,46,55,40,29,43,14,30,54,87,46,74,57,49,48,47,24,50,51,50,50,54,70,70,36,89,41,67,52,75,48,78,43,76,46,96,88,50,102,50,64,49,74,41,74,32,27,27,58,93,90,37,54,39,28,57,31,46,23,54,65,55,48,41,37,48,55,48,48,46,42,56,53,74,77,34,50,33,56,51,84,99,29,56,27,41,43,66,64,56,43,55,52,39,69,41,94,64,89,80,58,74,51,54,59,54,62,68,51,89,51,62,82,82,48,60,39,48,32,53,36,59,40,26,71,66,37,45,50,48,39,52,78,73,42,60,90,42,46,26,36,48,53,50,39,48,43,59,23,36,46,36,42,50,33,66,49,51,77,68,34,66,71,55,31,50,51,36,28,50,51,36,53,53,48,55,49,53,50,57,50,49,31,59,75,72,67,50,60,50,89,37,34,42,69,51,69,71,51,51,55,48,50,53,39,42,36,47,20,56,53,42,48,50,49,43,59,60,73,70,54,66,93,61,89,55,55,65,49,54,55,51,52,34,29,66,61,50,54,47,52,54,51,56,45,39,73,77,42,74,85,68,52,72,67,52,48,46,70,38,48,76,54,47,55,50,49,45,43,46,44,30,74,68,44,74,49,57,66,46,79,82,45,96,76,77,92,57,62,60,83,42,43,74,90,73,58,48,63,81,55,30,41,67,77,68,88,78,59,95,66,80,89,82,83,90,131

Nearest PDB structures (foldseek):
  2dc3-assembly1_A  TM=2.293E-01  e=6.897E+00  Homo sapiens
  8e0m-assembly1_A  TM=2.009E-01  e=4.955E+00  synthetic construct